Protein AF-0000000083313102 (afdb_homodimer)

Radius of gyration: 33.68 Å; Cα contacts (8 Å, |Δi|>4): 1693; chains: 2; bounding box: 76×106×95 Å

InterPro domains:
  IPR012337 Ribonuclease H-like superfamily [SSF53098] (188-391)
  IPR038721 Transposase IS701-like, DDE domain [PF13546] (17-268)

Nearest PDB structures (foldseek):
  4dm0-assembly1_A-2  TM=5.738E-01  e=2.117E-12  Escherichia coli
  3ecp-assembly1_A-2  TM=6.033E-01  e=4.282E-11  Escherichia coli
  1mus-assembly1_A-2  TM=5.498E-01  e=2.787E-11  Escherichia coli
  5npy-assembly1_A  TM=6.090E-01  e=1.136E+00  Helicobacter pylori G27
  8b0g-assembly1_J  TM=3.964E-01  e=1.265E+00  Homo sapiens

Sequence (940 aa):
MDITRHTTALEQFRCTLYQNFENRADTLMELVDAMCSYPEADAVVAYSLAPVFRRSYSAISKALTEMRMAELALPYLLLPHLPRPRQRPFWLLMVDVTPQPRPYAQVLPDRGMVYAPTVVKGKAPVTIGHQYSSVALGLEPEEGVSASWVLPLLTTRVATDADKEMVGAEQIDALLADPALPFGQELCVAVGDTSYSKPLYLHAHRRHPHLVTIARVRSNRTFYHQDVPQEGEQAGRGHPTWYGDKFSLSDPETWTPPDETQTLWETSRRGKKHRVEVQSWHNLLMRGKNKPQRLPMHLYPFTLVRMVRYDEEGNPLYKRPLWLLVMGDRRDELTLMHIVDAYAERFDLEHFFRFGKQKLLMADFQTPDLEPEENWWQLTHIAYAQLWMARHVAEALPRPWERNLPVMKQRRLSPTLVQRDFGRIIQQLGTPAQPPKPRGISPGRRKGTKLPPRPRQKVVVKSQNAAKAAMDITRHTTALEQFRCTLYQNFENRADTLMELVDAMCSYPEADAVVAYSLAPVFRRSYSAISKALTEMRMAELALPYLLLPHLPRPRQRPFWLLMVDVTPQPRPYAQVLPDRGMVYAPTVVKGKAPVTIGHQYSSVALGLEPEEGVSASWVLPLLTTRVATDADKEMVGAEQIDALLADPALPFGQELCVAVGDTSYSKPLYLHAHRRHPHLVTIARVRSNRTFYHQDVPQEGEQAGRGHPTWYGDKFSLSDPETWTPPDETQTLWETSRRGKKHRVEVQSWHNLLMRGKNKPQRLPMHLYPFTLVRMVRYDEEGNPLYKRPLWLLVMGDRRDELTLMHIVDAYAERFDLEHFFRFGKQKLLMADFQTPDLEPEENWWQLTHIAYAQLWMARHVAEALPRPWERNLPVMKQRRLSPTLVQRDFGRIIQQLGTPAQPPKPRGISPGRRKGTKLPPRPRQKVVVKSQNAAKAA

Secondary structure (DSSP, 8-state):
--GGGG-HHHHHHHHHHHHH--SSHHHHHHHHHHHHH-TT-SSGGGGGGSTT--S-THHHHHHHHH----TTHHHHHHGGG----SSSSSEEEEEEEEEEE-TT-TTSTT-EEEE---SSTT---EEEEEEEEEEEEE----TTB-TT-EEEEEEEE--TTS-HHHHHHHHHHHHHH-TTSGGGTS-EEEEE-GGGGSHHHHHHGGG-TTEEEEEEE-TT-EEEEEP---TT----SS----EEEEEETT-GGGPPPPSEEEEEEEE-TTS-EEEEEEEEEEEEB-PPP-SSS---GGG--EEEEEEEEE-TTS-BSSSS-EEEEEESTTGGGS-HHHHHHHHHGGGHHHHHHHHHHHHS-TT----SSHHHHHHHHHHHHHHHHHHHHTTTT------TTTTTSHHHHTT-B-HHHHHHHHHHHHHHH--SSPPP--------SPTT--PPPPPP---B----------/--GGGG-HHHHHHHHHHHHH--SSHHHHHHHHHHHHH-TT-SSGGGGGGSTT--S-THHHHHHHHH----TTHHHHHHGGG----SSSSSEEEEEEEEEEE-TT-TT-TT-EEEE---SSTT---EEEEEEEEEEEEE----TTB-TT-EEEEEEEE--TTS-HHHHHHHHHHHHHH-TTSGGGTS-EEEEE-GGGGSHHHHHHGGG-TTEEEEEEE-TT-EEEEEP---TT----SS----EEEEEETT-GGGPPPPSEEEEEEEE-TTS-EEEEEEEEEEEEB-PPP-SSS---GGG--EEEEEEEEE-TTS-BSSSS-EEEEEESTTGGGS-HHHHHHHHHGGGHHHHHHHHHHHHS-TT----SSHHHHHHHHHHHHHHHHHHHHTTTT------TTTTTSHHHHTT-B-HHHHHHHHHHHHHHH--SSPPP--------SPTT--PPPPPP---B----------

Organism: NCBI:txid1204385

Foldseek 3Di:
DQLVVQCPLLLLLQVLQLVQWPPPSQQLSLLLLLLLAPLVDPFSLCSCVRPSNQDHSVSLLVCLVPTDGDQQRQVVSCQVPDDDDDPDQAWFKEKDKDWQADQPLQQAAQKAWDAADDPDPPDGRTGIGWMKMWMWTQDDDDALADNLDIATGGMDIAGNPHDNLVVRLVSLCVQLVDPSHCRLVGAYEYEEEQSCPALVNQLSCAVRQRYKYKYWHDQADKWFAADDDPPPPPPDPDDDDGGHQIDGSVDCVSDDAFPDKDWDWDADPVGFIKIKIKTKHWFIFDAHDPPPHHRPRSVWGWMKMWIFIAGPVRHTPDPHIIIMTITHNCSVVADSVNSVVSNVSNCSVVSVVVCLVSRSVLSRHDDSYDSSNSSSNVSSSVSSNSLVSCQVSFFQDDDPVCCPPPVVVSSHDDSVRSSNRSNVVCVSSPHPRDRDDDDDDPPPDDPPDDDPDRDGYDHDYDDPPPDPDD/DQCVVQCPLLLLLQVLQLVQWPPPSQQLSLLLLLLLAPLVDPFSLCS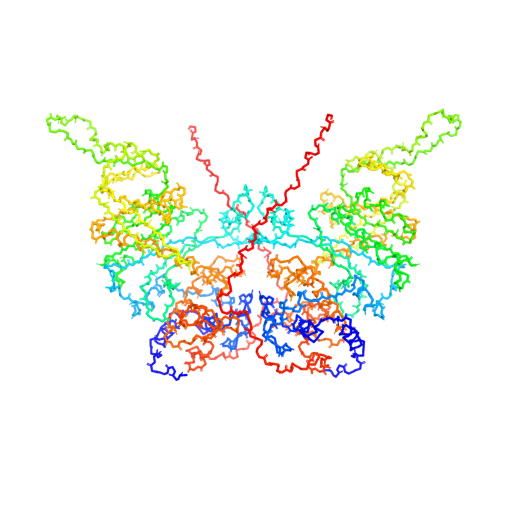CVRPSRQDHSVSLLVCLVPTDGDQQRQVVSCQVPDDDDDPDQAWFKEKDKDWQADQPLQLAAQKAWDAADDPDPPDGRTGIGWMKMWMWTQDDDDALADNLDIATGGMDIAGNPHDNLVVVLVSLCVQLVDPSHCRLVGAYEYEEEQSCPALVNQLSCAVRQRYKYKYWHDQADKWFAADDDPPPPPPDPDDDDGGHFIDGSVDCVSDDAFPDKDWDWDADPVGFIKIKIKTKHWFIFDAHDPPPHHRPRSVWGWMKMWIFIAGPVRHTPDPHIIIMTITHNCSVVDDSVNSVVSNVSNCSVVSVVVCLVSRSVLSRHDDSYDSSNSSSNVSSSVSLNSLVSCQVVFFQDDDPVCCPPPVVVSNHDDSVRSSNRSNVVCVSSPHPRDRDDDDPDPPPDDPPDDDPDRDGYDHDYDDPPPDPDD

Solvent-accessible surface area (backbone atoms only — not comparable to full-atom values): 53030 Å² total; per-residue (Å²): 128,85,50,74,86,73,37,58,66,41,50,51,44,51,51,53,51,44,66,56,37,75,38,53,32,40,58,50,47,25,49,38,50,12,49,38,40,35,66,82,48,84,45,69,64,45,37,37,71,24,88,70,22,83,58,60,56,68,49,56,60,53,31,35,62,56,51,51,70,61,86,61,43,53,45,59,64,41,55,92,68,61,80,73,66,81,90,46,90,41,48,41,38,34,47,52,73,46,62,31,72,41,74,81,47,47,46,26,71,64,24,18,74,27,72,33,90,60,90,46,87,87,48,75,40,51,38,37,11,40,36,35,29,37,35,27,34,62,61,78,86,44,92,56,40,38,75,53,54,61,42,66,43,46,73,44,76,45,53,72,87,50,57,63,53,51,53,44,49,50,54,52,46,56,49,33,68,34,81,89,41,68,52,43,81,33,46,22,36,38,32,33,51,56,79,46,55,39,58,70,48,51,57,66,48,64,81,41,62,39,36,24,40,39,14,28,47,67,60,78,44,65,34,20,34,61,46,72,82,57,90,87,62,71,82,65,96,59,82,77,71,63,67,39,59,57,35,36,64,73,37,74,86,43,54,70,85,61,77,43,78,47,79,46,80,45,68,45,98,86,64,46,55,28,44,31,43,37,35,29,39,72,52,31,29,47,81,46,50,61,76,91,55,69,45,74,31,75,78,54,48,23,34,40,35,40,40,41,47,19,39,84,88,65,44,65,70,53,98,64,67,48,35,35,39,36,34,38,80,54,42,83,78,52,50,74,66,53,52,55,51,55,55,61,53,50,58,26,55,54,47,44,52,49,45,34,46,73,49,50,46,48,61,55,69,86,63,63,49,66,64,36,50,54,43,47,44,51,46,42,42,49,31,51,45,51,45,60,56,40,51,85,68,42,51,75,72,67,50,86,89,40,51,81,36,70,68,50,66,65,48,43,46,38,74,68,34,24,33,70,34,31,46,63,48,43,69,73,70,56,71,92,50,67,79,78,70,91,63,81,81,71,82,62,76,62,87,81,73,74,75,78,78,75,62,77,41,73,74,48,72,91,71,81,78,77,77,79,76,130,127,84,49,73,85,72,35,59,66,40,50,50,45,52,49,52,52,44,67,56,36,76,39,52,30,40,58,48,47,25,48,37,49,12,48,37,41,37,66,81,49,86,45,67,65,46,37,38,72,24,87,70,21,82,58,60,55,69,49,54,61,53,31,34,62,56,50,49,71,62,88,60,42,54,45,58,63,41,55,91,68,60,78,74,64,80,90,48,89,42,49,40,37,34,44,51,72,47,61,32,76,42,74,82,47,48,47,26,71,65,26,18,73,28,71,32,90,59,89,46,86,87,49,74,41,52,39,38,12,41,34,34,30,36,37,25,35,60,63,76,86,45,92,58,39,40,74,54,54,61,43,67,44,47,74,44,73,45,53,71,87,51,57,62,54,52,54,44,50,51,53,52,47,58,47,33,69,34,81,89,40,67,50,43,79,34,46,22,37,38,33,33,52,57,79,46,55,39,59,72,48,53,57,67,48,63,80,40,64,40,36,25,40,39,15,28,47,67,60,78,44,69,36,20,34,62,45,72,82,57,91,85,61,71,81,64,98,60,83,77,73,62,66,38,58,61,34,35,64,73,38,74,86,43,54,71,84,60,76,43,76,47,79,46,79,45,68,46,97,85,65,46,56,29,44,32,42,37,35,28,40,74,52,31,29,47,81,42,51,60,75,92,55,71,44,75,32,76,78,53,48,23,34,39,34,40,39,41,47,19,39,83,87,65,44,66,72,53,97,63,67,48,36,35,40,37,34,37,80,56,42,82,76,53,50,72,65,53,53,53,50,54,54,60,53,52,58,27,56,55,47,44,52,50,44,34,46,73,49,50,46,49,62,54,69,88,63,64,48,67,64,36,50,55,44,48,43,51,46,42,42,50,31,52,45,51,44,60,56,40,50,86,66,43,52,74,72,68,52,87,87,39,51,79,36,68,67,49,66,65,48,42,44,38,74,69,34,25,33,70,33,30,47,62,49,44,68,73,71,55,71,92,51,66,78,78,71,88,63,80,80,71,79,66,73,61,87,82,73,76,75,78,80,74,62,75,41,72,73,48,72,91,71,81,77,77,75,79,78,125

pLDDT: mean 89.22, std 12.55, range [19.31, 98.69]

Structure (mmCIF, N/CA/C/O backbone):
data_AF-0000000083313102-model_v1
#
loop_
_entity.id
_entity.type
_entity.pdbx_description
1 polymer Transposase
#
loop_
_atom_site.group_PDB
_atom_site.id
_atom_site.type_symbol
_atom_site.label_atom_id
_atom_site.label_alt_id
_atom_site.label_comp_id
_atom_site.label_asym_id
_atom_site.label_entity_id
_atom_site.label_seq_id
_atom_site.pdbx_PDB_ins_code
_atom_site.Cartn_x
_atom_site.Cartn_y
_atom_site.Cartn_z
_atom_site.occupancy
_atom_site.B_iso_or_equiv
_atom_site.auth_seq_id
_atom_site.auth_comp_id
_atom_site.auth_asym_id
_atom_site.auth_atom_id
_atom_site.pdbx_PDB_model_num
ATOM 1 N N . MET A 1 1 ? 18.141 6.289 31.219 1 46.88 1 MET A N 1
ATOM 2 C CA . MET A 1 1 ? 17.984 7.523 31.984 1 46.88 1 MET A CA 1
ATOM 3 C C . MET A 1 1 ? 16.656 7.543 32.719 1 46.88 1 MET A C 1
ATOM 5 O O . MET A 1 1 ? 15.633 7.113 32.188 1 46.88 1 MET A O 1
ATOM 9 N N . ASP A 1 2 ? 16.719 7.543 33.969 1 48.16 2 ASP A N 1
ATOM 10 C CA . ASP A 1 2 ? 15.586 7.707 34.875 1 48.16 2 ASP A CA 1
ATOM 11 C C . ASP A 1 2 ? 14.719 8.898 34.5 1 48.16 2 ASP A C 1
ATOM 13 O O . ASP A 1 2 ? 15.203 10.031 34.438 1 48.16 2 ASP A O 1
ATOM 17 N N . ILE A 1 3 ? 13.633 8.703 33.719 1 58.28 3 ILE A N 1
ATOM 18 C CA . ILE A 1 3 ? 12.75 9.719 33.156 1 58.28 3 ILE A CA 1
ATOM 19 C C . ILE A 1 3 ? 12.055 10.477 34.281 1 58.28 3 ILE A C 1
ATOM 21 O O . ILE A 1 3 ? 11.258 11.383 34.031 1 58.28 3 ILE A O 1
ATOM 25 N N . THR A 1 4 ? 12.211 10.133 35.594 1 55.12 4 THR A N 1
ATOM 26 C CA . THR A 1 4 ? 11.414 10.633 36.688 1 55.12 4 THR A CA 1
ATOM 27 C C . THR A 1 4 ? 11.43 12.164 36.75 1 55.12 4 THR A C 1
ATOM 29 O O . THR A 1 4 ? 10.445 12.789 37.125 1 55.12 4 THR A O 1
ATOM 32 N N . ARG A 1 5 ? 12.469 12.852 36.438 1 52.75 5 ARG A N 1
ATOM 33 C CA . ARG A 1 5 ? 12.508 14.297 36.656 1 52.75 5 ARG A CA 1
ATOM 34 C C . ARG A 1 5 ? 11.656 15.039 35.656 1 52.75 5 ARG A C 1
ATOM 36 O O . ARG A 1 5 ? 11.141 16.125 35.938 1 52.75 5 ARG A O 1
ATOM 43 N N . HIS A 1 6 ? 11.461 14.5 34.438 1 59.66 6 HIS A N 1
ATOM 44 C CA . HIS A 1 6 ? 10.883 15.258 33.312 1 59.66 6 HIS A CA 1
ATOM 45 C C . HIS A 1 6 ? 9.531 14.695 32.906 1 59.66 6 HIS A C 1
ATOM 47 O O . HIS A 1 6 ? 9.016 15 31.828 1 59.66 6 HIS A O 1
ATOM 53 N N . THR A 1 7 ? 8.914 13.898 33.938 1 72.06 7 THR A N 1
ATOM 54 C CA . THR A 1 7 ? 7.746 13.148 33.5 1 72.06 7 THR A CA 1
ATOM 55 C C . THR A 1 7 ? 6.461 13.797 34 1 72.06 7 THR A C 1
ATOM 57 O O . THR A 1 7 ? 5.363 13.375 33.625 1 72.06 7 THR A O 1
ATOM 60 N N . THR A 1 8 ? 6.648 14.984 34.594 1 80.62 8 THR A N 1
ATOM 61 C CA . THR A 1 8 ? 5.457 15.539 35.25 1 80.62 8 THR A CA 1
ATOM 62 C C . THR A 1 8 ? 4.445 15.992 34.219 1 80.62 8 THR A C 1
ATOM 64 O O . THR A 1 8 ? 3.26 15.664 34.281 1 80.62 8 THR A O 1
ATOM 67 N N . ALA A 1 9 ? 4.91 16.656 33.188 1 90.5 9 ALA A N 1
ATOM 68 C CA . ALA A 1 9 ? 3.994 17.172 32.156 1 90.5 9 ALA A CA 1
ATOM 69 C C . ALA A 1 9 ? 3.311 16.031 31.406 1 90.5 9 ALA A C 1
ATOM 71 O O . ALA A 1 9 ? 2.105 16.094 31.156 1 90.5 9 ALA A O 1
ATOM 72 N N . LEU A 1 10 ? 4.098 15.047 31.094 1 94.56 10 LEU A N 1
ATOM 73 C CA . LEU A 1 10 ? 3.543 13.898 30.391 1 94.56 10 LEU A CA 1
ATOM 74 C C . LEU A 1 10 ? 2.541 13.156 31.266 1 94.56 10 LEU A C 1
ATOM 76 O O . LEU A 1 10 ? 1.473 12.758 30.781 1 94.56 10 LEU A O 1
ATOM 80 N N . GLU A 1 11 ? 2.857 13.008 32.5 1 93.69 11 GLU A N 1
ATOM 81 C CA . GLU A 1 11 ? 1.968 12.328 33.438 1 93.69 11 GLU A CA 1
ATOM 82 C C . GLU A 1 11 ? 0.657 13.094 33.594 1 93.69 11 GLU A C 1
ATOM 84 O O . GLU A 1 11 ? -0.42 12.492 33.594 1 93.69 11 GLU A O 1
ATOM 89 N N . GLN A 1 12 ? 0.795 14.383 33.75 1 93.5 12 GLN A N 1
ATOM 90 C CA . GLN A 1 12 ? -0.396 15.211 33.906 1 93.5 12 GLN A CA 1
ATOM 91 C C . GLN A 1 12 ? -1.268 15.148 32.656 1 93.5 12 GLN A C 1
ATOM 93 O O . GLN A 1 12 ? -2.492 15.055 32.75 1 93.5 12 GLN A O 1
ATOM 98 N N . PHE A 1 13 ? -0.672 15.258 31.562 1 96.12 13 PHE A N 1
ATOM 99 C CA . PHE A 1 13 ? -1.38 15.148 30.297 1 96.12 13 PHE A CA 1
ATOM 100 C C . PHE A 1 13 ? -2.158 13.844 30.219 1 96.12 13 PHE A C 1
ATOM 102 O O . PHE A 1 13 ? -3.34 13.836 29.859 1 96.12 13 PHE A O 1
ATOM 109 N N . ARG A 1 14 ? -1.495 12.734 30.531 1 96.31 14 ARG A N 1
ATOM 110 C CA . ARG A 1 14 ? -2.084 11.406 30.438 1 96.31 14 ARG A CA 1
ATOM 111 C C . ARG A 1 14 ? -3.213 11.227 31.438 1 96.31 14 ARG A C 1
ATOM 113 O O . ARG A 1 14 ? -4.238 10.625 31.141 1 96.31 14 ARG A O 1
ATOM 120 N N . CYS A 1 15 ? -3.051 11.797 32.625 1 95.19 15 CYS A N 1
ATOM 121 C CA . CYS A 1 15 ? -4.102 11.727 33.625 1 95.19 15 CYS A CA 1
ATOM 122 C C . CYS A 1 15 ? -5.336 12.508 33.156 1 95.19 15 CYS A C 1
ATOM 124 O O . CYS A 1 15 ? -6.461 12.023 33.312 1 95.19 15 CYS A O 1
ATOM 126 N N . THR A 1 16 ? -5.082 13.664 32.625 1 95.56 16 THR A N 1
ATOM 127 C CA . THR A 1 16 ? -6.188 14.484 32.156 1 95.56 16 THR A CA 1
ATOM 128 C C . THR A 1 16 ? -6.883 13.805 30.969 1 95.56 16 THR A C 1
ATOM 130 O O . THR A 1 16 ? -8.109 13.844 30.875 1 95.56 16 THR A O 1
ATOM 133 N N . LEU A 1 17 ? -6.082 13.219 30.094 1 96.69 17 LEU A N 1
ATOM 134 C CA . LEU A 1 17 ? -6.641 12.484 28.969 1 96.69 17 LEU A CA 1
ATOM 135 C C . LEU A 1 17 ? -7.551 11.359 29.438 1 96.69 17 LEU A C 1
ATOM 137 O O . LEU A 1 17 ? -8.68 11.219 28.969 1 96.69 17 LEU A O 1
ATOM 141 N N . TYR A 1 18 ? -7.062 10.602 30.375 1 96.38 18 TYR A N 1
ATOM 142 C CA . TYR A 1 18 ? -7.816 9.477 30.922 1 96.38 18 TYR A CA 1
ATOM 143 C C . TYR A 1 18 ? -9.141 9.945 31.516 1 96.38 18 TYR A C 1
ATOM 145 O O . TYR A 1 18 ? -10.18 9.312 31.297 1 96.38 18 TYR A O 1
ATOM 153 N N . GLN A 1 19 ? -9.102 11.062 32.125 1 93.38 19 GLN A N 1
ATOM 154 C CA . GLN A 1 19 ? -10.289 11.609 32.781 1 93.38 19 GLN A CA 1
ATOM 155 C C . GLN A 1 19 ? -11.281 12.156 31.766 1 93.38 19 GLN A C 1
ATOM 157 O O . GLN A 1 19 ? -12.477 12.258 32.062 1 93.38 19 GLN A O 1
ATOM 162 N N . ASN A 1 20 ? -10.82 12.492 30.625 1 93.38 20 ASN A N 1
ATOM 163 C CA . ASN A 1 20 ? -11.664 13.094 29.594 1 93.38 20 ASN A CA 1
ATOM 164 C C . ASN A 1 20 ? -12.43 12.031 28.797 1 93.38 20 ASN A C 1
ATOM 166 O O . ASN A 1 20 ? -13.359 12.359 28.062 1 93.38 20 ASN A O 1
ATOM 170 N N . PHE A 1 21 ? -11.977 10.781 28.969 1 93.69 21 PHE A N 1
ATOM 171 C CA . PHE A 1 21 ? -12.742 9.711 28.328 1 93.69 21 PHE A CA 1
ATOM 172 C C . PHE A 1 21 ? -14.008 9.414 29.125 1 93.69 21 PHE A C 1
ATOM 174 O O . PHE A 1 21 ? -13.938 9.023 30.297 1 93.69 21 PHE A O 1
ATOM 181 N N . GLU A 1 22 ? -15.141 9.609 28.516 1 89.81 22 GLU A N 1
ATOM 182 C CA . GLU A 1 22 ? -16.406 9.422 29.219 1 89.81 22 GLU A CA 1
ATOM 183 C C . GLU A 1 22 ? -16.781 7.941 29.328 1 89.81 22 GLU A C 1
ATOM 185 O O . GLU A 1 22 ? -17.359 7.508 30.312 1 89.81 22 GLU A O 1
ATOM 190 N N . ASN A 1 23 ? -16.5 7.25 28.266 1 90.69 23 ASN A N 1
ATOM 191 C CA . ASN A 1 23 ? -16.797 5.828 28.219 1 90.69 23 ASN A CA 1
ATOM 192 C C . ASN A 1 23 ? -15.578 5 27.812 1 90.69 23 ASN A C 1
ATOM 194 O O . ASN A 1 23 ? -14.781 5.426 26.984 1 90.69 23 ASN A O 1
ATOM 198 N N . ARG A 1 24 ? -15.484 3.875 28.469 1 94.19 24 ARG A N 1
ATOM 199 C CA . ARG A 1 24 ? -14.438 2.912 28.141 1 94.19 24 ARG A CA 1
ATOM 200 C C . ARG A 1 24 ? -13.055 3.545 28.266 1 94.19 24 ARG A C 1
ATOM 202 O O . ARG A 1 24 ? -12.203 3.354 27.406 1 94.19 24 ARG A O 1
ATOM 209 N N . ALA A 1 25 ? -12.891 4.285 29.312 1 95.25 25 ALA A N 1
ATOM 210 C CA . ALA A 1 25 ? -11.656 5.047 29.516 1 95.25 25 ALA A CA 1
ATOM 211 C C . ALA A 1 25 ? -10.445 4.121 29.578 1 95.25 25 ALA A C 1
ATOM 213 O O . ALA A 1 25 ? -9.406 4.418 29 1 95.25 25 ALA A O 1
ATOM 214 N N . ASP A 1 26 ? -10.586 3.002 30.234 1 95.75 26 ASP A N 1
ATOM 215 C CA . ASP A 1 26 ? -9.469 2.072 30.406 1 95.75 26 ASP A CA 1
ATOM 216 C C . ASP A 1 26 ? -9.023 1.52 29.047 1 95.75 26 ASP A C 1
ATOM 218 O O . ASP A 1 26 ? -7.828 1.529 28.734 1 95.75 26 ASP A O 1
ATOM 222 N N . THR A 1 27 ? -10 1.075 28.266 1 96.31 27 THR A N 1
ATOM 223 C CA . THR A 1 27 ? -9.695 0.516 26.953 1 96.31 27 THR A CA 1
ATOM 224 C C . THR A 1 27 ? -9.078 1.576 26.047 1 96.31 27 THR A C 1
ATOM 226 O O . THR A 1 27 ? -8.102 1.309 25.344 1 96.31 27 THR A O 1
ATOM 229 N N . LEU A 1 28 ? -9.633 2.756 26.078 1 97.75 28 LEU A N 1
ATOM 230 C CA . LEU A 1 28 ? -9.18 3.822 25.188 1 97.75 28 LEU A CA 1
ATOM 231 C C . LEU A 1 28 ? -7.773 4.277 25.562 1 97.75 28 LEU A C 1
ATOM 233 O O . LEU A 1 28 ? -6.945 4.539 24.688 1 97.75 28 LEU A O 1
ATOM 237 N N . MET A 1 29 ? -7.488 4.359 26.828 1 97.5 29 MET A N 1
ATOM 238 C CA . MET A 1 29 ? -6.152 4.746 27.281 1 97.5 29 MET A CA 1
ATOM 239 C C . MET 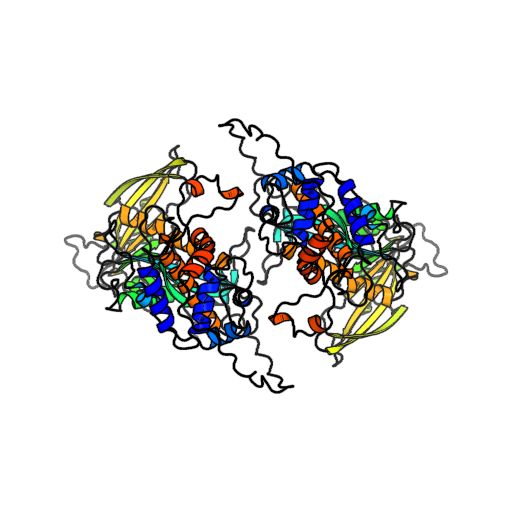A 1 29 ? -5.117 3.707 26.859 1 97.5 29 MET A C 1
ATOM 241 O O . MET A 1 29 ? -4.039 4.055 26.375 1 97.5 29 MET A O 1
ATOM 245 N N . GLU A 1 30 ? -5.488 2.453 27.016 1 97.44 30 GLU A N 1
ATOM 246 C CA . GLU A 1 30 ? -4.582 1.381 26.625 1 97.44 30 GLU A CA 1
ATOM 247 C C . GLU A 1 30 ? -4.395 1.348 25.109 1 97.44 30 GLU A C 1
ATOM 249 O O . GLU A 1 30 ? -3.312 1.019 24.625 1 97.44 30 GLU A O 1
ATOM 254 N N . LEU A 1 31 ? -5.461 1.626 24.406 1 98 31 LEU A N 1
ATOM 255 C CA . LEU A 1 31 ? -5.367 1.671 22.953 1 98 31 LEU A CA 1
ATOM 256 C C . LEU A 1 31 ? -4.426 2.781 22.5 1 98 31 LEU A C 1
ATOM 258 O O . LEU A 1 31 ? -3.605 2.58 21.594 1 98 31 LEU A O 1
ATOM 262 N N . VAL A 1 32 ? -4.473 3.99 23.109 1 98.25 32 VAL A N 1
ATOM 263 C CA . VAL A 1 32 ? -3.564 5.094 22.812 1 98.25 32 VAL A CA 1
ATOM 264 C C . VAL A 1 32 ? -2.127 4.68 23.109 1 98.25 32 VAL A C 1
ATOM 266 O O . VAL A 1 32 ? -1.218 4.949 22.328 1 98.25 32 VAL A O 1
ATOM 269 N N . ASP A 1 33 ? -1.939 4.016 24.234 1 97.75 33 ASP A N 1
ATOM 270 C CA . ASP A 1 33 ? -0.612 3.539 24.609 1 97.75 33 ASP A CA 1
ATOM 271 C C . ASP A 1 33 ? -0.09 2.52 23.594 1 97.75 33 ASP A C 1
ATOM 273 O O . ASP A 1 33 ? 1.096 2.523 23.266 1 97.75 33 ASP A O 1
ATOM 277 N N . ALA A 1 34 ? -0.963 1.646 23.188 1 97.81 34 ALA A N 1
ATOM 278 C CA . ALA A 1 34 ? -0.581 0.636 22.203 1 97.81 34 ALA A CA 1
ATOM 279 C C . ALA A 1 34 ? -0.164 1.283 20.891 1 97.81 34 ALA A C 1
ATOM 281 O O . ALA A 1 34 ? 0.841 0.893 20.297 1 97.81 34 ALA A O 1
ATOM 282 N N . MET A 1 35 ? -0.91 2.275 20.453 1 98.06 35 MET A N 1
ATOM 283 C CA . MET A 1 35 ? -0.601 2.996 19.219 1 98.06 35 MET A CA 1
ATOM 284 C C . MET A 1 35 ? 0.779 3.643 19.297 1 98.06 35 MET A C 1
ATOM 286 O O . MET A 1 35 ? 1.517 3.664 18.312 1 98.06 35 MET A O 1
ATOM 290 N N . CYS A 1 36 ? 1.131 4.133 20.422 1 98.12 36 CYS A N 1
ATOM 291 C CA . CYS A 1 36 ? 2.379 4.867 20.594 1 98.12 36 CYS A CA 1
ATOM 292 C C . CYS A 1 36 ? 3.547 3.908 20.812 1 98.12 36 CYS A C 1
ATOM 294 O O . CYS A 1 36 ? 4.707 4.293 20.641 1 98.12 36 CYS A O 1
ATOM 296 N N . SER A 1 37 ? 3.289 2.609 21.203 1 96.69 37 SER A N 1
ATOM 297 C CA . SER A 1 37 ? 4.391 1.758 21.641 1 96.69 37 SER A CA 1
ATOM 298 C C . SER A 1 37 ? 4.531 0.531 20.75 1 96.69 37 SER A C 1
ATOM 300 O O . SER A 1 37 ? 5.457 -0.264 20.922 1 96.69 37 SER A O 1
ATOM 302 N N . TYR A 1 38 ? 3.625 0.311 19.844 1 94.06 38 TYR A N 1
ATOM 303 C CA . TYR A 1 38 ? 3.615 -0.896 19.016 1 94.06 38 TYR A CA 1
ATOM 304 C C . TYR A 1 38 ? 3.596 -0.547 17.531 1 94.06 38 TYR A C 1
ATOM 306 O O . TYR A 1 38 ? 2.625 -0.842 16.844 1 94.06 38 TYR A O 1
ATOM 314 N N . PRO A 1 39 ? 4.684 -0.031 17.062 1 90.75 39 PRO A N 1
ATOM 315 C CA . PRO A 1 39 ? 4.734 0.434 15.672 1 90.75 39 PRO A CA 1
ATOM 316 C C . PRO A 1 39 ? 4.652 -0.71 14.664 1 90.75 39 PRO A C 1
ATOM 318 O O . PRO A 1 39 ? 4.453 -0.472 13.469 1 90.75 39 PRO A O 1
ATOM 321 N N . GLU A 1 40 ? 4.676 -1.997 15.047 1 88.38 40 GLU A N 1
ATOM 322 C CA . GLU A 1 40 ? 4.676 -3.162 14.164 1 88.38 40 GLU A CA 1
ATOM 323 C C . GLU A 1 40 ? 3.256 -3.529 13.734 1 88.38 40 GLU A C 1
ATOM 325 O O . GLU A 1 40 ? 3.064 -4.371 12.859 1 88.38 40 GLU A O 1
ATOM 330 N N . ALA A 1 41 ? 2.299 -2.852 14.344 1 92.12 41 ALA A N 1
ATOM 331 C CA . ALA A 1 41 ? 0.911 -3.178 14.023 1 92.12 41 ALA A CA 1
ATOM 332 C C . ALA A 1 41 ? 0.62 -2.955 12.539 1 92.12 41 ALA A C 1
ATOM 334 O O . ALA A 1 41 ? 0.974 -1.913 11.984 1 92.12 41 ALA A O 1
ATOM 335 N N . ASP A 1 42 ? -0.026 -3.9 11.922 1 89.88 42 ASP A N 1
ATOM 336 C CA . ASP A 1 42 ? -0.347 -3.793 10.5 1 89.88 42 ASP A CA 1
ATOM 337 C C . ASP A 1 42 ? -1.849 -3.611 10.289 1 89.88 42 ASP A C 1
ATOM 339 O O . ASP A 1 42 ? -2.303 -3.422 9.156 1 89.88 42 ASP A O 1
ATOM 343 N N . ALA A 1 43 ? -2.543 -3.75 11.312 1 93.44 43 ALA A N 1
ATOM 344 C CA . ALA A 1 43 ? -3.979 -3.484 11.367 1 93.44 43 ALA A CA 1
ATOM 345 C C . ALA A 1 43 ? -4.398 -2.984 12.742 1 93.44 43 ALA A C 1
ATOM 347 O O . ALA A 1 43 ? -3.688 -3.197 13.734 1 93.44 43 ALA A O 1
ATOM 348 N N . VAL A 1 44 ? -5.516 -2.348 12.75 1 95.81 44 VAL A N 1
ATOM 349 C CA . VAL A 1 44 ? -5.957 -1.724 13.992 1 95.81 44 VAL A CA 1
ATOM 350 C C . VAL A 1 44 ? -6.145 -2.791 15.062 1 95.81 44 VAL A C 1
ATOM 352 O O . VAL A 1 44 ? -5.766 -2.59 16.219 1 95.81 44 VAL A O 1
ATOM 355 N N . VAL A 1 45 ? -6.648 -3.977 14.734 1 94.75 45 VAL A N 1
ATOM 356 C CA . VAL A 1 45 ? -6.906 -5.039 15.703 1 94.75 45 VAL A CA 1
ATOM 357 C C . VAL A 1 45 ? -5.582 -5.555 16.266 1 94.75 45 VAL A C 1
ATOM 359 O O . VAL A 1 45 ? -5.539 -6.062 17.391 1 94.75 45 VAL A O 1
ATOM 362 N N . ALA A 1 46 ? -4.512 -5.395 15.531 1 94.5 46 ALA A N 1
ATOM 363 C CA . ALA A 1 46 ? -3.201 -5.887 15.945 1 94.5 46 ALA A CA 1
ATOM 364 C C . ALA A 1 46 ? -2.699 -5.137 17.172 1 94.5 46 ALA A C 1
ATOM 366 O O . ALA A 1 46 ? -1.821 -5.625 17.891 1 94.5 46 ALA A O 1
ATOM 367 N N . TYR A 1 47 ? -3.303 -3.936 17.438 1 96.38 47 TYR A N 1
ATOM 368 C CA . TYR A 1 47 ? -2.939 -3.211 18.641 1 96.38 47 TYR A CA 1
ATOM 369 C C . TYR A 1 47 ? -3.312 -4.008 19.891 1 96.38 47 TYR A C 1
ATOM 371 O O . TYR A 1 47 ? -2.766 -3.775 20.969 1 96.38 47 TYR A O 1
ATOM 379 N N . SER A 1 48 ? -4.195 -4.965 19.75 1 95.25 48 SER A N 1
ATOM 380 C CA . SER A 1 48 ? -4.574 -5.816 20.875 1 95.25 48 SER A CA 1
ATOM 381 C C . SER A 1 48 ? -3.441 -6.766 21.25 1 95.25 48 SER A C 1
ATOM 383 O O . SER A 1 48 ? -3.459 -7.359 22.328 1 95.25 48 SER A O 1
ATOM 385 N N . LEU A 1 49 ? -2.463 -6.902 20.391 1 92.94 49 LEU A N 1
ATOM 386 C CA . LEU A 1 49 ? -1.332 -7.785 20.656 1 92.94 49 LEU A CA 1
ATOM 387 C C . LEU A 1 49 ? -0.236 -7.043 21.422 1 92.94 49 LEU A C 1
ATOM 389 O O . LEU A 1 49 ? 0.708 -7.664 21.906 1 92.94 49 LEU A O 1
ATOM 393 N N . ALA A 1 50 ? -0.384 -5.719 21.5 1 94.25 50 ALA A N 1
ATOM 394 C CA . ALA A 1 50 ? 0.609 -4.938 22.219 1 94.25 50 ALA A CA 1
ATOM 395 C C . ALA A 1 50 ? 0.649 -5.336 23.703 1 94.25 50 ALA A C 1
ATOM 397 O O . ALA A 1 50 ? -0.395 -5.555 24.312 1 94.25 50 ALA A O 1
ATOM 398 N N . PRO A 1 51 ? 1.816 -5.41 24.297 1 92.06 51 PRO A N 1
ATOM 399 C CA . PRO A 1 51 ? 1.935 -5.793 25.703 1 92.06 51 PRO A CA 1
ATOM 400 C C . PRO A 1 51 ? 1.165 -4.863 26.641 1 92.06 51 PRO A C 1
ATOM 402 O O . PRO A 1 51 ? 0.69 -5.293 27.688 1 92.06 51 PRO A O 1
ATOM 405 N N . VAL A 1 52 ? 0.991 -3.637 26.25 1 94.12 52 VAL A N 1
ATOM 406 C CA . VAL A 1 52 ? 0.381 -2.639 27.125 1 94.12 52 VAL A CA 1
ATOM 407 C C . VAL A 1 52 ? -1.14 -2.736 27.031 1 94.12 52 VAL A C 1
ATOM 409 O O . VAL A 1 52 ? -1.854 -2.174 27.875 1 94.12 52 VAL A O 1
ATOM 412 N N . PHE A 1 53 ? -1.627 -3.373 26.031 1 95.44 53 PHE A N 1
ATOM 413 C CA . PHE A 1 53 ? -3.066 -3.555 25.891 1 95.44 53 PHE A CA 1
ATOM 414 C C . PHE A 1 53 ? -3.523 -4.836 26.578 1 95.44 53 PHE A C 1
ATOM 416 O O . PHE A 1 53 ? -3.424 -5.922 26 1 95.44 53 PHE A O 1
ATOM 423 N N . ARG A 1 54 ? -4.16 -4.848 27.75 1 93.06 54 ARG A N 1
ATOM 424 C CA . ARG A 1 54 ? -4.41 -5.988 28.625 1 93.06 54 ARG A CA 1
ATOM 425 C C . ARG A 1 54 ? -5.812 -6.547 28.406 1 93.06 54 ARG A C 1
ATOM 427 O O . ARG A 1 54 ? -6.281 -7.387 29.172 1 93.06 54 ARG A O 1
ATOM 434 N N . ARG A 1 55 ? -6.387 -6.152 27.312 1 92.56 55 ARG A N 1
ATOM 435 C CA . ARG A 1 55 ? -7.773 -6.539 27.047 1 92.56 55 ARG A CA 1
ATOM 436 C C . ARG A 1 55 ? -7.891 -7.352 25.766 1 92.56 55 ARG A C 1
ATOM 438 O O . ARG A 1 55 ? -6.883 -7.641 25.125 1 92.56 55 ARG A O 1
ATOM 445 N N . SER A 1 56 ? -9.141 -7.766 25.5 1 89.75 56 SER A N 1
ATOM 446 C CA . SER A 1 56 ? -9.375 -8.57 24.312 1 89.75 56 SER A CA 1
ATOM 447 C C . SER A 1 56 ? -9.508 -7.695 23.062 1 89.75 56 SER A C 1
ATOM 449 O O . SER A 1 56 ? -9.805 -6.5 23.172 1 89.75 56 SER A O 1
ATOM 451 N N . TYR A 1 57 ? -9.32 -8.305 21.953 1 91.44 57 TYR A N 1
ATOM 452 C CA . TYR A 1 57 ? -9.367 -7.578 20.688 1 91.44 57 TYR A CA 1
ATOM 453 C C . TYR A 1 57 ? -10.742 -6.973 20.469 1 91.44 57 TYR A C 1
ATOM 455 O O . TYR A 1 57 ? -10.867 -5.906 19.859 1 91.44 57 TYR A O 1
ATOM 463 N N . SER A 1 58 ? -11.75 -7.602 20.984 1 89.19 58 SER A N 1
ATOM 464 C CA . SER A 1 58 ? -13.109 -7.133 20.766 1 89.19 58 SER A CA 1
ATOM 465 C C . SER A 1 58 ? -13.367 -5.816 21.484 1 89.19 58 SER A C 1
ATOM 467 O O . SER A 1 58 ? -14.297 -5.082 21.141 1 89.19 58 SER A O 1
ATOM 469 N N . ALA A 1 59 ? -12.562 -5.535 22.469 1 93.06 59 ALA A N 1
ATOM 470 C CA . ALA A 1 59 ? -12.711 -4.309 23.25 1 93.06 59 ALA A CA 1
ATOM 471 C C . ALA A 1 59 ? -12.406 -3.08 22.406 1 93.06 59 ALA A C 1
ATOM 473 O O . ALA A 1 59 ? -12.953 -1.999 22.641 1 93.06 59 ALA A O 1
ATOM 474 N N . ILE A 1 60 ? -11.602 -3.217 21.391 1 94.75 60 ILE A N 1
ATOM 475 C CA . ILE A 1 60 ? -11.195 -2.098 20.547 1 94.75 60 ILE A CA 1
ATOM 476 C C . ILE A 1 60 ? -12.414 -1.543 19.797 1 94.75 60 ILE A C 1
ATOM 478 O O . ILE A 1 60 ? -12.703 -0.347 19.875 1 94.75 60 ILE A O 1
ATOM 482 N N . SER A 1 61 ? -13.164 -2.41 19.141 1 92.31 61 SER A N 1
ATOM 483 C CA . SER A 1 61 ? -14.32 -1.971 18.375 1 92.31 61 SER A CA 1
ATOM 484 C C . SER A 1 61 ? -15.398 -1.385 19.281 1 92.31 61 SER A C 1
ATOM 486 O O . SER A 1 61 ? -16.047 -0.39 18.922 1 92.31 61 SER A O 1
ATOM 488 N N . LYS A 1 62 ? -15.609 -2.016 20.422 1 93.25 62 LYS A N 1
ATOM 489 C CA . LYS A 1 62 ? -16.609 -1.527 21.359 1 93.25 62 LYS A CA 1
ATOM 490 C C . LYS A 1 62 ? -16.234 -0.141 21.891 1 93.25 62 LYS A C 1
ATOM 492 O O . LYS A 1 62 ? -17.094 0.736 21.984 1 93.25 62 LYS A O 1
ATOM 497 N N . ALA A 1 63 ? -15.023 0.005 22.234 1 95.81 63 ALA A N 1
ATOM 498 C CA . ALA A 1 63 ? -14.555 1.284 22.766 1 95.81 63 ALA A CA 1
ATOM 499 C C . ALA A 1 63 ? -14.711 2.395 21.734 1 95.81 63 ALA A C 1
ATOM 501 O O . ALA A 1 63 ? -15.125 3.508 22.062 1 95.81 63 ALA A O 1
ATOM 502 N N . LEU A 1 64 ? -14.445 2.131 20.484 1 95.81 64 LEU A N 1
ATOM 503 C CA . LEU A 1 64 ? -14.523 3.137 19.422 1 95.81 64 LEU A CA 1
ATOM 504 C C . LEU A 1 64 ? -15.969 3.484 19.109 1 95.81 64 LEU A C 1
ATOM 506 O O . LEU A 1 64 ? -16.281 4.617 18.734 1 95.81 64 LEU A O 1
ATOM 510 N N . THR A 1 65 ? -16.844 2.533 19.297 1 94.69 65 THR A N 1
ATOM 511 C CA . THR A 1 65 ? -18.266 2.764 19.062 1 94.69 65 THR A CA 1
ATOM 512 C C . THR A 1 65 ? -18.859 3.617 20.172 1 94.69 65 THR A C 1
ATOM 514 O O . THR A 1 65 ? -19.719 4.457 19.922 1 94.69 65 THR A O 1
ATOM 517 N N . GLU A 1 66 ? -18.375 3.463 21.344 1 94.88 66 GLU A N 1
ATOM 518 C CA . GLU A 1 66 ? -18.984 4.102 22.5 1 94.88 66 GLU A CA 1
ATOM 519 C C . GLU A 1 66 ? -18.219 5.359 22.906 1 94.88 66 GLU A C 1
ATOM 521 O O . GLU A 1 66 ? -18.672 6.109 23.781 1 94.88 66 GLU A O 1
ATOM 526 N N . MET A 1 67 ? -17.109 5.57 22.234 1 95.19 67 MET A N 1
ATOM 527 C CA . MET A 1 67 ? -16.281 6.719 22.594 1 95.19 67 MET A CA 1
ATOM 528 C C . MET A 1 67 ? -17.031 8.023 22.359 1 95.19 67 MET A C 1
ATOM 530 O O . MET A 1 67 ? -17.688 8.203 21.328 1 95.19 67 MET A O 1
ATOM 534 N N . ARG A 1 68 ? -17.016 8.867 23.375 1 89.81 68 ARG A N 1
ATOM 535 C CA . ARG A 1 68 ? -17.547 10.219 23.312 1 89.81 68 ARG A CA 1
ATOM 536 C C . ARG A 1 68 ? -16.547 11.234 23.844 1 89.81 68 ARG A C 1
ATOM 538 O O . ARG A 1 68 ? -15.977 11.039 24.922 1 89.81 68 ARG A O 1
ATOM 545 N N . MET A 1 69 ? -16.281 12.188 23.016 1 89.06 69 MET A N 1
ATOM 546 C CA . MET A 1 69 ? -15.391 13.266 23.422 1 89.06 69 MET A CA 1
ATOM 547 C C . MET A 1 69 ? -15.906 14.609 22.938 1 89.06 69 MET A C 1
ATOM 549 O O . MET A 1 69 ? -16.531 14.695 21.875 1 89.06 69 MET A O 1
ATOM 553 N N . ALA A 1 70 ? -15.609 15.609 23.719 1 89.38 70 ALA A N 1
ATOM 554 C CA . ALA A 1 70 ? -16 16.969 23.344 1 89.38 70 ALA A CA 1
ATOM 555 C C . ALA A 1 70 ? -15.258 17.422 22.078 1 89.38 70 ALA A C 1
ATOM 557 O O . ALA A 1 70 ? -14.164 16.938 21.797 1 89.38 70 ALA A O 1
ATOM 558 N N . GLU A 1 71 ? -15.867 18.297 21.344 1 88.12 71 GLU A N 1
ATOM 559 C CA . GLU A 1 71 ? -15.305 18.797 20.094 1 88.12 71 GLU A CA 1
ATOM 560 C C . GLU A 1 71 ? -13.922 19.391 20.312 1 88.12 71 GLU A C 1
ATOM 562 O O . GLU A 1 71 ? -13 19.156 19.516 1 88.12 71 GLU A O 1
ATOM 567 N N . LEU A 1 72 ? -13.758 20.188 21.375 1 96.06 72 LEU A N 1
ATOM 568 C CA . LEU A 1 72 ? -12.484 20.859 21.625 1 96.06 72 LEU A CA 1
ATOM 569 C C . LEU A 1 72 ? -11.703 20.125 22.719 1 96.06 72 LEU A C 1
ATOM 571 O O . LEU A 1 72 ? -10.953 20.766 23.469 1 96.06 72 LEU A O 1
ATOM 575 N N . ALA A 1 73 ? -11.898 18.812 22.828 1 95.19 73 ALA A N 1
ATOM 576 C CA . ALA A 1 73 ? -11.266 18.047 23.891 1 95.19 73 ALA A CA 1
ATOM 577 C C . ALA A 1 73 ? -9.742 18.109 23.781 1 95.19 73 ALA A C 1
ATOM 579 O O . ALA A 1 73 ? -9.047 18.344 24.766 1 95.19 73 ALA A O 1
ATOM 580 N N . LEU A 1 74 ? -9.203 17.938 22.562 1 97 74 LEU A N 1
ATOM 581 C CA . LEU A 1 74 ? -7.758 17.859 22.391 1 97 74 LEU A CA 1
ATOM 582 C C . LEU A 1 74 ? -7.113 19.234 22.609 1 97 74 LEU A C 1
ATOM 584 O O . LEU A 1 74 ? -6.109 19.344 23.312 1 97 74 LEU A O 1
ATOM 588 N N . PRO A 1 75 ? -7.688 20.344 22.062 1 97.88 75 PRO A N 1
ATOM 589 C CA . PRO A 1 75 ? -7.133 21.672 22.359 1 97.88 75 PRO A CA 1
ATOM 590 C C . PRO A 1 75 ? -7.098 21.953 23.859 1 97.88 75 PRO A C 1
ATOM 592 O O . PRO A 1 75 ? -6.105 22.5 24.359 1 97.88 75 PRO A O 1
ATOM 595 N N . TYR A 1 76 ? -8.109 21.562 24.547 1 96.75 76 TYR A N 1
ATOM 596 C CA . TYR A 1 76 ? -8.156 21.797 25.984 1 96.75 76 TYR A CA 1
ATOM 597 C C . TYR A 1 76 ? -7.133 20.938 26.719 1 96.75 76 TYR A C 1
ATOM 599 O O . TYR A 1 76 ? -6.516 21.375 27.688 1 96.75 76 TYR A O 1
ATOM 607 N N . LEU A 1 77 ? -7.016 19.75 26.266 1 96.44 77 LEU A N 1
ATOM 608 C CA . LEU A 1 77 ? -6.031 18.844 26.844 1 96.44 77 LEU A CA 1
ATOM 609 C C . LEU A 1 77 ? -4.621 19.406 26.703 1 96.44 77 LEU A C 1
ATOM 611 O O . LEU A 1 77 ? -3.783 19.234 27.578 1 96.44 77 LEU A O 1
ATOM 615 N N . LEU A 1 78 ? -4.344 20.078 25.625 1 97.12 78 LEU A N 1
ATOM 616 C CA . LEU A 1 78 ? -3.01 20.562 25.297 1 97.12 78 LEU A CA 1
ATOM 617 C C . LEU A 1 78 ? -2.797 21.969 25.844 1 97.12 78 LEU A C 1
ATOM 619 O O . LEU A 1 78 ? -1.665 22.453 25.906 1 97.12 78 LEU A O 1
ATOM 623 N N . LEU A 1 79 ? -3.834 22.672 26.297 1 96.56 79 LEU A N 1
ATOM 624 C CA . LEU A 1 79 ? -3.834 24.078 26.672 1 96.56 79 LEU A CA 1
ATOM 625 C C . LEU A 1 79 ? -2.711 24.375 27.656 1 96.56 79 LEU A C 1
ATOM 627 O O . LEU A 1 79 ? -1.919 25.297 27.438 1 96.56 79 LEU A O 1
ATOM 631 N N . PRO A 1 80 ? -2.529 23.547 28.734 1 94.88 80 PRO A N 1
ATOM 632 C CA . PRO A 1 80 ? -1.471 23.859 29.703 1 94.88 80 PRO A CA 1
ATOM 633 C C . PRO A 1 80 ? -0.071 23.656 29.125 1 94.88 80 PRO A C 1
ATOM 635 O O . PRO A 1 80 ? 0.913 24.125 29.703 1 94.88 80 PRO A O 1
ATOM 638 N N . HIS A 1 81 ? -0.009 23.031 27.969 1 94 81 HIS A N 1
ATOM 639 C CA . HIS A 1 81 ? 1.293 22.609 27.469 1 94 81 HIS A CA 1
ATOM 640 C C . HIS A 1 81 ? 1.621 23.281 26.141 1 94 81 HIS A C 1
ATOM 642 O O . HIS A 1 81 ? 2.646 22.984 25.516 1 94 81 HIS A O 1
ATOM 648 N N . LEU A 1 82 ? 0.78 24.156 25.656 1 95.06 82 LEU A N 1
ATOM 649 C CA . LEU A 1 82 ? 1.01 24.828 24.375 1 95.06 82 LEU A CA 1
ATOM 650 C C . LEU A 1 82 ? 2.275 25.688 24.438 1 95.06 82 LEU A C 1
ATOM 652 O O . LEU A 1 82 ? 2.432 26.516 25.328 1 95.06 82 LEU A O 1
ATOM 656 N N . PRO A 1 83 ? 3.137 25.453 23.484 1 93.88 83 PRO A N 1
ATOM 657 C CA . PRO A 1 83 ? 4.34 26.297 23.469 1 93.88 83 PRO A CA 1
ATOM 658 C C . PRO A 1 83 ? 4.07 27.703 22.922 1 93.88 83 PRO A C 1
ATOM 660 O O . PRO A 1 83 ? 3.857 27.875 21.719 1 93.88 83 PRO A O 1
ATOM 663 N N . ARG A 1 84 ? 4.129 28.656 23.734 1 93.12 84 ARG A N 1
ATOM 664 C CA . ARG A 1 84 ? 3.908 30.031 23.312 1 93.12 84 ARG A CA 1
ATOM 665 C C . ARG A 1 84 ? 4.977 30.484 22.312 1 93.12 84 ARG A C 1
ATOM 667 O O . ARG A 1 84 ? 6.156 30.172 22.484 1 93.12 84 ARG A O 1
ATOM 674 N N . PRO A 1 85 ? 4.531 31.156 21.312 1 94.38 85 PRO A N 1
ATOM 675 C CA . PRO A 1 85 ? 5.508 31.641 20.344 1 94.38 85 PRO A CA 1
ATOM 676 C C . PRO A 1 85 ? 6.504 32.625 20.938 1 94.38 85 PRO A C 1
ATOM 678 O O . PRO A 1 85 ? 6.109 33.562 21.656 1 94.38 85 PRO A O 1
ATOM 681 N N . ARG A 1 86 ? 7.793 32.406 20.609 1 93.06 86 ARG A N 1
ATOM 682 C CA . ARG A 1 86 ? 8.859 33.281 21.109 1 93.06 86 ARG A CA 1
ATOM 683 C C . ARG A 1 86 ? 9.594 33.969 19.953 1 93.06 86 ARG A C 1
ATOM 685 O O . ARG A 1 86 ? 10 35.125 20.062 1 93.06 86 ARG A O 1
ATOM 692 N N . GLN A 1 87 ? 9.703 33.281 18.891 1 92.06 87 GLN A N 1
ATOM 693 C CA . GLN A 1 87 ? 10.453 33.781 17.734 1 92.06 87 GLN A CA 1
ATOM 694 C C . GLN A 1 87 ? 9.547 34.594 16.812 1 92.06 87 GLN A C 1
ATOM 696 O O . GLN A 1 87 ? 10 35.531 16.156 1 92.06 87 GLN A O 1
ATOM 701 N N . ARG A 1 88 ? 8.266 34.281 16.766 1 94.12 88 ARG A N 1
ATOM 702 C CA . ARG A 1 88 ? 7.281 35 15.984 1 94.12 88 ARG A CA 1
ATOM 703 C C . ARG A 1 88 ? 6.172 35.562 16.875 1 94.12 88 ARG A C 1
ATOM 705 O O . ARG A 1 88 ? 5.883 35 17.938 1 94.12 88 ARG A O 1
ATOM 712 N N . PRO A 1 89 ? 5.586 36.594 16.422 1 95.75 89 PRO A N 1
ATOM 713 C CA . PRO A 1 89 ? 4.609 37.25 17.266 1 95.75 89 PRO A CA 1
ATOM 714 C C . PRO A 1 89 ? 3.193 36.719 17.094 1 95.75 89 PRO A C 1
ATOM 716 O O . PRO A 1 89 ? 2.219 37.438 17.344 1 95.75 89 PRO A O 1
ATOM 719 N N . PHE A 1 90 ? 3.096 35.531 16.562 1 98.12 90 PHE A N 1
ATOM 720 C CA . PHE A 1 90 ? 1.753 35.031 16.312 1 98.12 90 PHE A CA 1
ATOM 721 C C . PHE A 1 90 ? 1.706 33.5 16.5 1 98.12 90 PHE A C 1
ATOM 723 O O . PHE A 1 90 ? 2.738 32.844 16.438 1 98.12 90 PHE A O 1
ATOM 730 N N . TRP A 1 91 ? 0.515 32.969 16.812 1 98.19 91 TRP A N 1
ATOM 731 C CA . TRP A 1 91 ? 0.237 31.531 16.719 1 98.19 91 TRP A CA 1
ATOM 732 C C . TRP A 1 91 ? 0.067 31.094 15.273 1 98.19 91 TRP A C 1
ATOM 734 O O . TRP A 1 91 ? -0.559 31.797 14.477 1 98.19 91 TRP A O 1
ATOM 744 N N . LEU A 1 92 ? 0.64 30.031 14.898 1 98.31 92 LEU A N 1
ATOM 745 C CA . LEU A 1 92 ? 0.528 29.547 13.531 1 98.31 92 LEU A CA 1
ATOM 746 C C . LEU A 1 92 ? -0.4 28.328 13.469 1 98.31 92 LEU A C 1
ATOM 748 O O . LEU A 1 92 ? -0.137 27.312 14.094 1 98.31 92 LEU A O 1
ATOM 752 N N . LEU A 1 93 ? -1.496 28.453 12.773 1 98.44 93 LEU A N 1
ATOM 753 C CA . LEU A 1 93 ? -2.436 27.359 12.531 1 98.44 93 LEU A CA 1
ATOM 754 C C . LEU A 1 93 ? -2.35 26.875 11.086 1 98.44 93 LEU A C 1
ATOM 756 O O . LEU A 1 93 ? -2.316 27.688 10.164 1 98.44 93 LEU A O 1
ATOM 760 N N . MET A 1 94 ? -2.221 25.656 10.938 1 98.44 94 MET A N 1
ATOM 761 C CA . MET A 1 94 ? -2.166 25.062 9.602 1 98.44 94 MET A CA 1
ATOM 762 C C . MET A 1 94 ? -3.379 24.188 9.344 1 98.44 94 MET A C 1
ATOM 764 O O . MET A 1 94 ? -3.82 23.453 10.234 1 98.44 94 MET A O 1
ATOM 768 N N . VAL A 1 95 ? -3.928 24.266 8.18 1 98.19 95 VAL A N 1
ATOM 769 C CA . VAL A 1 95 ? -5.125 23.5 7.84 1 98.19 95 VAL A CA 1
ATOM 770 C C . VAL A 1 95 ? -4.906 22.75 6.527 1 98.19 95 VAL A C 1
ATOM 772 O O . VAL A 1 95 ? -4.254 23.25 5.617 1 98.19 95 VAL A O 1
ATOM 775 N N . ASP A 1 96 ? -5.309 21.547 6.438 1 97.25 96 ASP A N 1
ATOM 776 C CA . ASP A 1 96 ? -5.25 20.734 5.219 1 97.25 96 ASP A CA 1
ATOM 777 C C . ASP A 1 96 ? -6.254 19.594 5.27 1 97.25 96 ASP A C 1
ATOM 779 O O . ASP A 1 96 ? -6.789 19.281 6.336 1 97.25 96 ASP A O 1
ATOM 783 N N . VAL A 1 97 ? -6.574 19.109 4.148 1 96.69 97 VAL A N 1
ATOM 784 C CA . VAL A 1 97 ? -7.469 17.969 4.016 1 96.69 97 VAL A CA 1
ATOM 785 C C . VAL A 1 97 ? -6.699 16.766 3.438 1 96.69 97 VAL A C 1
ATOM 787 O O . VAL A 1 97 ? -5.855 16.938 2.555 1 96.69 97 VAL A O 1
ATOM 790 N N . THR A 1 98 ? -6.906 15.617 4.004 1 96.25 98 THR A N 1
ATOM 791 C CA . THR A 1 98 ? -6.262 14.398 3.514 1 96.25 98 THR A CA 1
ATOM 792 C C . THR A 1 98 ? -7.293 13.305 3.27 1 96.25 98 THR A C 1
ATOM 794 O O . THR A 1 98 ? -8.289 13.211 3.986 1 96.25 98 THR A O 1
ATOM 797 N N . PRO A 1 99 ? -7.109 12.5 2.256 1 94.5 99 PRO A N 1
ATOM 798 C CA . PRO A 1 99 ? -8.078 11.453 1.931 1 94.5 99 PRO A CA 1
ATOM 799 C C . PRO A 1 99 ? -7.93 10.219 2.824 1 94.5 99 PRO A C 1
ATOM 801 O O . PRO A 1 99 ? -6.84 9.945 3.326 1 94.5 99 PRO A O 1
ATOM 804 N N . GLN A 1 100 ? -9.008 9.594 3.068 1 95.44 100 GLN A N 1
ATOM 805 C CA . GLN A 1 100 ? -9.133 8.25 3.629 1 95.44 100 GLN A CA 1
ATOM 806 C C . GLN A 1 100 ? -9.797 7.301 2.637 1 95.44 100 GLN A C 1
ATOM 808 O O . GLN A 1 100 ? -11.016 7.156 2.629 1 95.44 100 GLN A O 1
ATOM 813 N N . PRO A 1 101 ? -9 6.57 1.822 1 92.5 101 PRO A N 1
ATOM 814 C CA . PRO A 1 101 ? -9.57 5.695 0.797 1 92.5 101 PRO A CA 1
ATOM 815 C C . PRO A 1 101 ? -10.352 4.523 1.39 1 92.5 101 PRO A C 1
ATOM 817 O O . PRO A 1 101 ? -9.867 3.857 2.311 1 92.5 101 PRO A O 1
ATOM 820 N N . ARG A 1 102 ? -11.57 4.332 0.887 1 93.19 102 ARG A N 1
ATOM 821 C CA . ARG A 1 102 ? -12.453 3.234 1.253 1 93.19 102 ARG A CA 1
ATOM 822 C C . ARG A 1 102 ? -13.164 2.672 0.026 1 93.19 102 ARG A C 1
ATOM 824 O O . ARG A 1 102 ? -14.398 2.586 -0.002 1 93.19 102 ARG A O 1
ATOM 831 N N . PRO A 1 103 ? -12.367 2.217 -0.949 1 87.81 103 PRO A N 1
ATOM 832 C CA . PRO A 1 103 ? -13.023 1.823 -2.201 1 87.81 103 PRO A CA 1
ATOM 833 C C . PRO A 1 103 ? -13.883 0.571 -2.049 1 87.81 103 PRO A C 1
ATOM 835 O O . PRO A 1 103 ? -14.875 0.409 -2.764 1 87.81 103 PRO A O 1
ATOM 838 N N . TYR A 1 104 ? -13.602 -0.298 -1.146 1 86.56 104 TYR A N 1
ATOM 839 C CA . TYR A 1 104 ? -14.266 -1.593 -1.077 1 86.56 104 TYR A CA 1
ATOM 840 C C . TYR A 1 104 ? -15.289 -1.618 0.052 1 86.56 104 TYR A C 1
ATOM 842 O O . TYR A 1 104 ? -15.891 -2.658 0.327 1 86.56 104 TYR A O 1
ATOM 850 N N . ALA A 1 105 ? -15.398 -0.507 0.731 1 90.62 105 ALA A N 1
ATOM 851 C CA . ALA A 1 105 ? -16.375 -0.421 1.817 1 90.62 105 ALA A CA 1
ATOM 852 C C . ALA A 1 105 ? -17.766 -0.105 1.281 1 90.62 105 ALA A C 1
ATOM 854 O O . ALA A 1 105 ? -18.312 0.968 1.547 1 90.62 105 ALA A O 1
ATOM 855 N N . GLN A 1 106 ? -18.359 -1.1 0.788 1 87.94 106 GLN A N 1
ATOM 856 C CA . GLN A 1 106 ? -19.594 -0.903 0.019 1 87.94 106 GLN A CA 1
ATOM 857 C C . GLN A 1 106 ? -20.766 -0.544 0.93 1 87.94 106 GLN A C 1
ATOM 859 O O . GLN A 1 106 ? -21.766 0.019 0.475 1 87.94 106 GLN A O 1
ATOM 864 N N . VAL A 1 107 ? -20.625 -0.821 2.188 1 90.5 107 VAL A N 1
ATOM 865 C CA . VAL A 1 107 ? -21.766 -0.578 3.072 1 90.5 107 VAL A CA 1
ATOM 866 C C . VAL A 1 107 ? -21.516 0.691 3.885 1 90.5 107 VAL A C 1
ATOM 868 O O . VAL A 1 107 ? -22.391 1.118 4.652 1 90.5 107 VAL A O 1
ATOM 871 N N . LEU A 1 108 ? -20.375 1.265 3.791 1 92.31 108 LEU A N 1
ATOM 872 C CA . LEU A 1 108 ? -20.031 2.498 4.488 1 92.31 108 LEU A CA 1
ATOM 873 C C . LEU A 1 108 ? -20.688 3.701 3.824 1 92.31 108 LEU A C 1
ATOM 875 O O . LEU A 1 108 ? -20.547 3.906 2.617 1 92.31 108 LEU A O 1
ATOM 879 N N . PRO A 1 109 ? -21.422 4.516 4.578 1 93.38 109 PRO A N 1
ATOM 880 C CA . PRO A 1 109 ? -22.109 5.656 3.982 1 93.38 109 PRO A CA 1
ATOM 881 C C . PRO A 1 109 ? -21.172 6.805 3.631 1 93.38 109 PRO A C 1
ATOM 883 O O . PRO A 1 109 ? -20.047 6.863 4.145 1 93.38 109 PRO A O 1
ATOM 886 N N . ASP A 1 110 ? -21.609 7.664 2.688 1 94.12 110 ASP A N 1
ATOM 887 C CA . ASP A 1 110 ? -21.078 8.992 2.41 1 94.12 110 ASP A CA 1
ATOM 888 C C . ASP A 1 110 ? -19.703 8.906 1.746 1 94.12 110 ASP A C 1
ATOM 890 O O . ASP A 1 110 ? -18.844 9.766 1.958 1 94.12 110 ASP A O 1
ATOM 894 N N . ARG A 1 111 ? -19.422 7.75 1.132 1 93.25 111 ARG A N 1
ATOM 895 C CA . ARG A 1 111 ? -18.188 7.676 0.36 1 93.25 111 ARG A CA 1
ATOM 896 C C . ARG A 1 111 ? -18.281 8.523 -0.906 1 93.25 111 ARG A C 1
ATOM 898 O O . ARG A 1 111 ? -19.328 8.539 -1.57 1 93.25 111 ARG A O 1
ATOM 905 N N . GLY A 1 112 ? -17.281 9.273 -1.21 1 91.75 112 GLY A N 1
ATOM 906 C CA . GLY A 1 112 ? -17.203 10.078 -2.416 1 91.75 112 GLY A CA 1
ATOM 907 C C . GLY A 1 112 ? -15.883 9.953 -3.145 1 91.75 112 GLY A C 1
ATOM 908 O O . GLY A 1 112 ? -15.039 9.125 -2.773 1 91.75 112 GLY A O 1
ATOM 909 N N . MET A 1 113 ? -15.766 10.656 -4.234 1 87.44 113 MET A N 1
ATOM 910 C CA . MET A 1 113 ? -14.5 10.695 -4.965 1 87.44 113 MET A CA 1
ATOM 911 C C . MET A 1 113 ? -13.484 11.57 -4.238 1 87.44 113 MET A C 1
ATOM 913 O O . MET A 1 113 ? -13.766 12.734 -3.93 1 87.44 113 MET A O 1
ATOM 917 N N . VAL A 1 114 ? -12.43 11.008 -3.908 1 89.25 114 VAL A N 1
ATOM 918 C CA . VAL A 1 114 ? -11.414 11.758 -3.172 1 89.25 114 VAL A CA 1
ATOM 919 C C . VAL A 1 114 ? -10.086 11.688 -3.916 1 89.25 114 VAL A C 1
ATOM 921 O O . VAL A 1 114 ? -9.875 10.805 -4.754 1 89.25 114 VAL A O 1
ATOM 924 N N . TYR A 1 115 ? -9.242 12.594 -3.604 1 84 115 TYR A N 1
ATOM 925 C CA . TYR A 1 115 ? -7.973 12.75 -4.305 1 84 115 TYR A CA 1
ATOM 926 C C . TYR A 1 115 ? -7.047 11.578 -4.023 1 84 115 TYR A C 1
ATOM 928 O O . TYR A 1 115 ? -6.938 11.125 -2.879 1 84 115 TYR A O 1
ATOM 936 N N . ALA A 1 116 ? -6.484 10.977 -5.055 1 82.56 116 ALA A N 1
ATOM 937 C CA . ALA A 1 116 ? -5.441 9.953 -4.988 1 82.56 116 ALA A CA 1
ATOM 938 C C . ALA A 1 116 ? -4.395 10.164 -6.078 1 82.56 116 ALA A C 1
ATOM 940 O O . ALA A 1 116 ? -4.719 10.148 -7.27 1 82.56 116 ALA A O 1
ATOM 941 N N . PRO A 1 117 ? -3.152 10.414 -5.598 1 76.88 117 PRO A N 1
ATOM 942 C CA . PRO A 1 117 ? -2.119 10.695 -6.598 1 76.88 117 PRO A CA 1
ATOM 943 C C . PRO A 1 117 ? -1.882 9.516 -7.543 1 76.88 117 PRO A C 1
ATOM 945 O O . PRO A 1 117 ? -2.004 8.359 -7.137 1 76.88 117 PRO A O 1
ATOM 948 N N . THR A 1 118 ? -1.622 9.82 -8.836 1 75.88 118 THR A N 1
ATOM 949 C CA . THR A 1 118 ? -1.312 8.805 -9.828 1 75.88 118 THR A CA 1
ATOM 950 C C . THR A 1 118 ? 0.097 9 -10.383 1 75.88 118 THR A C 1
ATOM 952 O O . THR A 1 118 ? 0.586 10.125 -10.469 1 75.88 118 THR A O 1
ATOM 955 N N . VAL A 1 119 ? 0.834 7.996 -10.641 1 71.5 119 VAL A N 1
ATOM 956 C CA . VAL A 1 119 ? 2.203 8.039 -11.148 1 71.5 119 VAL A CA 1
ATOM 957 C C . VAL A 1 119 ? 2.189 8.109 -12.672 1 71.5 119 VAL A C 1
ATOM 959 O O . VAL A 1 119 ? 3.119 8.648 -13.281 1 71.5 119 VAL A O 1
ATOM 962 N N . VAL A 1 120 ? 1.154 7.543 -13.281 1 70.62 120 VAL A N 1
ATOM 963 C CA . VAL A 1 120 ? 1.073 7.52 -14.734 1 70.62 120 VAL A CA 1
ATOM 964 C C . VAL A 1 120 ? 0.384 8.789 -15.234 1 70.62 120 VAL A C 1
ATOM 966 O O . VAL A 1 120 ? -0.7 9.141 -14.766 1 70.62 120 VAL A O 1
ATOM 969 N N . LYS A 1 121 ? 1.107 9.461 -16.109 1 69.75 121 LYS A N 1
ATOM 970 C CA . LYS A 1 121 ? 0.587 10.711 -16.672 1 69.75 121 LYS A CA 1
ATOM 971 C C . LYS A 1 121 ? -0.759 10.484 -17.344 1 69.75 121 LYS A C 1
ATOM 973 O O . LYS A 1 121 ? -0.947 9.492 -18.062 1 69.75 121 LYS A O 1
ATOM 978 N N . GLY A 1 122 ? -1.737 11.367 -17.078 1 67.81 122 GLY A N 1
ATOM 979 C CA . GLY A 1 122 ? -3.02 11.328 -17.766 1 67.81 122 GLY A CA 1
ATOM 980 C C . GLY A 1 122 ? -4.113 10.664 -16.953 1 67.81 122 GLY A C 1
ATOM 981 O O . GLY A 1 122 ? -5.301 10.867 -17.203 1 67.81 122 GLY A O 1
ATOM 982 N N . LYS A 1 123 ? -3.746 9.922 -15.992 1 71.06 123 LYS A N 1
ATOM 983 C CA . LYS A 1 123 ? -4.75 9.266 -15.156 1 71.06 123 LYS A CA 1
ATOM 984 C C . LYS A 1 123 ? -5.336 10.234 -14.141 1 71.06 123 LYS A C 1
ATOM 986 O O . LYS A 1 123 ? -4.617 11.07 -13.578 1 71.06 123 LYS A O 1
ATOM 991 N N . ALA A 1 124 ? -6.68 10.195 -14.031 1 74.62 124 ALA A N 1
ATOM 992 C CA . ALA A 1 124 ? -7.32 11.039 -13.031 1 74.62 124 ALA A CA 1
ATOM 993 C C . ALA A 1 124 ? -6.867 10.656 -11.625 1 74.62 124 ALA A C 1
ATOM 995 O O . ALA A 1 124 ? -6.922 9.477 -11.242 1 74.62 124 ALA A O 1
ATOM 996 N N . PRO A 1 125 ? -6.453 11.516 -10.891 1 80.75 125 PRO A N 1
ATOM 997 C CA . PRO A 1 125 ? -5.934 11.25 -9.547 1 80.75 125 PRO A CA 1
ATOM 998 C C . PRO A 1 125 ? -7.039 11.148 -8.492 1 80.75 125 PRO A C 1
ATOM 1000 O O . PRO A 1 125 ? -7.074 11.945 -7.555 1 80.75 125 PRO A O 1
ATOM 1003 N N . VAL A 1 126 ? -7.988 10.141 -8.664 1 83.12 126 VAL A N 1
ATOM 1004 C CA . VAL A 1 126 ? -9.109 10.055 -7.738 1 83.12 126 VAL A CA 1
ATOM 1005 C C . VAL A 1 126 ? -9.328 8.602 -7.312 1 83.12 126 VAL A C 1
ATOM 1007 O O . VAL A 1 126 ? -8.945 7.68 -8.039 1 83.12 126 VAL A O 1
ATOM 1010 N N . THR A 1 127 ? -9.812 8.43 -6.16 1 87.62 127 THR A N 1
ATOM 1011 C CA . THR A 1 127 ? -10.297 7.16 -5.617 1 87.62 127 THR A CA 1
ATOM 1012 C C . THR A 1 127 ? -11.594 7.359 -4.848 1 87.62 127 THR A C 1
ATOM 1014 O O . THR A 1 127 ? -12.242 8.406 -4.969 1 87.62 127 THR A O 1
ATOM 1017 N N . ILE A 1 128 ? -12.078 6.285 -4.234 1 90.5 128 ILE A N 1
ATOM 1018 C CA . ILE A 1 128 ? -13.328 6.336 -3.492 1 90.5 128 ILE A CA 1
ATOM 1019 C C . ILE A 1 128 ? -13.047 6.27 -1.992 1 90.5 128 ILE A C 1
ATOM 1021 O O . ILE A 1 128 ? -12.227 5.469 -1.544 1 90.5 128 ILE A O 1
ATOM 1025 N N . GLY A 1 129 ? -13.656 7.215 -1.261 1 94.75 129 GLY A N 1
ATOM 1026 C CA . GLY A 1 129 ? -13.484 7.148 0.183 1 94.75 129 GLY A CA 1
ATOM 1027 C C . GLY A 1 129 ? -13.938 8.406 0.896 1 94.75 129 GLY A C 1
ATOM 1028 O O . GLY A 1 129 ? -14.891 9.062 0.466 1 94.75 129 GLY A O 1
ATOM 1029 N N . HIS A 1 130 ? -13.43 8.625 2.037 1 96.44 130 HIS A N 1
ATOM 1030 C CA . HIS A 1 130 ? -13.688 9.805 2.859 1 96.44 130 HIS A CA 1
ATOM 1031 C C . HIS A 1 130 ? -12.508 10.766 2.836 1 96.44 130 HIS A C 1
ATOM 1033 O O . HIS A 1 130 ? -11.461 10.461 2.254 1 96.44 130 HIS A O 1
ATOM 1039 N N . GLN A 1 131 ? -12.664 11.945 3.359 1 96.38 131 GLN A N 1
ATOM 1040 C CA . GLN A 1 131 ? -11.586 12.898 3.57 1 96.38 131 GLN A CA 1
ATOM 1041 C C . GLN A 1 131 ? -11.719 13.586 4.922 1 96.38 131 GLN A C 1
ATOM 1043 O O . GLN A 1 131 ? -12.82 13.719 5.453 1 96.38 131 GLN A O 1
ATOM 1048 N N . TYR A 1 132 ? -10.625 13.914 5.477 1 97.94 132 TYR A N 1
ATOM 1049 C CA . TYR A 1 132 ? -10.594 14.531 6.797 1 97.94 132 TYR A CA 1
ATOM 1050 C C . TYR A 1 132 ? -9.828 15.852 6.762 1 97.94 132 TYR A C 1
ATOM 1052 O O . TYR A 1 132 ? -8.742 15.93 6.188 1 97.94 132 TYR A O 1
ATOM 1060 N N . SER A 1 133 ? -10.438 16.891 7.285 1 98.12 133 SER A N 1
ATOM 1061 C CA . SER A 1 133 ? -9.781 18.172 7.508 1 98.12 133 SER A CA 1
ATOM 1062 C C . SER A 1 133 ? -9.117 18.219 8.875 1 98.12 133 SER A C 1
ATOM 1064 O O . SER A 1 133 ? -9.727 17.875 9.883 1 98.12 133 SER A O 1
ATOM 1066 N N . SER A 1 134 ? -7.879 18.562 8.891 1 98.19 134 SER A N 1
ATOM 1067 C CA . SER A 1 134 ? -7.145 18.672 10.148 1 98.19 134 SER A CA 1
ATOM 1068 C C . SER A 1 134 ? -6.516 20.047 10.305 1 98.19 134 SER A C 1
ATOM 1070 O O . SER A 1 134 ? -6.031 20.641 9.336 1 98.19 134 SER A O 1
ATOM 1072 N N . VAL A 1 135 ? -6.633 20.609 11.484 1 98.56 135 VAL A N 1
ATOM 1073 C CA . VAL A 1 135 ? -5.961 21.844 11.875 1 98.56 135 VAL A CA 1
ATOM 1074 C C . VAL A 1 135 ? -4.887 21.531 12.914 1 98.56 135 VAL A C 1
ATOM 1076 O O . VAL A 1 135 ? -5.148 20.828 13.898 1 98.56 135 VAL A O 1
ATOM 1079 N N . ALA A 1 136 ? -3.713 22 12.688 1 98.62 136 ALA A N 1
ATOM 1080 C CA . ALA A 1 136 ? -2.6 21.75 13.602 1 98.62 136 ALA A CA 1
ATOM 1081 C C . ALA A 1 136 ? -1.844 23.047 13.914 1 98.62 136 ALA A C 1
ATOM 1083 O O . ALA A 1 136 ? -1.913 24.016 13.148 1 98.62 136 ALA A O 1
ATOM 1084 N N . LEU A 1 137 ? -1.229 23.062 15.023 1 98.31 137 LEU A N 1
ATOM 1085 C CA . LEU A 1 137 ? -0.377 24.172 15.438 1 98.31 137 LEU A CA 1
ATOM 1086 C C . LEU A 1 137 ? 1.047 24 14.93 1 98.31 137 LEU A C 1
ATOM 1088 O O . LEU A 1 137 ? 1.652 22.938 15.125 1 98.31 137 LEU A O 1
ATOM 1092 N N . GLY A 1 138 ? 1.485 24.984 14.141 1 97.81 138 GLY A N 1
ATOM 1093 C CA . GLY A 1 138 ? 2.895 25 13.789 1 97.81 138 GLY A CA 1
ATOM 1094 C C . GLY A 1 138 ? 3.809 25.281 14.961 1 97.81 138 GLY A C 1
ATOM 1095 O O . GLY A 1 138 ? 3.504 26.141 15.797 1 97.81 138 GLY A O 1
ATOM 1096 N N . LEU A 1 139 ? 4.898 24.531 15.039 1 96.75 139 LEU A N 1
ATOM 1097 C CA . LEU A 1 139 ? 5.793 24.656 16.188 1 96.75 139 LEU A CA 1
ATOM 1098 C C . LEU A 1 139 ? 7.102 25.328 15.789 1 96.75 139 LEU A C 1
ATOM 1100 O O . LEU A 1 139 ? 7.594 25.125 14.672 1 96.75 139 LEU A O 1
ATOM 1104 N N . GLU A 1 140 ? 7.602 26.094 16.688 1 95.44 140 GLU A N 1
ATOM 1105 C CA . GLU A 1 140 ? 8.922 26.688 16.484 1 95.44 140 GLU A CA 1
ATOM 1106 C C . GLU A 1 140 ? 10.023 25.656 16.719 1 95.44 140 GLU A C 1
ATOM 1108 O O . GLU A 1 140 ? 9.836 24.703 17.469 1 95.44 140 GLU A O 1
ATOM 1113 N N . PRO A 1 141 ? 11.125 25.891 16.016 1 90.44 141 PRO A N 1
ATOM 1114 C CA . PRO A 1 141 ? 12.227 24.938 16.172 1 90.44 141 PRO A CA 1
ATOM 1115 C C . PRO A 1 141 ? 12.719 24.844 17.625 1 90.44 141 PRO A C 1
ATOM 1117 O O . PRO A 1 141 ? 12.781 25.859 18.328 1 90.44 141 PRO A O 1
ATOM 1120 N N . GLU A 1 142 ? 12.945 23.672 18.016 1 90.31 142 GLU A N 1
ATOM 1121 C CA . GLU A 1 142 ? 13.484 23.359 19.328 1 90.31 142 GLU A CA 1
ATOM 1122 C C . GLU A 1 142 ? 14.758 22.516 19.219 1 90.31 142 GLU A C 1
ATOM 1124 O O . GLU A 1 142 ? 14.844 21.609 18.391 1 90.31 142 GLU A O 1
ATOM 1129 N N . GLU A 1 143 ? 15.664 22.922 20.047 1 88.06 143 GLU A N 1
ATOM 1130 C CA . GLU A 1 143 ? 16.922 22.172 20.031 1 88.06 143 GLU A CA 1
ATOM 1131 C C . GLU A 1 143 ? 16.688 20.703 20.344 1 88.06 143 GLU A C 1
ATOM 1133 O O . GLU A 1 143 ? 15.969 20.375 21.297 1 88.06 143 GLU A O 1
ATOM 1138 N N . GLY A 1 144 ? 17.266 19.859 19.562 1 88.56 144 GLY A N 1
ATOM 1139 C CA . GLY A 1 144 ? 17.203 18.422 19.797 1 88.56 144 GLY A CA 1
ATOM 1140 C C . GLY A 1 144 ? 15.922 17.797 19.266 1 88.56 144 GLY A C 1
ATOM 1141 O O . GLY A 1 144 ? 15.727 16.594 19.391 1 88.56 144 GLY A O 1
ATOM 1142 N N . VAL A 1 145 ? 15.055 18.578 18.781 1 91.06 145 VAL A N 1
ATOM 1143 C CA . VAL A 1 145 ? 13.773 18.078 18.266 1 91.06 145 VAL A CA 1
ATOM 1144 C C . VAL A 1 145 ? 13.672 18.359 16.766 1 91.06 145 VAL A C 1
ATOM 1146 O O . VAL A 1 145 ? 14.109 19.422 16.297 1 91.06 145 VAL A O 1
ATOM 1149 N N . SER A 1 146 ? 13.195 17.406 16.062 1 89.88 146 SER A N 1
ATOM 1150 C CA . SER A 1 146 ? 13.055 17.531 14.617 1 89.88 146 SER A CA 1
ATOM 1151 C C . SER A 1 146 ? 12.023 18.594 14.25 1 89.88 146 SER A C 1
ATOM 1153 O O . SER A 1 146 ? 11.07 18.828 15 1 89.88 146 SER A O 1
ATOM 1155 N N . ALA A 1 147 ? 12.18 19.203 13.102 1 86.69 147 ALA A N 1
ATOM 1156 C CA . ALA A 1 147 ? 11.258 20.234 12.602 1 86.69 147 ALA A CA 1
ATOM 1157 C C . ALA A 1 147 ? 9.992 19.594 12.031 1 86.69 147 ALA A C 1
ATOM 1159 O O . ALA A 1 147 ? 9.055 20.297 11.656 1 86.69 147 ALA A O 1
ATOM 1160 N N . SER A 1 148 ? 9.898 18.359 12.086 1 89.12 148 SER A N 1
ATOM 1161 C CA . SER A 1 148 ? 8.797 17.641 11.438 1 89.12 148 SER A CA 1
ATOM 1162 C C . SER A 1 148 ? 7.57 17.578 12.336 1 89.12 148 SER A C 1
ATOM 1164 O O . SER A 1 148 ? 6.531 17.062 11.945 1 89.12 148 SER A O 1
ATOM 1166 N N . TRP A 1 149 ? 7.699 18.156 13.492 1 96 149 TRP A N 1
ATOM 1167 C CA . TRP A 1 149 ? 6.609 18.062 14.461 1 96 149 TRP A CA 1
ATOM 1168 C C . TRP A 1 149 ? 5.555 19.125 14.188 1 96 149 TRP A C 1
ATOM 1170 O O . TRP A 1 149 ? 5.879 20.25 13.789 1 96 149 TRP A O 1
ATOM 1180 N N . VAL A 1 150 ? 4.348 18.812 14.352 1 98 150 VAL A N 1
ATOM 1181 C CA . VAL A 1 150 ? 3.209 19.703 14.5 1 98 150 VAL A CA 1
ATOM 1182 C C . VAL A 1 150 ? 2.367 19.281 15.703 1 98 150 VAL A C 1
ATOM 1184 O O . VAL A 1 150 ? 2.604 18.219 16.281 1 98 150 VAL A O 1
ATOM 1187 N N . LEU A 1 151 ? 1.565 20.094 16.156 1 97.94 151 LEU A N 1
ATOM 1188 C CA . LEU A 1 151 ? 0.647 19.719 17.234 1 97.94 151 LEU A CA 1
ATOM 1189 C C . LEU A 1 151 ? -0.794 19.719 16.734 1 97.94 151 LEU A C 1
ATOM 1191 O O . LEU A 1 151 ? -1.409 20.781 16.594 1 97.94 151 LEU A O 1
ATOM 1195 N N . PRO A 1 152 ? -1.319 18.5 16.484 1 98.06 152 PRO A N 1
ATOM 1196 C CA . PRO A 1 152 ? -2.699 18.453 16 1 98.06 152 PRO A CA 1
ATOM 1197 C C . PRO A 1 152 ? -3.701 19 17.016 1 98.06 152 PRO A C 1
ATOM 1199 O O . PRO A 1 152 ? -3.551 18.766 18.219 1 98.06 152 PRO A O 1
ATOM 1202 N N . LEU A 1 153 ? -4.715 19.703 16.531 1 98.38 153 LEU A N 1
ATOM 1203 C CA . LEU A 1 153 ? -5.703 20.312 17.422 1 98.38 153 LEU A CA 1
ATOM 1204 C C . LEU A 1 153 ? -7.098 19.766 17.141 1 98.38 153 LEU A C 1
ATOM 1206 O O . LEU A 1 153 ? -7.828 19.406 18.062 1 98.38 153 LEU A O 1
ATOM 1210 N N . LEU A 1 154 ? -7.43 19.734 15.875 1 98.25 154 LEU A N 1
ATOM 1211 C CA . LEU A 1 154 ? -8.766 19.297 15.492 1 98.25 154 LEU A CA 1
ATOM 1212 C C . LEU A 1 154 ? -8.719 18.438 14.234 1 98.25 154 LEU A C 1
ATOM 1214 O O . LEU A 1 154 ? -7.836 18.609 13.391 1 98.25 154 LEU A O 1
ATOM 1218 N N . THR A 1 155 ? -9.617 17.516 14.148 1 97.81 155 THR A N 1
ATOM 1219 C CA . THR A 1 155 ? -9.859 16.734 12.945 1 97.81 155 THR A CA 1
ATOM 1220 C C . THR A 1 155 ? -11.352 16.5 12.742 1 97.81 155 THR A C 1
ATOM 1222 O O . THR A 1 155 ? -12.086 16.281 13.703 1 97.81 155 THR A O 1
ATOM 1225 N N . THR A 1 156 ? -11.805 16.719 11.508 1 97.88 156 THR A N 1
ATOM 1226 C CA . THR A 1 156 ? -13.219 16.562 11.18 1 97.88 156 THR A CA 1
ATOM 1227 C C . THR A 1 156 ? -13.391 15.922 9.812 1 97.88 156 THR A C 1
ATOM 1229 O O . THR A 1 156 ? -12.711 16.281 8.852 1 97.88 156 THR A O 1
ATOM 1232 N N . ARG A 1 157 ? -14.266 14.93 9.766 1 97.38 157 ARG A N 1
ATOM 1233 C CA . ARG A 1 157 ? -14.594 14.344 8.477 1 97.38 157 ARG A CA 1
ATOM 1234 C C . ARG A 1 157 ? -15.312 15.352 7.586 1 97.38 157 ARG A C 1
ATOM 1236 O O . ARG A 1 157 ? -16.172 16.094 8.055 1 97.38 157 ARG A O 1
ATOM 1243 N N . VAL A 1 158 ? -14.945 15.414 6.371 1 97.38 158 VAL A N 1
ATOM 1244 C CA . VAL A 1 158 ? -15.617 16.266 5.387 1 97.38 158 VAL A CA 1
ATOM 1245 C C . VAL A 1 158 ? -16.734 15.469 4.707 1 97.38 158 VAL A C 1
ATOM 1247 O O . VAL A 1 158 ? -16.469 14.609 3.861 1 97.38 158 VAL A O 1
ATOM 1250 N N . ALA A 1 159 ? -17.922 15.773 5.062 1 95.69 159 ALA A N 1
ATOM 1251 C CA . ALA A 1 159 ? -19.062 15.102 4.434 1 95.69 159 ALA A CA 1
ATOM 1252 C C . ALA A 1 159 ? -19.078 15.352 2.926 1 95.69 159 ALA A C 1
ATOM 1254 O O . ALA A 1 159 ? -18.531 16.344 2.447 1 95.69 159 ALA A O 1
ATOM 1255 N N . THR A 1 160 ? -19.719 14.461 2.148 1 92.5 160 THR A N 1
ATOM 1256 C CA . THR A 1 160 ? -19.75 14.555 0.694 1 92.5 160 THR A CA 1
ATOM 1257 C C . THR A 1 160 ? -20.5 15.812 0.25 1 92.5 160 THR A C 1
ATOM 1259 O O . THR A 1 160 ? -20.25 16.344 -0.831 1 92.5 160 THR A O 1
ATOM 1262 N N . ASP A 1 161 ? -21.359 16.312 1.07 1 91.88 161 ASP A N 1
ATOM 1263 C CA . ASP A 1 161 ? -22.141 17.484 0.709 1 91.88 161 ASP A CA 1
ATOM 1264 C C . ASP A 1 161 ? -21.531 18.75 1.284 1 91.88 161 ASP A C 1
ATOM 1266 O O . ASP A 1 161 ? -22.047 19.844 1.075 1 91.88 161 ASP A O 1
ATOM 1270 N N . ALA A 1 162 ? -20.469 18.641 1.977 1 93.19 162 ALA A N 1
ATOM 1271 C CA . ALA A 1 162 ? -19.828 19.797 2.594 1 93.19 162 ALA A CA 1
ATOM 1272 C C . ALA A 1 162 ? -18.672 20.312 1.731 1 93.19 162 ALA A C 1
ATOM 1274 O O . ALA A 1 162 ? -18.125 19.562 0.921 1 93.19 162 ALA A O 1
ATOM 1275 N N . ASP A 1 163 ? -18.438 21.594 1.857 1 93.12 163 ASP A N 1
ATOM 1276 C CA . ASP A 1 163 ? -17.25 22.203 1.271 1 93.12 163 ASP A CA 1
ATOM 1277 C C . ASP A 1 163 ? -16.031 22.016 2.166 1 93.12 163 ASP A C 1
ATOM 1279 O O . ASP A 1 163 ? -16.047 22.391 3.336 1 93.12 163 ASP A O 1
ATOM 1283 N N . LYS A 1 164 ? -14.992 21.375 1.646 1 93.62 164 LYS A N 1
ATOM 1284 C CA . LYS A 1 164 ? -13.844 20.984 2.455 1 93.62 164 LYS A CA 1
ATOM 1285 C C . LYS A 1 164 ? -13.172 22.203 3.082 1 93.62 164 LYS A C 1
ATOM 1287 O O . LYS A 1 164 ? -12.719 22.156 4.227 1 93.62 164 LYS A O 1
ATOM 1292 N N . GLU A 1 165 ? -13.086 23.344 2.354 1 95.38 165 GLU A N 1
ATOM 1293 C CA . GLU A 1 165 ? -12.461 24.547 2.896 1 95.38 165 GLU A CA 1
ATOM 1294 C C . GLU A 1 165 ? -13.297 25.141 4.023 1 95.38 165 GLU A C 1
ATOM 1296 O O . GLU A 1 165 ? -12.758 25.656 5.004 1 95.38 165 GLU A O 1
ATOM 1301 N N . MET A 1 166 ? -14.602 25.016 3.867 1 96.19 166 MET A N 1
ATOM 1302 C CA . MET A 1 166 ? -15.469 25.594 4.895 1 96.19 166 MET A CA 1
ATOM 1303 C C . MET A 1 166 ? -15.406 24.766 6.176 1 96.19 166 MET A C 1
ATOM 1305 O O . MET A 1 166 ? -15.523 25.312 7.273 1 96.19 166 MET A O 1
ATOM 1309 N N . VAL A 1 167 ? -15.219 23.469 6.016 1 97.69 167 VAL A N 1
ATOM 1310 C CA . VAL A 1 167 ? -15.008 22.641 7.203 1 97.69 167 VAL A CA 1
ATOM 1311 C C . VAL A 1 167 ? -13.758 23.125 7.949 1 97.69 167 VAL A C 1
ATOM 1313 O O . VAL A 1 167 ? -13.766 23.234 9.18 1 97.69 167 VAL A O 1
ATOM 1316 N N . GLY A 1 168 ? -12.719 23.406 7.227 1 97.88 168 GLY A N 1
ATOM 1317 C CA . GLY A 1 168 ? -11.516 23.969 7.828 1 97.88 168 GLY A CA 1
ATOM 1318 C C . GLY A 1 168 ? -11.758 25.297 8.5 1 97.88 168 GLY A C 1
ATOM 1319 O O . GLY A 1 168 ? -11.234 25.547 9.594 1 97.88 168 GLY A O 1
ATOM 1320 N N . ALA A 1 169 ? -12.578 26.141 7.852 1 98 169 ALA A N 1
ATOM 1321 C CA . ALA A 1 169 ? -12.906 27.438 8.414 1 98 169 ALA A CA 1
ATOM 1322 C C . ALA A 1 169 ? -13.672 27.297 9.727 1 98 169 ALA A C 1
ATOM 1324 O O . ALA A 1 169 ? -13.445 28.047 10.672 1 98 169 ALA A O 1
ATOM 1325 N N . GLU A 1 170 ? -14.531 26.344 9.727 1 97.88 170 GLU A N 1
ATOM 1326 C CA . GLU A 1 170 ? -15.305 26.109 10.938 1 97.88 170 GLU A CA 1
ATOM 1327 C C . GLU A 1 170 ? -14.414 25.625 12.086 1 97.88 170 GLU A C 1
ATOM 1329 O O . GLU A 1 170 ? -14.641 25.984 13.242 1 97.88 170 GLU A O 1
ATOM 1334 N N . GLN A 1 171 ? -13.461 24.812 11.75 1 98.19 171 GLN A N 1
ATOM 1335 C CA . GLN A 1 171 ? -12.516 24.344 12.758 1 98.19 171 GLN A CA 1
ATOM 1336 C C . GLN A 1 171 ? -11.727 25.516 13.359 1 98.19 171 GLN A C 1
ATOM 1338 O O . GLN A 1 171 ? -11.594 25.625 14.578 1 98.19 171 GLN A O 1
ATOM 1343 N N . ILE A 1 172 ? -11.25 26.359 12.516 1 98.38 172 ILE A N 1
ATOM 1344 C CA . ILE A 1 172 ? -10.469 27.5 12.969 1 98.38 172 ILE A CA 1
ATOM 1345 C C . ILE A 1 172 ? -11.359 28.453 13.766 1 98.38 172 ILE A C 1
ATOM 1347 O O . ILE A 1 172 ? -10.938 28.984 14.797 1 98.38 172 ILE A O 1
ATOM 1351 N N . ASP A 1 173 ? -12.57 28.609 13.305 1 98.25 173 ASP A N 1
ATOM 1352 C CA . ASP A 1 173 ? -13.539 29.438 14.016 1 98.25 173 ASP A CA 1
ATOM 1353 C C . ASP A 1 173 ? -13.75 28.922 15.438 1 98.25 173 ASP A C 1
ATOM 1355 O O . ASP A 1 173 ? -13.805 29.703 16.391 1 98.25 173 ASP A O 1
ATOM 1359 N N . ALA A 1 174 ? -13.891 27.641 15.562 1 97.94 174 ALA A N 1
ATOM 1360 C CA . ALA A 1 174 ? -14.117 27.031 16.875 1 97.94 174 ALA A CA 1
ATOM 1361 C C . ALA A 1 174 ? -12.945 27.312 17.812 1 97.94 174 ALA A C 1
ATOM 1363 O O . ALA A 1 174 ? -13.141 27.562 19 1 97.94 174 ALA A O 1
ATOM 1364 N N . LEU A 1 175 ? -11.734 27.281 17.312 1 98.06 175 LEU A N 1
ATOM 1365 C CA . LEU A 1 175 ? -10.539 27.531 18.109 1 98.06 175 LEU A CA 1
ATOM 1366 C C . LEU A 1 175 ? -10.453 28.984 18.531 1 98.06 175 LEU A C 1
ATOM 1368 O O . LEU A 1 175 ? -10.086 29.297 19.672 1 98.06 175 LEU A O 1
ATOM 1372 N N . LEU A 1 176 ? -10.82 29.891 17.641 1 98.12 176 LEU A N 1
ATOM 1373 C CA . LEU A 1 176 ? -10.656 31.328 17.891 1 98.12 176 LEU A CA 1
ATOM 1374 C C . LEU A 1 176 ? -11.805 31.875 18.734 1 98.12 176 LEU A C 1
ATOM 1376 O O . LEU A 1 176 ? -11.625 32.812 19.5 1 98.12 176 LEU A O 1
ATOM 1380 N N . ALA A 1 177 ? -12.953 31.281 18.625 1 97.12 177 ALA A N 1
ATOM 1381 C CA . ALA A 1 177 ? -14.141 31.766 19.312 1 97.12 177 ALA A CA 1
ATOM 1382 C C . ALA A 1 177 ? -14.117 31.375 20.797 1 97.12 177 ALA A C 1
ATOM 1384 O O . ALA A 1 177 ? -14.812 31.969 21.609 1 97.12 177 ALA A O 1
ATOM 1385 N N . ASP A 1 178 ? -13.398 30.375 21.094 1 96.75 178 ASP A N 1
ATOM 1386 C CA . ASP A 1 178 ? -13.344 29.922 22.484 1 96.75 178 ASP A CA 1
ATOM 1387 C C . ASP A 1 178 ? -12.438 30.828 23.328 1 96.75 178 ASP A C 1
ATOM 1389 O O . ASP A 1 178 ? -11.234 30.906 23.078 1 96.75 178 ASP A O 1
ATOM 1393 N N . PRO A 1 179 ? -12.969 31.391 24.297 1 95.12 179 PRO A N 1
ATOM 1394 C CA . PRO A 1 179 ? -12.203 32.375 25.062 1 95.12 179 PRO A CA 1
ATOM 1395 C C . PRO A 1 179 ? -11.133 31.75 25.953 1 95.12 179 PRO A C 1
ATOM 1397 O O . PRO A 1 179 ? -10.203 32.438 26.391 1 95.12 179 PRO A O 1
ATOM 1400 N N . ALA A 1 180 ? -11.328 30.5 26.188 1 95.06 180 ALA A N 1
ATOM 1401 C CA . ALA A 1 180 ? -10.352 29.812 27.047 1 95.06 180 ALA A CA 1
ATOM 1402 C C . ALA A 1 180 ? -9.062 29.547 26.281 1 95.06 180 ALA A C 1
ATOM 1404 O O . ALA A 1 180 ? -7.996 29.391 26.891 1 95.06 180 ALA A O 1
ATOM 1405 N N . LEU A 1 181 ? -9.117 29.484 25 1 96.5 181 LEU A N 1
ATOM 1406 C CA . LEU A 1 181 ? -7.945 29.25 24.156 1 96.5 181 LEU A CA 1
ATOM 1407 C C . LEU A 1 181 ? -7.277 30.562 23.766 1 96.5 181 LEU A C 1
ATOM 1409 O O . LEU A 1 181 ? -7.957 31.578 23.625 1 96.5 181 LEU A O 1
ATOM 1413 N N . PRO A 1 182 ? -5.996 30.578 23.594 1 96.19 182 PRO A N 1
ATOM 1414 C CA . PRO A 1 182 ? -5.281 31.828 23.328 1 96.19 182 PRO A CA 1
ATOM 1415 C C . PRO A 1 182 ? -5.449 32.312 21.906 1 96.19 182 PRO A C 1
ATOM 1417 O O . PRO A 1 182 ? -5.152 33.469 21.609 1 96.19 182 PRO A O 1
ATOM 1420 N N . PHE A 1 183 ? -5.984 31.641 21.047 1 96 183 PHE A N 1
ATOM 1421 C CA . PHE A 1 183 ? -5.945 31.875 19.609 1 96 183 PHE A CA 1
ATOM 1422 C C . PHE A 1 183 ? -6.832 33.062 19.219 1 96 183 PHE A C 1
ATOM 1424 O O . PHE A 1 183 ? -6.562 33.75 18.25 1 96 183 PHE A O 1
ATOM 1431 N N . GLY A 1 184 ? -7.906 33.219 19.953 1 92.81 184 GLY A N 1
ATOM 1432 C CA . GLY A 1 184 ? -8.836 34.281 19.625 1 92.81 184 GLY A CA 1
ATOM 1433 C C . GLY A 1 184 ? -8.406 35.656 20.156 1 92.81 184 GLY A C 1
ATOM 1434 O O . GLY A 1 184 ? -8.898 36.688 19.719 1 92.81 184 GLY A O 1
ATOM 1435 N N . GLN A 1 185 ? -7.516 35.656 21.047 1 93.19 185 GLN A N 1
ATOM 1436 C CA . GLN A 1 185 ? -7.133 36.906 21.719 1 93.19 185 GLN A CA 1
ATOM 1437 C C . GLN A 1 185 ? -5.793 37.406 21.203 1 93.19 185 GLN A C 1
ATOM 1439 O O . GLN A 1 185 ? -5.504 38.625 21.312 1 93.19 185 GLN A O 1
ATOM 1444 N N . GLU A 1 186 ? -5.098 36.562 20.703 1 96.38 186 GLU A N 1
ATOM 1445 C CA . GLU A 1 186 ? -3.771 36.906 20.203 1 96.38 186 GLU A CA 1
ATOM 1446 C C . GLU A 1 186 ? -3.701 36.781 18.688 1 96.38 186 GLU A C 1
ATOM 1448 O O . GLU A 1 186 ? -4.605 36.25 18.062 1 96.38 186 GLU A O 1
ATOM 1453 N N . LEU A 1 187 ? -2.643 37.406 18.125 1 97.88 187 LEU A N 1
ATOM 1454 C CA . LEU A 1 187 ? -2.457 37.312 16.672 1 97.88 187 LEU A CA 1
ATOM 1455 C C . LEU A 1 187 ? -2.275 35.875 16.219 1 97.88 187 LEU A C 1
ATOM 1457 O O . LEU A 1 187 ? -1.442 35.156 16.766 1 97.88 187 LEU A O 1
ATOM 1461 N N . CYS A 1 188 ? -3.096 35.5 15.312 1 98.12 188 CYS A N 1
ATOM 1462 C CA . CYS A 1 188 ? -3.064 34.156 14.75 1 98.12 188 CYS A CA 1
ATOM 1463 C C . CYS A 1 188 ? -2.924 34.188 13.234 1 98.12 188 CYS A C 1
ATOM 1465 O O . CYS A 1 188 ? -3.52 35.062 12.578 1 98.12 188 CYS A O 1
ATOM 1467 N N . VAL A 1 189 ? -2.072 33.375 12.734 1 98.69 189 VAL A N 1
ATOM 1468 C CA . VAL A 1 189 ? -1.895 33.219 11.289 1 98.69 189 VAL A CA 1
ATOM 1469 C C . VAL A 1 189 ? -2.332 31.844 10.844 1 98.69 189 VAL A C 1
ATOM 1471 O O . VAL A 1 189 ? -1.882 30.828 11.398 1 98.69 189 VAL A O 1
ATOM 1474 N N . ALA A 1 190 ? -3.258 31.734 9.938 1 98.62 190 ALA A N 1
ATOM 1475 C CA . ALA A 1 190 ? -3.707 30.484 9.359 1 98.62 190 ALA A CA 1
ATOM 1476 C C . ALA A 1 190 ? -3.146 30.297 7.949 1 98.62 190 ALA A C 1
ATOM 1478 O O . ALA A 1 190 ? -3.25 31.188 7.109 1 98.62 190 ALA A O 1
ATOM 1479 N N . VAL A 1 191 ? -2.545 29.172 7.699 1 98.56 191 VAL A N 1
ATOM 1480 C CA . VAL A 1 191 ? -1.951 28.922 6.391 1 98.56 191 VAL A CA 1
ATOM 1481 C C . VAL A 1 191 ? -2.676 27.766 5.703 1 98.56 191 VAL A C 1
ATOM 1483 O O . VAL A 1 191 ? -3.041 26.781 6.352 1 98.56 191 VAL A O 1
ATOM 1486 N N . GLY A 1 192 ? -2.957 27.906 4.418 1 97.12 192 GLY A N 1
ATOM 1487 C CA . GLY A 1 192 ? -3.592 26.891 3.598 1 97.12 192 GLY A CA 1
ATOM 1488 C C . GLY A 1 192 ? -3.057 26.844 2.18 1 97.12 192 GLY A C 1
ATOM 1489 O O . GLY A 1 192 ? -2.346 27.75 1.75 1 97.12 192 GLY A O 1
ATOM 1490 N N . ASP A 1 193 ? -3.334 25.812 1.484 1 95.69 193 ASP A N 1
ATOM 1491 C CA . ASP A 1 193 ? -2.863 25.672 0.11 1 95.69 193 ASP A CA 1
ATOM 1492 C C . ASP A 1 193 ? -3.742 26.453 -0.856 1 95.69 193 ASP A C 1
ATOM 1494 O O . ASP A 1 193 ? -4.473 27.359 -0.442 1 95.69 193 ASP A O 1
ATOM 1498 N N . THR A 1 194 ? -3.658 26.141 -2.125 1 94.5 194 THR A N 1
ATOM 1499 C CA . THR A 1 194 ? -4.324 26.906 -3.176 1 94.5 194 THR A CA 1
ATOM 1500 C C . THR A 1 194 ? -5.84 26.828 -3.018 1 94.5 194 THR A C 1
ATOM 1502 O O . THR A 1 194 ? -6.547 27.797 -3.334 1 94.5 194 THR A O 1
ATOM 1505 N N . SER A 1 195 ? -6.312 25.75 -2.438 1 93.44 195 SER A N 1
ATOM 1506 C CA . SER A 1 195 ? -7.75 25.562 -2.289 1 93.44 195 SER A CA 1
ATOM 1507 C C . SER A 1 195 ? -8.328 26.531 -1.263 1 93.44 195 SER A C 1
ATOM 1509 O O . SER A 1 195 ? -9.523 26.828 -1.281 1 93.44 195 SER A O 1
ATOM 1511 N N . TYR A 1 196 ? -7.488 27.125 -0.44 1 95.88 196 TYR A N 1
ATOM 1512 C CA . TYR A 1 196 ? -7.949 27.969 0.657 1 95.88 196 TYR A CA 1
ATOM 1513 C C . TYR A 1 196 ? -7.816 29.438 0.302 1 95.88 196 TYR A C 1
ATOM 1515 O O . TYR A 1 196 ? -7.816 30.297 1.186 1 95.88 196 TYR A O 1
ATOM 1523 N N . SER A 1 197 ? -7.691 29.75 -0.978 1 95.06 197 SER A N 1
ATOM 1524 C CA . SER A 1 197 ? -7.633 31.141 -1.418 1 95.06 197 SER A CA 1
ATOM 1525 C C . SER A 1 197 ? -8.953 31.578 -2.045 1 95.06 197 SER A C 1
ATOM 1527 O O . SER A 1 197 ? -9.039 32.656 -2.646 1 95.06 197 SER A O 1
ATOM 1529 N N . LYS A 1 198 ? -9.945 30.766 -1.87 1 92.62 198 LYS A N 1
ATOM 1530 C CA . LYS A 1 198 ? -11.281 31.094 -2.373 1 92.62 198 LYS A CA 1
ATOM 1531 C C . LYS A 1 198 ? -11.922 32.219 -1.548 1 92.62 198 LYS A C 1
ATOM 1533 O O . LYS A 1 198 ? -11.758 32.25 -0.327 1 92.62 198 LYS A O 1
ATOM 1538 N N . PRO A 1 199 ? -12.68 33.062 -2.254 1 93.5 199 PRO A N 1
ATOM 1539 C CA . PRO A 1 199 ? -13.305 34.188 -1.556 1 93.5 199 PRO A CA 1
ATOM 1540 C C . PRO A 1 199 ? -14.195 33.75 -0.394 1 93.5 199 PRO A C 1
ATOM 1542 O O . PRO A 1 199 ? -14.195 34.375 0.665 1 93.5 199 PRO A O 1
ATOM 1545 N N . LEU A 1 200 ? -14.891 32.656 -0.6 1 92.94 200 LEU A N 1
ATOM 1546 C CA . LEU A 1 200 ? -15.797 32.188 0.44 1 92.94 200 LEU A CA 1
ATOM 1547 C C . LEU A 1 200 ? -15.039 31.844 1.714 1 92.94 200 LEU A C 1
ATOM 1549 O O . LEU A 1 200 ? -15.469 32.188 2.816 1 92.94 200 LEU A O 1
ATOM 1553 N N . TYR A 1 201 ? -13.945 31.156 1.595 1 95.69 201 TYR A N 1
ATOM 1554 C CA . TYR A 1 201 ? -13.102 30.781 2.727 1 95.69 201 TYR A CA 1
ATOM 1555 C C . TYR A 1 201 ? -12.492 32.031 3.387 1 95.69 201 TYR A C 1
ATOM 1557 O O . TYR A 1 201 ? -12.5 32.125 4.613 1 95.69 201 TYR A O 1
ATOM 1565 N N . LEU A 1 202 ? -12.016 32.906 2.602 1 96.19 202 LEU A N 1
ATOM 1566 C CA . LEU A 1 202 ? -11.352 34.125 3.107 1 96.19 202 LEU A CA 1
ATOM 1567 C C . LEU A 1 202 ? -12.344 35 3.842 1 96.19 202 LEU A C 1
ATOM 1569 O O . LEU A 1 202 ? -12.016 35.594 4.883 1 96.19 202 LEU A O 1
ATOM 1573 N N . HIS A 1 203 ? -13.508 35.125 3.271 1 95.31 203 HIS A N 1
ATOM 1574 C CA . HIS A 1 203 ? -14.539 35.938 3.883 1 95.31 203 HIS A CA 1
ATOM 1575 C C . HIS A 1 203 ? -14.969 35.375 5.234 1 95.31 203 HIS A C 1
ATOM 1577 O O . HIS A 1 203 ? -15.234 36.156 6.168 1 95.31 203 HIS A O 1
ATOM 1583 N N . ALA A 1 204 ? -15.023 34.062 5.363 1 94.81 204 ALA A N 1
ATOM 1584 C CA . ALA A 1 204 ? -15.445 33.406 6.602 1 94.81 204 ALA A CA 1
ATOM 1585 C C . ALA A 1 204 ? -14.523 33.781 7.762 1 94.81 204 ALA A C 1
ATOM 1587 O O . ALA A 1 204 ? -14.961 33.844 8.914 1 94.81 204 ALA A O 1
ATOM 1588 N N . HIS A 1 205 ? -13.281 34.094 7.492 1 96.12 205 HIS A N 1
ATOM 1589 C CA . HIS A 1 205 ? -12.281 34.375 8.523 1 96.12 205 HIS A CA 1
ATOM 1590 C C . HIS A 1 205 ? -12.32 35.844 8.953 1 96.12 205 HIS A C 1
ATOM 1592 O O . HIS A 1 205 ? -11.719 36.188 9.969 1 96.12 205 HIS A O 1
ATOM 1598 N N . ARG A 1 206 ? -13.094 36.656 8.242 1 94.69 206 ARG A N 1
ATOM 1599 C CA . ARG A 1 206 ? -13.055 38.094 8.477 1 94.69 206 ARG A CA 1
ATOM 1600 C C . ARG A 1 206 ? -13.812 38.469 9.75 1 94.69 206 ARG A C 1
ATOM 1602 O O . ARG A 1 206 ? -13.656 39.594 10.266 1 94.69 206 ARG A O 1
ATOM 1609 N N . ARG A 1 207 ? -14.469 37.594 10.328 1 93.69 207 ARG A N 1
ATOM 1610 C CA . ARG A 1 207 ? -15.156 37.844 11.594 1 93.69 207 ARG A CA 1
ATOM 1611 C C . ARG A 1 207 ? -14.164 37.875 12.758 1 93.69 207 ARG A C 1
ATOM 1613 O O . ARG A 1 207 ? -14.492 38.375 13.836 1 93.69 207 ARG A O 1
ATOM 1620 N N . HIS A 1 208 ? -12.992 37.406 12.578 1 97.12 208 HIS A N 1
ATOM 1621 C CA . HIS A 1 208 ? -11.969 37.375 13.617 1 97.12 208 HIS A CA 1
ATOM 1622 C C . HIS A 1 208 ? -10.891 38.406 13.367 1 97.12 208 HIS A C 1
ATOM 1624 O O . HIS A 1 208 ? -10.008 38.219 12.531 1 97.12 208 HIS A O 1
ATOM 1630 N N . PRO A 1 209 ? -10.859 39.438 14.086 1 95.69 209 PRO A N 1
ATOM 1631 C CA . PRO A 1 209 ? -9.938 40.531 13.82 1 95.69 209 PRO A CA 1
ATOM 1632 C C . PRO A 1 209 ? -8.477 40.156 14.023 1 95.69 209 PRO A C 1
ATOM 1634 O O . PRO A 1 209 ? -7.586 40.75 13.422 1 95.69 209 PRO A O 1
ATOM 1637 N N . HIS A 1 210 ? -8.219 39.125 14.797 1 97 210 HIS A N 1
ATOM 1638 C CA . HIS A 1 210 ? -6.84 38.781 15.125 1 97 210 HIS A CA 1
ATOM 1639 C C . HIS A 1 210 ? -6.324 37.688 14.211 1 97 210 HIS A C 1
ATOM 1641 O O . HIS A 1 210 ? -5.215 37.188 14.398 1 97 210 HIS A O 1
ATOM 1647 N N . LEU A 1 211 ? -7.105 37.312 13.242 1 98.38 211 LEU A N 1
ATOM 1648 C CA . LEU A 1 211 ? -6.711 36.219 12.344 1 98.38 211 LEU A CA 1
ATOM 1649 C C . LEU A 1 211 ? -6.211 36.781 11.016 1 98.38 211 LEU A C 1
ATOM 1651 O O . LEU A 1 211 ? -6.875 37.594 10.398 1 98.38 211 LEU A O 1
ATOM 1655 N N . VAL A 1 212 ? -5.047 36.438 10.641 1 98.62 212 VAL A N 1
ATOM 1656 C CA . VAL A 1 212 ? -4.5 36.688 9.312 1 98.62 212 VAL A CA 1
ATOM 1657 C C . VAL A 1 212 ? -4.391 35.375 8.531 1 98.62 212 VAL A C 1
ATOM 1659 O O . VAL A 1 212 ? -3.879 34.375 9.047 1 98.62 212 VAL A O 1
ATOM 1662 N N . THR A 1 213 ? -4.887 35.312 7.34 1 98.56 213 THR A N 1
ATOM 1663 C CA . THR A 1 213 ? -4.875 34.125 6.508 1 98.56 213 THR A CA 1
ATOM 1664 C C . THR A 1 213 ? -3.828 34.25 5.402 1 98.56 213 THR A C 1
ATOM 1666 O O . THR A 1 213 ? -3.777 35.25 4.695 1 98.56 213 THR A O 1
ATOM 1669 N N . ILE A 1 214 ? -2.953 33.312 5.316 1 98.69 214 ILE A N 1
ATOM 1670 C CA . ILE A 1 214 ? -1.997 33.188 4.223 1 98.69 214 ILE A CA 1
ATOM 1671 C C . ILE A 1 214 ? -2.352 31.969 3.361 1 98.69 214 ILE A C 1
ATOM 1673 O O . ILE A 1 214 ? -2.43 30.844 3.859 1 98.69 214 ILE A O 1
ATOM 1677 N N . ALA A 1 215 ? -2.619 32.125 2.098 1 98.06 215 ALA A N 1
ATOM 1678 C CA . ALA A 1 215 ? -2.977 31.047 1.195 1 98.06 215 ALA A CA 1
ATOM 1679 C C . ALA A 1 215 ? -2.25 31.172 -0.141 1 98.06 215 ALA A C 1
ATOM 1681 O O . ALA A 1 215 ? -1.952 32.281 -0.585 1 98.06 215 ALA A O 1
ATOM 1682 N N . ARG A 1 216 ? -1.914 30.109 -0.687 1 97.31 216 ARG A N 1
ATOM 1683 C CA . ARG A 1 216 ? -1.334 30.109 -2.025 1 97.31 216 ARG A CA 1
ATOM 1684 C C . ARG A 1 216 ? -2.379 30.469 -3.076 1 97.31 216 ARG A C 1
ATOM 1686 O O . ARG A 1 216 ? -3.555 30.125 -2.934 1 97.31 216 ARG A O 1
ATOM 1693 N N . VAL A 1 217 ? -1.933 31.188 -4.094 1 96.12 217 VAL A N 1
ATOM 1694 C CA . VAL A 1 217 ? -2.844 31.578 -5.164 1 96.12 217 VAL A CA 1
ATOM 1695 C C . VAL A 1 217 ? -2.348 31.031 -6.496 1 96.12 217 VAL A C 1
ATOM 1697 O O . VAL A 1 217 ? -1.141 30.938 -6.727 1 96.12 217 VAL A O 1
ATOM 1700 N N . ARG A 1 218 ? -3.273 30.672 -7.32 1 94.38 218 ARG A N 1
ATOM 1701 C CA . ARG A 1 218 ? -2.926 30.188 -8.656 1 94.38 218 ARG A CA 1
ATOM 1702 C C . ARG A 1 218 ? -2.328 31.312 -9.5 1 94.38 218 ARG A C 1
ATOM 1704 O O . ARG A 1 218 ? -2.73 32.469 -9.375 1 94.38 218 ARG A O 1
ATOM 1711 N N . SER A 1 219 ? -1.552 30.969 -10.414 1 93.56 219 SER A N 1
ATOM 1712 C CA . SER A 1 219 ? -0.772 31.938 -11.18 1 93.56 219 SER A CA 1
ATOM 1713 C C . SER A 1 219 ? -1.614 32.594 -12.273 1 93.56 219 SER A C 1
ATOM 1715 O O . SER A 1 219 ? -1.157 33.5 -12.953 1 93.56 219 SER A O 1
ATOM 1717 N N . ASN A 1 220 ? -2.811 32.188 -12.43 1 92.19 220 ASN A N 1
ATOM 1718 C CA . ASN A 1 220 ? -3.646 32.719 -13.5 1 92.19 220 ASN A CA 1
ATOM 1719 C C . ASN A 1 220 ? -4.719 33.656 -12.945 1 92.19 220 ASN A C 1
ATOM 1721 O O . ASN A 1 220 ? -5.66 34 -13.664 1 92.19 220 ASN A O 1
ATOM 1725 N N . ARG A 1 221 ? -4.594 33.969 -11.727 1 94.56 221 ARG A N 1
ATOM 1726 C CA . ARG A 1 221 ? -5.594 34.844 -11.109 1 94.56 221 ARG A CA 1
ATOM 1727 C C . ARG A 1 221 ? -5.348 36.281 -11.469 1 94.56 221 ARG A C 1
ATOM 1729 O O . ARG A 1 221 ? -4.234 36.656 -11.836 1 94.56 221 ARG A O 1
ATOM 1736 N N . THR A 1 222 ? -6.418 37.031 -11.477 1 96 222 THR A N 1
ATOM 1737 C CA . THR A 1 222 ? -6.352 38.5 -11.688 1 96 222 THR A CA 1
ATOM 1738 C C . THR A 1 222 ? -6.914 39.25 -10.484 1 96 222 THR A C 1
ATOM 1740 O O . THR A 1 222 ? -8.016 38.938 -10.023 1 96 222 THR A O 1
ATOM 1743 N N . PHE A 1 223 ? -6.152 40.188 -10.008 1 96.94 223 PHE A N 1
ATOM 1744 C CA . PHE A 1 223 ? -6.555 41.031 -8.898 1 96.94 223 PHE A CA 1
ATOM 1745 C C . PHE A 1 223 ? -6.648 42.5 -9.344 1 96.94 223 PHE A C 1
ATOM 1747 O O . PHE A 1 223 ? -6.496 42.812 -10.531 1 96.94 223 PHE A O 1
ATOM 1754 N N . TYR A 1 224 ? -7.039 43.375 -8.375 1 96 224 TYR A N 1
ATOM 1755 C CA . TYR A 1 224 ? -7.277 44.75 -8.758 1 96 224 TYR A CA 1
ATOM 1756 C C . TYR A 1 224 ? -6.711 45.719 -7.711 1 96 224 TYR A C 1
ATOM 1758 O O . TYR A 1 224 ? -6.695 45.406 -6.516 1 96 224 TYR A O 1
ATOM 1766 N N . HIS A 1 225 ? -6.227 46.844 -8.188 1 94.81 225 HIS A N 1
ATOM 1767 C CA . HIS A 1 225 ? -5.902 47.938 -7.277 1 94.81 225 HIS A CA 1
ATOM 1768 C C . HIS A 1 225 ? -7.164 48.625 -6.793 1 94.81 225 HIS A C 1
ATOM 1770 O O . HIS A 1 225 ? -8.234 48.469 -7.379 1 94.81 225 HIS A O 1
ATOM 1776 N N . GLN A 1 226 ? -7.004 49.312 -5.676 1 89.44 226 GLN A N 1
ATOM 1777 C CA . GLN A 1 226 ? -8.125 50.125 -5.207 1 89.44 226 GLN A CA 1
ATOM 1778 C C . GLN A 1 226 ? -8.375 51.312 -6.145 1 89.44 226 GLN A C 1
ATOM 1780 O O . GLN A 1 226 ? -7.43 51.938 -6.637 1 89.44 226 GLN A O 1
ATOM 1785 N N . ASP A 1 227 ? -9.617 51.531 -6.332 1 85.75 227 ASP A N 1
ATOM 1786 C CA . ASP A 1 227 ? -9.961 52.656 -7.184 1 85.75 227 ASP A CA 1
ATOM 1787 C C . ASP A 1 227 ? -9.734 53.969 -6.457 1 85.75 227 ASP A C 1
ATOM 1789 O O . ASP A 1 227 ? -10.227 54.156 -5.34 1 85.75 227 ASP A O 1
ATOM 1793 N N . VAL A 1 228 ? -8.812 54.875 -6.969 1 76.38 228 VAL A N 1
ATOM 1794 C CA . VAL A 1 228 ? -8.594 56.188 -6.398 1 76.38 228 VAL A CA 1
ATOM 1795 C C . VAL A 1 228 ? -9.328 57.25 -7.23 1 76.38 228 VAL A C 1
ATOM 1797 O O . VAL A 1 228 ? -9.023 57.438 -8.414 1 76.38 228 VAL A O 1
ATOM 1800 N N . PRO A 1 229 ? -10.375 57.75 -6.578 1 70.31 229 PRO A N 1
ATOM 1801 C CA . PRO A 1 229 ? -11.062 58.812 -7.34 1 70.31 229 PRO A CA 1
ATOM 1802 C C . PRO A 1 229 ? -10.133 59.969 -7.73 1 70.31 229 PRO A C 1
ATOM 1804 O O . PRO A 1 229 ? -9.25 60.344 -6.953 1 70.31 229 PRO A O 1
ATOM 1807 N N . GLN A 1 230 ? -9.828 60.219 -8.938 1 61.81 230 GLN A N 1
ATOM 1808 C CA . GLN A 1 230 ? -9.031 61.375 -9.367 1 61.81 230 GLN A CA 1
ATOM 1809 C C . GLN A 1 230 ? -9.602 62.656 -8.828 1 61.81 230 GLN A C 1
ATOM 1811 O O . GLN A 1 230 ? -10.82 62.812 -8.703 1 61.81 230 GLN A O 1
ATOM 1816 N N . GLU A 1 231 ? -8.703 63.5 -8.172 1 58.72 231 GLU A N 1
ATOM 1817 C CA . GLU A 1 231 ? -9.086 64.812 -7.75 1 58.72 231 GLU A CA 1
ATOM 1818 C C . GLU A 1 231 ? -9.852 65.562 -8.852 1 58.72 231 GLU A C 1
ATOM 1820 O O . GLU A 1 231 ? -9.383 65.625 -9.992 1 58.72 231 GLU A O 1
ATOM 1825 N N . GLY A 1 232 ? -11.109 66 -8.609 1 60.41 232 GLY A N 1
ATOM 1826 C CA . GLY A 1 232 ? -11.953 66.812 -9.484 1 60.41 232 GLY A CA 1
ATOM 1827 C C . GLY A 1 232 ? -13.055 66 -10.148 1 60.41 232 GLY A C 1
ATOM 1828 O O . GLY A 1 232 ? -13.852 66.562 -10.914 1 60.41 232 GLY A O 1
ATOM 1829 N N . GLU A 1 233 ? -12.812 64.688 -10.109 1 58.72 233 GLU A N 1
ATOM 1830 C CA . GLU A 1 233 ? -13.836 63.906 -10.805 1 58.72 233 GLU A CA 1
ATOM 1831 C C . GLU A 1 233 ? -15.125 63.812 -9.984 1 58.72 233 GLU A C 1
ATOM 1833 O O . GLU A 1 233 ? -15.086 63.594 -8.781 1 58.72 233 GLU A O 1
ATOM 1838 N N . GLN A 1 234 ? -16.094 64.562 -10.312 1 56.03 234 GLN A N 1
ATOM 1839 C CA . GLN A 1 234 ? -17.422 64.562 -9.727 1 56.03 234 GLN A CA 1
ATOM 1840 C C . GLN A 1 234 ? -17.953 63.156 -9.508 1 56.03 234 GLN A C 1
ATOM 1842 O O . GLN A 1 234 ? -17.812 62.312 -10.375 1 56.03 234 GLN A O 1
ATOM 1847 N N . ALA A 1 235 ? -18.094 62.781 -8.203 1 59.03 235 ALA A N 1
ATOM 1848 C CA . ALA A 1 235 ? -18.719 61.5 -7.836 1 59.03 235 ALA A CA 1
ATOM 1849 C C . ALA A 1 235 ? -19.938 61.219 -8.719 1 59.03 235 ALA A C 1
ATOM 1851 O O . ALA A 1 235 ? -20.859 62.031 -8.789 1 59.03 235 ALA A O 1
ATOM 1852 N N . GLY A 1 236 ? -19.844 60.562 -9.781 1 53.91 236 GLY A N 1
ATOM 1853 C CA . GLY A 1 236 ? -21.031 60.281 -10.578 1 53.91 236 GLY A CA 1
ATOM 1854 C C . GLY A 1 236 ? -22.125 59.562 -9.805 1 53.91 236 GLY A C 1
ATOM 1855 O O . GLY A 1 236 ? -21.906 59.156 -8.656 1 53.91 236 GLY A O 1
ATOM 1856 N N . ARG A 1 237 ? -23.438 59.719 -10.148 1 62.84 237 ARG A N 1
ATOM 1857 C CA . ARG A 1 237 ? -24.656 59.156 -9.594 1 62.84 237 ARG A CA 1
ATOM 1858 C C . ARG A 1 237 ? -24.578 57.625 -9.531 1 62.84 237 ARG A C 1
ATOM 1860 O O . ARG A 1 237 ? -25.453 57 -8.938 1 62.84 237 ARG A O 1
ATOM 1867 N N . GLY A 1 238 ? -23.531 56.938 -10.047 1 59.28 238 GLY A N 1
ATOM 1868 C CA . GLY A 1 238 ? -23.547 55.469 -10.148 1 59.28 238 GLY A CA 1
ATOM 1869 C C . GLY A 1 238 ? -22.797 54.781 -9.016 1 59.28 238 GLY A C 1
ATOM 1870 O O . GLY A 1 238 ? -22.359 55.438 -8.07 1 59.28 238 GLY A O 1
ATOM 1871 N N . HIS A 1 239 ? -23.016 53.469 -8.93 1 69.56 239 HIS A N 1
ATOM 1872 C CA . HIS A 1 239 ? -22.312 52.625 -7.961 1 69.56 239 HIS A CA 1
ATOM 1873 C C . HIS A 1 239 ? -20.812 52.906 -7.957 1 69.56 239 HIS A C 1
ATOM 1875 O O . HIS A 1 239 ? -20.203 53.031 -9.016 1 69.56 239 HIS A O 1
ATOM 1881 N N . PRO A 1 240 ? -20.375 53.406 -6.809 1 69.12 240 PRO A N 1
ATOM 1882 C CA . PRO A 1 240 ? -18.938 53.688 -6.746 1 69.12 240 PRO A CA 1
ATOM 1883 C C . PRO A 1 240 ? -18.094 52.562 -7.34 1 69.12 240 PRO A C 1
ATOM 1885 O O . PRO A 1 240 ? -18.453 51.375 -7.227 1 69.12 240 PRO A O 1
ATOM 1888 N N . THR A 1 241 ? -17.172 52.938 -8.062 1 79.88 241 THR A N 1
ATOM 1889 C CA . THR A 1 241 ? -16.219 52 -8.625 1 79.88 241 THR A CA 1
ATOM 1890 C C . THR A 1 241 ? -15.266 51.469 -7.543 1 79.88 241 THR A C 1
ATOM 1892 O O . THR A 1 241 ? -14.586 52.281 -6.891 1 79.88 241 THR A O 1
ATOM 1895 N N . TRP A 1 242 ? -15.305 50.25 -7.297 1 82.31 242 TRP A N 1
ATOM 1896 C CA . TRP A 1 242 ? -14.508 49.656 -6.227 1 82.31 242 TRP A CA 1
ATOM 1897 C C . TRP A 1 242 ? -13.156 49.188 -6.754 1 82.31 242 TRP A C 1
ATOM 1899 O O . TRP A 1 242 ? -12.133 49.344 -6.082 1 82.31 242 TRP A O 1
ATOM 1909 N N . TYR A 1 243 ? -13.109 48.719 -7.949 1 89.19 243 TYR A N 1
ATOM 1910 C CA . TYR A 1 243 ? -11.93 48.062 -8.492 1 89.19 243 TYR A CA 1
ATOM 1911 C C . TYR A 1 243 ? -11.227 48.938 -9.516 1 89.19 243 TYR A C 1
ATOM 1913 O O . TYR A 1 243 ? -11.836 49.406 -10.477 1 89.19 243 TYR A O 1
ATOM 1921 N N . GLY A 1 244 ? -9.961 49.156 -9.273 1 90.69 244 GLY A N 1
ATOM 1922 C CA . GLY A 1 244 ? -9.133 49.969 -10.164 1 90.69 244 GLY A CA 1
ATOM 1923 C C . GLY A 1 244 ? -8.445 49.125 -11.234 1 90.69 244 GLY A C 1
ATOM 1924 O O . GLY A 1 244 ? -9.055 48.25 -11.828 1 90.69 244 GLY A O 1
ATOM 1925 N N . ASP A 1 245 ? -7.102 49.469 -11.43 1 91.94 245 ASP A N 1
ATOM 1926 C CA . ASP A 1 245 ? -6.336 48.812 -12.484 1 91.94 245 ASP A CA 1
ATOM 1927 C C . ASP A 1 245 ? -6.156 47.344 -12.188 1 91.94 245 ASP A C 1
ATOM 1929 O O . ASP A 1 245 ? -6.016 46.938 -11.031 1 91.94 245 ASP A O 1
ATOM 1933 N N . LYS A 1 246 ? -6.086 46.656 -13.273 1 94.69 246 LYS A N 1
ATOM 1934 C CA . LYS A 1 246 ? -5.938 45.188 -13.188 1 94.69 246 LYS A CA 1
ATOM 1935 C C . LYS A 1 246 ? -4.508 44.812 -12.82 1 94.69 246 LYS A C 1
ATOM 1937 O O . LYS A 1 246 ? -3.553 45.469 -13.25 1 94.69 246 LYS A O 1
ATOM 1942 N N . PHE A 1 247 ? -4.398 43.844 -12.023 1 96.88 247 PHE A N 1
ATOM 1943 C CA . PHE A 1 247 ? -3.156 43.156 -11.68 1 96.88 247 PHE A CA 1
ATOM 1944 C C . PHE A 1 247 ? -3.252 41.688 -11.977 1 96.88 247 PHE A C 1
ATOM 1946 O O . PHE A 1 247 ? -3.664 40.906 -11.125 1 96.88 247 PHE A O 1
ATOM 1953 N N . SER A 1 248 ? -2.844 41.281 -13.211 1 96.56 248 SER A N 1
ATOM 1954 C CA . SER A 1 248 ? -2.93 39.906 -13.656 1 96.56 248 SER A CA 1
ATOM 1955 C C . SER A 1 248 ? -1.631 39.156 -13.383 1 96.56 248 SER A C 1
ATOM 1957 O O . SER A 1 248 ? -0.568 39.531 -13.875 1 96.56 248 SER A O 1
ATOM 1959 N N . LEU A 1 249 ? -1.714 38.062 -12.664 1 95.81 249 LEU A N 1
ATOM 1960 C CA . LEU A 1 249 ? -0.522 37.312 -12.273 1 95.81 249 LEU A CA 1
ATOM 1961 C C . LEU A 1 249 ? 0.163 36.719 -13.492 1 95.81 249 LEU A C 1
ATOM 1963 O O . LEU A 1 249 ? 1.371 36.469 -13.477 1 95.81 249 LEU A O 1
ATOM 1967 N N . SER A 1 250 ? -0.59 36.469 -14.539 1 93.25 250 SER A N 1
ATOM 1968 C CA . SER A 1 250 ? -0.047 35.844 -15.75 1 93.25 250 SER A CA 1
ATOM 1969 C C . SER A 1 250 ? 0.527 36.906 -16.688 1 93.25 250 SER A C 1
ATOM 1971 O O . SER A 1 250 ? 1.199 36.562 -17.672 1 93.25 250 SER A O 1
ATOM 1973 N N . ASP A 1 251 ? 0.28 38.219 -16.422 1 94.81 251 ASP A N 1
ATOM 1974 C CA . ASP A 1 251 ? 0.715 39.312 -17.297 1 94.81 251 ASP A CA 1
ATOM 1975 C C . ASP A 1 251 ? 1.543 40.344 -16.531 1 94.81 251 ASP A C 1
ATOM 1977 O O . ASP A 1 251 ? 1.004 41.312 -16.031 1 94.81 251 ASP A O 1
ATOM 1981 N N . PRO A 1 252 ? 2.822 40.25 -16.641 1 93.25 252 PRO A N 1
ATOM 1982 C CA . PRO A 1 252 ? 3.711 41.125 -15.875 1 93.25 252 PRO A CA 1
ATOM 1983 C C . PRO A 1 252 ? 3.574 42.594 -16.266 1 93.25 252 PRO A C 1
ATOM 1985 O O . PRO A 1 252 ? 3.961 43.469 -15.492 1 93.25 252 PRO A O 1
ATOM 1988 N N . GLU A 1 253 ? 3.043 42.938 -17.375 1 94.19 253 GLU A N 1
ATOM 1989 C CA . GLU A 1 253 ? 2.883 44.312 -17.812 1 94.19 253 GLU A CA 1
ATOM 1990 C C . GLU A 1 253 ? 1.853 45.062 -16.969 1 94.19 253 GLU A C 1
ATOM 1992 O O . GLU A 1 253 ? 1.862 46.281 -16.891 1 94.19 253 GLU A O 1
ATOM 1997 N N . THR A 1 254 ? 1.028 44.25 -16.344 1 96.06 254 THR A N 1
ATOM 1998 C CA . THR A 1 254 ? -0.023 44.875 -15.531 1 96.06 254 THR A CA 1
ATOM 1999 C C . THR A 1 254 ? 0.474 45.125 -14.117 1 96.06 254 THR A C 1
ATOM 2001 O O . THR A 1 254 ? -0.219 45.781 -13.32 1 96.06 254 THR A O 1
ATOM 2004 N N . TRP A 1 255 ? 1.642 44.75 -13.805 1 95.81 255 TRP A N 1
ATOM 2005 C CA . TRP A 1 255 ? 2.145 44.844 -12.438 1 95.81 255 TRP A CA 1
ATOM 2006 C C . TRP A 1 255 ? 2.662 46.25 -12.148 1 95.81 255 TRP A C 1
ATOM 2008 O O . TRP A 1 255 ? 3.232 46.906 -13.023 1 95.81 255 TRP A O 1
ATOM 2018 N N . THR A 1 256 ? 2.455 46.75 -11.016 1 95.12 256 THR A N 1
ATOM 2019 C CA . THR A 1 256 ? 3.133 47.938 -10.516 1 95.12 256 THR A CA 1
ATOM 2020 C C . THR A 1 256 ? 4.402 47.562 -9.766 1 95.12 256 THR A C 1
ATOM 2022 O O . THR A 1 256 ? 4.598 46.406 -9.406 1 95.12 256 THR A O 1
ATOM 2025 N N . PRO A 1 257 ? 5.352 48.531 -9.625 1 95.94 257 PRO A N 1
ATOM 2026 C CA . PRO A 1 257 ? 6.516 48.219 -8.797 1 95.94 257 PRO A CA 1
ATOM 2027 C C . PRO A 1 257 ? 6.133 47.688 -7.41 1 95.94 257 PRO A C 1
ATOM 2029 O O . PRO A 1 257 ? 5.18 48.188 -6.809 1 95.94 257 PRO A O 1
ATOM 2032 N N . PRO A 1 258 ? 6.809 46.719 -6.957 1 97.31 258 PRO A N 1
ATOM 2033 C CA . PRO A 1 258 ? 6.48 46.156 -5.637 1 97.31 258 PRO A CA 1
ATOM 2034 C C . PRO A 1 258 ? 6.688 47.188 -4.516 1 97.31 258 PRO A C 1
ATOM 2036 O O . PRO A 1 258 ? 7.578 48.031 -4.602 1 97.31 258 PRO A O 1
ATOM 2039 N N . ASP A 1 259 ? 5.852 47.062 -3.518 1 96.44 259 ASP A N 1
ATOM 2040 C CA . ASP A 1 259 ? 5.973 47.938 -2.354 1 96.44 259 ASP A CA 1
ATOM 2041 C C . ASP A 1 259 ? 7.195 47.594 -1.518 1 96.44 259 ASP A C 1
ATOM 2043 O O . ASP A 1 259 ? 7.805 48.469 -0.89 1 96.44 259 ASP A O 1
ATOM 2047 N N . GLU A 1 260 ? 7.465 46.344 -1.433 1 96.38 260 GLU A N 1
ATOM 2048 C CA . GLU A 1 260 ? 8.617 45.812 -0.697 1 96.38 260 GLU A CA 1
ATOM 2049 C C . GLU A 1 260 ? 9.305 44.688 -1.47 1 96.38 260 GLU A C 1
ATOM 2051 O O . GLU A 1 260 ? 8.641 43.906 -2.139 1 96.38 260 GLU A O 1
ATOM 2056 N N . THR A 1 261 ? 10.641 44.656 -1.428 1 96.31 261 THR A N 1
ATOM 2057 C CA . THR A 1 261 ? 11.445 43.594 -2.02 1 96.31 261 THR A CA 1
ATOM 2058 C C . THR A 1 261 ? 12.531 43.125 -1.053 1 96.31 261 THR A C 1
ATOM 2060 O O . THR A 1 261 ? 13.211 43.938 -0.44 1 96.31 261 THR A O 1
ATOM 2063 N N . GLN A 1 262 ? 12.562 41.875 -0.896 1 96 262 GLN A N 1
ATOM 2064 C CA . GLN A 1 262 ? 13.594 41.281 -0.044 1 96 262 GLN A CA 1
ATOM 2065 C C . GLN A 1 262 ? 14.234 40.094 -0.713 1 96 262 GLN A C 1
ATOM 2067 O O . GLN A 1 262 ? 13.57 39.344 -1.422 1 96 262 GLN A O 1
ATOM 2072 N N . THR A 1 263 ? 15.57 39.969 -0.491 1 93.75 263 THR A N 1
ATOM 2073 C CA . THR A 1 263 ? 16.312 38.812 -1.007 1 93.75 263 THR A CA 1
ATOM 2074 C C . THR A 1 263 ? 16.797 37.938 0.136 1 93.75 263 THR A C 1
ATOM 2076 O O . THR A 1 263 ? 17.344 38.438 1.123 1 93.75 263 THR A O 1
ATOM 2079 N N . LEU A 1 264 ? 16.438 36.688 -0.009 1 91.94 264 LEU A N 1
ATOM 2080 C CA . LEU A 1 264 ? 16.859 35.688 0.979 1 91.94 264 LEU A CA 1
ATOM 2081 C C . LEU A 1 264 ? 17.719 34.594 0.33 1 91.94 264 LEU A C 1
ATOM 2083 O O . LEU A 1 264 ? 17.641 34.406 -0.884 1 91.94 264 LEU A O 1
ATOM 2087 N N . TRP A 1 265 ? 18.594 34 1.18 1 89 265 TRP A N 1
ATOM 2088 C CA . TRP A 1 265 ? 19.422 32.875 0.71 1 89 265 TRP A CA 1
ATOM 2089 C C . TRP A 1 265 ? 19.078 31.594 1.458 1 89 265 TRP A C 1
ATOM 2091 O O . TRP A 1 265 ? 18.922 31.594 2.682 1 89 265 TRP A O 1
ATOM 2101 N N . GLU A 1 266 ? 18.734 30.594 0.667 1 85.94 266 GLU A N 1
ATOM 2102 C CA . GLU A 1 266 ? 18.406 29.297 1.231 1 85.94 266 GLU A CA 1
ATOM 2103 C C . GLU A 1 266 ? 19.391 28.219 0.735 1 85.94 266 GLU A C 1
ATOM 2105 O O . GLU A 1 266 ? 19.922 28.328 -0.37 1 85.94 266 GLU A O 1
ATOM 2110 N N . THR A 1 267 ? 19.75 27.25 1.646 1 83.38 267 THR A N 1
ATOM 2111 C CA . THR A 1 267 ? 20.578 26.109 1.262 1 83.38 267 THR A CA 1
ATOM 2112 C C . THR A 1 267 ? 19.734 24.859 1.118 1 83.38 267 THR A C 1
ATOM 2114 O O . THR A 1 267 ? 18.969 24.5 2.023 1 83.38 267 THR A O 1
ATOM 2117 N N . SER A 1 268 ? 19.812 24.297 -0.014 1 74.81 268 SER A N 1
ATOM 2118 C CA . SER A 1 268 ? 19.062 23.062 -0.241 1 74.81 268 SER A CA 1
ATOM 2119 C C . SER A 1 268 ? 19.625 21.922 0.599 1 74.81 268 SER A C 1
ATOM 2121 O O . SER A 1 268 ? 20.688 22.047 1.192 1 74.81 268 SER A O 1
ATOM 2123 N N . ARG A 1 269 ? 18.859 20.828 0.671 1 67.75 269 ARG A N 1
ATOM 2124 C CA . ARG A 1 269 ? 19.281 19.641 1.384 1 67.75 269 ARG A CA 1
ATOM 2125 C C . ARG A 1 269 ? 20.609 19.109 0.833 1 67.75 269 ARG A C 1
ATOM 2127 O O . ARG A 1 269 ? 21.391 18.516 1.564 1 67.75 269 ARG A O 1
ATOM 2134 N N . ARG A 1 270 ? 20.844 19.375 -0.435 1 66.81 270 ARG A N 1
ATOM 2135 C CA . ARG A 1 270 ? 22.062 18.891 -1.097 1 66.81 270 ARG A CA 1
ATOM 2136 C C . ARG A 1 270 ? 23.188 19.922 -0.97 1 66.81 270 ARG A C 1
ATOM 2138 O O . ARG A 1 270 ? 24.234 19.766 -1.593 1 66.81 270 ARG A O 1
ATOM 2145 N N . GLY A 1 271 ? 22.938 21.016 -0.33 1 73.75 271 GLY A N 1
ATOM 2146 C CA . GLY A 1 271 ? 23.984 21.984 -0.057 1 73.75 271 GLY A CA 1
ATOM 2147 C C . GLY A 1 271 ? 24.047 23.094 -1.086 1 73.75 271 GLY A C 1
ATOM 2148 O O . GLY A 1 271 ? 24.938 23.938 -1.036 1 73.75 271 GLY A O 1
ATOM 2149 N N . LYS A 1 272 ? 23.156 23.078 -1.986 1 81 272 LYS A N 1
ATOM 2150 C CA . LYS A 1 272 ? 23.156 24.141 -2.996 1 81 272 LYS A CA 1
ATOM 2151 C C . LYS A 1 272 ? 22.5 25.406 -2.467 1 81 272 LYS A C 1
ATOM 2153 O O . LYS A 1 272 ? 21.5 25.328 -1.735 1 81 272 LYS A O 1
ATOM 2158 N N . LYS A 1 273 ? 23.125 26.438 -2.84 1 86.25 273 LYS A N 1
ATOM 2159 C CA . LYS A 1 273 ? 22.594 27.719 -2.4 1 86.25 273 LYS A CA 1
ATOM 2160 C C . LYS A 1 273 ? 21.594 28.281 -3.412 1 86.25 273 LYS A C 1
ATOM 2162 O O . LYS A 1 273 ? 21.844 28.25 -4.621 1 86.25 273 LYS A O 1
ATOM 2167 N N . HIS A 1 274 ? 20.5 28.672 -2.914 1 89.81 274 HIS A N 1
ATOM 2168 C CA . HIS A 1 274 ? 19.453 29.25 -3.742 1 89.81 274 HIS A CA 1
ATOM 2169 C C . HIS A 1 274 ? 19.141 30.688 -3.301 1 89.81 274 HIS A C 1
ATOM 2171 O O . HIS A 1 274 ? 19.094 30.969 -2.104 1 89.81 274 HIS A O 1
ATOM 2177 N N . ARG A 1 275 ? 19.109 31.516 -4.324 1 92.31 275 ARG A N 1
ATOM 2178 C CA . ARG A 1 275 ? 18.656 32.875 -4.066 1 92.31 275 ARG A CA 1
ATOM 2179 C C . ARG A 1 275 ? 17.141 33 -4.191 1 92.31 275 ARG A C 1
ATOM 2181 O O . ARG A 1 275 ? 16.562 32.562 -5.188 1 92.31 275 ARG A O 1
ATOM 2188 N N . VAL A 1 276 ? 16.5 33.5 -3.127 1 94.12 276 VAL A N 1
ATOM 2189 C CA . VAL A 1 276 ? 15.047 33.656 -3.145 1 94.12 276 VAL A CA 1
ATOM 2190 C C . VAL A 1 276 ? 14.688 35.156 -3.143 1 94.12 276 VAL A C 1
ATOM 2192 O O . VAL A 1 276 ? 15.078 35.875 -2.236 1 94.12 276 VAL A O 1
ATOM 2195 N N . GLU A 1 277 ? 14.008 35.562 -4.18 1 95.62 277 GLU A N 1
ATOM 2196 C CA . GLU A 1 277 ? 13.492 36.938 -4.258 1 95.62 277 GLU A CA 1
ATOM 2197 C C . GLU A 1 277 ? 12.031 37 -3.828 1 95.62 277 GLU A C 1
ATOM 2199 O O . GLU A 1 277 ? 11.188 36.281 -4.375 1 95.62 277 GLU A O 1
ATOM 2204 N N . VAL A 1 278 ? 11.773 37.844 -2.783 1 97.31 278 VAL A N 1
ATOM 2205 C CA . VAL A 1 278 ? 10.422 38 -2.256 1 97.31 278 VAL A CA 1
ATOM 2206 C C . VAL A 1 278 ? 9.945 39.438 -2.498 1 97.31 278 VAL A C 1
ATOM 2208 O O . VAL A 1 278 ? 10.617 40.375 -2.109 1 97.31 278 VAL A O 1
ATOM 2211 N N . GLN A 1 279 ? 8.805 39.562 -3.189 1 97.62 279 GLN A N 1
ATOM 2212 C CA . GLN A 1 279 ? 8.195 40.844 -3.465 1 97.62 279 GLN A CA 1
ATOM 2213 C C . GLN A 1 279 ? 6.766 40.906 -2.928 1 97.62 279 GLN A C 1
ATOM 2215 O O . GLN A 1 279 ? 6.098 39.875 -2.818 1 97.62 279 GLN A O 1
ATOM 2220 N N . SER A 1 280 ? 6.352 42.125 -2.527 1 97.88 280 SER A N 1
ATOM 2221 C CA . SER A 1 280 ? 4.988 42.219 -2.027 1 97.88 280 SER A CA 1
ATOM 2222 C C . SER A 1 280 ? 4.289 43.438 -2.605 1 97.88 280 SER A C 1
ATOM 2224 O O . SER A 1 280 ? 4.941 44.438 -2.939 1 97.88 280 SER A O 1
ATOM 2226 N N . TRP A 1 281 ? 3.018 43.406 -2.9 1 97.62 281 TRP A N 1
ATOM 2227 C CA . TRP A 1 281 ? 2.092 44.469 -3.277 1 97.62 281 TRP A CA 1
ATOM 2228 C C . TRP A 1 281 ? 0.972 44.594 -2.252 1 97.62 281 TRP A C 1
ATOM 2230 O O . TRP A 1 281 ? 0.222 43.656 -2.01 1 97.62 281 TRP A O 1
ATOM 2240 N N . HIS A 1 282 ? 0.818 45.719 -1.657 1 96.75 282 HIS A N 1
ATOM 2241 C CA . HIS A 1 282 ? -0.142 45.938 -0.579 1 96.75 282 HIS A CA 1
ATOM 2242 C C . HIS A 1 282 ? -1.487 46.406 -1.121 1 96.75 282 HIS A C 1
ATOM 2244 O O . HIS A 1 282 ? -1.55 47.031 -2.189 1 96.75 282 HIS A O 1
ATOM 2250 N N . ASN A 1 283 ? -2.535 46 -0.447 1 95.88 283 ASN A N 1
ATOM 2251 C CA . ASN A 1 283 ? -3.891 46.531 -0.562 1 95.88 283 ASN A CA 1
ATOM 2252 C C . ASN A 1 283 ? -4.488 46.219 -1.936 1 95.88 283 ASN A C 1
ATOM 2254 O O . ASN A 1 283 ? -5.09 47.125 -2.553 1 95.88 283 ASN A O 1
ATOM 2258 N N . LEU A 1 284 ? -4.219 45.094 -2.41 1 96.81 284 LEU A N 1
ATOM 2259 C CA . LEU A 1 284 ? -4.922 44.625 -3.602 1 96.81 284 LEU A CA 1
ATOM 2260 C C . LEU A 1 284 ? -6.309 44.094 -3.248 1 96.81 284 LEU A C 1
ATOM 2262 O O . LEU A 1 284 ? -6.594 43.812 -2.08 1 96.81 284 LEU A O 1
ATOM 2266 N N . LEU A 1 285 ? -7.195 44.062 -4.234 1 95.56 285 LEU A N 1
ATOM 2267 C CA . LEU A 1 285 ? -8.57 43.625 -4.043 1 95.56 285 LEU A CA 1
ATOM 2268 C C . LEU A 1 285 ? -8.891 42.438 -4.953 1 95.56 285 LEU A C 1
ATOM 2270 O O . LEU A 1 285 ? -8.227 42.25 -5.973 1 95.56 285 LEU A O 1
ATOM 2274 N N . MET A 1 286 ? -9.805 41.625 -4.496 1 94.56 286 MET A N 1
ATOM 2275 C CA . MET A 1 286 ? -10.32 40.531 -5.332 1 94.56 286 MET A CA 1
ATOM 2276 C C . MET A 1 286 ? -11.844 40.625 -5.43 1 94.56 286 MET A C 1
ATOM 2278 O O . MET A 1 286 ? -12.508 41.125 -4.523 1 94.56 286 MET A O 1
ATOM 2282 N N . ARG A 1 287 ? -12.328 40.094 -6.523 1 88.88 287 ARG A N 1
ATOM 2283 C CA . ARG A 1 287 ? -13.773 40.094 -6.715 1 88.88 287 ARG A CA 1
ATOM 2284 C C . ARG A 1 287 ? -14.43 38.938 -5.977 1 88.88 287 ARG A C 1
ATOM 2286 O O . ARG A 1 287 ? -13.852 37.844 -5.902 1 88.88 287 ARG A O 1
ATOM 2293 N N . GLY A 1 288 ? -15.484 39.344 -5.418 1 82.69 288 GLY A N 1
ATOM 2294 C CA . GLY A 1 288 ? -16.25 38.281 -4.758 1 82.69 288 GLY A CA 1
ATOM 2295 C C . GLY A 1 288 ? -17.203 37.562 -5.688 1 82.69 288 GLY A C 1
ATOM 2296 O O . GLY A 1 288 ? -17.328 37.906 -6.863 1 82.69 288 GLY A O 1
ATOM 2297 N N . LYS A 1 289 ? -17.656 36.344 -5.32 1 74.5 289 LYS A N 1
ATOM 2298 C CA . LYS A 1 289 ? -18.703 35.688 -6.066 1 74.5 289 LYS A CA 1
ATOM 2299 C C . LYS A 1 289 ? -20.094 36.156 -5.633 1 74.5 289 LYS A C 1
ATOM 2301 O O . LYS A 1 289 ? -20.266 36.594 -4.484 1 74.5 289 LYS A O 1
ATOM 2306 N N . ASN A 1 290 ? -20.922 36.406 -6.598 1 65.56 290 ASN A N 1
ATOM 2307 C CA . ASN A 1 290 ? -22.266 36.875 -6.309 1 65.56 290 ASN A CA 1
ATOM 2308 C C . ASN A 1 290 ? -23.172 35.719 -5.875 1 65.56 290 ASN A C 1
ATOM 2310 O O . ASN A 1 290 ? -24.047 35.906 -5.031 1 65.56 290 ASN A O 1
ATOM 2314 N N . LYS A 1 291 ? -23.031 34.531 -6.391 1 67.81 291 LYS A N 1
ATOM 2315 C CA . LYS A 1 291 ? -23.844 33.375 -6.066 1 67.81 291 LYS A CA 1
ATOM 2316 C C . LYS A 1 291 ? -23.016 32.281 -5.363 1 67.81 291 LYS A C 1
ATOM 2318 O O . LYS A 1 291 ? -21.844 32.094 -5.68 1 67.81 291 LYS A O 1
ATOM 2323 N N . PRO A 1 292 ? -23.625 31.844 -4.398 1 67.56 292 PRO A N 1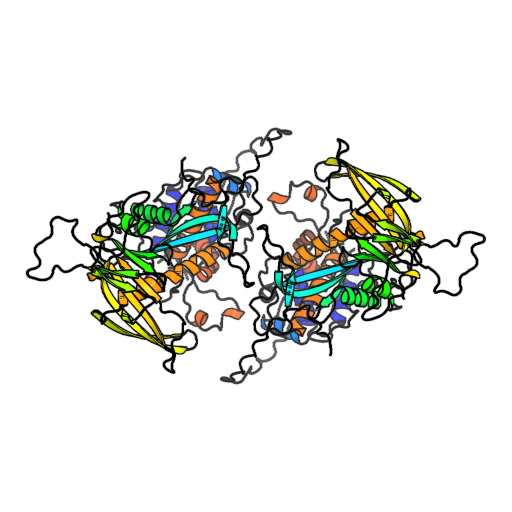
ATOM 2324 C CA . PRO A 1 292 ? -24.969 31.953 -3.844 1 67.56 292 PRO A CA 1
ATOM 2325 C C . PRO A 1 292 ? -25.141 33.156 -2.936 1 67.56 292 PRO A C 1
ATOM 2327 O O . PRO A 1 292 ? -26.266 33.562 -2.648 1 67.56 292 PRO A O 1
ATOM 2330 N N . GLN A 1 293 ? -24.094 33.656 -2.369 1 74.69 293 GLN A N 1
ATOM 2331 C CA . GLN A 1 293 ? -24.172 34.875 -1.547 1 74.69 293 GLN A CA 1
ATOM 2332 C C . GLN A 1 293 ? -23.141 35.906 -1.989 1 74.69 293 GLN A C 1
ATOM 2334 O O . GLN A 1 293 ? -22.031 35.562 -2.393 1 74.69 293 GLN A O 1
ATOM 2339 N N . ARG A 1 294 ? -23.625 37 -2.146 1 81.5 294 ARG A N 1
ATOM 2340 C CA . ARG A 1 294 ? -22.734 38.094 -2.504 1 81.5 294 ARG A CA 1
ATOM 2341 C C . ARG A 1 294 ? -21.688 38.344 -1.407 1 81.5 294 ARG A C 1
ATOM 2343 O O . ARG A 1 294 ? -22.047 38.531 -0.245 1 81.5 294 ARG A O 1
ATOM 2350 N N . LEU A 1 295 ? -20.453 38.219 -1.706 1 88.88 295 LEU A N 1
ATOM 2351 C CA . LEU A 1 295 ? -19.359 38.406 -0.771 1 88.88 295 LEU A CA 1
ATOM 2352 C C . LEU A 1 295 ? -18.688 39.75 -1.007 1 88.88 295 LEU A C 1
ATOM 2354 O O . LEU A 1 295 ? -18.172 40.031 -2.094 1 88.88 295 LEU A O 1
ATOM 2358 N N . PRO A 1 296 ? -18.766 40.688 -0.098 1 89.25 296 PRO A N 1
ATOM 2359 C CA . PRO A 1 296 ? -18.172 42 -0.277 1 89.25 296 PRO A CA 1
ATOM 2360 C C . PRO A 1 296 ? -16.656 42 -0.128 1 89.25 296 PRO A C 1
ATOM 2362 O O . PRO A 1 296 ? -16.109 42.688 0.75 1 89.25 296 PRO A O 1
ATOM 2365 N N . MET A 1 297 ? -16.016 41.438 -1.047 1 92.69 297 MET A N 1
ATOM 2366 C CA . MET A 1 297 ? -14.578 41.25 -0.945 1 92.69 297 MET A CA 1
ATOM 2367 C C . MET A 1 297 ? -13.852 42.594 -1.154 1 92.69 297 MET A C 1
ATOM 2369 O O . MET A 1 297 ? -12.68 42.719 -0.793 1 92.69 297 MET A O 1
ATOM 2373 N N . HIS A 1 298 ? -14.555 43.594 -1.722 1 89.88 298 HIS A N 1
ATOM 2374 C CA . HIS A 1 298 ? -13.953 44.906 -1.933 1 89.88 298 HIS A CA 1
ATOM 2375 C C . HIS A 1 298 ? -13.625 45.594 -0.605 1 89.88 298 HIS A C 1
ATOM 2377 O O . HIS A 1 298 ? -12.82 46.531 -0.561 1 89.88 298 HIS A O 1
ATOM 2383 N N . LEU A 1 299 ? -14.188 45.094 0.439 1 91.62 299 LEU A N 1
ATOM 2384 C CA . LEU A 1 299 ? -13.977 45.688 1.762 1 91.62 299 LEU A CA 1
ATOM 2385 C C . LEU A 1 299 ? -12.742 45.094 2.428 1 91.62 299 LEU A C 1
ATOM 2387 O O . LEU A 1 299 ? -12.297 45.594 3.465 1 91.62 299 LEU A O 1
ATOM 2391 N N . TYR A 1 300 ? -12.188 44.125 1.819 1 94.69 300 TYR A N 1
ATOM 2392 C CA . TYR A 1 300 ? -11.109 43.406 2.49 1 94.69 300 TYR A CA 1
ATOM 2393 C C . TYR A 1 300 ? -9.867 43.344 1.618 1 94.69 300 TYR A C 1
ATOM 2395 O O . TYR A 1 300 ? -9.57 42.312 0.995 1 94.69 300 TYR A O 1
ATOM 2403 N N . PRO A 1 301 ? -9.078 44.469 1.633 1 95.81 301 PRO A N 1
ATOM 2404 C CA . PRO A 1 301 ? -7.816 44.438 0.886 1 95.81 301 PRO A CA 1
ATOM 2405 C C . PRO A 1 301 ? -6.809 43.438 1.442 1 95.81 301 PRO A C 1
ATOM 2407 O O . PRO A 1 301 ? -6.887 43.062 2.615 1 95.81 301 PRO A O 1
ATOM 2410 N N . PHE A 1 302 ? -5.949 42.969 0.638 1 97.75 302 PHE A N 1
ATOM 2411 C CA . PHE A 1 302 ? -4.965 41.969 1.065 1 97.75 302 PHE A CA 1
ATOM 2412 C C . PHE A 1 302 ? -3.59 42.312 0.492 1 97.75 302 PHE A C 1
ATOM 2414 O O . PHE A 1 302 ? -3.457 43.188 -0.343 1 97.75 302 PHE A O 1
ATOM 2421 N N . THR A 1 303 ? -2.551 41.719 1.03 1 98.19 303 THR A N 1
ATOM 2422 C CA . THR A 1 303 ? -1.18 41.812 0.541 1 98.19 303 THR A CA 1
ATOM 2423 C C . THR A 1 303 ? -0.836 40.625 -0.328 1 98.19 303 THR A C 1
ATOM 2425 O O . THR A 1 303 ? -1.096 39.469 0.056 1 98.19 303 THR A O 1
ATOM 2428 N N . LEU A 1 304 ? -0.381 40.875 -1.493 1 98.19 304 LEU A N 1
ATOM 2429 C CA . LEU A 1 304 ? 0.096 39.844 -2.4 1 98.19 304 LEU A CA 1
ATOM 2430 C C . LEU A 1 304 ? 1.611 39.688 -2.307 1 98.19 304 LEU A C 1
ATOM 2432 O O . LEU A 1 304 ? 2.338 40.688 -2.305 1 98.19 304 LEU A O 1
ATOM 2436 N N . VAL A 1 305 ? 2.053 38.469 -2.17 1 98.12 305 VAL A N 1
ATOM 2437 C CA . VAL A 1 305 ? 3.482 38.188 -2.055 1 98.12 305 VAL A CA 1
ATOM 2438 C C . VAL A 1 305 ? 3.916 37.25 -3.166 1 98.12 305 VAL A C 1
ATOM 2440 O O . VAL A 1 305 ? 3.227 36.25 -3.457 1 98.12 305 VAL A O 1
ATOM 2443 N N . ARG A 1 306 ? 4.973 37.5 -3.832 1 97.31 306 ARG A N 1
ATOM 2444 C CA . ARG A 1 306 ? 5.559 36.688 -4.879 1 97.31 306 ARG A CA 1
ATOM 2445 C C . ARG A 1 306 ? 6.934 36.156 -4.465 1 97.31 306 ARG A C 1
ATOM 2447 O O . ARG A 1 306 ? 7.773 36.938 -3.998 1 97.31 306 ARG A O 1
ATOM 2454 N N . MET A 1 307 ? 7.125 34.906 -4.586 1 95.94 307 MET A N 1
ATOM 2455 C CA . MET A 1 307 ? 8.414 34.312 -4.266 1 95.94 307 MET A CA 1
ATOM 2456 C C . MET A 1 307 ? 9 33.594 -5.484 1 95.94 307 MET A C 1
ATOM 2458 O O . MET A 1 307 ? 8.344 32.75 -6.082 1 95.94 307 MET A O 1
ATOM 2462 N N . VAL A 1 308 ? 10.242 33.906 -5.871 1 94.88 308 VAL A N 1
ATOM 2463 C CA . VAL A 1 308 ? 10.945 33.25 -6.973 1 94.88 308 VAL A CA 1
ATOM 2464 C C . VAL A 1 308 ? 12.305 32.75 -6.488 1 94.88 308 VAL A C 1
ATOM 2466 O O . VAL A 1 308 ? 13.062 33.5 -5.855 1 94.88 308 VAL A O 1
ATOM 2469 N N . ARG A 1 309 ? 12.531 31.531 -6.762 1 92.19 309 ARG A N 1
ATOM 2470 C CA . ARG A 1 309 ? 13.805 30.922 -6.398 1 92.19 309 ARG A CA 1
ATOM 2471 C C . ARG A 1 309 ? 14.719 30.797 -7.609 1 92.19 309 ARG A C 1
ATOM 2473 O O . ARG A 1 309 ? 14.273 30.422 -8.695 1 92.19 309 ARG A O 1
ATOM 2480 N N . TYR A 1 310 ? 15.93 31.141 -7.383 1 92.31 310 TYR A N 1
ATOM 2481 C CA . TYR A 1 310 ? 16.922 31.078 -8.445 1 92.31 310 TYR A CA 1
ATOM 2482 C C . TYR A 1 310 ? 18.062 30.125 -8.062 1 92.31 310 TYR A C 1
ATOM 2484 O O . TYR A 1 310 ? 18.438 30.031 -6.898 1 92.31 310 TYR A O 1
ATOM 2492 N N . ASP A 1 311 ? 18.5 29.391 -9.055 1 88.44 311 ASP A N 1
ATOM 2493 C CA . ASP A 1 311 ? 19.656 28.547 -8.82 1 88.44 311 ASP A CA 1
ATOM 2494 C C . ASP A 1 311 ? 20.953 29.359 -8.789 1 88.44 311 ASP A C 1
ATOM 2496 O O . ASP A 1 311 ? 20.906 30.594 -8.789 1 88.44 311 ASP A O 1
ATOM 2500 N N . GLU A 1 312 ? 22.062 28.688 -8.633 1 85.62 312 GLU A N 1
ATOM 2501 C CA . GLU A 1 312 ? 23.359 29.344 -8.508 1 85.62 312 GLU A CA 1
ATOM 2502 C C . GLU A 1 312 ? 23.703 30.109 -9.773 1 85.62 312 GLU A C 1
ATOM 2504 O O . GLU A 1 312 ? 24.406 31.125 -9.719 1 85.62 312 GLU A O 1
ATOM 2509 N N . GLU A 1 313 ? 23.109 29.641 -10.922 1 87.62 313 GLU A N 1
ATOM 2510 C CA . GLU A 1 313 ? 23.406 30.281 -12.203 1 87.62 313 GLU A CA 1
ATOM 2511 C C . GLU A 1 313 ? 22.469 31.453 -12.453 1 87.62 313 GLU A C 1
ATOM 2513 O O . GLU A 1 313 ? 22.641 32.219 -13.414 1 87.62 313 GLU A O 1
ATOM 2518 N N . GLY A 1 314 ? 21.531 31.672 -11.609 1 86.75 314 GLY A N 1
ATOM 2519 C CA . GLY A 1 314 ? 20.609 32.781 -11.75 1 86.75 314 GLY A CA 1
ATOM 2520 C C . GLY A 1 314 ? 19.328 32.438 -12.492 1 86.75 314 GLY A C 1
ATOM 2521 O O . GLY A 1 314 ? 18.531 33.312 -12.805 1 86.75 314 GLY A O 1
ATOM 2522 N N . ASN A 1 315 ? 19.219 31.172 -12.758 1 89.56 315 ASN A N 1
ATOM 2523 C CA . ASN A 1 315 ? 18.016 30.734 -13.43 1 89.56 315 ASN A CA 1
ATOM 2524 C C . ASN A 1 315 ? 16.938 30.328 -12.422 1 89.56 315 ASN A C 1
ATOM 2526 O O . ASN A 1 315 ? 17.234 29.797 -11.359 1 89.56 315 ASN A O 1
ATOM 2530 N N . PRO A 1 316 ? 15.703 30.672 -12.875 1 88.25 316 PRO A N 1
ATOM 2531 C CA . PRO A 1 316 ? 14.609 30.266 -11.984 1 88.25 316 PRO A CA 1
ATOM 2532 C C . PRO A 1 316 ? 14.531 28.75 -11.82 1 88.25 316 PRO A C 1
ATOM 2534 O O . PRO A 1 316 ? 14.617 28.016 -12.805 1 88.25 316 PRO A O 1
ATOM 2537 N N . LEU A 1 317 ? 14.469 28.328 -10.609 1 85.62 317 LEU A N 1
ATOM 2538 C CA . LEU A 1 317 ? 14.414 26.906 -10.281 1 85.62 317 LEU A CA 1
ATOM 2539 C C . LEU A 1 317 ? 13.086 26.297 -10.719 1 85.62 317 LEU A C 1
ATOM 2541 O O . LEU A 1 317 ? 13.023 25.125 -11.094 1 85.62 317 LEU A O 1
ATOM 2545 N N . TYR A 1 318 ? 12.008 27.125 -10.648 1 86.38 318 TYR A N 1
ATOM 2546 C CA . TYR A 1 318 ? 10.672 26.656 -10.984 1 86.38 318 TYR A CA 1
ATOM 2547 C C . TYR A 1 318 ? 10.078 27.469 -12.133 1 86.38 318 TYR A C 1
ATOM 2549 O O . TYR A 1 318 ? 10.406 28.641 -12.312 1 86.38 318 TYR A O 1
ATOM 2557 N N . LYS A 1 319 ? 9.203 26.781 -12.852 1 84.25 319 LYS A N 1
ATOM 2558 C CA . LYS A 1 319 ? 8.586 27.422 -14 1 84.25 319 LYS A CA 1
ATOM 2559 C C . LYS A 1 319 ? 7.684 28.578 -13.57 1 84.25 319 LYS A C 1
ATOM 2561 O O . LYS A 1 319 ? 7.652 29.625 -14.219 1 84.25 319 LYS A O 1
ATOM 2566 N N . ARG A 1 320 ? 7.039 28.391 -12.453 1 88.94 320 ARG A N 1
ATOM 2567 C CA . ARG A 1 320 ? 6.109 29.406 -11.977 1 88.94 320 ARG A CA 1
ATOM 2568 C C . ARG A 1 320 ? 6.488 29.891 -10.578 1 88.94 320 ARG A C 1
ATOM 2570 O O . ARG A 1 320 ? 6.93 29.094 -9.742 1 88.94 320 ARG A O 1
ATOM 2577 N N . PRO A 1 321 ? 6.344 31.109 -10.422 1 93.12 321 PRO A N 1
ATOM 2578 C CA . PRO A 1 321 ? 6.605 31.625 -9.078 1 93.12 321 PRO A CA 1
ATOM 2579 C C . PRO A 1 321 ? 5.535 31.219 -8.07 1 93.12 321 PRO A C 1
ATOM 2581 O O . PRO A 1 321 ? 4.445 30.797 -8.461 1 93.12 321 PRO A O 1
ATOM 2584 N N . LEU A 1 322 ? 5.914 31.297 -6.844 1 95.31 322 LEU A N 1
ATOM 2585 C CA . LEU A 1 322 ? 4.957 31.078 -5.766 1 95.31 322 LEU A CA 1
ATOM 2586 C C . LEU A 1 322 ? 4.254 32.375 -5.379 1 95.31 322 LEU A C 1
ATOM 2588 O O . LEU A 1 322 ? 4.906 33.344 -5.051 1 95.31 322 LEU A O 1
ATOM 2592 N N . TRP A 1 323 ? 2.912 32.438 -5.508 1 97.56 323 TRP A N 1
ATOM 2593 C CA . TRP A 1 323 ? 2.107 33.594 -5.121 1 97.56 323 TRP A CA 1
ATOM 2594 C C . TRP A 1 323 ? 1.349 33.312 -3.826 1 97.56 323 TRP A C 1
ATOM 2596 O O . TRP A 1 323 ? 0.689 32.281 -3.691 1 97.56 323 TRP A O 1
ATOM 2606 N N . LEU A 1 324 ? 1.449 34.188 -2.893 1 98.25 324 LEU A N 1
ATOM 2607 C CA . LEU A 1 324 ? 0.742 34.094 -1.621 1 98.25 324 LEU A CA 1
ATOM 2608 C C . LEU A 1 324 ? -0.187 35.281 -1.41 1 98.25 324 LEU A C 1
ATOM 2610 O O . LEU A 1 324 ? 0.156 36.406 -1.764 1 98.25 324 LEU A O 1
ATOM 2614 N N . LEU A 1 325 ? -1.33 35 -0.937 1 98.12 325 LEU A N 1
ATOM 2615 C CA . LEU A 1 325 ? -2.291 36.031 -0.521 1 98.12 325 LEU A CA 1
ATOM 2616 C C . LEU A 1 325 ? -2.34 36.125 1 1 98.12 325 LEU A C 1
ATOM 2618 O O . LEU A 1 325 ? -2.461 35.125 1.696 1 98.12 325 LEU A O 1
ATOM 2622 N N . VAL A 1 326 ? -2.156 37.312 1.528 1 98.62 326 VAL A N 1
ATOM 2623 C CA . VAL A 1 326 ? -2.182 37.594 2.963 1 98.62 326 VAL A CA 1
ATOM 2624 C C . VAL A 1 326 ? -3.35 38.5 3.299 1 98.62 326 VAL A C 1
ATOM 2626 O O . VAL A 1 326 ? -3.346 39.688 2.926 1 98.62 326 VAL A O 1
ATOM 2629 N N . MET A 1 327 ? -4.309 38 4.059 1 98.25 327 MET A N 1
ATOM 2630 C CA . MET A 1 327 ? -5.512 38.781 4.34 1 98.25 327 MET A CA 1
ATOM 2631 C C . MET A 1 327 ? -5.809 38.781 5.836 1 98.25 327 MET A C 1
ATOM 2633 O O . MET A 1 327 ? -5.66 37.781 6.516 1 98.25 327 MET A O 1
ATOM 2637 N N . GLY A 1 328 ? -6.203 39.875 6.363 1 97.75 328 GLY A N 1
ATOM 2638 C CA . GLY A 1 328 ? -6.555 40.094 7.758 1 97.75 328 GLY A CA 1
ATOM 2639 C C . GLY A 1 328 ? -6.309 41.531 8.219 1 97.75 328 GLY A C 1
ATOM 2640 O O . GLY A 1 328 ? -5.484 42.25 7.637 1 97.75 328 GLY A O 1
ATOM 2641 N N . ASP A 1 329 ? -6.934 41.906 9.195 1 96.31 329 ASP A N 1
ATOM 2642 C CA . ASP A 1 329 ? -6.836 43.281 9.688 1 96.31 329 ASP A CA 1
ATOM 2643 C C . ASP A 1 329 ? -5.43 43.594 10.203 1 96.31 329 ASP A C 1
ATOM 2645 O O . ASP A 1 329 ? -4.949 44.719 10.086 1 96.31 329 ASP A O 1
ATOM 2649 N N . ARG A 1 330 ? -4.793 42.562 10.703 1 97.38 330 ARG A N 1
ATOM 2650 C CA . ARG A 1 330 ? -3.484 42.781 11.32 1 97.38 330 ARG A CA 1
ATOM 2651 C C . ARG A 1 330 ? -2.367 42.281 10.414 1 97.38 330 ARG A C 1
ATOM 2653 O O . ARG A 1 330 ? -1.281 41.938 10.891 1 97.38 330 ARG A O 1
ATOM 2660 N N . ARG A 1 331 ? -2.631 42.219 9.109 1 97.56 331 ARG A N 1
ATOM 2661 C CA . ARG A 1 331 ? -1.664 41.688 8.156 1 97.56 331 ARG A CA 1
ATOM 2662 C C . ARG A 1 331 ? -0.4 42.531 8.117 1 97.56 331 ARG A C 1
ATOM 2664 O O . ARG A 1 331 ? 0.688 42.031 7.844 1 97.56 331 ARG A O 1
ATOM 2671 N N . ASP A 1 332 ? -0.515 43.812 8.469 1 96.31 332 ASP A N 1
ATOM 2672 C CA . ASP A 1 332 ? 0.611 44.75 8.391 1 96.31 332 ASP A CA 1
ATOM 2673 C C . ASP A 1 332 ? 1.616 44.5 9.508 1 96.31 332 ASP A C 1
ATOM 2675 O O . ASP A 1 332 ? 2.744 45 9.461 1 96.31 332 ASP A O 1
ATOM 2679 N N . GLU A 1 333 ? 1.211 43.75 10.461 1 96.94 333 GLU A N 1
ATOM 2680 C CA . GLU A 1 333 ? 2.111 43.406 11.555 1 96.94 333 GLU A CA 1
ATOM 2681 C C . GLU A 1 333 ? 3.064 42.281 11.156 1 96.94 333 GLU A C 1
ATOM 2683 O O . GLU A 1 333 ? 4.051 42.031 11.844 1 96.94 333 GLU A O 1
ATOM 2688 N N . LEU A 1 334 ? 2.84 41.656 10.039 1 97.44 334 LEU A N 1
ATOM 2689 C CA . LEU A 1 334 ? 3.689 40.562 9.555 1 97.44 334 LEU A CA 1
ATOM 2690 C C . LEU A 1 334 ? 4.773 41.094 8.625 1 97.44 334 LEU A C 1
ATOM 2692 O O . LEU A 1 334 ? 4.484 41.875 7.715 1 97.44 334 LEU A O 1
ATOM 2696 N N . THR A 1 335 ? 6.023 40.719 8.898 1 96.25 335 THR A N 1
ATOM 2697 C CA . THR A 1 335 ? 7.102 41 7.961 1 96.25 335 THR A CA 1
ATOM 2698 C C . THR A 1 335 ? 7.078 40.031 6.801 1 96.25 335 THR A C 1
ATOM 2700 O O . THR A 1 335 ? 6.402 39 6.867 1 96.25 335 THR A O 1
ATOM 2703 N N . LEU A 1 336 ? 7.797 40.375 5.77 1 96.38 336 LEU A N 1
ATOM 2704 C CA . LEU A 1 336 ? 7.902 39.469 4.633 1 96.38 336 LEU A CA 1
ATOM 2705 C C . LEU A 1 336 ? 8.5 38.125 5.059 1 96.38 336 LEU A C 1
ATOM 2707 O O . LEU A 1 336 ? 8.086 37.062 4.562 1 96.38 336 LEU A O 1
ATOM 2711 N N . MET A 1 337 ? 9.391 38.156 5.957 1 94.31 337 MET A N 1
ATOM 2712 C CA . MET A 1 337 ? 10.023 36.938 6.441 1 94.31 337 MET A CA 1
ATOM 2713 C C . MET A 1 337 ? 9.031 36.094 7.23 1 94.31 337 MET A C 1
ATOM 2715 O O . MET A 1 337 ? 9.039 34.875 7.133 1 94.31 337 MET A O 1
ATOM 2719 N N . HIS A 1 338 ? 8.156 36.75 7.988 1 96.56 338 HIS A N 1
ATOM 2720 C CA . HIS A 1 338 ? 7.105 36.031 8.703 1 96.56 338 HIS A CA 1
ATOM 2721 C C . HIS A 1 338 ? 6.211 35.25 7.742 1 96.56 338 HIS A C 1
ATOM 2723 O O . HIS A 1 338 ? 5.871 34.094 8 1 96.56 338 HIS A O 1
ATOM 2729 N N . ILE A 1 339 ? 5.898 35.906 6.668 1 97.62 339 ILE A N 1
ATOM 2730 C CA . ILE A 1 339 ? 4.969 35.344 5.691 1 97.62 339 ILE A CA 1
ATOM 2731 C C . ILE A 1 339 ? 5.609 34.156 5 1 97.62 339 ILE A C 1
ATOM 2733 O O . ILE A 1 339 ? 4.996 33.094 4.91 1 97.62 339 ILE A O 1
ATOM 2737 N N . VAL A 1 340 ? 6.836 34.312 4.605 1 95.19 340 VAL A N 1
ATOM 2738 C CA . VAL A 1 340 ? 7.555 33.25 3.895 1 95.19 340 VAL A CA 1
ATOM 2739 C C . VAL A 1 340 ? 7.758 32.062 4.809 1 95.19 340 VAL A C 1
ATOM 2741 O O . VAL A 1 340 ? 7.492 30.922 4.418 1 95.19 340 VAL A O 1
ATOM 2744 N N . ASP A 1 341 ? 8.133 32.25 6.016 1 94.88 341 ASP A N 1
ATOM 2745 C CA . ASP A 1 341 ? 8.406 31.188 6.969 1 94.88 341 ASP A CA 1
ATOM 2746 C C . ASP A 1 341 ? 7.125 30.453 7.352 1 94.88 341 ASP A C 1
ATOM 2748 O O . ASP A 1 341 ? 7.113 29.234 7.469 1 94.88 341 ASP A O 1
ATOM 2752 N N . ALA A 1 342 ? 6.082 31.219 7.562 1 97 342 ALA A N 1
ATOM 2753 C CA . ALA A 1 342 ? 4.805 30.625 7.938 1 97 342 ALA A CA 1
ATOM 2754 C C . ALA A 1 342 ? 4.309 29.672 6.855 1 97 342 ALA A C 1
ATOM 2756 O O . ALA A 1 342 ? 3.875 28.547 7.156 1 97 342 ALA A O 1
ATOM 2757 N N . TYR A 1 343 ? 4.418 30.109 5.648 1 97 343 TYR A N 1
ATOM 2758 C CA . TYR A 1 343 ? 3.922 29.266 4.57 1 97 343 TYR A CA 1
ATOM 2759 C C . TYR A 1 343 ? 4.824 28.047 4.375 1 97 343 TYR A C 1
ATOM 2761 O O . TYR A 1 343 ? 4.348 26.953 4.059 1 97 343 TYR A O 1
ATOM 2769 N N . ALA A 1 344 ? 6.129 28.219 4.504 1 93.31 344 ALA A N 1
ATOM 2770 C CA . ALA A 1 344 ? 7.074 27.109 4.371 1 93.31 344 ALA A CA 1
ATOM 2771 C C . ALA A 1 344 ? 6.789 26.031 5.398 1 93.31 344 ALA A C 1
ATOM 2773 O O . ALA A 1 344 ? 6.949 24.828 5.113 1 93.31 344 ALA A O 1
ATOM 2774 N N . GLU A 1 345 ? 6.324 26.359 6.543 1 95.38 345 GLU A N 1
ATOM 2775 C CA . GLU A 1 345 ? 6.066 25.422 7.633 1 95.38 345 GLU A CA 1
ATOM 2776 C C . GLU A 1 345 ? 4.844 24.562 7.34 1 95.38 345 GLU A C 1
ATOM 2778 O O . GLU A 1 345 ? 4.629 23.531 7.988 1 95.38 345 GLU A O 1
ATOM 2783 N N . ARG A 1 346 ? 4.086 24.984 6.375 1 94.44 346 ARG A N 1
ATOM 2784 C CA . ARG A 1 346 ? 2.91 24.203 6.004 1 94.44 346 ARG A CA 1
ATOM 2785 C C . ARG A 1 346 ? 3.295 22.781 5.613 1 94.44 346 ARG A C 1
ATOM 2787 O O . ARG A 1 346 ? 2.51 21.844 5.797 1 94.44 346 ARG A O 1
ATOM 2794 N N . PHE A 1 347 ? 4.484 22.594 5.117 1 92.5 347 PHE A N 1
ATOM 2795 C CA . PHE A 1 347 ? 4.961 21.297 4.652 1 92.5 347 PHE A CA 1
ATOM 2796 C C . PHE A 1 347 ? 5.027 20.312 5.801 1 92.5 347 PHE A C 1
ATOM 2798 O O . PHE A 1 347 ? 4.973 19.094 5.582 1 92.5 347 PHE A O 1
ATOM 2805 N N . ASP A 1 348 ? 5.102 20.75 7.004 1 95.12 348 ASP A N 1
ATOM 2806 C CA . ASP A 1 348 ? 5.168 19.875 8.172 1 95.12 348 ASP A CA 1
ATOM 2807 C C . ASP A 1 348 ? 3.871 19.094 8.344 1 95.12 348 ASP A C 1
ATOM 2809 O O . ASP A 1 348 ? 3.865 18.016 8.938 1 95.12 348 ASP A O 1
ATOM 2813 N N . LEU A 1 349 ? 2.766 19.609 7.816 1 96.5 349 LEU A N 1
ATOM 2814 C CA . LEU A 1 349 ? 1.51 18.875 7.859 1 96.5 349 LEU A CA 1
ATOM 2815 C C . LEU A 1 349 ? 1.606 17.594 7.031 1 96.5 349 LEU A C 1
ATOM 2817 O O . LEU A 1 349 ? 0.975 16.594 7.363 1 96.5 349 LEU A O 1
ATOM 2821 N N . GLU A 1 350 ? 2.389 17.672 5.98 1 94.75 350 GLU A N 1
ATOM 2822 C CA . GLU A 1 350 ? 2.6 16.484 5.164 1 94.75 350 GLU A CA 1
ATOM 2823 C C . GLU A 1 350 ? 3.334 15.406 5.953 1 94.75 350 GLU A C 1
ATOM 2825 O O . GLU A 1 350 ? 3.016 14.219 5.832 1 94.75 350 GLU A O 1
ATOM 2830 N N . HIS A 1 351 ? 4.293 15.805 6.715 1 95.94 351 HIS A N 1
ATOM 2831 C CA . HIS A 1 351 ? 5.004 14.867 7.57 1 95.94 351 HIS A CA 1
ATOM 2832 C C . HIS A 1 351 ? 4.07 14.258 8.617 1 95.94 351 HIS A C 1
ATOM 2834 O O . HIS A 1 351 ? 4.152 13.062 8.906 1 95.94 351 HIS A O 1
ATOM 2840 N N . PHE A 1 352 ? 3.225 15.117 9.102 1 97.88 352 PHE A N 1
ATOM 2841 C CA . PHE A 1 352 ? 2.256 14.656 10.086 1 97.88 352 PHE A CA 1
ATOM 2842 C C . PHE A 1 352 ? 1.346 13.586 9.492 1 97.88 352 PHE A C 1
ATOM 2844 O O . PHE A 1 352 ? 1.177 12.516 10.078 1 97.88 352 PHE A O 1
ATOM 2851 N N . PHE A 1 353 ? 0.771 13.836 8.336 1 97.69 353 PHE A N 1
ATOM 2852 C CA . PHE A 1 353 ? -0.132 12.883 7.699 1 97.69 353 PHE A CA 1
ATOM 2853 C C . PHE A 1 353 ? 0.609 11.609 7.312 1 97.69 353 PHE A C 1
ATOM 2855 O O . PHE A 1 353 ? 0.07 10.508 7.441 1 97.69 353 PHE A O 1
ATOM 2862 N N . ARG A 1 354 ? 1.809 11.781 6.812 1 96.44 354 ARG A N 1
ATOM 2863 C CA . ARG A 1 354 ? 2.607 10.617 6.461 1 96.44 354 ARG A CA 1
ATOM 2864 C C . ARG A 1 354 ? 2.846 9.727 7.676 1 96.44 354 ARG A C 1
ATOM 2866 O O . ARG A 1 354 ? 2.658 8.508 7.605 1 96.44 354 ARG A O 1
ATOM 2873 N N . PHE A 1 355 ? 3.273 10.305 8.766 1 97.44 355 PHE A N 1
ATOM 2874 C CA . PHE A 1 355 ? 3.488 9.562 10 1 97.44 355 PHE A CA 1
ATOM 2875 C C . PHE A 1 355 ? 2.189 8.914 10.477 1 97.44 355 PHE A C 1
ATOM 2877 O O . PHE A 1 355 ? 2.174 7.738 10.844 1 97.44 355 PHE A O 1
ATOM 2884 N N . GLY A 1 356 ? 1.112 9.688 10.531 1 97.94 356 GLY A N 1
ATOM 2885 C CA . GLY A 1 356 ? -0.178 9.18 10.977 1 97.94 356 GLY A CA 1
ATOM 2886 C C . GLY A 1 356 ? -0.647 7.973 10.188 1 97.94 356 GLY A C 1
ATOM 2887 O O . GLY A 1 356 ? -1.124 6.996 10.766 1 97.94 356 GLY A O 1
ATOM 2888 N N . LYS A 1 357 ? -0.479 8.078 8.914 1 96.31 357 LYS A N 1
ATOM 2889 C CA . LYS A 1 357 ? -0.959 7.004 8.055 1 96.31 357 LYS A CA 1
ATOM 2890 C C . LYS A 1 357 ? -0.036 5.789 8.117 1 96.31 357 LYS A C 1
ATOM 2892 O O . LYS A 1 357 ? -0.502 4.648 8.141 1 96.31 357 LYS A O 1
ATOM 2897 N N . GLN A 1 358 ? 1.238 5.957 8.273 1 94.69 358 GLN A N 1
ATOM 2898 C CA . GLN A 1 358 ? 2.197 4.863 8.18 1 94.69 358 GLN A CA 1
ATOM 2899 C C . GLN A 1 358 ? 2.447 4.234 9.547 1 94.69 358 GLN A C 1
ATOM 2901 O O . GLN A 1 358 ? 2.715 3.033 9.641 1 94.69 358 GLN A O 1
ATOM 2906 N N . LYS A 1 359 ? 2.34 5.086 10.602 1 96.81 359 LYS A N 1
ATOM 2907 C CA . LYS A 1 359 ? 2.84 4.602 11.883 1 96.81 359 LYS A CA 1
ATOM 2908 C C . LYS A 1 359 ? 1.728 4.555 12.93 1 96.81 359 LYS A C 1
ATOM 2910 O O . LYS A 1 359 ? 1.863 3.895 13.961 1 96.81 359 LYS A O 1
ATOM 2915 N N . LEU A 1 360 ? 0.636 5.211 12.641 1 98 360 LEU A N 1
ATOM 2916 C CA . LEU A 1 360 ? -0.462 5.199 13.602 1 98 360 LEU A CA 1
ATOM 2917 C C . LEU A 1 360 ? -1.718 4.594 12.984 1 98 360 LEU A C 1
ATOM 2919 O O . LEU A 1 360 ? -2.781 4.586 13.609 1 98 360 LEU A O 1
ATOM 2923 N N . LEU A 1 361 ? -1.631 4.145 11.727 1 97.5 361 LEU A N 1
ATOM 2924 C CA . LEU A 1 361 ? -2.729 3.49 11.023 1 97.5 361 LEU A CA 1
ATOM 2925 C C . LEU A 1 361 ? -3.947 4.402 10.953 1 97.5 361 LEU A C 1
ATOM 2927 O O . LEU A 1 361 ? -5.082 3.943 11.117 1 97.5 361 LEU A O 1
ATOM 2931 N N . MET A 1 362 ? -3.693 5.699 10.727 1 97.69 362 MET A N 1
ATOM 2932 C CA . MET A 1 362 ? -4.715 6.742 10.727 1 97.69 362 MET A CA 1
ATOM 2933 C C . MET A 1 362 ? -5.809 6.43 9.711 1 97.69 362 MET A C 1
ATOM 2935 O O . MET A 1 362 ? -6.996 6.617 9.992 1 97.69 362 MET A O 1
ATOM 2939 N N . ALA A 1 363 ? -5.473 5.859 8.586 1 95.62 363 ALA A N 1
ATOM 2940 C CA . ALA A 1 363 ? -6.43 5.629 7.508 1 95.62 363 ALA A CA 1
ATOM 2941 C C . ALA A 1 363 ? -6.699 4.137 7.328 1 95.62 363 ALA A C 1
ATOM 2943 O O . ALA A 1 363 ? -7.105 3.699 6.246 1 95.62 363 ALA A O 1
ATOM 2944 N N . ASP A 1 364 ? -6.488 3.311 8.352 1 95 364 ASP A N 1
ATOM 2945 C CA . ASP A 1 364 ? -6.527 1.868 8.133 1 95 364 ASP A CA 1
ATOM 2946 C C . ASP A 1 364 ? -7.648 1.222 8.938 1 95 364 ASP A C 1
ATOM 2948 O O . ASP A 1 364 ? -7.828 0.003 8.898 1 95 364 ASP A O 1
ATOM 2952 N N . PHE A 1 365 ? -8.414 2.002 9.703 1 93.94 365 PHE A N 1
ATOM 2953 C CA . PHE A 1 365 ? -9.508 1.424 10.477 1 93.94 365 PHE A CA 1
ATOM 2954 C C . PHE A 1 365 ? -10.68 1.069 9.57 1 93.94 365 PHE A C 1
ATOM 2956 O O . PHE A 1 365 ? -11.258 1.943 8.914 1 93.94 365 PHE A O 1
ATOM 2963 N N . GLN A 1 366 ? -11 -0.227 9.508 1 90.31 366 GLN A N 1
ATOM 2964 C CA . GLN A 1 366 ? -12.078 -0.71 8.641 1 90.31 366 GLN A CA 1
ATOM 2965 C C . GLN A 1 366 ? -13.367 -0.921 9.43 1 90.31 366 GLN A C 1
ATOM 2967 O O . GLN A 1 366 ? -13.477 -1.878 10.203 1 90.31 366 GLN A O 1
ATOM 2972 N N . THR A 1 367 ? -14.273 -0.045 9.305 1 92.12 367 THR A N 1
ATOM 2973 C CA . THR A 1 367 ? -15.57 -0.076 9.977 1 92.12 367 THR A CA 1
ATOM 2974 C C . THR A 1 367 ? -16.688 0.314 9.008 1 92.12 367 THR A C 1
ATOM 2976 O O . THR A 1 367 ? -16.453 1.07 8.062 1 92.12 367 THR A O 1
ATOM 2979 N N . PRO A 1 368 ? -17.844 -0.291 9.148 1 92.12 368 PRO A N 1
ATOM 2980 C CA . PRO A 1 368 ? -18.969 0.058 8.281 1 92.12 368 PRO A CA 1
ATOM 2981 C C . PRO A 1 368 ? -19.734 1.283 8.773 1 92.12 368 PRO A C 1
ATOM 2983 O O . PRO A 1 368 ? -20.688 1.718 8.125 1 92.12 368 PRO A O 1
ATOM 2986 N N . ASP A 1 369 ? -19.297 1.874 9.914 1 93.81 369 ASP A N 1
ATOM 2987 C CA . ASP A 1 369 ? -20.031 2.996 10.508 1 93.81 369 ASP A CA 1
ATOM 2988 C C . ASP A 1 369 ? -19.172 4.262 10.516 1 93.81 369 ASP A C 1
ATOM 2990 O O . ASP A 1 369 ? -17.953 4.188 10.672 1 93.81 369 ASP A O 1
ATOM 2994 N N . LEU A 1 370 ? -19.828 5.383 10.414 1 94.94 370 LEU A N 1
ATOM 2995 C CA . LEU A 1 370 ? -19.141 6.668 10.32 1 94.94 370 LEU A CA 1
ATOM 2996 C C . LEU A 1 370 ? -18.547 7.062 11.664 1 94.94 370 LEU A C 1
ATOM 2998 O O . LEU A 1 370 ? -17.359 7.418 11.742 1 94.94 370 LEU A O 1
ATOM 3002 N N . GLU A 1 371 ? -19.281 6.953 12.727 1 95.56 371 GLU A N 1
ATOM 3003 C CA . GLU A 1 371 ? -18.891 7.484 14.031 1 95.56 371 GLU A CA 1
ATOM 3004 C C . GLU A 1 371 ? -17.625 6.805 14.539 1 95.56 371 GLU A C 1
ATOM 3006 O O . GLU A 1 371 ? -16.688 7.473 14.984 1 95.56 371 GLU A O 1
ATOM 3011 N N . PRO A 1 372 ? -17.578 5.461 14.461 1 96.19 372 PRO A N 1
ATOM 3012 C CA . PRO A 1 372 ? -16.344 4.816 14.906 1 96.19 372 PRO A CA 1
ATOM 3013 C C . PRO A 1 372 ? -15.125 5.246 14.086 1 96.19 372 PRO A C 1
ATOM 3015 O O . PRO A 1 372 ? -14.023 5.355 14.625 1 96.19 372 PRO A O 1
ATOM 3018 N N . GLU A 1 373 ? -15.305 5.449 12.789 1 96.62 373 GLU A N 1
ATOM 3019 C CA . GLU A 1 373 ? -14.203 5.914 11.961 1 96.62 373 GLU A CA 1
ATOM 3020 C C . GLU A 1 373 ? -13.719 7.297 12.391 1 96.62 373 GLU A C 1
ATOM 3022 O O . GLU A 1 373 ? -12.516 7.543 12.484 1 96.62 373 GLU A O 1
ATOM 3027 N N . GLU A 1 374 ? -14.656 8.211 12.648 1 96.94 374 GLU A N 1
ATOM 3028 C CA . GLU A 1 374 ? -14.328 9.562 13.117 1 96.94 374 GLU A CA 1
ATOM 3029 C C . GLU A 1 374 ? -13.609 9.516 14.461 1 96.94 374 GLU A C 1
ATOM 3031 O O . GLU A 1 374 ? -12.656 10.258 14.688 1 96.94 374 GLU A O 1
ATOM 3036 N N . ASN A 1 375 ? -14.07 8.656 15.32 1 97.31 375 ASN A N 1
ATOM 3037 C CA . ASN A 1 375 ? -13.445 8.492 16.625 1 97.31 375 ASN A CA 1
ATOM 3038 C C . ASN A 1 375 ? -12.008 7.992 16.5 1 97.31 375 ASN A C 1
ATOM 3040 O O . ASN A 1 375 ? -11.133 8.406 17.266 1 97.31 375 ASN A O 1
ATOM 3044 N N . TRP A 1 376 ? -11.82 7.066 15.578 1 97.94 376 TRP A N 1
ATOM 3045 C CA . TRP A 1 376 ? -10.469 6.559 15.359 1 97.94 376 TRP A CA 1
ATOM 3046 C C . TRP A 1 376 ? -9.531 7.684 14.945 1 97.94 376 TRP A C 1
ATOM 3048 O O . TRP A 1 376 ? -8.406 7.77 15.445 1 97.94 376 TRP A O 1
ATOM 3058 N N . TRP A 1 377 ? -9.961 8.57 14.062 1 97.94 377 TRP A N 1
ATOM 3059 C CA . TRP A 1 377 ? -9.156 9.703 13.633 1 97.94 377 TRP A CA 1
ATOM 3060 C C . TRP A 1 377 ? -8.82 10.617 14.812 1 97.94 377 TRP A C 1
ATOM 3062 O O . TRP A 1 377 ? -7.688 11.086 14.938 1 97.94 377 TRP A O 1
ATOM 3072 N N . GLN A 1 378 ? -9.734 10.836 15.648 1 97.38 378 GLN A N 1
ATOM 3073 C CA . GLN A 1 378 ? -9.492 11.625 16.859 1 97.38 378 GLN A CA 1
ATOM 3074 C C . GLN A 1 378 ? -8.43 10.977 17.734 1 97.38 378 GLN A C 1
ATOM 3076 O O . GLN A 1 378 ? -7.535 11.648 18.25 1 97.38 378 GLN A O 1
ATOM 3081 N N . LEU A 1 379 ? -8.531 9.672 17.875 1 97.88 379 LEU A N 1
ATOM 3082 C CA . LEU A 1 379 ? -7.594 8.938 18.719 1 97.88 379 LEU A CA 1
ATOM 3083 C C . LEU A 1 379 ? -6.18 9.008 18.156 1 97.88 379 LEU A C 1
ATOM 3085 O O . LEU A 1 379 ? -5.207 9.062 18.922 1 97.88 379 LEU A O 1
ATOM 3089 N N . THR A 1 380 ? -6.066 8.922 16.812 1 98.31 380 THR A N 1
ATOM 3090 C CA . THR A 1 380 ? -4.742 9.008 16.219 1 98.31 380 THR A CA 1
ATOM 3091 C C . THR A 1 380 ? -4.113 10.375 16.484 1 98.31 380 THR A C 1
ATOM 3093 O O . THR A 1 380 ? -2.9 10.469 16.688 1 98.31 380 THR A O 1
ATOM 3096 N N . HIS A 1 381 ? -4.941 11.469 16.484 1 98.5 381 HIS A N 1
ATOM 3097 C CA . HIS A 1 381 ? -4.449 12.805 16.812 1 98.5 381 HIS A CA 1
ATOM 3098 C C . HIS A 1 381 ? -4 12.875 18.266 1 98.5 381 HIS A C 1
ATOM 3100 O O . HIS A 1 381 ? -2.971 13.484 18.562 1 98.5 381 HIS A O 1
ATOM 3106 N N . ILE A 1 382 ? -4.734 12.219 19.094 1 98.31 382 ILE A N 1
ATOM 3107 C CA . ILE A 1 382 ? -4.406 12.188 20.516 1 98.31 382 ILE A CA 1
ATOM 3108 C C . ILE A 1 382 ? -3.105 11.414 20.719 1 98.31 382 ILE A C 1
ATOM 3110 O O . ILE A 1 382 ? -2.242 11.828 21.5 1 98.31 382 ILE A O 1
ATOM 3114 N N . ALA A 1 383 ? -2.994 10.289 20.047 1 98.56 383 ALA A N 1
ATOM 3115 C CA . ALA A 1 383 ? -1.771 9.5 20.141 1 98.56 383 ALA A CA 1
ATOM 3116 C C . ALA A 1 383 ? -0.557 10.312 19.703 1 98.56 383 ALA A C 1
ATOM 3118 O O . ALA A 1 383 ? 0.494 10.266 20.359 1 98.56 383 ALA A O 1
ATOM 3119 N N . TYR A 1 384 ? -0.708 11.055 18.641 1 98.69 384 TYR A N 1
ATOM 3120 C CA . TYR A 1 384 ? 0.372 11.914 18.156 1 98.69 384 TYR A CA 1
ATOM 3121 C C . TYR A 1 384 ? 0.736 12.961 19.203 1 98.69 384 TYR A C 1
ATOM 3123 O O . TYR A 1 384 ? 1.918 13.219 19.453 1 98.69 384 TYR A O 1
ATOM 3131 N N . ALA A 1 385 ? -0.275 13.555 19.781 1 98.31 385 ALA A N 1
ATOM 3132 C CA . ALA A 1 385 ? -0.042 14.539 20.844 1 98.31 385 ALA A CA 1
ATOM 3133 C C . ALA A 1 385 ? 0.705 13.922 22.016 1 98.31 385 ALA A C 1
ATOM 3135 O O . ALA A 1 385 ? 1.586 14.555 22.609 1 98.31 385 ALA A O 1
ATOM 3136 N N . GLN A 1 386 ? 0.313 12.719 22.375 1 97.88 386 GLN A N 1
ATOM 3137 C CA . GLN A 1 386 ? 1.011 12.023 23.453 1 97.88 386 GLN A CA 1
ATOM 3138 C C . GLN A 1 386 ? 2.482 11.812 23.109 1 97.88 386 GLN A C 1
ATOM 3140 O O . GLN A 1 386 ? 3.354 11.969 23.969 1 97.88 386 GLN A O 1
ATOM 3145 N N . LEU A 1 387 ? 2.742 11.414 21.906 1 97.88 387 LEU A N 1
ATOM 3146 C CA . LEU A 1 387 ? 4.129 11.258 21.469 1 97.88 387 LEU A CA 1
ATOM 3147 C C . LEU A 1 387 ? 4.883 12.578 21.578 1 97.88 387 LEU A C 1
ATOM 3149 O O . LEU A 1 387 ? 6.039 12.602 22.016 1 97.88 387 LEU A O 1
ATOM 3153 N N . TRP A 1 388 ? 4.219 13.664 21.156 1 97.25 388 TRP A N 1
ATOM 3154 C CA . TRP A 1 388 ? 4.832 14.984 21.281 1 97.25 388 TRP A CA 1
ATOM 3155 C C . TRP A 1 388 ? 5.145 15.305 22.734 1 97.25 388 TRP A C 1
ATOM 3157 O O . TRP A 1 388 ? 6.207 15.852 23.047 1 97.25 388 TRP A O 1
ATOM 3167 N N . MET A 1 389 ? 4.27 14.984 23.625 1 96.31 389 MET A N 1
ATOM 3168 C CA . MET A 1 389 ? 4.465 15.234 25.047 1 96.31 389 MET A CA 1
ATOM 3169 C C . MET A 1 389 ? 5.629 14.414 25.594 1 96.31 389 MET A C 1
ATOM 3171 O O . MET A 1 389 ? 6.281 14.82 26.562 1 96.31 389 MET A O 1
ATOM 3175 N N . ALA A 1 390 ? 5.91 13.305 24.953 1 96.12 390 ALA A N 1
ATOM 3176 C CA . ALA A 1 390 ? 6.934 12.391 25.438 1 96.12 390 ALA A CA 1
ATOM 3177 C C . ALA A 1 390 ? 8.297 12.727 24.844 1 96.12 390 ALA A C 1
ATOM 3179 O O . ALA A 1 390 ? 9.305 12.102 25.188 1 96.12 390 ALA A O 1
ATOM 3180 N N . ARG A 1 391 ? 8.422 13.719 23.984 1 93.69 391 ARG A N 1
ATOM 3181 C CA . ARG A 1 391 ? 9.617 13.977 23.188 1 93.69 391 ARG A CA 1
ATOM 3182 C C . ARG A 1 391 ? 10.812 14.312 24.062 1 93.69 391 ARG A C 1
ATOM 3184 O O . ARG A 1 391 ? 11.953 14.031 23.703 1 93.69 391 ARG A O 1
ATOM 3191 N N . HIS A 1 392 ? 10.562 14.836 25.281 1 91.25 392 HIS A N 1
ATOM 3192 C CA . HIS A 1 392 ? 11.664 15.273 26.141 1 91.25 392 HIS A CA 1
ATOM 3193 C C . HIS A 1 392 ? 12.234 14.117 26.953 1 91.25 392 HIS A C 1
ATOM 3195 O O . HIS A 1 392 ? 13.328 14.219 27.5 1 91.25 392 HIS A O 1
ATOM 3201 N N . VAL A 1 393 ? 11.539 13.055 27.016 1 92.44 393 VAL A N 1
ATOM 3202 C CA . VAL A 1 393 ? 12 11.922 27.812 1 92.44 393 VAL A CA 1
ATOM 3203 C C . VAL A 1 393 ? 12.383 10.766 26.891 1 92.44 393 VAL A C 1
ATOM 3205 O O . VAL A 1 393 ? 12.797 9.703 27.359 1 92.44 393 VAL A O 1
ATOM 3208 N N . ALA A 1 394 ? 12.289 11 25.609 1 92.75 394 ALA A N 1
ATOM 3209 C CA . ALA A 1 394 ? 12.602 9.953 24.641 1 92.75 394 ALA A CA 1
ATOM 3210 C C . ALA A 1 394 ? 14.078 9.984 24.266 1 92.75 394 ALA A C 1
ATOM 3212 O O . ALA A 1 394 ? 14.727 11.031 24.344 1 92.75 394 ALA A O 1
ATOM 3213 N N . GLU A 1 395 ? 14.594 8.82 23.891 1 89.69 395 GLU A N 1
ATOM 3214 C CA . GLU A 1 395 ? 15.953 8.672 23.359 1 89.69 395 GLU A CA 1
ATOM 3215 C C . GLU A 1 395 ? 15.93 8.289 21.891 1 89.69 395 GLU A C 1
ATOM 3217 O O . GLU A 1 395 ? 15.016 7.602 21.438 1 89.69 395 GLU A O 1
ATOM 3222 N N . ALA A 1 396 ? 16.938 8.797 21.219 1 85.62 396 ALA A N 1
ATOM 3223 C CA . ALA A 1 396 ? 17.062 8.438 19.812 1 85.62 396 ALA A CA 1
ATOM 3224 C C . ALA A 1 396 ? 17.609 7.023 19.656 1 85.62 396 ALA A C 1
ATOM 3226 O O . ALA A 1 396 ? 18.75 6.75 20.047 1 85.62 396 ALA A O 1
ATOM 3227 N N . LEU A 1 397 ? 16.828 6.105 19.203 1 84.62 397 LEU A N 1
ATOM 3228 C CA . LEU A 1 397 ? 17.219 4.719 18.984 1 84.62 397 LEU A CA 1
ATOM 3229 C C . LEU A 1 397 ? 17.25 4.391 17.484 1 84.62 397 LEU A C 1
ATOM 3231 O O . LEU A 1 397 ? 16.328 3.77 16.969 1 84.62 397 LEU A O 1
ATOM 3235 N N . PRO A 1 398 ? 18.297 4.801 16.828 1 84 398 PRO A N 1
ATOM 3236 C CA . PRO A 1 398 ? 18.375 4.535 15.383 1 84 398 PRO A CA 1
ATOM 3237 C C . PRO A 1 398 ? 18.531 3.051 15.062 1 84 398 PRO A C 1
ATOM 3239 O O . PRO A 1 398 ? 19.141 2.311 15.844 1 84 398 PRO A O 1
ATOM 3242 N N . ARG A 1 399 ? 18.031 2.615 13.961 1 85.5 399 ARG A N 1
ATOM 3243 C CA . ARG A 1 399 ? 18.312 1.281 13.438 1 85.5 399 ARG A CA 1
ATOM 3244 C C . ARG A 1 399 ? 19.766 1.16 12.992 1 85.5 399 ARG A C 1
ATOM 3246 O O . ARG A 1 399 ? 20.453 2.17 12.789 1 85.5 399 ARG A O 1
ATOM 3253 N N . PRO A 1 400 ? 20.234 -0.071 12.898 1 84 400 PRO A N 1
ATOM 3254 C CA . PRO A 1 400 ? 21.641 -0.262 12.57 1 84 400 PRO A CA 1
ATOM 3255 C C . PRO A 1 400 ? 22.047 0.442 11.281 1 84 400 PRO A C 1
ATOM 3257 O O . PRO A 1 400 ? 23.141 1.007 11.195 1 84 400 PRO A O 1
ATOM 3260 N N . TRP A 1 401 ? 21.172 0.515 10.312 1 84.25 401 TRP A N 1
ATOM 3261 C CA . TRP A 1 401 ? 21.547 1.103 9.023 1 84.25 401 TRP A CA 1
ATOM 3262 C C . TRP A 1 401 ? 21.281 2.605 9.023 1 84.25 401 TRP A C 1
ATOM 3264 O O . TRP A 1 401 ? 21.609 3.295 8.055 1 84.25 401 TRP A O 1
ATOM 3274 N N . GLU A 1 402 ? 20.672 3.082 10.117 1 83.56 402 GLU A N 1
ATOM 3275 C CA . GLU A 1 402 ? 20.391 4.512 10.227 1 83.56 402 GLU A CA 1
ATOM 3276 C C . GLU A 1 402 ? 21.438 5.219 11.07 1 83.56 402 GLU A C 1
ATOM 3278 O O . GLU A 1 402 ? 21.547 6.449 11.039 1 83.56 402 GLU A O 1
ATOM 3283 N N . ARG A 1 403 ? 22.188 4.508 11.773 1 78.94 403 ARG A N 1
ATOM 3284 C CA . ARG A 1 403 ? 23.078 5.012 12.828 1 78.94 403 ARG A CA 1
ATOM 3285 C C . ARG A 1 403 ? 24.062 6.027 12.266 1 78.94 403 ARG A C 1
ATOM 3287 O O . ARG A 1 403 ? 24.375 7.023 12.922 1 78.94 403 ARG A O 1
ATOM 3294 N N . ASN A 1 404 ? 24.438 5.734 11.031 1 74.88 404 ASN A N 1
ATOM 3295 C CA . ASN A 1 404 ? 25.516 6.562 10.508 1 74.88 404 ASN A CA 1
ATOM 3296 C C . ASN A 1 404 ? 24.984 7.672 9.602 1 74.88 404 ASN A C 1
ATOM 3298 O O . ASN A 1 404 ? 25.766 8.438 9.031 1 74.88 404 ASN A O 1
ATOM 3302 N N . LEU A 1 405 ? 23.719 7.793 9.586 1 76.62 405 LEU A N 1
ATOM 3303 C CA . LEU A 1 405 ? 23.125 8.883 8.812 1 76.62 405 LEU A CA 1
ATOM 3304 C C . LEU A 1 405 ? 23.312 10.219 9.539 1 76.62 405 LEU A C 1
ATOM 3306 O O . LEU A 1 405 ? 23.188 10.281 10.766 1 76.62 405 LEU A O 1
ATOM 3310 N N . PRO A 1 406 ? 23.625 11.203 8.789 1 74.25 406 PRO A N 1
ATOM 3311 C CA . PRO A 1 406 ? 23.859 12.516 9.398 1 74.25 406 PRO A CA 1
ATOM 3312 C C . PRO A 1 406 ? 22.688 12.984 10.258 1 74.25 406 PRO A C 1
ATOM 3314 O O . PRO A 1 406 ? 22.891 13.531 11.344 1 74.25 406 PRO A O 1
ATOM 3317 N N . VAL A 1 407 ? 21.609 12.734 9.797 1 70.62 407 VAL A N 1
ATOM 3318 C CA . VAL A 1 407 ? 20.422 13.188 10.523 1 70.62 407 VAL A CA 1
ATOM 3319 C C . VAL A 1 407 ? 20.344 12.5 11.883 1 70.62 407 VAL A C 1
ATOM 3321 O O . VAL A 1 407 ? 19.969 13.117 12.875 1 70.62 407 VAL A O 1
ATOM 3324 N N . MET A 1 408 ? 20.781 11.281 11.875 1 75.75 408 MET A N 1
ATOM 3325 C CA . MET A 1 408 ? 20.703 10.516 13.117 1 75.75 408 MET A CA 1
ATOM 3326 C C . MET A 1 408 ? 21.828 10.906 14.07 1 75.75 408 MET A C 1
ATOM 3328 O O . MET A 1 408 ? 21.656 10.859 15.289 1 75.75 408 MET A O 1
ATOM 3332 N N . LYS A 1 409 ? 22.859 11.32 13.492 1 75.62 409 LYS A N 1
ATOM 3333 C CA . LYS A 1 409 ? 23.984 11.742 14.32 1 75.62 409 LYS A CA 1
ATOM 3334 C C . LYS A 1 409 ? 23.656 13.008 15.102 1 75.62 409 LYS A C 1
ATOM 3336 O O . LYS A 1 409 ? 24.188 13.234 16.188 1 75.62 409 LYS A O 1
ATOM 3341 N N . GLN A 1 410 ? 22.734 13.781 14.531 1 77.5 410 GLN A N 1
ATOM 3342 C CA . GLN A 1 410 ? 22.312 15 15.211 1 77.5 410 GLN A CA 1
ATOM 3343 C C . GLN A 1 410 ? 21.344 14.688 16.344 1 77.5 410 GLN A C 1
ATOM 3345 O O . GLN A 1 410 ? 21.078 15.547 17.188 1 77.5 410 GLN A O 1
ATOM 3350 N N . ARG A 1 411 ? 20.828 13.492 16.391 1 76.56 411 ARG A N 1
ATOM 3351 C CA . ARG A 1 411 ? 19.984 12.977 17.469 1 76.56 411 ARG A CA 1
ATOM 3352 C C . ARG A 1 411 ? 18.719 13.812 17.609 1 76.56 411 ARG A C 1
ATOM 3354 O O . ARG A 1 411 ? 18.297 14.117 18.734 1 76.56 411 ARG A O 1
ATOM 3361 N N . ARG A 1 412 ? 18.25 14.391 16.5 1 86.88 412 ARG A N 1
ATOM 3362 C CA . ARG A 1 412 ? 17 15.133 16.531 1 86.88 412 ARG A CA 1
ATOM 3363 C C . ARG A 1 412 ? 15.805 14.188 16.625 1 86.88 412 ARG A C 1
ATOM 3365 O O . ARG A 1 412 ? 15.633 13.328 15.758 1 86.88 412 ARG A O 1
ATOM 3372 N N . LEU A 1 413 ? 15.016 14.375 17.656 1 92.19 413 LEU A N 1
ATOM 3373 C CA . LEU A 1 413 ? 13.922 13.453 17.922 1 92.19 413 LEU A CA 1
ATOM 3374 C C . LEU A 1 413 ? 12.727 13.75 17.031 1 92.19 413 LEU A C 1
ATOM 3376 O O . LEU A 1 413 ? 12.094 14.805 17.156 1 92.19 413 LEU A O 1
ATOM 3380 N N . SER A 1 414 ? 12.469 12.852 16.094 1 93.94 414 SER A N 1
ATOM 3381 C CA . SER A 1 414 ? 11.281 12.891 15.25 1 93.94 414 SER A CA 1
ATOM 3382 C C . SER A 1 414 ? 10.148 12.062 15.859 1 93.94 414 SER A C 1
ATOM 3384 O O . SER A 1 414 ? 10.359 11.32 16.812 1 93.94 414 SER A O 1
ATOM 3386 N N . PRO A 1 415 ? 8.906 12.195 15.391 1 96.31 415 PRO A N 1
ATOM 3387 C CA . PRO A 1 415 ? 7.812 11.367 15.898 1 96.31 415 PRO A CA 1
ATOM 3388 C C . PRO A 1 415 ? 8.125 9.875 15.836 1 96.31 415 PRO A C 1
ATOM 3390 O O . PRO A 1 415 ? 7.816 9.133 16.766 1 96.31 415 PRO A O 1
ATOM 3393 N N . THR A 1 416 ? 8.797 9.461 14.805 1 94.56 416 THR A N 1
ATOM 3394 C CA . THR A 1 416 ? 9.141 8.055 14.625 1 94.56 416 THR A CA 1
ATOM 3395 C C . THR A 1 416 ? 10.102 7.586 15.711 1 94.56 416 THR A C 1
ATOM 3397 O O . THR A 1 416 ? 9.945 6.492 16.25 1 94.56 416 THR A O 1
ATOM 3400 N N . LEU A 1 417 ? 11.102 8.398 16.016 1 93.81 417 LEU A N 1
ATOM 3401 C CA . LEU A 1 417 ? 12.094 8.031 17.016 1 93.81 417 LEU A CA 1
ATOM 3402 C C . LEU A 1 417 ? 11.477 7.996 18.422 1 93.81 417 LEU A C 1
ATOM 3404 O O . LEU A 1 417 ? 11.82 7.133 19.234 1 93.81 417 LEU A O 1
ATOM 3408 N N . VAL A 1 418 ? 10.578 8.945 18.656 1 95.88 418 VAL A N 1
ATOM 3409 C CA . VAL A 1 418 ? 9.906 8.945 19.953 1 95.88 418 VAL A CA 1
ATOM 3410 C C . VAL A 1 418 ? 9.031 7.703 20.078 1 95.88 418 VAL A C 1
ATOM 3412 O O . VAL A 1 418 ? 9.008 7.062 21.141 1 95.88 418 VAL A O 1
ATOM 3415 N N . GLN A 1 419 ? 8.305 7.375 19.047 1 97 419 GLN A N 1
ATOM 3416 C CA . GLN A 1 419 ? 7.453 6.188 19.078 1 97 419 GLN A CA 1
ATOM 3417 C C . GLN A 1 419 ? 8.273 4.93 19.328 1 97 419 GLN A C 1
ATOM 3419 O O . GLN A 1 419 ? 7.84 4.027 20.047 1 97 419 GLN A O 1
ATOM 3424 N N . ARG A 1 420 ? 9.43 4.887 18.781 1 93.5 420 ARG A N 1
ATOM 3425 C CA . ARG A 1 420 ? 10.305 3.725 18.922 1 93.5 420 ARG A CA 1
ATOM 3426 C C . ARG A 1 420 ? 10.719 3.514 20.359 1 93.5 420 ARG A C 1
ATOM 3428 O O . ARG A 1 420 ? 10.93 2.379 20.797 1 93.5 420 ARG A O 1
ATOM 3435 N N . ASP A 1 421 ? 10.852 4.574 21.109 1 94.62 421 ASP A N 1
ATOM 3436 C CA . ASP A 1 421 ? 11.312 4.496 22.5 1 94.62 421 ASP A CA 1
ATOM 3437 C C . ASP A 1 421 ? 10.133 4.523 23.469 1 94.62 421 ASP A C 1
ATOM 3439 O O . ASP A 1 421 ? 10.32 4.469 24.688 1 94.62 421 ASP A O 1
ATOM 3443 N N . PHE A 1 422 ? 8.961 4.695 22.984 1 96.25 422 PHE A N 1
ATOM 3444 C CA . PHE A 1 422 ? 7.82 4.926 23.859 1 96.25 422 PHE A CA 1
ATOM 3445 C C . PHE A 1 422 ? 7.535 3.693 24.703 1 96.25 422 PHE A C 1
ATOM 3447 O O . PHE A 1 422 ? 7.027 3.811 25.828 1 96.25 422 PHE A O 1
ATOM 3454 N N . GLY A 1 423 ? 7.824 2.479 24.172 1 93.12 423 GLY A N 1
ATOM 3455 C CA . GLY A 1 423 ? 7.672 1.275 24.984 1 93.12 423 GLY A CA 1
ATOM 3456 C C . GLY A 1 423 ? 8.438 1.33 26.281 1 93.12 423 GLY A C 1
ATOM 3457 O O . GLY A 1 423 ? 7.902 0.97 27.344 1 93.12 423 GLY A O 1
ATOM 3458 N N . ARG A 1 424 ? 9.625 1.779 26.219 1 91.81 424 ARG A N 1
ATOM 3459 C CA . ARG A 1 424 ? 10.438 1.946 27.422 1 91.81 424 ARG A CA 1
ATOM 3460 C C . ARG A 1 424 ? 9.852 3.01 28.328 1 91.81 424 ARG A C 1
ATOM 3462 O O . ARG A 1 424 ? 9.812 2.834 29.547 1 91.81 424 ARG A O 1
ATOM 3469 N N . ILE A 1 425 ? 9.359 4.074 27.766 1 93.19 425 ILE A N 1
ATOM 3470 C CA . ILE A 1 425 ? 8.828 5.203 28.516 1 93.19 425 ILE A CA 1
ATOM 3471 C C . ILE A 1 425 ? 7.602 4.758 29.312 1 93.19 425 ILE A C 1
ATOM 3473 O O . ILE A 1 425 ? 7.496 5.023 30.5 1 93.19 425 ILE A O 1
ATOM 3477 N N . ILE A 1 426 ? 6.766 4.051 28.641 1 92.69 426 ILE A N 1
ATOM 3478 C CA . ILE A 1 426 ? 5.5 3.686 29.266 1 92.69 426 ILE A CA 1
ATOM 3479 C C . ILE A 1 426 ? 5.742 2.611 30.328 1 92.69 426 ILE A C 1
ATOM 3481 O O . ILE A 1 426 ? 5.004 2.521 31.312 1 92.69 426 ILE A O 1
ATOM 3485 N N . GLN A 1 427 ? 6.75 1.802 30.156 1 90.06 427 GLN A N 1
ATOM 3486 C CA . GLN A 1 427 ? 7.109 0.811 31.156 1 90.06 427 GLN A CA 1
ATOM 3487 C C . GLN A 1 427 ? 7.539 1.482 32.469 1 90.06 427 GLN A C 1
ATOM 3489 O O . GLN A 1 427 ? 7.277 0.967 33.562 1 90.06 427 GLN A O 1
ATOM 3494 N N . GLN A 1 428 ? 8.117 2.59 32.375 1 88.56 428 GLN A N 1
ATOM 3495 C CA . GLN A 1 428 ? 8.602 3.322 33.531 1 88.56 428 GLN A CA 1
ATOM 3496 C C . GLN A 1 428 ? 7.504 4.203 34.125 1 88.56 428 GLN A C 1
ATOM 3498 O O . GLN A 1 428 ? 7.375 4.312 35.344 1 88.56 428 GLN A O 1
ATOM 3503 N N . LEU A 1 429 ? 6.723 4.762 33.281 1 89.5 429 LEU A N 1
ATOM 3504 C CA . LEU A 1 429 ? 5.711 5.723 33.688 1 89.5 429 LEU A CA 1
ATOM 3505 C C . LEU A 1 429 ? 4.473 5.008 34.219 1 89.5 429 LEU A C 1
ATOM 3507 O O . LEU A 1 429 ? 3.793 5.516 35.125 1 89.5 429 LEU A O 1
ATOM 3511 N N . GLY A 1 430 ? 4.172 3.848 33.656 1 89 430 GLY A N 1
ATOM 3512 C CA . GLY A 1 430 ? 2.928 3.168 33.969 1 89 430 GLY A CA 1
ATOM 3513 C C . GLY A 1 430 ? 1.729 3.744 33.25 1 89 430 GLY A C 1
ATOM 3514 O O . GLY A 1 430 ? 1.883 4.496 32.281 1 89 430 GLY A O 1
ATOM 3515 N N . THR A 1 431 ? 0.562 3.281 33.625 1 91.62 431 THR A N 1
ATOM 3516 C CA . THR A 1 431 ? -0.672 3.717 32.969 1 91.62 431 THR A CA 1
ATOM 3517 C C . THR A 1 431 ? -1.733 4.062 34 1 91.62 431 THR A C 1
ATOM 3519 O O . THR A 1 431 ? -1.779 3.457 35.094 1 91.62 431 THR A O 1
ATOM 3522 N N . PRO A 1 432 ? -2.479 5.113 33.719 1 92.69 432 PRO A N 1
ATOM 3523 C CA . PRO A 1 432 ? -3.596 5.418 34.594 1 92.69 432 PRO A CA 1
ATOM 3524 C C . PRO A 1 432 ? -4.766 4.449 34.438 1 92.69 432 PRO A C 1
ATOM 3526 O O . PRO A 1 432 ? -5.691 4.449 35.25 1 92.69 432 PRO A O 1
ATOM 3529 N N . ALA A 1 433 ? -4.758 3.668 33.406 1 94.38 433 ALA A N 1
ATOM 3530 C CA . ALA A 1 433 ? -5.844 2.73 33.125 1 94.38 433 ALA A CA 1
ATOM 3531 C C . ALA A 1 433 ? -5.867 1.605 34.156 1 94.38 433 ALA A C 1
ATOM 3533 O O . ALA A 1 433 ? -4.816 1.116 34.594 1 94.38 433 ALA A O 1
ATOM 3534 N N . GLN A 1 434 ? -7.004 1.15 34.5 1 92.31 434 GLN A N 1
ATOM 3535 C CA . GLN A 1 434 ? -7.172 0.059 35.469 1 92.31 434 GLN A CA 1
ATOM 3536 C C . GLN A 1 434 ? -7.121 -1.296 34.781 1 92.31 434 GLN A C 1
ATOM 3538 O O . GLN A 1 434 ? -7.527 -1.418 33.625 1 92.31 434 GLN A O 1
ATOM 3543 N N . PRO A 1 435 ? -6.605 -2.301 35.5 1 89.44 435 PRO A N 1
ATOM 3544 C CA . PRO A 1 435 ? -6.586 -3.643 34.906 1 89.44 435 PRO A CA 1
ATOM 3545 C C . PRO A 1 435 ? -7.984 -4.215 34.688 1 89.44 435 PRO A C 1
ATOM 3547 O O . PRO A 1 435 ? -8.914 -3.865 35.438 1 89.44 435 PRO A O 1
ATOM 3550 N N . PRO A 1 436 ? -8.094 -4.996 33.625 1 86.75 436 PRO A N 1
ATOM 3551 C CA . PRO A 1 436 ? -9.414 -5.559 33.344 1 86.75 436 PRO A CA 1
ATOM 3552 C C . PRO A 1 436 ? -9.914 -6.465 34.469 1 86.75 436 PRO A C 1
ATOM 3554 O O . PRO A 1 436 ? -9.117 -7.156 35.125 1 86.75 436 PRO A O 1
ATOM 3557 N N . LYS A 1 437 ? -11.133 -6.297 34.844 1 76.06 437 LYS A N 1
ATOM 3558 C CA . LYS A 1 437 ? -11.781 -7.211 35.781 1 76.06 437 LYS A CA 1
ATOM 3559 C C . LYS A 1 437 ? -12.555 -8.297 35.031 1 76.06 437 LYS A C 1
ATOM 3561 O O . LYS A 1 437 ? -13.438 -8 34.25 1 76.06 437 LYS A O 1
ATOM 3566 N N . PRO A 1 438 ? -12.016 -9.508 35.062 1 66.5 438 PRO A N 1
ATOM 3567 C CA . PRO A 1 438 ? -12.695 -10.562 34.281 1 66.5 438 PRO A CA 1
ATOM 3568 C C . PRO A 1 438 ? -14.195 -10.633 34.594 1 66.5 438 PRO A C 1
ATOM 3570 O O . PRO A 1 438 ? -14.602 -10.578 35.75 1 66.5 438 PRO A O 1
ATOM 3573 N N . ARG A 1 439 ? -14.969 -9.984 33.844 1 62.72 439 ARG A N 1
ATOM 3574 C CA . ARG A 1 439 ? -16.391 -10.234 34 1 62.72 439 ARG A CA 1
ATOM 3575 C C . ARG A 1 439 ? -16.828 -11.5 33.25 1 62.72 439 ARG A C 1
ATOM 3577 O O . ARG A 1 439 ? -16.094 -11.992 32.406 1 62.72 439 ARG A O 1
ATOM 3584 N N . GLY A 1 440 ? -17.844 -12.148 33.688 1 57.5 440 GLY A N 1
ATOM 3585 C CA . GLY A 1 440 ? -18.406 -13.328 33.062 1 57.5 440 GLY A CA 1
ATOM 3586 C C . GLY A 1 440 ? -18.656 -13.141 31.562 1 57.5 440 GLY A C 1
ATOM 3587 O O . GLY A 1 440 ? -18.578 -12.016 31.047 1 57.5 440 GLY A O 1
ATOM 3588 N N . ILE A 1 441 ? -18.484 -14.078 30.734 1 56.44 441 ILE A N 1
ATOM 3589 C CA . ILE A 1 441 ? -18.688 -14.133 29.297 1 56.44 441 ILE A CA 1
ATOM 3590 C C . ILE A 1 441 ? -20.109 -13.719 28.953 1 56.44 441 ILE A C 1
ATOM 3592 O O . ILE A 1 441 ? -21.078 -14.273 29.5 1 56.44 441 ILE A O 1
ATOM 3596 N N . SER A 1 442 ? -20.344 -12.398 28.516 1 58.41 442 SER A N 1
ATOM 3597 C CA . SER A 1 442 ? -21.672 -12.047 28.047 1 58.41 442 SER A CA 1
ATOM 3598 C C . SER A 1 442 ? -22.234 -13.102 27.109 1 58.41 442 SER A C 1
ATOM 3600 O O . SER A 1 442 ? -21.484 -13.742 26.359 1 58.41 442 SER A O 1
ATOM 3602 N N . PRO A 1 443 ? -23.484 -13.414 27.344 1 62.94 443 PRO A N 1
ATOM 3603 C CA . PRO A 1 443 ? -24.094 -14.438 26.484 1 62.94 443 PRO A CA 1
ATOM 3604 C C . PRO A 1 443 ? -24.141 -14.016 25.016 1 62.94 443 PRO A C 1
ATOM 3606 O O . PRO A 1 443 ? -24.516 -12.883 24.719 1 62.94 443 PRO A O 1
ATOM 3609 N N . GLY A 1 444 ? -23.016 -13.492 24.438 1 60.81 444 GLY A N 1
ATOM 3610 C CA . GLY A 1 444 ? -23.031 -13.094 23.047 1 60.81 444 GLY A CA 1
ATOM 3611 C C . GLY A 1 444 ? -24.406 -13.234 22.406 1 60.81 444 GLY A C 1
ATOM 3612 O O . GLY A 1 444 ? -25.422 -13.312 23.094 1 60.81 444 GLY A O 1
ATOM 3613 N N . ARG A 1 445 ? -24.562 -12.969 21.203 1 64.12 445 ARG A N 1
ATOM 3614 C CA . ARG A 1 445 ? -25.797 -13.156 20.453 1 64.12 445 ARG A CA 1
ATOM 3615 C C . ARG A 1 445 ? -26.266 -14.609 20.531 1 64.12 445 ARG A C 1
ATOM 3617 O O . ARG A 1 445 ? -25.438 -15.523 20.609 1 64.12 445 ARG A O 1
ATOM 3624 N N . ARG A 1 446 ? -27.5 -14.625 20.672 1 63.25 446 ARG A N 1
ATOM 3625 C CA . ARG A 1 446 ? -28.062 -15.977 20.672 1 63.25 446 ARG A CA 1
ATOM 3626 C C . ARG A 1 446 ? -27.625 -16.75 19.438 1 63.25 446 ARG A C 1
ATOM 3628 O O . ARG A 1 446 ? -27.547 -16.188 18.344 1 63.25 446 ARG A O 1
ATOM 3635 N N . LYS A 1 447 ? -27.281 -17.891 19.609 1 70.56 447 LYS A N 1
ATOM 3636 C CA . LYS A 1 447 ? -26.875 -18.766 18.516 1 70.56 447 LYS A CA 1
ATOM 3637 C C . LYS A 1 447 ? -27.906 -18.781 17.391 1 70.56 447 LYS A C 1
ATOM 3639 O O . LYS A 1 447 ? -29.109 -18.875 17.672 1 70.56 447 LYS A O 1
ATOM 3644 N N . GLY A 1 448 ? -27.516 -18.422 16.25 1 68 448 GLY A N 1
ATOM 3645 C CA . GLY A 1 448 ? -28.422 -18.469 15.109 1 68 448 GLY A CA 1
ATOM 3646 C C . GLY A 1 448 ? -28.922 -17.094 14.688 1 68 448 GLY A C 1
ATOM 3647 O O . GLY A 1 448 ? -29.656 -16.969 13.703 1 68 448 GLY A O 1
ATOM 3648 N N . THR A 1 449 ? -28.719 -16.109 15.547 1 68 449 THR A N 1
ATOM 3649 C CA . THR A 1 449 ? -29.219 -14.789 15.188 1 68 449 THR A CA 1
ATOM 3650 C C . THR A 1 449 ? -28.547 -14.305 13.898 1 68 449 THR A C 1
ATOM 3652 O O . THR A 1 449 ? -27.312 -14.297 13.797 1 68 449 THR A O 1
ATOM 3655 N N . LYS A 1 450 ? -29.344 -14.234 12.805 1 72.25 450 LYS A N 1
ATOM 3656 C CA . LYS A 1 450 ? -28.844 -13.695 11.539 1 72.25 450 LYS A CA 1
ATOM 3657 C C . LYS A 1 450 ? -29.219 -12.227 11.391 1 72.25 450 LYS A C 1
ATOM 3659 O O . LYS A 1 450 ? -30.391 -11.859 11.492 1 72.25 450 LYS A O 1
ATOM 3664 N N . LEU A 1 451 ? -28.219 -11.336 11.523 1 70.69 451 LEU A N 1
ATOM 3665 C CA . LEU A 1 451 ? -28.469 -9.914 11.273 1 70.69 451 LEU A CA 1
ATOM 3666 C C . LEU A 1 451 ? -28.625 -9.641 9.789 1 70.69 451 LEU A C 1
ATOM 3668 O O . LEU A 1 451 ? -28.016 -10.305 8.953 1 70.69 451 LEU A O 1
ATOM 3672 N N . PRO A 1 452 ? -29.672 -8.867 9.484 1 73.62 452 PRO A N 1
ATOM 3673 C CA . PRO A 1 452 ? -29.797 -8.508 8.07 1 73.62 452 PRO A CA 1
ATOM 3674 C C . PRO A 1 452 ? -28.531 -7.867 7.512 1 73.62 452 PRO A C 1
ATOM 3676 O O . PRO A 1 452 ? -27.797 -7.191 8.242 1 73.62 452 PRO A O 1
ATOM 3679 N N . PRO A 1 453 ? -28.266 -8.375 6.281 1 76.12 453 PRO A N 1
ATOM 3680 C CA . PRO A 1 453 ? -27.078 -7.773 5.66 1 76.12 453 PRO A CA 1
ATOM 3681 C C . PRO A 1 453 ? -27.156 -6.25 5.586 1 76.12 453 PRO A C 1
ATOM 3683 O O . PRO A 1 453 ? -28.25 -5.695 5.387 1 76.12 453 PRO A O 1
ATOM 3686 N N . ARG A 1 454 ? -26.234 -5.602 5.934 1 82.06 454 ARG A N 1
ATOM 3687 C CA . ARG A 1 454 ? -26.156 -4.148 5.828 1 82.06 454 ARG A CA 1
ATOM 3688 C C . ARG A 1 454 ? -26.391 -3.688 4.395 1 82.06 454 ARG A C 1
ATOM 3690 O O . ARG A 1 454 ? -25.906 -4.32 3.449 1 82.06 454 ARG A O 1
ATOM 3697 N N . PRO A 1 455 ? -27.141 -2.623 4.254 1 80.69 455 PRO A N 1
ATOM 3698 C CA . PRO A 1 455 ? -27.422 -2.15 2.898 1 80.69 455 PRO A CA 1
ATOM 3699 C C . PRO A 1 455 ? -26.219 -1.515 2.225 1 80.69 455 PRO A C 1
ATOM 3701 O O . PRO A 1 455 ? -25.422 -0.833 2.883 1 80.69 455 PRO A O 1
ATOM 3704 N N . ARG A 1 456 ? -26.062 -1.839 0.953 1 81.81 456 ARG A N 1
ATOM 3705 C CA . ARG A 1 456 ? -25.016 -1.221 0.156 1 81.81 456 ARG A CA 1
ATOM 3706 C C . ARG A 1 456 ? -25.281 0.266 -0.054 1 81.81 456 ARG A C 1
ATOM 3708 O O . ARG A 1 456 ? -26.438 0.679 -0.178 1 81.81 456 ARG A O 1
ATOM 3715 N N . GLN A 1 457 ? -24.266 1.095 0.053 1 82.06 457 GLN A N 1
ATOM 3716 C CA . GLN A 1 457 ? -24.344 2.541 -0.121 1 82.06 457 GLN A CA 1
ATOM 3717 C C . GLN A 1 457 ? -23.734 2.973 -1.451 1 82.06 457 GLN A C 1
ATOM 3719 O O . GLN A 1 457 ? -22.719 2.422 -1.882 1 82.06 457 GLN A O 1
ATOM 3724 N N . LYS A 1 458 ? -24.359 3.893 -2.127 1 81.06 458 LYS A N 1
ATOM 3725 C CA . LYS A 1 458 ? -23.859 4.41 -3.398 1 81.06 458 LYS A CA 1
ATOM 3726 C C . LYS A 1 458 ? -22.688 5.371 -3.186 1 81.06 458 LYS A C 1
ATOM 3728 O O . LYS A 1 458 ? -22.625 6.055 -2.162 1 81.06 458 LYS A O 1
ATOM 3733 N N . VAL A 1 459 ? -21.859 5.348 -4.125 1 80.25 459 VAL A N 1
ATOM 3734 C CA . VAL A 1 459 ? -20.766 6.316 -4.133 1 80.25 459 VAL A CA 1
ATOM 3735 C C . VAL A 1 459 ? -21.281 7.68 -4.586 1 80.25 459 VAL A C 1
ATOM 3737 O O . VAL A 1 459 ? -21.953 7.785 -5.617 1 80.25 459 VAL A O 1
ATOM 3740 N N . VAL A 1 460 ? -21.062 8.75 -3.859 1 80.5 460 VAL A N 1
ATOM 3741 C CA . VAL A 1 460 ? -21.562 10.086 -4.172 1 80.5 460 VAL A CA 1
ATOM 3742 C C . VAL A 1 460 ? -20.609 10.781 -5.137 1 80.5 460 VAL A C 1
ATOM 3744 O O . VAL A 1 460 ? -19.406 10.914 -4.852 1 80.5 460 VAL A O 1
ATOM 3747 N N . VAL A 1 461 ? -21.078 11.047 -6.352 1 74.81 461 VAL A N 1
ATOM 3748 C CA . VAL A 1 461 ? -20.297 11.797 -7.336 1 74.81 461 VAL A CA 1
ATOM 3749 C C . VAL A 1 461 ? -20.844 13.219 -7.457 1 74.81 461 VAL A C 1
ATOM 3751 O O . VAL A 1 461 ? -22.031 13.406 -7.742 1 74.81 461 VAL A O 1
ATOM 3754 N N . LYS A 1 462 ? -20.094 14.234 -7.133 1 66.88 462 LYS A N 1
ATOM 3755 C CA . LYS A 1 462 ? -20.531 15.625 -7.203 1 66.88 462 LYS A CA 1
ATOM 3756 C C . LYS A 1 462 ? -20.625 16.094 -8.648 1 66.88 462 LYS A C 1
ATOM 3758 O O . LYS A 1 462 ? -19.688 15.906 -9.43 1 66.88 462 LYS A O 1
ATOM 3763 N N . SER A 1 463 ? -21.812 15.922 -9.391 1 58.19 463 SER A N 1
ATOM 3764 C CA . SER A 1 463 ? -22.016 16.469 -10.727 1 58.19 463 SER A CA 1
ATOM 3765 C C . SER A 1 463 ? -22.297 17.969 -10.68 1 58.19 463 SER A C 1
ATOM 3767 O O . SER A 1 463 ? -22.859 18.469 -9.703 1 58.19 463 SER A O 1
ATOM 3769 N N . GLN A 1 464 ? -21.547 18.828 -11.359 1 47.38 464 GLN A N 1
ATOM 3770 C CA . GLN A 1 464 ? -21.766 20.25 -11.555 1 47.38 464 GLN A CA 1
ATOM 3771 C C . GLN A 1 464 ? -23.172 20.531 -12.094 1 47.38 464 GLN A C 1
ATOM 3773 O O . GLN A 1 464 ? -23.516 21.672 -12.422 1 47.38 464 GLN A O 1
ATOM 3778 N N . ASN A 1 465 ? -24.141 19.812 -12.391 1 41.12 465 ASN A N 1
ATOM 3779 C CA . ASN A 1 465 ? -25.25 20.391 -13.156 1 41.12 465 ASN A CA 1
ATOM 3780 C C . ASN A 1 465 ? -26.141 21.266 -12.281 1 41.12 465 ASN A C 1
ATOM 3782 O O . ASN A 1 465 ? -26.828 20.766 -11.398 1 41.12 465 ASN A O 1
ATOM 3786 N N . ALA A 1 466 ? -25.766 22.609 -11.875 1 39.19 466 ALA A N 1
ATOM 3787 C CA . ALA A 1 466 ? -26.844 23.547 -11.578 1 39.19 466 ALA A CA 1
ATOM 3788 C C . ALA A 1 466 ? -27.875 23.562 -12.695 1 39.19 466 ALA A C 1
ATOM 3790 O O . ALA A 1 466 ? -27.547 23.875 -13.844 1 39.19 466 ALA A O 1
ATOM 3791 N N . ALA A 1 467 ? -28.938 22.922 -12.625 1 31.97 467 ALA A N 1
ATOM 3792 C CA . ALA A 1 467 ? -30.109 23.016 -13.516 1 31.97 467 ALA A CA 1
ATOM 3793 C C . ALA A 1 467 ? -30.484 24.469 -13.781 1 31.97 467 ALA A C 1
ATOM 3795 O O . ALA A 1 467 ? -30.484 25.297 -12.867 1 31.97 467 ALA A O 1
ATOM 3796 N N . LYS A 1 468 ? -30.531 25.109 -15.07 1 31.64 468 LYS A N 1
ATOM 3797 C CA . LYS A 1 468 ? -31.391 26.156 -15.602 1 31.64 468 LYS A CA 1
ATOM 3798 C C . LYS A 1 468 ? -32.844 25.922 -15.219 1 31.64 468 LYS A C 1
ATOM 3800 O O . LYS A 1 468 ? -33.406 24.844 -15.484 1 31.64 468 LYS A O 1
ATOM 3805 N N . ALA A 1 469 ? -33.344 26.406 -14.242 1 27.8 469 ALA A N 1
ATOM 3806 C CA . ALA A 1 469 ? -34.812 26.422 -14.227 1 27.8 469 ALA A CA 1
ATOM 3807 C C . ALA A 1 469 ? -35.375 26.75 -15.609 1 27.8 469 ALA A C 1
ATOM 3809 O O . ALA A 1 469 ? -34.969 27.734 -16.234 1 27.8 469 ALA A O 1
ATOM 3810 N N . ALA A 1 470 ? -36.375 26.109 -16.047 1 19.31 470 ALA A N 1
ATOM 3811 C CA . ALA A 1 470 ? -37.406 26.625 -16.938 1 19.31 470 ALA A CA 1
ATOM 3812 C C . ALA A 1 470 ? -37.969 27.938 -16.391 1 19.31 470 ALA A C 1
ATOM 3814 O O . ALA A 1 470 ? -38.312 28.031 -15.211 1 19.31 470 ALA A O 1
ATOM 3815 N N . MET B 1 1 ? 5.363 -30.5 19.891 1 46.19 1 MET B N 1
ATOM 3816 C CA . MET B 1 1 ? 5.582 -31.781 19.234 1 46.19 1 MET B CA 1
ATOM 3817 C C . MET B 1 1 ? 7.016 -31.906 18.734 1 46.19 1 MET B C 1
ATOM 3819 O O . MET B 1 1 ? 7.582 -30.938 18.219 1 46.19 1 MET B O 1
ATOM 3823 N N . ASP B 1 2 ? 7.723 -32.781 19.266 1 46.88 2 ASP B N 1
ATOM 3824 C CA . ASP B 1 2 ? 9.062 -33.188 18.844 1 46.88 2 ASP B CA 1
ATOM 3825 C C . ASP B 1 2 ? 9.125 -33.406 17.328 1 46.88 2 ASP B C 1
ATOM 3827 O O . ASP B 1 2 ? 8.43 -34.281 16.797 1 46.88 2 ASP B O 1
ATOM 3831 N N . ILE B 1 3 ? 9.5 -32.406 16.531 1 57.75 3 ILE B N 1
ATOM 3832 C CA . ILE B 1 3 ? 9.555 -32.375 15.078 1 57.75 3 ILE B CA 1
ATOM 3833 C C . ILE B 1 3 ? 10.539 -33.438 14.586 1 57.75 3 ILE B C 1
ATOM 3835 O O . ILE B 1 3 ? 10.727 -33.594 13.375 1 57.75 3 ILE B O 1
ATOM 3839 N N . THR B 1 4 ? 11.281 -34.156 15.422 1 54.53 4 THR B N 1
ATOM 3840 C CA . THR B 1 4 ? 12.398 -35 15.039 1 54.53 4 THR B CA 1
ATOM 3841 C C . THR B 1 4 ? 11.961 -36.062 14.008 1 54.53 4 THR B C 1
ATOM 3843 O O . THR B 1 4 ? 12.742 -36.406 13.125 1 54.53 4 THR B O 1
ATOM 3846 N N . ARG B 1 5 ? 10.812 -36.625 14.078 1 52.94 5 ARG B N 1
ATOM 3847 C CA . ARG B 1 5 ? 10.508 -37.75 13.195 1 52.94 5 ARG B CA 1
ATOM 3848 C C . ARG B 1 5 ? 10.281 -37.281 11.766 1 52.94 5 ARG B C 1
ATOM 3850 O O . ARG B 1 5 ? 10.531 -38 10.812 1 52.94 5 ARG B O 1
ATOM 3857 N N . HIS B 1 6 ? 9.789 -36.031 11.578 1 60.84 6 HIS B N 1
ATOM 3858 C CA . HIS B 1 6 ? 9.312 -35.562 10.273 1 60.84 6 HIS B CA 1
ATOM 3859 C C . HIS B 1 6 ? 10.234 -34.5 9.68 1 60.84 6 HIS B C 1
ATOM 3861 O O . HIS B 1 6 ? 9.875 -33.844 8.711 1 60.84 6 HIS B O 1
ATOM 3867 N N . THR B 1 7 ? 11.523 -34.5 10.281 1 74.19 7 THR B N 1
ATOM 3868 C CA . THR B 1 7 ? 12.359 -33.375 9.914 1 74.19 7 THR B CA 1
ATOM 3869 C C . THR B 1 7 ? 13.406 -33.781 8.883 1 74.19 7 THR B C 1
ATOM 3871 O O . THR B 1 7 ? 14.07 -32.906 8.297 1 74.19 7 THR B O 1
ATOM 3874 N N . THR B 1 8 ? 13.328 -35.062 8.477 1 82.12 8 THR B N 1
ATOM 3875 C CA . THR B 1 8 ? 14.422 -35.5 7.629 1 82.12 8 THR B CA 1
ATOM 3876 C C . THR B 1 8 ? 14.344 -34.844 6.254 1 82.12 8 THR B C 1
ATOM 3878 O O . THR B 1 8 ? 15.352 -34.344 5.746 1 82.12 8 THR B O 1
ATOM 3881 N N . ALA B 1 9 ? 13.164 -34.781 5.695 1 90.62 9 ALA B N 1
ATOM 3882 C CA . ALA B 1 9 ? 13.008 -34.219 4.359 1 90.62 9 ALA B CA 1
ATOM 3883 C C . ALA B 1 9 ? 13.344 -32.719 4.352 1 90.62 9 ALA B C 1
ATOM 3885 O O . ALA B 1 9 ? 14.016 -32.25 3.439 1 90.62 9 ALA B O 1
ATOM 3886 N N . LEU B 1 10 ? 12.875 -32.062 5.375 1 94.69 10 LEU B N 1
ATOM 3887 C CA . LEU B 1 10 ? 13.148 -30.641 5.48 1 94.69 10 LEU B CA 1
ATOM 3888 C C . LEU B 1 10 ? 14.641 -30.391 5.684 1 94.69 10 LEU B C 1
ATOM 3890 O O . LEU B 1 10 ? 15.211 -29.484 5.059 1 94.69 10 LEU B O 1
ATOM 3894 N N . GLU B 1 11 ? 15.25 -31.172 6.477 1 93.75 11 GLU B N 1
ATOM 3895 C CA . GLU B 1 11 ? 16.688 -31.031 6.734 1 93.75 11 GLU B CA 1
ATOM 3896 C C . GLU B 1 11 ? 17.5 -31.297 5.469 1 93.75 11 GLU B C 1
ATOM 3898 O O . GLU B 1 11 ? 18.438 -30.562 5.172 1 93.75 11 GLU B O 1
ATOM 3903 N N . GLN B 1 12 ? 17.109 -32.344 4.777 1 93.56 12 GLN B N 1
ATOM 3904 C CA . GLN B 1 12 ? 17.812 -32.656 3.535 1 93.56 12 GLN B CA 1
ATOM 3905 C C . GLN B 1 12 ? 17.641 -31.547 2.51 1 93.56 12 GLN B C 1
ATOM 3907 O O . GLN B 1 12 ? 18.609 -31.188 1.823 1 93.56 12 GLN B O 1
ATOM 3912 N N . PHE B 1 13 ? 16.484 -31.094 2.377 1 96.06 13 PHE B N 1
ATOM 3913 C CA . PHE B 1 13 ? 16.219 -29.984 1.476 1 96.06 13 PHE B CA 1
ATOM 3914 C C . PHE B 1 13 ? 17.094 -28.797 1.801 1 96.06 13 PHE B C 1
ATOM 3916 O O . PHE B 1 13 ? 17.719 -28.203 0.906 1 96.06 13 PHE B O 1
ATOM 3923 N N . ARG B 1 14 ? 17.156 -28.422 3.072 1 96.31 14 ARG B N 1
ATOM 3924 C CA . ARG B 1 14 ? 17.906 -27.25 3.521 1 96.31 14 ARG B CA 1
ATOM 3925 C C . ARG B 1 14 ? 19.406 -27.453 3.33 1 96.31 14 ARG B C 1
ATOM 3927 O O . ARG B 1 14 ? 20.109 -26.516 2.938 1 96.31 14 ARG B O 1
ATOM 3934 N N . CYS B 1 15 ? 19.875 -28.641 3.535 1 95.25 15 CYS B N 1
ATOM 3935 C CA . CYS B 1 15 ? 21.281 -28.938 3.316 1 95.25 15 CYS B CA 1
ATOM 3936 C C . CYS B 1 15 ? 21.641 -28.828 1.84 1 95.25 15 CYS B C 1
ATOM 3938 O O . CYS B 1 15 ? 22.672 -28.25 1.489 1 95.25 15 CYS B O 1
ATOM 3940 N N . THR B 1 16 ? 20.781 -29.391 1.025 1 95.62 16 THR B N 1
ATOM 3941 C CA . THR B 1 16 ? 21.016 -29.312 -0.413 1 95.62 16 THR B CA 1
ATOM 3942 C C . THR B 1 16 ? 20.953 -27.875 -0.898 1 95.62 16 THR B C 1
ATOM 3944 O O . THR B 1 16 ? 21.734 -27.469 -1.754 1 95.62 16 THR B O 1
ATOM 3947 N N . LEU B 1 17 ? 20 -27.125 -0.349 1 96.69 17 LEU B N 1
ATOM 3948 C CA . LEU B 1 17 ? 19.891 -25.703 -0.692 1 96.69 17 LEU B CA 1
ATOM 3949 C C . LEU B 1 17 ? 21.172 -24.953 -0.343 1 96.69 17 LEU B C 1
ATOM 3951 O O . LEU B 1 17 ? 21.703 -24.219 -1.169 1 96.69 17 LEU B O 1
ATOM 3955 N N . TYR B 1 18 ? 21.641 -25.172 0.834 1 96.44 18 TYR B N 1
ATOM 3956 C CA . TYR B 1 18 ? 22.859 -24.531 1.309 1 96.44 18 TYR B CA 1
ATOM 3957 C C . TYR B 1 18 ? 24.031 -24.844 0.396 1 96.44 18 TYR B C 1
ATOM 3959 O O . TYR B 1 18 ? 24.828 -23.969 0.054 1 96.44 18 TYR B O 1
ATOM 3967 N N . GLN B 1 19 ? 24.078 -26.047 -0.06 1 93.5 19 GLN B N 1
ATOM 3968 C CA . GLN B 1 19 ? 25.172 -26.5 -0.902 1 93.5 19 GLN B CA 1
ATOM 3969 C C . GLN B 1 19 ? 25.062 -25.938 -2.311 1 93.5 19 GLN B C 1
ATOM 3971 O O . GLN B 1 19 ? 26.062 -25.844 -3.029 1 93.5 19 GLN B O 1
ATOM 3976 N N . ASN B 1 20 ? 23.906 -25.547 -2.697 1 93.44 20 ASN B N 1
ATOM 3977 C CA . ASN B 1 20 ? 23.672 -25.047 -4.051 1 93.44 20 ASN B CA 1
ATOM 3978 C C . ASN B 1 20 ? 24.016 -23.562 -4.168 1 93.44 20 ASN B C 1
ATOM 3980 O O . ASN B 1 20 ? 24.109 -23.031 -5.277 1 93.44 20 ASN B O 1
ATOM 3984 N N . PHE B 1 21 ? 24.172 -22.922 -2.998 1 93.75 21 PHE B N 1
ATOM 3985 C CA . PHE B 1 21 ? 24.625 -21.547 -3.049 1 93.75 21 PHE B CA 1
ATOM 3986 C C . PHE B 1 21 ? 26.125 -21.469 -3.34 1 93.75 21 PHE B C 1
ATOM 3988 O O . PHE B 1 21 ? 26.938 -21.969 -2.559 1 93.75 21 PHE B O 1
ATOM 3995 N N . GLU B 1 22 ? 26.484 -20.891 -4.438 1 89.81 22 GLU B N 1
ATOM 3996 C CA . GLU B 1 22 ? 27.891 -20.844 -4.848 1 89.81 22 GLU B CA 1
ATOM 3997 C C . GLU B 1 22 ? 28.641 -19.766 -4.086 1 89.81 22 GLU B C 1
ATOM 3999 O O . GLU B 1 22 ? 29.828 -19.922 -3.789 1 89.81 22 GLU B O 1
ATOM 4004 N N . ASN B 1 23 ? 27.969 -18.672 -3.885 1 90.69 23 ASN B N 1
ATOM 4005 C CA . ASN B 1 23 ? 28.578 -17.547 -3.178 1 90.69 23 ASN B CA 1
ATOM 4006 C C . ASN B 1 23 ? 27.703 -17.078 -2.018 1 90.69 23 ASN B C 1
ATOM 4008 O O . ASN B 1 23 ? 26.484 -17.062 -2.125 1 90.69 23 ASN B O 1
ATOM 4012 N N . ARG B 1 24 ? 28.391 -16.734 -0.957 1 94.19 24 ARG B N 1
ATOM 4013 C CA . ARG B 1 24 ? 27.719 -16.172 0.208 1 94.19 24 ARG B CA 1
ATOM 4014 C C . ARG B 1 24 ? 26.625 -17.094 0.73 1 94.19 24 ARG B C 1
ATOM 4016 O O . ARG B 1 24 ? 25.531 -16.656 1.042 1 94.19 24 ARG B O 1
ATOM 4023 N N . ALA B 1 25 ? 26.969 -18.344 0.79 1 95.31 25 ALA B N 1
ATOM 4024 C CA . ALA B 1 25 ? 26 -19.375 1.164 1 95.31 25 ALA B CA 1
ATOM 4025 C C . ALA B 1 25 ? 25.453 -19.125 2.566 1 95.31 25 ALA B C 1
ATOM 4027 O O . ALA B 1 25 ? 24.25 -19.266 2.803 1 95.31 25 ALA B O 1
ATOM 4028 N N . ASP B 1 26 ? 26.312 -18.734 3.473 1 95.81 26 ASP B N 1
ATOM 4029 C CA . ASP B 1 26 ? 25.891 -18.516 4.855 1 95.81 26 ASP B CA 1
ATOM 4030 C C . ASP B 1 26 ? 24.875 -17.375 4.949 1 95.81 26 ASP B C 1
ATOM 4032 O O . ASP B 1 26 ? 23.828 -17.531 5.574 1 95.81 26 ASP B O 1
ATOM 4036 N N . THR B 1 27 ? 25.203 -16.266 4.293 1 96.31 27 THR B N 1
ATOM 4037 C CA . THR B 1 27 ? 24.312 -15.109 4.316 1 96.31 27 THR B CA 1
ATOM 4038 C C . THR B 1 27 ? 22.969 -15.445 3.646 1 96.31 27 THR B C 1
ATOM 4040 O O . THR B 1 27 ? 21.906 -15.094 4.16 1 96.31 27 THR B O 1
ATOM 4043 N N . LEU B 1 28 ? 23.031 -16.109 2.543 1 97.81 28 LEU B N 1
ATOM 4044 C CA . LEU B 1 28 ? 21.828 -16.422 1.777 1 97.81 28 LEU B CA 1
ATOM 4045 C C . LEU B 1 28 ? 20.938 -17.406 2.535 1 97.81 28 LEU B C 1
ATOM 4047 O O . LEU B 1 28 ? 19.719 -17.25 2.539 1 97.81 28 LEU B O 1
ATOM 4051 N N . MET B 1 29 ? 21.531 -18.375 3.174 1 97.5 29 MET B N 1
ATOM 4052 C CA . MET B 1 29 ? 20.75 -19.328 3.957 1 97.5 29 MET B CA 1
ATOM 4053 C C . MET B 1 29 ? 20.047 -18.641 5.125 1 97.5 29 MET B C 1
ATOM 4055 O O . MET B 1 29 ? 18.875 -18.891 5.387 1 97.5 29 MET B O 1
ATOM 4059 N N . GLU B 1 30 ? 20.797 -17.766 5.777 1 97.5 30 GLU B N 1
ATOM 4060 C CA . GLU B 1 30 ? 20.203 -17.016 6.895 1 97.5 30 GLU B CA 1
ATOM 4061 C C . GLU B 1 30 ? 19.109 -16.062 6.414 1 97.5 30 GLU B C 1
ATOM 4063 O O . GLU B 1 30 ? 18.125 -15.836 7.121 1 97.5 30 GLU B O 1
ATOM 4068 N N . LEU B 1 31 ? 19.344 -15.484 5.262 1 98 31 LEU B N 1
ATOM 4069 C CA . LEU B 1 31 ? 18.328 -14.602 4.699 1 98 31 LEU B CA 1
ATOM 4070 C C . LEU B 1 31 ? 17.047 -15.367 4.395 1 98 31 LEU B C 1
ATOM 4072 O O . LEU B 1 31 ? 15.953 -14.883 4.684 1 98 31 LEU B O 1
ATOM 4076 N N . VAL B 1 32 ? 17.109 -16.594 3.83 1 98.25 32 VAL B N 1
ATOM 4077 C CA . VAL B 1 32 ? 15.953 -17.438 3.57 1 98.25 32 VAL B CA 1
ATOM 4078 C C . VAL B 1 32 ? 15.25 -17.766 4.883 1 98.25 32 VAL B C 1
ATOM 4080 O O . VAL B 1 32 ? 14.016 -17.703 4.969 1 98.25 32 VAL B O 1
ATOM 4083 N N . ASP B 1 33 ? 16.031 -18.094 5.895 1 97.75 33 ASP B N 1
ATOM 4084 C CA . ASP B 1 33 ? 15.469 -18.391 7.207 1 97.75 33 ASP B CA 1
ATOM 4085 C C . ASP B 1 33 ? 14.75 -17.172 7.789 1 97.75 33 ASP B C 1
ATOM 4087 O O . ASP B 1 33 ? 13.695 -17.312 8.406 1 97.75 33 ASP B O 1
ATOM 4091 N N . ALA B 1 34 ? 15.367 -16.047 7.633 1 97.88 34 ALA B N 1
ATOM 4092 C CA . ALA B 1 34 ? 14.766 -14.812 8.133 1 97.88 34 ALA B CA 1
ATOM 4093 C C . ALA B 1 34 ? 13.438 -14.531 7.441 1 97.88 34 ALA B C 1
ATOM 4095 O O . ALA B 1 34 ? 12.453 -14.164 8.094 1 97.88 34 ALA B O 1
ATOM 4096 N N . MET B 1 35 ? 13.383 -14.711 6.137 1 98.06 35 MET B N 1
ATOM 4097 C CA . MET B 1 35 ? 12.164 -14.5 5.367 1 98.06 35 MET B CA 1
ATOM 4098 C C . MET B 1 35 ? 11.047 -15.414 5.863 1 98.06 35 MET B C 1
ATOM 4100 O O . MET B 1 35 ? 9.883 -15.008 5.922 1 98.06 35 MET B O 1
ATOM 4104 N N . CYS B 1 36 ? 11.367 -16.594 6.223 1 98.12 36 CYS B N 1
ATOM 4105 C CA . CYS B 1 36 ? 10.383 -17.594 6.621 1 98.12 36 CYS B CA 1
ATOM 4106 C C . CYS B 1 36 ? 9.977 -17.406 8.078 1 98.12 36 CYS B C 1
ATOM 4108 O O . CYS B 1 36 ? 8.93 -17.891 8.5 1 98.12 36 CYS B O 1
ATOM 4110 N N . SER B 1 37 ? 10.805 -16.688 8.914 1 96.75 37 SER B N 1
ATOM 4111 C CA . SER B 1 37 ? 10.562 -16.703 10.352 1 96.75 37 SER B CA 1
ATOM 4112 C C . SER B 1 37 ? 10.25 -15.297 10.875 1 96.75 37 SER B C 1
ATOM 4114 O O . SER B 1 37 ? 9.93 -15.133 12.055 1 96.75 37 SER B O 1
ATOM 4116 N N . TYR B 1 38 ? 10.383 -14.289 10.078 1 94.12 38 TYR B N 1
ATOM 4117 C CA . TYR B 1 38 ? 10.219 -12.914 10.523 1 94.12 38 TYR B CA 1
ATOM 4118 C C . TYR B 1 38 ? 9.18 -12.18 9.672 1 94.12 38 TYR B C 1
ATOM 4120 O O . TYR B 1 38 ? 9.508 -11.227 8.969 1 94.12 38 TYR B O 1
ATOM 4128 N N . PRO B 1 39 ? 7.949 -12.562 9.836 1 90.81 39 PRO B N 1
ATOM 4129 C CA . PRO B 1 39 ? 6.887 -11.992 9 1 90.81 39 PRO B CA 1
ATOM 4130 C C . PRO B 1 39 ? 6.641 -10.516 9.281 1 90.81 39 PRO B C 1
ATOM 4132 O O . PRO B 1 39 ? 5.945 -9.844 8.508 1 90.81 39 PRO B O 1
ATOM 4135 N N . GLU B 1 40 ? 7.246 -9.867 10.297 1 88.44 40 GLU B N 1
ATOM 4136 C CA . GLU B 1 40 ? 7.031 -8.484 10.695 1 88.44 40 GLU B CA 1
ATOM 4137 C C . GLU B 1 40 ? 7.871 -7.527 9.852 1 88.44 40 GLU B C 1
ATOM 4139 O O . GLU B 1 40 ? 7.695 -6.309 9.922 1 88.44 40 GLU B O 1
ATOM 4144 N N . ALA B 1 41 ? 8.734 -8.109 9.031 1 92.19 41 ALA B N 1
ATOM 4145 C CA . ALA B 1 41 ? 9.609 -7.262 8.227 1 92.19 41 ALA B CA 1
ATOM 4146 C C . ALA B 1 41 ? 8.797 -6.363 7.293 1 92.19 41 ALA B C 1
ATOM 4148 O O . ALA B 1 41 ? 7.883 -6.832 6.617 1 92.19 41 ALA B O 1
ATOM 4149 N N . ASP B 1 42 ? 9.148 -5.113 7.246 1 89.94 42 ASP B N 1
ATOM 4150 C CA . ASP B 1 42 ? 8.43 -4.168 6.395 1 89.94 42 ASP B CA 1
ATOM 4151 C C . ASP B 1 42 ? 9.305 -3.715 5.227 1 89.94 42 ASP B C 1
ATOM 4153 O O . ASP B 1 42 ? 8.844 -2.979 4.352 1 89.94 42 ASP B O 1
ATOM 4157 N N . ALA B 1 43 ? 10.492 -4.074 5.289 1 93.5 43 ALA B N 1
ATOM 4158 C CA . ALA B 1 43 ? 11.461 -3.869 4.211 1 93.5 43 ALA B CA 1
ATOM 4159 C C . ALA B 1 43 ? 12.492 -4.992 4.18 1 93.5 43 ALA B C 1
ATOM 4161 O O . ALA B 1 43 ? 12.68 -5.695 5.176 1 93.5 43 ALA B O 1
ATOM 4162 N N . VAL B 1 44 ? 13.094 -5.109 3.045 1 95.81 44 VAL B N 1
ATOM 4163 C CA . VAL B 1 44 ? 14.023 -6.223 2.863 1 95.81 44 VAL B CA 1
ATOM 4164 C C . VAL B 1 44 ? 15.156 -6.121 3.877 1 95.81 44 VAL B C 1
ATOM 4166 O O . VAL B 1 44 ? 15.57 -7.125 4.457 1 95.81 44 VAL B O 1
ATOM 4169 N N . VAL B 1 45 ? 15.656 -4.922 4.191 1 94.88 45 VAL B N 1
ATOM 4170 C CA . VAL B 1 45 ? 16.781 -4.734 5.113 1 94.88 45 VAL B CA 1
ATOM 4171 C C . VAL B 1 45 ? 16.359 -5.133 6.523 1 94.88 45 VAL B C 1
ATOM 4173 O O . VAL B 1 45 ? 17.188 -5.52 7.344 1 94.88 45 VAL B O 1
ATOM 4176 N N . ALA B 1 46 ? 15.07 -5.078 6.809 1 94.56 46 ALA B N 1
ATOM 4177 C CA . ALA B 1 46 ? 14.555 -5.395 8.141 1 94.56 46 ALA B CA 1
ATOM 4178 C C . ALA B 1 46 ? 14.766 -6.867 8.477 1 94.56 46 ALA B C 1
ATOM 4180 O O . ALA B 1 46 ? 14.75 -7.25 9.648 1 94.56 46 ALA B O 1
ATOM 4181 N N . TYR B 1 47 ? 15 -7.695 7.414 1 96.44 47 TYR B N 1
ATOM 4182 C CA . TYR B 1 47 ? 15.305 -9.094 7.668 1 96.44 47 TYR B CA 1
ATOM 4183 C C . TYR B 1 47 ? 16.594 -9.242 8.461 1 96.44 47 TYR B C 1
ATOM 4185 O O . TYR B 1 47 ? 16.828 -10.273 9.094 1 96.44 47 TYR B O 1
ATOM 4193 N N . SER B 1 48 ? 17.422 -8.219 8.461 1 95.31 48 SER B N 1
ATOM 4194 C CA . SER B 1 48 ? 18.656 -8.25 9.234 1 95.31 48 SER B CA 1
ATOM 4195 C C . SER B 1 48 ? 18.375 -8.164 10.727 1 95.31 48 SER B C 1
ATOM 4197 O O . SER B 1 48 ? 19.266 -8.438 11.547 1 95.31 48 SER B O 1
ATOM 4199 N N . LEU B 1 49 ? 17.172 -7.789 11.086 1 93 49 LEU B N 1
ATOM 4200 C CA . LEU B 1 49 ? 16.797 -7.68 12.492 1 93 49 LEU B CA 1
ATOM 4201 C C . LEU B 1 49 ? 16.281 -9.016 13.023 1 93 49 LEU B C 1
ATOM 4203 O O . LEU B 1 49 ? 16.109 -9.18 14.234 1 93 49 LEU B O 1
ATOM 4207 N N . ALA B 1 50 ? 16.047 -9.953 12.102 1 94.31 50 ALA B N 1
ATOM 4208 C CA . ALA B 1 50 ? 15.586 -11.266 12.531 1 94.31 50 ALA B CA 1
ATOM 4209 C C . ALA B 1 50 ? 16.609 -11.961 13.422 1 94.31 50 ALA B C 1
ATOM 4211 O O . ALA B 1 50 ? 17.812 -11.898 13.141 1 94.31 50 ALA B O 1
ATOM 4212 N N . PRO B 1 51 ? 16.188 -12.641 14.453 1 92 51 PRO B N 1
ATOM 4213 C CA . PRO B 1 51 ? 17.109 -13.32 15.359 1 92 51 PRO B CA 1
ATOM 4214 C C . PRO B 1 51 ? 17.984 -14.352 14.641 1 92 51 PRO B C 1
ATOM 4216 O O . PRO B 1 51 ? 19.125 -14.602 15.047 1 92 51 PRO B O 1
ATOM 4219 N N . VAL B 1 52 ? 17.5 -14.906 13.57 1 94.19 52 VAL B N 1
ATOM 4220 C CA . VAL B 1 52 ? 18.203 -15.992 12.883 1 94.19 52 VAL B CA 1
ATOM 4221 C C . VAL B 1 52 ? 19.25 -15.422 11.938 1 94.19 52 VAL B C 1
ATOM 4223 O O . VAL B 1 52 ? 20.125 -16.156 11.453 1 94.19 52 VAL B O 1
ATOM 4226 N N . PHE B 1 53 ? 19.141 -14.18 11.641 1 95.5 53 PHE B N 1
ATOM 4227 C CA . PHE B 1 53 ? 20.109 -13.531 10.773 1 95.5 53 PHE B CA 1
ATOM 4228 C C . PHE B 1 53 ? 21.266 -12.945 11.594 1 95.5 53 PHE B C 1
ATOM 4230 O O . PHE B 1 53 ? 21.141 -11.836 12.125 1 95.5 53 PHE B O 1
ATOM 4237 N N . ARG B 1 54 ? 22.453 -13.516 11.68 1 93.12 54 ARG B N 1
ATOM 4238 C CA . ARG B 1 54 ? 23.531 -13.211 12.625 1 93.12 54 ARG B CA 1
ATOM 4239 C C . ARG B 1 54 ? 24.547 -12.266 12.008 1 93.12 54 ARG B C 1
ATOM 4241 O O . ARG B 1 54 ? 25.625 -12.039 12.578 1 93.12 54 ARG B O 1
ATOM 4248 N N . ARG B 1 55 ? 24.156 -11.656 10.922 1 92.56 55 ARG B N 1
ATOM 4249 C CA . ARG B 1 55 ? 25.094 -10.812 10.188 1 92.56 55 ARG B CA 1
ATOM 4250 C C . ARG B 1 55 ? 24.594 -9.375 10.109 1 92.56 55 ARG B C 1
ATOM 4252 O O . ARG B 1 55 ? 23.547 -9.047 10.664 1 92.56 55 ARG B O 1
ATOM 4259 N N . SER B 1 56 ? 25.438 -8.539 9.484 1 89.75 56 SER B N 1
ATOM 4260 C CA . SER B 1 56 ? 25.078 -7.125 9.367 1 89.75 56 SER B CA 1
ATOM 4261 C C . SER B 1 56 ? 24.125 -6.895 8.203 1 89.75 56 SER B C 1
ATOM 4263 O O . SER B 1 56 ? 24.047 -7.715 7.285 1 89.75 56 SER B O 1
ATOM 4265 N N . TYR B 1 57 ? 23.453 -5.801 8.266 1 91.44 57 TYR B N 1
ATOM 4266 C CA . TYR B 1 57 ? 22.469 -5.477 7.246 1 91.44 57 TYR B CA 1
ATOM 4267 C C . TYR B 1 57 ? 23.109 -5.348 5.875 1 91.44 57 TYR B C 1
ATOM 4269 O O . TYR B 1 57 ? 22.5 -5.66 4.855 1 91.44 57 TYR B O 1
ATOM 4277 N N . SER B 1 58 ? 24.344 -4.945 5.848 1 89.31 58 SER B N 1
ATOM 4278 C CA . SER B 1 58 ? 25.031 -4.73 4.574 1 89.31 58 SER B CA 1
ATOM 4279 C C . SER B 1 58 ? 25.281 -6.047 3.854 1 89.31 58 SER B C 1
ATOM 4281 O O . SER B 1 58 ? 25.5 -6.066 2.641 1 89.31 58 SER B O 1
ATOM 4283 N N . ALA B 1 59 ? 25.25 -7.129 4.594 1 93.06 59 ALA B N 1
ATOM 4284 C CA . ALA B 1 59 ? 25.5 -8.445 4.02 1 93.06 59 ALA B CA 1
ATOM 4285 C C . ALA B 1 59 ? 24.375 -8.844 3.066 1 93.06 59 ALA B C 1
ATOM 4287 O O . ALA B 1 59 ? 24.594 -9.609 2.119 1 93.06 59 ALA B O 1
ATOM 4288 N N . ILE B 1 60 ? 23.203 -8.32 3.25 1 94.75 60 ILE B N 1
ATOM 4289 C CA . ILE B 1 60 ? 22.047 -8.672 2.438 1 94.75 60 ILE B CA 1
ATOM 4290 C C . ILE B 1 60 ? 22.266 -8.219 0.996 1 94.75 60 ILE B C 1
ATOM 4292 O O . ILE B 1 60 ? 22.172 -9.023 0.066 1 94.75 60 ILE B O 1
ATOM 4296 N N . SER B 1 61 ? 22.625 -6.969 0.812 1 92.44 61 SER B N 1
ATOM 4297 C CA . SER B 1 61 ? 22.828 -6.434 -0.531 1 92.44 61 SER B CA 1
ATOM 4298 C C . SER B 1 61 ? 24 -7.109 -1.228 1 92.44 61 SER B C 1
ATOM 4300 O O . SER B 1 61 ? 23.938 -7.391 -2.428 1 92.44 61 SER B O 1
ATOM 4302 N N . LYS B 1 62 ? 25.062 -7.352 -0.478 1 93.38 62 LYS B N 1
ATOM 4303 C CA . LYS B 1 62 ? 26.234 -8.016 -1.043 1 93.38 62 LYS B CA 1
ATOM 4304 C C . LYS B 1 62 ? 25.906 -9.43 -1.502 1 93.38 62 LYS B C 1
ATOM 4306 O O . LYS B 1 62 ? 26.312 -9.852 -2.582 1 93.38 62 LYS B O 1
ATOM 4311 N N . ALA B 1 63 ? 25.203 -10.117 -0.674 1 95.88 63 ALA B N 1
ATOM 4312 C CA . ALA B 1 63 ? 24.844 -11.5 -0.994 1 95.88 63 ALA B CA 1
ATOM 4313 C C . ALA B 1 63 ? 23.969 -11.555 -2.24 1 95.88 63 ALA B C 1
ATOM 4315 O O . ALA B 1 63 ? 24.141 -12.422 -3.096 1 95.88 63 ALA B O 1
ATOM 4316 N N . LEU B 1 64 ? 23.047 -10.641 -2.412 1 95.88 64 LEU B N 1
ATOM 4317 C CA . LEU B 1 64 ? 22.125 -10.633 -3.547 1 95.88 64 LEU B CA 1
ATOM 4318 C C . LEU B 1 64 ? 22.859 -10.242 -4.828 1 95.88 64 LEU B C 1
ATOM 4320 O O . LEU B 1 64 ? 22.5 -10.695 -5.914 1 95.88 64 LEU B O 1
ATOM 4324 N N . THR B 1 65 ? 23.875 -9.438 -4.688 1 94.81 65 THR B N 1
ATOM 4325 C CA . THR B 1 65 ? 24.656 -9.023 -5.844 1 94.81 65 THR B CA 1
ATOM 4326 C C . THR B 1 65 ? 25.547 -10.172 -6.328 1 94.81 65 THR B C 1
ATOM 4328 O O . THR B 1 65 ? 25.75 -10.344 -7.531 1 94.81 65 THR B O 1
ATOM 4331 N N . GLU B 1 66 ? 26 -10.969 -5.434 1 95 66 GLU B N 1
ATOM 4332 C CA . GLU B 1 66 ? 26.984 -11.984 -5.766 1 95 66 GLU B CA 1
ATOM 4333 C C . GLU B 1 66 ? 26.328 -13.359 -5.938 1 95 66 GLU B C 1
ATOM 4335 O O . GLU B 1 66 ? 26.984 -14.312 -6.355 1 95 66 GLU B O 1
ATOM 4340 N N . MET B 1 67 ? 25.047 -13.398 -5.648 1 95.25 67 MET B N 1
ATOM 4341 C CA . MET B 1 67 ? 24.344 -14.672 -5.719 1 95.25 67 MET B CA 1
ATOM 4342 C C . MET B 1 67 ? 24.359 -15.227 -7.141 1 95.25 67 MET B C 1
ATOM 4344 O O . MET B 1 67 ? 24.109 -14.492 -8.094 1 95.25 67 MET B O 1
ATOM 4348 N N . ARG B 1 68 ? 24.75 -16.469 -7.246 1 89.69 68 ARG B N 1
ATOM 4349 C CA . ARG B 1 68 ? 24.688 -17.219 -8.5 1 89.69 68 ARG B CA 1
ATOM 4350 C C . ARG B 1 68 ? 24.031 -18.578 -8.297 1 89.69 68 ARG B C 1
ATOM 4352 O O . ARG B 1 68 ? 24.359 -19.312 -7.371 1 89.69 68 ARG B O 1
ATOM 4359 N N . MET B 1 69 ? 23.031 -18.781 -9.086 1 89.25 69 MET B N 1
ATOM 4360 C CA . MET B 1 69 ? 22.328 -20.062 -9.047 1 89.25 69 MET B CA 1
ATOM 4361 C C . MET B 1 69 ? 22 -20.531 -10.461 1 89.25 69 MET B C 1
ATOM 4363 O O . MET B 1 69 ? 21.75 -19.719 -11.352 1 89.25 69 MET B O 1
ATOM 4367 N N . ALA B 1 70 ? 21.984 -21.844 -10.602 1 89.25 70 ALA B N 1
ATOM 4368 C CA . ALA B 1 70 ? 21.625 -22.422 -11.883 1 89.25 70 ALA B CA 1
ATOM 4369 C C . ALA B 1 70 ? 20.172 -22.141 -12.227 1 89.25 70 ALA B C 1
ATOM 4371 O O . ALA B 1 70 ? 19.344 -21.938 -11.336 1 89.25 70 ALA B O 1
ATOM 4372 N N . GLU B 1 71 ? 19.875 -22.094 -13.492 1 88.12 71 GLU B N 1
ATOM 4373 C CA . GLU B 1 71 ? 18.531 -21.797 -13.977 1 88.12 71 GLU B CA 1
ATOM 4374 C C . GLU B 1 71 ? 17.5 -22.766 -13.391 1 88.12 71 GLU B C 1
ATOM 4376 O O . GLU B 1 71 ? 16.422 -22.344 -12.977 1 88.12 71 GLU B O 1
ATOM 4381 N N . LEU B 1 72 ? 17.828 -24.047 -13.367 1 96.06 72 LEU B N 1
ATOM 4382 C CA . LEU B 1 72 ? 16.891 -25.062 -12.883 1 96.06 72 LEU B CA 1
ATOM 4383 C C . LEU B 1 72 ? 17.234 -25.5 -11.461 1 96.06 72 LEU B C 1
ATOM 4385 O O . LEU B 1 72 ? 17 -26.641 -11.086 1 96.06 72 LEU B O 1
ATOM 4389 N N . ALA B 1 73 ? 17.828 -24.578 -10.695 1 95.25 73 ALA B N 1
ATOM 4390 C CA . ALA B 1 73 ? 18.281 -24.922 -9.352 1 95.25 73 ALA B CA 1
ATOM 4391 C C . ALA B 1 73 ? 17.109 -25.328 -8.461 1 95.25 73 ALA B C 1
ATOM 4393 O O . ALA B 1 73 ? 17.172 -26.359 -7.777 1 95.25 73 ALA B O 1
ATOM 4394 N N . LEU B 1 74 ? 16 -24.594 -8.5 1 97 74 LEU B N 1
ATOM 4395 C CA . LEU B 1 74 ? 14.891 -24.844 -7.602 1 97 74 LEU B CA 1
ATOM 4396 C C . LEU B 1 74 ? 14.164 -26.141 -7.988 1 97 74 LEU B C 1
ATOM 4398 O O . LEU B 1 74 ? 13.883 -26.969 -7.133 1 97 74 LEU B O 1
ATOM 4402 N N . PRO B 1 75 ? 13.906 -26.391 -9.305 1 97.88 75 PRO B N 1
ATOM 4403 C CA . PRO B 1 75 ? 13.32 -27.672 -9.688 1 97.88 75 PRO B CA 1
ATOM 4404 C C . PRO B 1 75 ? 14.164 -28.859 -9.234 1 97.88 75 PRO B C 1
ATOM 4406 O O . PRO B 1 75 ? 13.625 -29.859 -8.742 1 97.88 75 PRO B O 1
ATOM 4409 N N . TYR B 1 76 ? 15.43 -28.734 -9.344 1 96.75 76 TYR B N 1
ATOM 4410 C CA . TYR B 1 76 ? 16.312 -29.828 -8.945 1 96.75 76 TYR B CA 1
ATOM 4411 C C . TYR B 1 76 ? 16.312 -30 -7.43 1 96.75 76 TYR B C 1
ATOM 4413 O O . TYR B 1 76 ? 16.359 -31.125 -6.93 1 96.75 76 TYR B O 1
ATOM 4421 N N . LEU B 1 77 ? 16.281 -28.906 -6.762 1 96.38 77 LEU B N 1
ATOM 4422 C CA . LEU B 1 77 ? 16.219 -28.938 -5.305 1 96.38 77 LEU B CA 1
ATOM 4423 C C . LEU B 1 77 ? 14.961 -29.656 -4.836 1 96.38 77 LEU B C 1
ATOM 4425 O O . LEU B 1 77 ? 14.984 -30.359 -3.824 1 96.38 77 LEU B O 1
ATOM 4429 N N . LEU B 1 78 ? 13.883 -29.516 -5.543 1 97.12 78 LEU B N 1
ATOM 4430 C CA . LEU B 1 78 ? 12.578 -30.031 -5.141 1 97.12 78 LEU B CA 1
ATOM 4431 C C . LEU B 1 78 ? 12.367 -31.438 -5.699 1 97.12 78 LEU B C 1
ATOM 4433 O O . LEU B 1 78 ? 11.453 -32.156 -5.266 1 97.12 78 LEU B O 1
ATOM 4437 N N . LEU B 1 79 ? 13.188 -31.906 -6.625 1 96.69 79 LEU B N 1
ATOM 4438 C CA . LEU B 1 79 ? 13.008 -33.125 -7.391 1 96.69 79 LEU B CA 1
ATOM 4439 C C . LEU B 1 79 ? 12.75 -34.312 -6.469 1 96.69 79 LEU B C 1
ATOM 4441 O O . LEU B 1 79 ? 11.773 -35.062 -6.652 1 96.69 79 LEU B O 1
ATOM 4445 N N . PRO B 1 80 ? 13.562 -34.5 -5.367 1 94.88 80 PRO B N 1
ATOM 4446 C CA . PRO B 1 80 ? 13.336 -35.656 -4.5 1 94.88 80 PRO B CA 1
ATOM 4447 C C . PRO B 1 80 ? 12.031 -35.562 -3.711 1 94.88 80 PRO B C 1
ATOM 4449 O O . PRO B 1 80 ? 11.562 -36.562 -3.15 1 94.88 80 PRO B O 1
ATOM 4452 N N . HIS B 1 81 ? 11.43 -34.375 -3.732 1 94.06 81 HIS B N 1
ATOM 4453 C CA . HIS B 1 81 ? 10.312 -34.156 -2.832 1 94.06 81 HIS B CA 1
ATOM 4454 C C . HIS B 1 81 ? 9.031 -33.844 -3.607 1 94.06 81 HIS B C 1
ATOM 4456 O O . HIS B 1 81 ? 7.996 -33.531 -3.014 1 94.06 81 HIS B O 1
ATOM 4462 N N . LEU B 1 82 ? 9.062 -33.906 -4.918 1 95.12 82 LEU B N 1
ATOM 4463 C CA . LEU B 1 82 ? 7.891 -33.594 -5.73 1 95.12 82 LEU B CA 1
ATOM 4464 C C . LEU B 1 82 ? 6.777 -34.625 -5.453 1 95.12 82 LEU B C 1
ATOM 4466 O O . LEU B 1 82 ? 7 -35.812 -5.531 1 95.12 82 LEU B O 1
ATOM 4470 N N . PRO B 1 83 ? 5.621 -34.094 -5.141 1 94 83 PRO B N 1
ATOM 4471 C CA . PRO B 1 83 ? 4.512 -35.031 -4.922 1 94 83 PRO B CA 1
ATOM 4472 C C . PRO B 1 83 ? 3.945 -35.594 -6.227 1 94 83 PRO B C 1
ATOM 4474 O O . PRO B 1 83 ? 3.271 -34.875 -6.969 1 94 83 PRO B O 1
ATOM 4477 N N . ARG B 1 84 ? 4.148 -36.781 -6.488 1 93.31 84 ARG B N 1
ATOM 4478 C CA . ARG B 1 84 ? 3.627 -37.438 -7.695 1 93.31 84 ARG B CA 1
ATOM 4479 C C . ARG B 1 84 ? 2.102 -37.406 -7.707 1 93.31 84 ARG B C 1
ATOM 4481 O O . ARG B 1 84 ? 1.466 -37.656 -6.68 1 93.31 84 ARG B O 1
ATOM 4488 N N . PRO B 1 85 ? 1.573 -37.094 -8.836 1 94.56 85 PRO B N 1
ATOM 4489 C CA . PRO B 1 85 ? 0.111 -37.094 -8.914 1 94.56 85 PRO B CA 1
ATOM 4490 C C . PRO B 1 85 ? -0.506 -38.469 -8.68 1 94.56 85 PRO B C 1
ATOM 4492 O O . PRO B 1 85 ? -0.035 -39.469 -9.242 1 94.56 85 PRO B O 1
ATOM 4495 N N . ARG B 1 86 ? -1.561 -38.5 -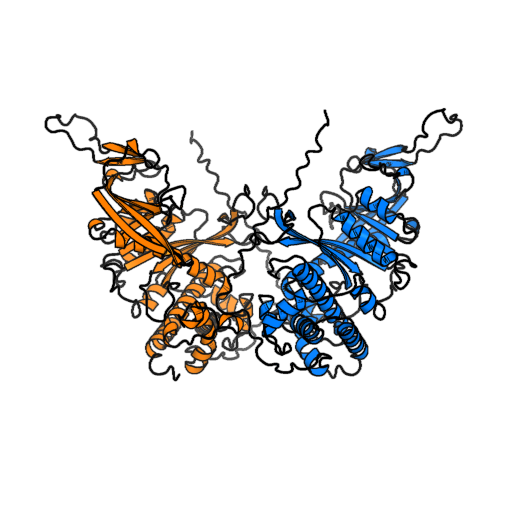7.844 1 93.25 86 ARG B N 1
ATOM 4496 C CA . ARG B 1 86 ? -2.256 -39.719 -7.523 1 93.25 86 ARG B CA 1
ATOM 4497 C C . ARG B 1 86 ? -3.717 -39.656 -7.957 1 93.25 86 ARG B C 1
ATOM 4499 O O . ARG B 1 86 ? -4.285 -40.656 -8.383 1 93.25 86 ARG B O 1
ATOM 4506 N N . GLN B 1 87 ? -4.281 -38.531 -7.891 1 92.31 87 GLN B N 1
ATOM 4507 C CA . GLN B 1 87 ? -5.695 -38.344 -8.211 1 92.31 87 GLN B CA 1
ATOM 4508 C C . GLN B 1 87 ? -5.895 -38.031 -9.688 1 92.31 87 GLN B C 1
ATOM 4510 O O . GLN B 1 87 ? -6.926 -38.406 -10.266 1 92.31 87 GLN B O 1
ATOM 4515 N N . ARG B 1 88 ? -4.914 -37.438 -10.328 1 94.31 88 ARG B N 1
ATOM 4516 C CA . ARG B 1 88 ? -4.934 -37.156 -11.758 1 94.31 88 ARG B CA 1
ATOM 4517 C C . ARG B 1 88 ? -3.738 -37.781 -12.461 1 94.31 88 ARG B C 1
ATOM 4519 O O . ARG B 1 88 ? -2.689 -38 -11.844 1 94.31 88 ARG B O 1
ATOM 4526 N N . PRO B 1 89 ? -3.932 -38 -13.688 1 95.88 89 PRO B N 1
ATOM 4527 C CA . PRO B 1 89 ? -2.891 -38.75 -14.406 1 95.88 89 PRO B CA 1
ATOM 4528 C C . PRO B 1 89 ? -1.842 -37.844 -15.031 1 95.88 89 PRO B C 1
ATOM 4530 O O . PRO B 1 89 ? -1.195 -38.219 -16.016 1 95.88 89 PRO B O 1
ATOM 4533 N N . PHE B 1 90 ? -1.767 -36.625 -14.547 1 98.12 90 PHE B N 1
ATOM 4534 C CA . PHE B 1 90 ? -0.825 -35.719 -15.18 1 98.12 90 PHE B CA 1
ATOM 4535 C C . PHE B 1 90 ? -0.217 -34.781 -14.148 1 98.12 90 PHE B C 1
ATOM 4537 O O . PHE B 1 90 ? -0.785 -34.562 -13.07 1 98.12 90 PHE B O 1
ATOM 4544 N N . TRP B 1 91 ? 0.991 -34.219 -14.422 1 98.25 91 TRP B N 1
ATOM 4545 C CA . TRP B 1 91 ? 1.558 -33.094 -13.703 1 98.25 91 TRP B CA 1
ATOM 4546 C C . TRP B 1 91 ? 0.876 -31.781 -14.117 1 98.25 91 TRP B C 1
ATOM 4548 O O . TRP B 1 91 ? 0.601 -31.578 -15.297 1 98.25 91 TRP B O 1
ATOM 4558 N N . LEU B 1 92 ? 0.552 -30.984 -13.219 1 98.38 92 LEU B N 1
ATOM 4559 C CA . LEU B 1 92 ? -0.099 -29.719 -13.531 1 98.38 92 LEU B CA 1
ATOM 4560 C C . LEU B 1 92 ? 0.873 -28.547 -13.367 1 98.38 92 LEU B C 1
ATOM 4562 O O . LEU B 1 92 ? 1.392 -28.328 -12.273 1 98.38 92 LEU B O 1
ATOM 4566 N N . LEU B 1 93 ? 1.17 -27.859 -14.422 1 98.5 93 LEU B N 1
ATOM 4567 C CA . LEU B 1 93 ? 2.002 -26.656 -14.414 1 98.5 93 LEU B CA 1
ATOM 4568 C C . LEU B 1 93 ? 1.156 -25.406 -14.641 1 98.5 93 LEU B C 1
ATOM 4570 O O . LEU B 1 93 ? 0.297 -25.391 -15.523 1 98.5 93 LEU B O 1
ATOM 4574 N N . MET B 1 94 ? 1.338 -24.5 -13.82 1 98.44 94 MET B N 1
ATOM 4575 C CA . MET B 1 94 ? 0.614 -23.234 -13.945 1 98.44 94 MET B CA 1
ATOM 4576 C C . MET B 1 94 ? 1.57 -22.078 -14.25 1 98.44 94 MET B C 1
ATOM 4578 O O . MET B 1 94 ? 2.668 -22.016 -13.695 1 98.44 94 MET B O 1
ATOM 4582 N N . VAL B 1 95 ? 1.188 -21.203 -15.133 1 98.19 95 VAL B N 1
ATOM 4583 C CA . VAL B 1 95 ? 2.047 -20.094 -15.539 1 98.19 95 VAL B CA 1
ATOM 4584 C C . VAL B 1 95 ? 1.274 -18.781 -15.445 1 98.19 95 VAL B C 1
ATOM 4586 O O . VAL B 1 95 ? 0.073 -18.75 -15.719 1 98.19 95 VAL B O 1
ATOM 4589 N N . ASP B 1 96 ? 1.857 -17.766 -14.961 1 97.31 96 ASP B N 1
ATOM 4590 C CA . ASP B 1 96 ? 1.271 -16.438 -14.891 1 97.31 96 ASP B CA 1
ATOM 4591 C C . ASP B 1 96 ? 2.355 -15.367 -14.766 1 97.31 96 ASP B C 1
ATOM 4593 O O . ASP B 1 96 ? 3.51 -15.672 -14.469 1 97.31 96 ASP B O 1
ATOM 4597 N N . VAL B 1 97 ? 2.006 -14.203 -15.109 1 96.75 97 VAL B N 1
ATOM 4598 C CA . VAL B 1 97 ? 2.889 -13.047 -14.992 1 96.75 97 VAL B CA 1
ATOM 4599 C C . VAL B 1 97 ? 2.328 -12.07 -13.961 1 96.75 97 VAL B C 1
ATOM 4601 O O . VAL B 1 97 ? 1.114 -11.859 -13.891 1 96.75 97 VAL B O 1
ATOM 4604 N N . THR B 1 98 ? 3.178 -11.562 -13.109 1 96.25 98 THR B N 1
ATOM 4605 C CA . THR B 1 98 ? 2.768 -10.586 -12.109 1 96.25 98 THR B CA 1
ATOM 4606 C C . THR B 1 98 ? 3.662 -9.352 -12.156 1 96.25 98 THR B C 1
ATOM 4608 O O . THR B 1 98 ? 4.855 -9.453 -12.445 1 96.25 98 THR B O 1
ATOM 4611 N N . PRO B 1 99 ? 3.123 -8.188 -11.93 1 94.44 99 PRO B N 1
ATOM 4612 C CA . PRO B 1 99 ? 3.908 -6.953 -12 1 94.44 99 PRO B CA 1
ATOM 4613 C C . PRO B 1 99 ? 4.742 -6.715 -10.742 1 94.44 99 PRO B C 1
ATOM 4615 O O . PRO B 1 99 ? 4.379 -7.18 -9.656 1 94.44 99 PRO B O 1
ATOM 4618 N N . GLN B 1 100 ? 5.844 -6.113 -10.914 1 95.44 100 GLN B N 1
ATOM 4619 C CA . GLN B 1 100 ? 6.695 -5.508 -9.891 1 95.44 100 GLN B CA 1
ATOM 4620 C C . GLN B 1 100 ? 6.809 -4 -10.094 1 95.44 100 GLN B C 1
ATOM 4622 O O . GLN B 1 100 ? 7.707 -3.529 -10.797 1 95.44 100 GLN B O 1
ATOM 4627 N N . PRO B 1 101 ? 5.93 -3.197 -9.438 1 92.5 101 PRO B N 1
ATOM 4628 C CA . PRO B 1 101 ? 5.938 -1.747 -9.648 1 92.5 101 PRO B CA 1
ATOM 4629 C C . PRO B 1 101 ? 7.219 -1.086 -9.141 1 92.5 101 PRO B C 1
ATOM 4631 O O . PRO B 1 101 ? 7.664 -1.365 -8.023 1 92.5 101 PRO B O 1
ATOM 4634 N N . ARG B 1 102 ? 7.828 -0.261 -10 1 93.19 102 ARG B N 1
ATOM 4635 C CA . ARG B 1 102 ? 9.016 0.529 -9.703 1 93.19 102 ARG B CA 1
ATOM 4636 C C . ARG B 1 102 ? 8.906 1.931 -10.289 1 93.19 102 ARG B C 1
ATOM 4638 O O . ARG B 1 102 ? 9.789 2.371 -11.031 1 93.19 102 ARG B O 1
ATOM 4645 N N . PRO B 1 103 ? 7.84 2.652 -9.883 1 87.88 103 PRO B N 1
ATOM 4646 C CA . PRO B 1 103 ? 7.621 3.936 -10.555 1 87.88 103 PRO B CA 1
ATOM 4647 C C . PRO B 1 103 ? 8.703 4.965 -10.219 1 87.88 103 PRO B C 1
ATOM 4649 O O . PRO B 1 103 ? 9 5.836 -11.039 1 87.88 103 PRO B O 1
ATOM 4652 N N . TYR B 1 104 ? 9.328 4.898 -9.102 1 86.69 104 TYR B N 1
ATOM 4653 C CA . TYR B 1 104 ? 10.227 5.957 -8.656 1 86.69 104 TYR B CA 1
ATOM 4654 C C . TYR B 1 104 ? 11.688 5.543 -8.828 1 86.69 104 TYR B C 1
ATOM 4656 O O . TYR B 1 104 ? 12.594 6.262 -8.414 1 86.69 104 TYR B O 1
ATOM 4664 N N . ALA B 1 105 ? 11.875 4.355 -9.352 1 90.62 105 ALA B N 1
ATOM 4665 C CA . ALA B 1 105 ? 13.234 3.875 -9.586 1 90.62 105 ALA B CA 1
ATOM 4666 C C . ALA B 1 105 ? 13.789 4.414 -10.898 1 90.62 105 ALA B C 1
ATOM 4668 O O . ALA B 1 105 ? 14.023 3.654 -11.844 1 90.62 105 ALA B O 1
ATOM 4669 N N . GLN B 1 106 ? 14.188 5.617 -10.844 1 87.94 106 GLN B N 1
ATOM 4670 C CA . GLN B 1 106 ? 14.5 6.34 -12.07 1 87.94 106 GLN B CA 1
ATOM 4671 C C . GLN B 1 106 ? 15.812 5.844 -12.68 1 87.94 106 GLN B C 1
ATOM 4673 O O . GLN B 1 106 ? 16.062 6.043 -13.875 1 87.94 106 GLN B O 1
ATOM 4678 N N . VAL B 1 107 ? 16.594 5.176 -11.906 1 90.56 107 VAL B N 1
ATOM 4679 C CA . VAL B 1 107 ? 17.906 4.766 -12.43 1 90.56 107 VAL B CA 1
ATOM 4680 C C . VAL B 1 107 ? 17.875 3.279 -12.773 1 90.56 107 VAL B C 1
ATOM 4682 O O . VAL B 1 107 ? 18.859 2.738 -13.289 1 90.56 107 VAL B O 1
ATOM 4685 N N . LEU B 1 108 ? 16.828 2.596 -12.445 1 92.38 108 LEU B N 1
ATOM 4686 C CA . LEU B 1 108 ? 16.672 1.179 -12.75 1 92.38 108 LEU B CA 1
ATOM 4687 C C . LEU B 1 108 ? 16.359 0.969 -14.227 1 92.38 108 LEU B C 1
ATOM 4689 O O . LEU B 1 108 ? 15.422 1.567 -14.758 1 92.38 108 LEU B O 1
ATOM 4693 N N . PRO B 1 109 ? 17.125 0.13 -14.914 1 93.38 109 PRO B N 1
ATOM 4694 C CA . PRO B 1 109 ? 16.891 -0.074 -16.344 1 93.38 109 PRO B CA 1
ATOM 4695 C C . PRO B 1 109 ? 15.664 -0.93 -16.625 1 93.38 109 PRO B C 1
ATOM 4697 O O . PRO B 1 109 ? 15.18 -1.635 -15.742 1 93.38 109 PRO B O 1
ATOM 4700 N N . ASP B 1 110 ? 15.125 -0.785 -17.875 1 94.12 110 ASP B N 1
ATOM 4701 C CA . ASP B 1 110 ? 14.172 -1.694 -18.5 1 94.12 110 ASP B CA 1
ATOM 4702 C C . ASP B 1 110 ? 12.805 -1.609 -17.844 1 94.12 110 ASP B C 1
ATOM 4704 O O . ASP B 1 110 ? 12.086 -2.605 -17.75 1 94.12 110 ASP B O 1
ATOM 4708 N N . ARG B 1 111 ? 12.547 -0.481 -17.156 1 93.31 111 ARG B N 1
ATOM 4709 C CA . ARG B 1 111 ? 11.203 -0.293 -16.641 1 93.31 111 ARG B CA 1
ATOM 4710 C C . ARG B 1 111 ? 10.203 -0.031 -17.766 1 93.31 111 ARG B C 1
ATOM 4712 O O . ARG B 1 111 ? 10.508 0.704 -18.703 1 93.31 111 ARG B O 1
ATOM 4719 N N . GLY B 1 112 ? 9.078 -0.66 -17.734 1 91.81 112 GLY B N 1
ATOM 4720 C CA . GLY B 1 112 ? 8.016 -0.461 -18.703 1 91.81 112 GLY B CA 1
ATOM 4721 C C . GLY B 1 112 ? 6.648 -0.292 -18.078 1 91.81 112 GLY B C 1
ATOM 4722 O O . GLY B 1 112 ? 6.531 -0.21 -16.844 1 91.81 112 GLY B O 1
ATOM 4723 N N . MET B 1 113 ? 5.66 -0.11 -18.906 1 87.5 113 MET B N 1
ATOM 4724 C CA . MET B 1 113 ? 4.285 -0.04 -18.422 1 87.5 113 MET B CA 1
ATOM 4725 C C . MET B 1 113 ? 3.766 -1.425 -18.047 1 87.5 113 MET B C 1
ATOM 4727 O O . MET B 1 113 ? 3.818 -2.35 -18.859 1 87.5 113 MET B O 1
ATOM 4731 N N . VAL B 1 114 ? 3.398 -1.564 -16.875 1 89.06 114 VAL B N 1
ATOM 4732 C CA . VAL B 1 114 ? 2.928 -2.867 -16.422 1 89.06 114 VAL B CA 1
ATOM 4733 C C . VAL B 1 114 ? 1.526 -2.729 -15.82 1 89.06 114 VAL B C 1
ATOM 4735 O O . VAL B 1 114 ? 1.106 -1.63 -15.453 1 89.06 114 VAL B O 1
ATOM 4738 N N . TYR B 1 115 ? 0.861 -3.818 -15.75 1 83.94 115 TYR B N 1
ATOM 4739 C CA . TYR B 1 115 ? -0.535 -3.846 -15.328 1 83.94 115 TYR B CA 1
ATOM 4740 C C . TYR B 1 115 ? -0.665 -3.486 -13.852 1 83.94 115 TYR B C 1
ATOM 4742 O O . TYR B 1 115 ? 0.109 -3.965 -13.016 1 83.94 115 TYR B O 1
ATOM 4750 N N . ALA B 1 116 ? -1.539 -2.562 -13.531 1 82.56 116 ALA B N 1
ATOM 4751 C CA . ALA B 1 116 ? -1.934 -2.199 -12.18 1 82.56 116 ALA B CA 1
ATOM 4752 C C . ALA B 1 116 ? -3.432 -1.921 -12.094 1 82.56 116 ALA B C 1
ATOM 4754 O O . ALA B 1 116 ? -3.934 -1.002 -12.75 1 82.56 116 ALA B O 1
ATOM 4755 N N . PRO B 1 117 ? -4.102 -2.785 -11.297 1 76.88 117 PRO B N 1
ATOM 4756 C CA . PRO B 1 117 ? -5.555 -2.619 -11.234 1 76.88 117 PRO B CA 1
ATOM 4757 C C . PRO B 1 117 ? -5.973 -1.259 -10.68 1 76.88 117 PRO B C 1
ATOM 4759 O O . PRO B 1 117 ? -5.285 -0.7 -9.828 1 76.88 117 PRO B O 1
ATOM 4762 N N . THR B 1 118 ? -7.07 -0.691 -11.242 1 75.69 118 THR B N 1
ATOM 4763 C CA . THR B 1 118 ? -7.621 0.574 -10.766 1 75.69 118 THR B CA 1
ATOM 4764 C C . THR B 1 118 ? -9.031 0.375 -10.211 1 75.69 118 THR B C 1
ATOM 4766 O O . THR B 1 118 ? -9.758 -0.512 -10.656 1 75.69 118 THR B O 1
ATOM 4769 N N . VAL B 1 119 ? -9.43 1.024 -9.203 1 71.31 119 VAL B N 1
ATOM 4770 C CA . VAL B 1 119 ? -10.734 0.916 -8.555 1 71.31 119 VAL B CA 1
ATOM 4771 C C . VAL B 1 119 ? -11.727 1.863 -9.227 1 71.31 119 VAL B C 1
ATOM 4773 O O . VAL B 1 119 ? -12.93 1.604 -9.242 1 71.31 119 VAL B O 1
ATOM 4776 N N . VAL B 1 120 ? -11.211 2.969 -9.773 1 70.5 120 VAL B N 1
ATOM 4777 C CA . VAL B 1 120 ? -12.078 3.957 -10.398 1 70.5 120 VAL B CA 1
ATOM 4778 C C . VAL B 1 120 ? -12.289 3.6 -11.867 1 70.5 120 VAL B C 1
ATOM 4780 O O . VAL B 1 120 ? -11.32 3.363 -12.602 1 70.5 120 VAL B O 1
ATOM 4783 N N . LYS B 1 121 ? -13.555 3.471 -12.203 1 69.81 121 LYS B N 1
ATOM 4784 C CA . LYS B 1 121 ? -13.914 3.113 -13.578 1 69.81 121 LYS B CA 1
ATOM 4785 C C . LYS B 1 121 ? -13.336 4.109 -14.57 1 69.81 121 LYS B C 1
ATOM 4787 O O . LYS B 1 121 ? -13.359 5.32 -14.336 1 69.81 121 LYS B O 1
ATOM 4792 N N . GLY B 1 122 ? -12.727 3.611 -15.664 1 68.12 122 GLY B N 1
ATOM 4793 C CA . GLY B 1 122 ? -12.242 4.465 -16.75 1 68.12 122 GLY B CA 1
ATOM 4794 C C . GLY B 1 122 ? -10.75 4.723 -16.688 1 68.12 122 GLY B C 1
ATOM 4795 O O . GLY B 1 122 ? -10.141 5.098 -17.688 1 68.12 122 GLY B O 1
ATOM 4796 N N . LYS B 1 123 ? -10.18 4.5 -15.57 1 71.38 123 LYS B N 1
ATOM 4797 C CA . LYS B 1 123 ? -8.742 4.715 -15.445 1 71.38 123 LYS B CA 1
ATOM 4798 C C . LYS B 1 123 ? -7.953 3.545 -16.031 1 71.38 123 LYS B C 1
ATOM 4800 O O . LYS B 1 123 ? -8.344 2.387 -15.875 1 71.38 123 LYS B O 1
ATOM 4805 N N . ALA B 1 124 ? -6.922 3.914 -16.828 1 74.94 124 ALA B N 1
ATOM 4806 C CA . ALA B 1 124 ? -6.07 2.857 -17.359 1 74.94 124 ALA B CA 1
ATOM 4807 C C . ALA B 1 124 ? -5.379 2.08 -16.25 1 74.94 124 ALA B C 1
ATOM 4809 O O . ALA B 1 124 ? -4.754 2.674 -15.367 1 74.94 124 ALA B O 1
ATOM 4810 N N . PRO B 1 125 ? -5.457 0.878 -16.234 1 80.75 125 PRO B N 1
ATOM 4811 C CA . PRO B 1 125 ? -4.891 0.041 -15.18 1 80.75 125 PRO B CA 1
ATOM 4812 C C . PRO B 1 125 ? -3.406 -0.248 -15.383 1 80.75 125 PRO B C 1
ATOM 4814 O O . PRO B 1 125 ? -3.014 -1.408 -15.531 1 80.75 125 PRO B O 1
ATOM 4817 N N . VAL B 1 126 ? -2.537 0.845 -15.406 1 83.19 126 VAL B N 1
ATOM 4818 C CA . VAL B 1 126 ? -1.122 0.632 -15.688 1 83.19 126 VAL B CA 1
ATOM 4819 C C . VAL B 1 126 ? -0.273 1.43 -14.703 1 83.19 126 VAL B C 1
ATOM 4821 O O . VAL B 1 126 ? -0.733 2.43 -14.148 1 83.19 126 VAL B O 1
ATOM 4824 N N . THR B 1 127 ? 0.856 0.946 -14.422 1 87.62 127 THR B N 1
ATOM 4825 C CA . THR B 1 127 ? 1.919 1.616 -13.68 1 87.62 127 THR B CA 1
ATOM 4826 C C . THR B 1 127 ? 3.275 1.359 -14.328 1 87.62 127 THR B C 1
ATOM 4828 O O . THR B 1 127 ? 3.348 0.886 -15.469 1 87.62 127 THR B O 1
ATOM 4831 N N . ILE B 1 128 ? 4.332 1.867 -13.695 1 90.5 128 ILE B N 1
ATOM 4832 C CA . ILE B 1 128 ? 5.68 1.72 -14.227 1 90.5 128 ILE B CA 1
ATOM 4833 C C . ILE B 1 128 ? 6.457 0.702 -13.398 1 90.5 128 ILE B C 1
ATOM 4835 O O . ILE B 1 128 ? 6.402 0.727 -12.164 1 90.5 128 ILE B O 1
ATOM 4839 N N . GLY B 1 129 ? 7.078 -0.252 -14.094 1 94.69 129 GLY B N 1
ATOM 4840 C CA . GLY B 1 129 ? 7.906 -1.195 -13.359 1 94.69 129 GLY B CA 1
ATOM 4841 C C . GLY B 1 129 ? 8.312 -2.402 -14.188 1 94.69 129 GLY B C 1
ATOM 4842 O O . GLY B 1 129 ? 8.5 -2.295 -15.398 1 94.69 129 GLY B O 1
ATOM 4843 N N . HIS B 1 130 ? 8.625 -3.455 -13.531 1 96.44 130 HIS B N 1
ATOM 4844 C CA . HIS B 1 130 ? 8.984 -4.734 -14.133 1 96.44 130 HIS B CA 1
ATOM 4845 C C . HIS B 1 130 ? 7.844 -5.738 -14.008 1 96.44 130 HIS B C 1
ATOM 4847 O O . HIS B 1 130 ? 6.82 -5.453 -13.383 1 96.44 130 HIS B O 1
ATOM 4853 N N . GLN B 1 131 ? 7.945 -6.863 -14.68 1 96.44 131 GLN B N 1
ATOM 4854 C CA . GLN B 1 131 ? 7.031 -7.988 -14.516 1 96.44 131 GLN B CA 1
ATOM 4855 C C . GLN B 1 131 ? 7.785 -9.312 -14.5 1 96.44 131 GLN B C 1
ATOM 4857 O O . GLN B 1 131 ? 8.867 -9.422 -15.078 1 96.44 131 GLN B O 1
ATOM 4862 N N . TYR B 1 132 ? 7.262 -10.227 -13.781 1 97.94 132 TYR B N 1
ATOM 4863 C CA . TYR B 1 132 ? 7.902 -11.523 -13.625 1 97.94 132 TYR B CA 1
ATOM 4864 C C . TYR B 1 132 ? 6.949 -12.648 -14.016 1 97.94 132 TYR B C 1
ATOM 4866 O O . TYR B 1 132 ? 5.785 -12.656 -13.602 1 97.94 132 TYR B O 1
ATOM 4874 N N . SER B 1 133 ? 7.418 -13.539 -14.859 1 98.19 133 SER B N 1
ATOM 4875 C CA . SER B 1 133 ? 6.715 -14.781 -15.195 1 98.19 133 SER B CA 1
ATOM 4876 C C . SER B 1 133 ? 7.105 -15.906 -14.242 1 98.19 133 SER B C 1
ATOM 4878 O O . SER B 1 133 ? 8.289 -16.125 -13.992 1 98.19 133 SER B O 1
ATOM 4880 N N . SER B 1 134 ? 6.129 -16.516 -13.672 1 98.25 134 SER B N 1
ATOM 4881 C CA . SER B 1 134 ? 6.383 -17.625 -12.766 1 98.25 134 SER B CA 1
ATOM 4882 C C . SER B 1 134 ? 5.633 -18.891 -13.195 1 98.25 134 SER B C 1
ATOM 4884 O O . SER B 1 134 ? 4.492 -18.797 -13.656 1 98.25 134 SER B O 1
ATOM 4886 N N . VAL B 1 135 ? 6.305 -20 -13.133 1 98.56 135 VAL B N 1
ATOM 4887 C CA . VAL B 1 135 ? 5.711 -21.312 -13.344 1 98.56 135 VAL B CA 1
ATOM 4888 C C . VAL B 1 135 ? 5.715 -22.094 -12.031 1 98.56 135 VAL B C 1
ATOM 4890 O O . VAL B 1 135 ? 6.734 -22.156 -11.344 1 98.56 135 VAL B O 1
ATOM 4893 N N . ALA B 1 136 ? 4.594 -22.625 -11.688 1 98.62 136 ALA B N 1
ATOM 4894 C CA . ALA B 1 136 ? 4.461 -23.375 -10.438 1 98.62 136 ALA B CA 1
ATOM 4895 C C . ALA B 1 136 ? 3.742 -24.703 -10.672 1 98.62 136 ALA B C 1
ATOM 4897 O O . ALA B 1 136 ? 3.012 -24.859 -11.648 1 98.62 136 ALA B O 1
ATOM 4898 N N . LEU B 1 137 ? 4.012 -25.625 -9.828 1 98.38 137 LEU B N 1
ATOM 4899 C CA . LEU B 1 137 ? 3.35 -26.922 -9.836 1 98.38 137 LEU B CA 1
ATOM 4900 C C . LEU B 1 137 ? 2.064 -26.875 -9.016 1 98.38 137 LEU B C 1
ATOM 4902 O O . LEU B 1 137 ? 2.076 -26.453 -7.855 1 98.38 137 LEU B O 1
ATOM 4906 N N . GLY B 1 138 ? 0.951 -27.203 -9.703 1 97.81 138 GLY B N 1
ATOM 4907 C CA . GLY B 1 138 ? -0.28 -27.391 -8.953 1 97.81 138 GLY B CA 1
ATOM 4908 C C . GLY B 1 138 ? -0.262 -28.625 -8.078 1 97.81 138 GLY B C 1
ATOM 4909 O O . GLY B 1 138 ? 0.231 -29.672 -8.492 1 97.81 138 GLY B O 1
ATOM 4910 N N . LEU B 1 139 ? -0.767 -28.469 -6.863 1 96.81 139 LEU B N 1
ATOM 4911 C CA . LEU B 1 139 ? -0.7 -29.562 -5.902 1 96.81 139 LEU B CA 1
ATOM 4912 C C . LEU B 1 139 ? -2.082 -30.172 -5.664 1 96.81 139 LEU B C 1
ATOM 4914 O O . LEU B 1 139 ? -3.084 -29.453 -5.664 1 96.81 139 LEU B O 1
ATOM 4918 N N . GLU B 1 140 ? -2.08 -31.453 -5.484 1 95.62 140 GLU B N 1
ATOM 4919 C CA . GLU B 1 140 ? -3.32 -32.125 -5.105 1 95.62 140 GLU B CA 1
ATOM 4920 C C . GLU B 1 140 ? -3.65 -31.875 -3.635 1 95.62 140 GLU B C 1
ATOM 4922 O O . GLU B 1 140 ? -2.754 -31.625 -2.824 1 95.62 140 GLU B O 1
ATOM 4927 N N . PRO B 1 141 ? -4.957 -31.891 -3.369 1 90.75 141 PRO B N 1
ATOM 4928 C CA . PRO B 1 141 ? -5.359 -31.656 -1.98 1 90.75 141 PRO B CA 1
ATOM 4929 C C . PRO B 1 141 ? -4.754 -32.656 -1.012 1 90.75 141 PRO B C 1
ATOM 4931 O O . PRO B 1 141 ? -4.648 -33.844 -1.337 1 90.75 141 PRO B O 1
ATOM 4934 N N . GLU B 1 142 ? -4.316 -32.188 0.078 1 90.56 142 GLU B N 1
ATOM 4935 C CA . GLU B 1 142 ? -3.764 -32.969 1.169 1 90.56 142 GLU B CA 1
ATOM 4936 C C . GLU B 1 142 ? -4.492 -32.688 2.48 1 90.56 142 GLU B C 1
ATOM 4938 O O . GLU B 1 142 ? -4.824 -31.531 2.779 1 90.56 142 GLU B O 1
ATOM 4943 N N . GLU B 1 143 ? -4.727 -33.781 3.133 1 88.06 143 GLU B N 1
ATOM 4944 C CA . GLU B 1 143 ? -5.41 -33.625 4.41 1 88.06 143 GLU B CA 1
ATOM 4945 C C . GLU B 1 143 ? -4.613 -32.719 5.355 1 88.06 143 GLU B C 1
ATOM 4947 O O . GLU B 1 143 ? -3.4 -32.875 5.5 1 88.06 143 GLU B O 1
ATOM 4952 N N . GLY B 1 144 ? -5.277 -31.797 5.953 1 88.62 144 GLY B N 1
ATOM 4953 C CA . GLY B 1 144 ? -4.656 -30.922 6.934 1 88.62 144 GLY B CA 1
ATOM 4954 C C . GLY B 1 144 ? -3.912 -29.766 6.309 1 88.62 144 GLY B C 1
ATOM 4955 O O . GLY B 1 144 ? -3.35 -28.922 7.016 1 88.62 144 GLY B O 1
ATOM 4956 N N . VAL B 1 145 ? -3.834 -29.734 5.055 1 91 145 VAL B N 1
ATOM 4957 C CA . VAL B 1 145 ? -3.104 -28.688 4.348 1 91 145 VAL B CA 1
ATOM 4958 C C . VAL B 1 145 ? -4.07 -27.875 3.484 1 91 145 VAL B C 1
ATOM 4960 O O . VAL B 1 145 ? -4.996 -28.422 2.891 1 91 145 VAL B O 1
ATOM 4963 N N . SER B 1 146 ? -3.908 -26.594 3.512 1 90.06 146 SER B N 1
ATOM 4964 C CA . SER B 1 146 ? -4.77 -25.703 2.748 1 90.06 146 SER B CA 1
ATOM 4965 C C . SER B 1 146 ? -4.586 -25.906 1.247 1 90.06 146 SER B C 1
ATOM 4967 O O . SER B 1 146 ? -3.498 -26.281 0.795 1 90.06 146 SER B O 1
ATOM 4969 N N . ALA B 1 147 ? -5.602 -25.641 0.474 1 86.69 147 ALA B N 1
ATOM 4970 C CA . ALA B 1 147 ? -5.566 -25.75 -0.981 1 86.69 147 ALA B CA 1
ATOM 4971 C C . ALA B 1 147 ? -4.848 -24.562 -1.608 1 86.69 147 ALA B C 1
ATOM 4973 O O . ALA B 1 147 ? -4.633 -24.531 -2.822 1 86.69 147 ALA B O 1
ATOM 4974 N N . SER B 1 148 ? -4.375 -23.703 -0.843 1 89.31 148 SER B N 1
ATOM 4975 C CA . SER B 1 148 ? -3.797 -22.453 -1.343 1 89.31 148 SER B CA 1
ATOM 4976 C C . SER B 1 148 ? -2.33 -22.641 -1.719 1 89.31 148 SER B C 1
ATOM 4978 O O . SER B 1 148 ? -1.681 -21.703 -2.184 1 89.31 148 SER B O 1
ATOM 4980 N N . TRP B 1 149 ? -1.852 -23.828 -1.548 1 96.06 149 TRP B N 1
ATOM 4981 C CA . TRP B 1 149 ? -0.435 -24.078 -1.795 1 96.06 149 TRP B CA 1
ATOM 4982 C C . TRP B 1 149 ? -0.177 -24.344 -3.277 1 96.06 149 TRP B C 1
ATOM 4984 O O . TRP B 1 149 ? -0.994 -24.969 -3.957 1 96.06 149 TRP B O 1
ATOM 4994 N N . VAL B 1 150 ? 0.876 -23.859 -3.773 1 98.06 150 VAL B N 1
ATOM 4995 C CA . VAL B 1 150 ? 1.515 -24.25 -5.023 1 98.06 150 VAL B CA 1
ATOM 4996 C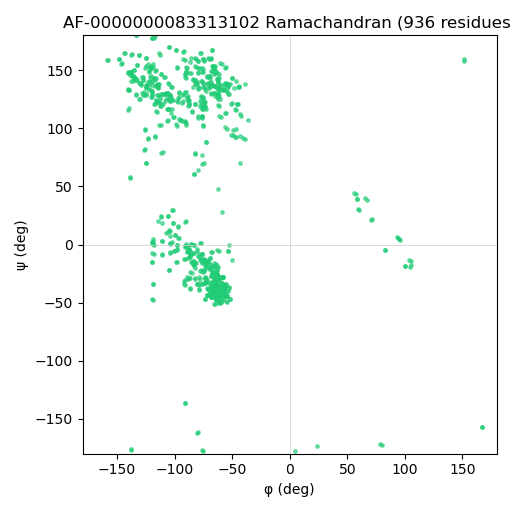 C . VAL B 1 150 ? 3.006 -24.484 -4.793 1 98.06 150 VAL B C 1
ATOM 4998 O O . VAL B 1 150 ? 3.525 -24.188 -3.713 1 98.06 150 VAL B O 1
ATOM 5001 N N . LEU B 1 151 ? 3.633 -25.125 -5.645 1 98 151 LEU B N 1
ATOM 5002 C CA . LEU B 1 151 ? 5.078 -25.281 -5.551 1 98 151 LEU B CA 1
ATOM 5003 C C . LEU B 1 151 ? 5.785 -24.531 -6.672 1 98 151 LEU B C 1
ATOM 5005 O O . LEU B 1 151 ? 5.816 -25 -7.816 1 98 151 LEU B O 1
ATOM 5009 N N . PRO B 1 152 ? 6.352 -23.359 -6.316 1 98.06 152 PRO B N 1
ATOM 5010 C CA . PRO B 1 152 ? 7.035 -22.609 -7.371 1 98.06 152 PRO B CA 1
ATOM 5011 C C . PRO B 1 152 ? 8.234 -23.344 -7.945 1 98.06 152 PRO B C 1
ATOM 5013 O O . PRO B 1 152 ? 8.961 -24.016 -7.207 1 98.06 152 PRO B O 1
ATOM 5016 N N . LEU B 1 153 ? 8.438 -23.234 -9.25 1 98.38 153 LEU B N 1
ATOM 5017 C CA . LEU B 1 153 ? 9.531 -23.938 -9.914 1 98.38 153 LEU B CA 1
ATOM 5018 C C . LEU B 1 153 ? 10.492 -22.953 -10.562 1 98.38 153 LEU B C 1
ATOM 5020 O O . LEU B 1 153 ? 11.711 -23.062 -10.406 1 98.38 153 LEU B O 1
ATOM 5024 N N . LEU B 1 154 ? 9.93 -22.016 -11.281 1 98.25 154 LEU B N 1
ATOM 5025 C CA . LEU B 1 154 ? 10.766 -21.062 -12.008 1 98.25 154 LEU B CA 1
ATOM 5026 C C . LEU B 1 154 ? 10.18 -19.656 -11.938 1 98.25 154 LEU B C 1
ATOM 5028 O O . LEU B 1 154 ? 8.961 -19.484 -11.828 1 98.25 154 LEU B O 1
ATOM 5032 N N . THR B 1 155 ? 11.031 -18.688 -11.93 1 97.81 155 THR B N 1
ATOM 5033 C CA . THR B 1 155 ? 10.664 -17.281 -12.07 1 97.81 155 THR B CA 1
ATOM 5034 C C . THR B 1 155 ? 11.664 -16.547 -12.953 1 97.81 155 THR B C 1
ATOM 5036 O O . THR B 1 155 ? 12.867 -16.797 -12.883 1 97.81 155 THR B O 1
ATOM 5039 N N . THR B 1 156 ? 11.133 -15.766 -13.906 1 97.88 156 THR B N 1
ATOM 5040 C CA . THR B 1 156 ? 11.977 -15.031 -14.844 1 97.88 156 THR B CA 1
ATOM 5041 C C . THR B 1 156 ? 11.414 -13.633 -15.094 1 97.88 156 THR B C 1
ATOM 5043 O O . THR B 1 156 ? 10.203 -13.469 -15.289 1 97.88 156 THR B O 1
ATOM 5046 N N . ARG B 1 157 ? 12.289 -12.656 -15.023 1 97.38 157 ARG B N 1
ATOM 5047 C CA . ARG B 1 157 ? 11.875 -11.305 -15.375 1 97.38 157 ARG B CA 1
ATOM 5048 C C . ARG B 1 157 ? 11.516 -11.219 -16.859 1 97.38 157 ARG B C 1
ATOM 5050 O O . ARG B 1 157 ? 12.211 -11.781 -17.703 1 97.38 157 ARG B O 1
ATOM 5057 N N . VAL B 1 158 ? 10.469 -10.57 -17.156 1 97.38 158 VAL B N 1
ATOM 5058 C CA . VAL B 1 158 ? 10.062 -10.32 -18.531 1 97.38 158 VAL B CA 1
ATOM 5059 C C . VAL B 1 158 ? 10.656 -9 -19.016 1 97.38 158 VAL B C 1
ATOM 5061 O O . VAL B 1 158 ? 10.188 -7.922 -18.641 1 97.38 158 VAL B O 1
ATOM 5064 N N . ALA B 1 159 ? 11.641 -9.094 -19.828 1 95.75 159 ALA B N 1
ATOM 5065 C CA . ALA B 1 159 ? 12.242 -7.883 -20.391 1 95.75 159 ALA B CA 1
ATOM 5066 C C . ALA B 1 159 ? 11.219 -7.066 -21.172 1 95.75 159 ALA B C 1
ATOM 5068 O O . ALA B 1 159 ? 10.227 -7.613 -21.656 1 95.75 159 ALA B O 1
ATOM 5069 N N . THR B 1 160 ? 11.445 -5.75 -21.312 1 92.44 160 THR B N 1
ATOM 5070 C CA . THR B 1 160 ? 10.5 -4.863 -21.984 1 92.44 160 THR B CA 1
ATOM 5071 C C . THR B 1 160 ? 10.375 -5.227 -23.469 1 92.44 160 THR B C 1
ATOM 5073 O O . THR B 1 160 ? 9.344 -4.973 -24.094 1 92.44 160 THR B O 1
ATOM 5076 N N . ASP B 1 161 ? 11.359 -5.848 -24 1 91.88 161 ASP B N 1
ATOM 5077 C CA . ASP B 1 161 ? 11.336 -6.195 -25.422 1 91.88 161 ASP B CA 1
ATOM 5078 C C . ASP B 1 161 ? 10.883 -7.641 -25.609 1 91.88 161 ASP B C 1
ATOM 5080 O O . ASP B 1 161 ? 10.781 -8.109 -26.75 1 91.88 161 ASP B O 1
ATOM 5084 N N . ALA B 1 162 ? 10.609 -8.328 -24.578 1 93.19 162 ALA B N 1
ATOM 5085 C CA . ALA B 1 162 ? 10.211 -9.734 -24.688 1 93.19 162 ALA B CA 1
ATOM 5086 C C . ALA B 1 162 ? 8.688 -9.867 -24.625 1 93.19 162 ALA B C 1
ATOM 5088 O O . ALA B 1 162 ? 7.996 -8.984 -24.125 1 93.19 162 ALA 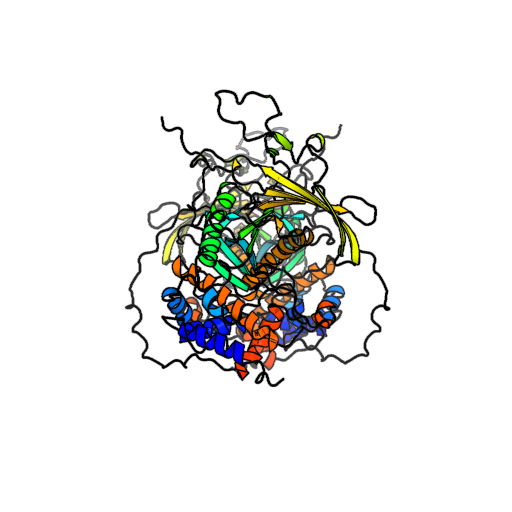B O 1
ATOM 5089 N N . ASP B 1 163 ? 8.227 -10.914 -25.25 1 93.19 163 ASP B N 1
ATOM 5090 C CA . ASP B 1 163 ? 6.824 -11.32 -25.141 1 93.19 163 ASP B CA 1
ATOM 5091 C C . ASP B 1 163 ? 6.59 -12.125 -23.859 1 93.19 163 ASP B C 1
ATOM 5093 O O . ASP B 1 163 ? 7.234 -13.156 -23.656 1 93.19 163 ASP B O 1
ATOM 5097 N N . LYS B 1 164 ? 5.715 -11.656 -23 1 93.75 164 LYS B N 1
ATOM 5098 C CA . LYS B 1 164 ? 5.539 -12.25 -21.672 1 93.75 164 LYS B CA 1
ATOM 5099 C C . LYS B 1 164 ? 5.102 -13.703 -21.781 1 93.75 164 LYS B C 1
ATOM 5101 O O . LYS B 1 164 ? 5.539 -14.547 -21 1 93.75 164 LYS B O 1
ATOM 5106 N N . GLU B 1 165 ? 4.238 -14.055 -22.766 1 95.56 165 GLU B N 1
ATOM 5107 C CA . GLU B 1 165 ? 3.785 -15.438 -22.922 1 95.56 165 GLU B CA 1
ATOM 5108 C C . GLU B 1 165 ? 4.922 -16.344 -23.391 1 95.56 165 GLU B C 1
ATOM 5110 O O . GLU B 1 165 ? 5.012 -17.5 -22.984 1 95.56 165 GLU B O 1
ATOM 5115 N N . MET B 1 166 ? 5.773 -15.758 -24.203 1 96.31 166 MET B N 1
ATOM 5116 C CA . MET B 1 166 ? 6.875 -16.562 -24.719 1 96.31 166 MET B CA 1
ATOM 5117 C C . MET B 1 166 ? 7.902 -16.844 -23.625 1 96.31 166 MET B C 1
ATOM 5119 O O . MET B 1 166 ? 8.531 -17.906 -23.609 1 96.31 166 MET B O 1
ATOM 5123 N N . VAL B 1 167 ? 8.047 -15.891 -22.719 1 97.75 167 VAL B N 1
ATOM 5124 C CA . VAL B 1 167 ? 8.906 -16.156 -21.562 1 97.75 167 VAL B CA 1
ATOM 5125 C C . VAL B 1 167 ? 8.359 -17.344 -20.781 1 97.75 167 VAL B C 1
ATOM 5127 O O . VAL B 1 167 ? 9.125 -18.219 -20.359 1 97.75 167 VAL B O 1
ATOM 5130 N N . GLY B 1 168 ? 7.078 -17.375 -20.578 1 97.88 168 GLY B N 1
ATOM 5131 C CA . GLY B 1 168 ? 6.445 -18.516 -19.938 1 97.88 168 GLY B CA 1
ATOM 5132 C C . GLY B 1 168 ? 6.652 -19.828 -20.672 1 97.88 168 GLY B C 1
ATOM 5133 O O . GLY B 1 168 ? 6.906 -20.859 -20.062 1 97.88 168 GLY B O 1
ATOM 5134 N N . ALA B 1 169 ? 6.57 -19.734 -22.016 1 98 169 ALA B N 1
ATOM 5135 C CA . ALA B 1 169 ? 6.777 -20.922 -22.844 1 98 169 ALA B CA 1
ATOM 5136 C C . ALA B 1 169 ? 8.203 -21.438 -22.703 1 98 169 ALA B C 1
ATOM 5138 O O . ALA B 1 169 ? 8.422 -22.656 -22.672 1 98 169 ALA B O 1
ATOM 5139 N N . GLU B 1 170 ? 9.094 -20.531 -22.641 1 97.88 170 GLU B N 1
ATOM 5140 C CA . GLU B 1 170 ? 10.492 -20.922 -22.484 1 97.88 170 GLU B CA 1
ATOM 5141 C C . GLU B 1 170 ? 10.727 -21.594 -21.125 1 97.88 170 GLU B C 1
ATOM 5143 O O . GLU B 1 170 ? 11.523 -22.531 -21.031 1 97.88 170 GLU B O 1
ATOM 5148 N N . GLN B 1 171 ? 10.078 -21.094 -20.125 1 98.19 171 GLN B N 1
ATOM 5149 C CA . GLN B 1 171 ? 10.195 -21.703 -18.812 1 98.19 171 GLN B CA 1
ATOM 5150 C C . GLN B 1 171 ? 9.664 -23.141 -18.812 1 98.19 171 GLN B C 1
ATOM 5152 O O . GLN B 1 171 ? 10.32 -24.047 -18.312 1 98.19 171 GLN B O 1
ATOM 5157 N N . ILE B 1 172 ? 8.539 -23.312 -19.406 1 98.38 172 ILE B N 1
ATOM 5158 C CA . ILE B 1 172 ? 7.934 -24.641 -19.469 1 98.38 172 ILE B CA 1
ATOM 5159 C C . ILE B 1 172 ? 8.797 -25.562 -20.328 1 98.38 172 ILE B C 1
ATOM 5161 O O . ILE B 1 172 ? 9 -26.734 -19.984 1 98.38 172 ILE B O 1
ATOM 5165 N N . ASP B 1 173 ? 9.312 -25.031 -21.391 1 98.25 173 ASP B N 1
ATOM 5166 C CA . ASP B 1 173 ? 10.219 -25.781 -22.266 1 98.25 173 ASP B CA 1
ATOM 5167 C C . ASP B 1 173 ? 11.43 -26.281 -21.484 1 98.25 173 ASP B C 1
ATOM 5169 O O . ASP B 1 173 ? 11.844 -27.438 -21.641 1 98.25 173 ASP B O 1
ATOM 5173 N N . ALA B 1 174 ? 11.984 -25.422 -20.688 1 97.94 174 ALA B N 1
ATOM 5174 C CA . ALA B 1 174 ? 13.156 -25.781 -19.891 1 97.94 174 ALA B CA 1
ATOM 5175 C C . ALA B 1 174 ? 12.844 -26.938 -18.938 1 97.94 174 ALA B C 1
ATOM 5177 O O . ALA B 1 174 ? 13.672 -27.828 -18.734 1 97.94 174 ALA B O 1
ATOM 5178 N N . LEU B 1 175 ? 11.68 -26.953 -18.359 1 98.06 175 LEU B N 1
ATOM 5179 C CA . LEU B 1 175 ? 11.266 -28 -17.422 1 98.06 175 LEU B CA 1
ATOM 5180 C C . LEU B 1 175 ? 11.039 -29.328 -18.141 1 98.06 175 LEU B C 1
ATOM 5182 O O . LEU B 1 175 ? 11.422 -30.375 -17.641 1 98.06 175 LEU B O 1
ATOM 5186 N N . LEU B 1 176 ? 10.469 -29.266 -19.344 1 98.12 176 LEU B N 1
ATOM 5187 C CA . LEU B 1 176 ? 10.086 -30.469 -20.062 1 98.12 176 LEU B CA 1
ATOM 5188 C C . LEU B 1 176 ? 11.281 -31.062 -20.797 1 98.12 176 LEU B C 1
ATOM 5190 O O . LEU B 1 176 ? 11.359 -32.281 -21 1 98.12 176 LEU B O 1
ATOM 5194 N N . ALA B 1 177 ? 12.195 -30.25 -21.203 1 97.12 177 ALA B N 1
ATOM 5195 C CA . ALA B 1 177 ? 13.336 -30.688 -21.984 1 97.12 177 ALA B CA 1
ATOM 5196 C C . ALA B 1 177 ? 14.383 -31.375 -21.109 1 97.12 177 ALA B C 1
ATOM 5198 O O . ALA B 1 177 ? 15.227 -32.125 -21.609 1 97.12 177 ALA B O 1
ATOM 5199 N N . ASP B 1 178 ? 14.367 -31.109 -19.875 1 96.75 178 ASP B N 1
ATOM 5200 C CA . ASP B 1 178 ? 15.344 -31.703 -18.969 1 96.75 178 ASP B CA 1
ATOM 5201 C C . ASP B 1 178 ? 14.977 -33.156 -18.641 1 96.75 178 ASP B C 1
ATOM 5203 O O . ASP B 1 178 ? 13.945 -33.406 -18.016 1 96.75 178 ASP B O 1
ATOM 5207 N N . PRO B 1 179 ? 15.812 -34.031 -18.969 1 95.12 179 PRO B N 1
ATOM 5208 C CA . PRO B 1 179 ? 15.469 -35.438 -18.797 1 95.12 179 PRO B CA 1
ATOM 5209 C C . PRO B 1 179 ? 15.453 -35.875 -17.344 1 95.12 179 PRO B C 1
ATOM 5211 O O . PRO B 1 179 ? 14.883 -36.938 -17.016 1 95.12 179 PRO B O 1
ATOM 5214 N N . ALA B 1 180 ? 16.125 -35.094 -16.547 1 95.06 180 ALA B N 1
ATOM 5215 C CA . ALA B 1 180 ? 16.188 -35.469 -15.141 1 95.06 180 ALA B CA 1
ATOM 5216 C C . ALA B 1 180 ? 14.852 -35.156 -14.445 1 95.06 180 ALA B C 1
ATOM 5218 O O . ALA B 1 180 ? 14.531 -35.781 -13.422 1 95.06 180 ALA B O 1
ATOM 5219 N N . LEU B 1 181 ? 14.094 -34.281 -14.961 1 96.5 181 LEU B N 1
ATOM 5220 C CA . LEU B 1 181 ? 12.789 -33.906 -14.406 1 96.5 181 LEU B CA 1
ATOM 5221 C C . LEU B 1 181 ? 11.688 -34.781 -14.992 1 96.5 181 LEU B C 1
ATOM 5223 O O . LEU B 1 181 ? 11.766 -35.188 -16.156 1 96.5 181 LEU B O 1
ATOM 5227 N N . PRO B 1 182 ? 10.656 -35.031 -14.25 1 96.25 182 PRO B N 1
ATOM 5228 C CA . PRO B 1 182 ? 9.617 -35.969 -14.711 1 96.25 182 PRO B CA 1
ATOM 5229 C C . PRO B 1 182 ? 8.672 -35.312 -15.727 1 96.25 182 PRO B C 1
ATOM 5231 O O . PRO B 1 182 ? 7.926 -36.031 -16.406 1 96.25 182 PRO B O 1
ATOM 5234 N N . PHE B 1 183 ? 8.695 -34.125 -15.984 1 96 183 PHE B N 1
ATOM 5235 C CA . PHE B 1 183 ? 7.68 -33.375 -16.703 1 96 183 PHE B CA 1
ATOM 5236 C C . PHE B 1 183 ? 7.723 -33.688 -18.188 1 96 183 PHE B C 1
ATOM 5238 O O . PHE B 1 183 ? 6.695 -33.625 -18.875 1 96 183 PHE B O 1
ATOM 5245 N N . GLY B 1 184 ? 8.906 -33.969 -18.688 1 92.75 184 GLY B N 1
ATOM 5246 C CA . GLY B 1 184 ? 9.039 -34.219 -20.109 1 92.75 184 GLY B CA 1
ATOM 5247 C C . GLY B 1 184 ? 8.68 -35.656 -20.5 1 92.75 184 GLY B C 1
ATOM 5248 O O . GLY B 1 184 ? 8.43 -35.938 -21.672 1 92.75 184 GLY B O 1
ATOM 5249 N N . GLN B 1 185 ? 8.617 -36.5 -19.578 1 93 185 GLN B N 1
ATOM 5250 C CA . GLN B 1 185 ? 8.414 -37.906 -19.859 1 93 185 GLN B CA 1
ATOM 5251 C C . GLN B 1 185 ? 6.98 -38.344 -19.547 1 93 185 GLN B C 1
ATOM 5253 O O . GLN B 1 185 ? 6.488 -39.344 -20.094 1 93 185 GLN B O 1
ATOM 5258 N N . GLU B 1 186 ? 6.414 -37.625 -18.766 1 96.31 186 GLU B N 1
ATOM 5259 C CA . GLU B 1 186 ? 5.051 -37.938 -18.344 1 96.31 186 GLU B CA 1
ATOM 5260 C C . GLU B 1 186 ? 4.066 -36.875 -18.844 1 96.31 186 GLU B C 1
ATOM 5262 O O . GLU B 1 186 ? 4.469 -35.812 -19.312 1 96.31 186 GLU B O 1
ATOM 5267 N N . LEU B 1 187 ? 2.77 -37.25 -18.781 1 97.88 187 LEU B N 1
ATOM 5268 C CA . LEU B 1 187 ? 1.733 -36.312 -19.203 1 97.88 187 LEU B CA 1
ATOM 5269 C C . LEU B 1 187 ? 1.741 -35.062 -18.328 1 97.88 187 LEU B C 1
ATOM 5271 O O . LEU B 1 187 ? 1.717 -35.156 -17.109 1 97.88 187 LEU B O 1
ATOM 5275 N N . CYS B 1 188 ? 1.855 -33.969 -18.984 1 98.12 188 CYS B N 1
ATOM 5276 C CA . CYS B 1 188 ? 1.867 -32.656 -18.328 1 98.12 188 CYS B CA 1
ATOM 5277 C C . CYS B 1 188 ? 0.779 -31.75 -18.891 1 98.12 188 CYS B C 1
ATOM 5279 O O . CYS B 1 188 ? 0.527 -31.75 -20.094 1 98.12 188 CYS B O 1
ATOM 5281 N N . VAL B 1 189 ? 0.102 -31.094 -18 1 98.69 189 VAL B N 1
ATOM 5282 C CA . VAL B 1 189 ? -0.911 -30.125 -18.391 1 98.69 189 VAL B CA 1
ATOM 5283 C C . VAL B 1 189 ? -0.479 -28.719 -17.953 1 98.69 189 VAL B C 1
ATOM 5285 O O . VAL B 1 189 ? -0.146 -28.516 -16.781 1 98.69 189 VAL B O 1
ATOM 5288 N N . ALA B 1 190 ? -0.367 -27.797 -18.844 1 98.62 190 ALA B N 1
ATOM 5289 C CA . ALA B 1 190 ? -0.047 -26.406 -18.547 1 98.62 190 ALA B CA 1
ATOM 5290 C C . ALA B 1 190 ? -1.29 -25.516 -18.641 1 98.62 190 ALA B C 1
ATOM 5292 O O . ALA B 1 190 ? -2.025 -25.578 -19.641 1 98.62 190 ALA B O 1
ATOM 5293 N N . VAL B 1 191 ? -1.554 -24.75 -17.641 1 98.56 191 VAL B N 1
ATOM 5294 C CA . VAL B 1 191 ? -2.74 -23.906 -17.625 1 98.56 191 VAL B CA 1
ATOM 5295 C C . VAL B 1 191 ? -2.324 -22.438 -17.625 1 98.56 191 VAL B C 1
ATOM 5297 O O . VAL B 1 191 ? -1.36 -22.062 -16.953 1 98.56 191 VAL B O 1
ATOM 5300 N N . GLY B 1 192 ? -2.98 -21.594 -18.406 1 97.25 192 GLY B N 1
ATOM 5301 C CA . GLY B 1 192 ? -2.754 -20.156 -18.484 1 97.25 192 GLY B CA 1
ATOM 5302 C C . GLY B 1 192 ? -4.027 -19.375 -18.703 1 97.25 192 GLY B C 1
ATOM 5303 O O . GLY B 1 192 ? -5.078 -19.938 -19.016 1 97.25 192 GLY B O 1
ATOM 5304 N N . ASP B 1 193 ? -3.98 -18.109 -18.484 1 95.81 193 ASP B N 1
ATOM 5305 C CA . ASP B 1 193 ? -5.152 -17.266 -18.656 1 95.81 193 ASP B CA 1
ATOM 5306 C 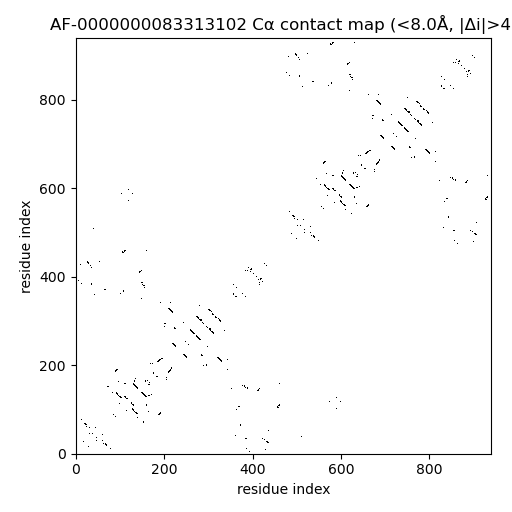C . ASP B 1 193 ? -5.379 -16.922 -20.125 1 95.81 193 ASP B C 1
ATOM 5308 O O . ASP B 1 193 ? -4.863 -17.609 -21.016 1 95.81 193 ASP B O 1
ATOM 5312 N N . THR B 1 194 ? -6.148 -15.883 -20.375 1 94.69 194 THR B N 1
ATOM 5313 C CA . THR B 1 194 ? -6.574 -15.539 -21.734 1 94.69 194 THR B CA 1
ATOM 5314 C C . THR B 1 194 ? -5.379 -15.148 -22.594 1 94.69 194 THR B C 1
ATOM 5316 O O . THR B 1 194 ? -5.363 -15.398 -23.797 1 94.69 194 THR B O 1
ATOM 5319 N N . SER B 1 195 ? -4.352 -14.617 -21.953 1 93.56 195 SER B N 1
ATOM 5320 C CA . SER B 1 195 ? -3.18 -14.164 -22.688 1 93.56 195 SER B CA 1
ATOM 5321 C C . SER B 1 195 ? -2.4 -15.336 -23.266 1 93.56 195 SER B C 1
ATOM 5323 O O . SER B 1 195 ? -1.65 -15.18 -24.234 1 93.56 195 SER B O 1
ATOM 5325 N N . TYR B 1 196 ? -2.641 -16.531 -22.781 1 96 196 TYR B N 1
ATOM 5326 C CA . TYR B 1 196 ? -1.862 -17.703 -23.172 1 96 196 TYR B CA 1
ATOM 5327 C C . TYR B 1 196 ? -2.619 -18.547 -24.203 1 96 196 TYR B C 1
ATOM 5329 O O . TYR B 1 196 ? -2.314 -19.719 -24.391 1 96 196 TYR B O 1
ATOM 5337 N N . SER B 1 197 ? -3.611 -17.953 -24.844 1 95.12 197 SER B N 1
ATOM 5338 C CA . SER B 1 197 ? -4.344 -18.672 -25.906 1 95.12 197 SER B CA 1
ATOM 5339 C C . SER B 1 197 ? -3.938 -18.172 -27.281 1 95.12 197 SER B C 1
ATOM 5341 O O . SER B 1 197 ? -4.586 -18.5 -28.281 1 95.12 197 SER B O 1
ATOM 5343 N N . LYS B 1 198 ? -2.887 -17.422 -27.312 1 92.69 198 LYS B N 1
ATOM 5344 C CA . LYS B 1 198 ? -2.357 -16.938 -28.594 1 92.69 198 LYS B CA 1
ATOM 5345 C C . LYS B 1 198 ? -1.706 -18.062 -29.391 1 92.69 198 LYS B C 1
ATOM 5347 O O . LYS B 1 198 ? -1.05 -18.938 -28.812 1 92.69 198 LYS B O 1
ATOM 5352 N N . PRO B 1 199 ? -1.866 -17.969 -30.734 1 93.75 199 PRO B N 1
ATOM 5353 C CA . PRO B 1 199 ? -1.31 -19.031 -31.578 1 93.75 199 PRO B CA 1
ATOM 5354 C C . PRO B 1 199 ? 0.194 -19.219 -31.375 1 93.75 199 PRO B C 1
ATOM 5356 O O . PRO B 1 199 ? 0.684 -20.344 -31.359 1 93.75 199 PRO B O 1
ATOM 5359 N N . LEU B 1 200 ? 0.88 -18.109 -31.188 1 93.06 200 LEU B N 1
ATOM 5360 C CA . LEU B 1 200 ? 2.33 -18.172 -31.031 1 93.06 200 LEU B CA 1
ATOM 5361 C C . LEU B 1 200 ? 2.707 -18.984 -29.797 1 93.06 200 LEU B C 1
ATOM 5363 O O . LEU B 1 200 ? 3.623 -19.812 -29.859 1 93.06 200 LEU B O 1
ATOM 5367 N N . TYR B 1 201 ? 2.045 -18.781 -28.734 1 95.75 201 TYR B N 1
ATOM 5368 C CA . TYR B 1 201 ? 2.289 -19.5 -27.484 1 95.75 201 TYR B CA 1
ATOM 5369 C C . TYR B 1 201 ? 1.914 -20.969 -27.625 1 95.75 201 TYR B C 1
ATOM 5371 O O . TYR B 1 201 ? 2.67 -21.859 -27.219 1 95.75 201 TYR B O 1
ATOM 5379 N N . LEU B 1 202 ? 0.799 -21.234 -28.203 1 96.19 202 LEU B N 1
ATOM 5380 C CA . LEU B 1 202 ? 0.299 -22.594 -28.359 1 96.19 202 LEU B CA 1
ATOM 5381 C C . LEU B 1 202 ? 1.207 -23.406 -29.266 1 96.19 202 LEU B C 1
ATOM 5383 O O . LEU B 1 202 ? 1.476 -24.578 -29 1 96.19 202 LEU B O 1
ATOM 5387 N N . HIS B 1 203 ? 1.644 -22.766 -30.312 1 95.31 203 HIS B N 1
ATOM 5388 C CA . HIS B 1 203 ? 2.523 -23.438 -31.266 1 95.31 203 HIS B CA 1
ATOM 5389 C C . HIS B 1 203 ? 3.855 -23.797 -30.625 1 95.31 203 HIS B C 1
ATOM 5391 O O . HIS B 1 203 ? 4.426 -24.859 -30.906 1 95.31 203 HIS B O 1
ATOM 5397 N N . ALA B 1 204 ? 4.363 -22.953 -29.734 1 94.88 204 ALA B N 1
ATOM 5398 C CA . ALA B 1 204 ? 5.648 -23.172 -29.078 1 94.88 204 ALA B CA 1
ATOM 5399 C C . ALA B 1 204 ? 5.633 -24.453 -28.266 1 94.88 204 ALA B C 1
ATOM 5401 O O . ALA B 1 204 ? 6.664 -25.109 -28.109 1 94.88 204 ALA B O 1
ATOM 5402 N N . HIS B 1 205 ? 4.492 -24.875 -27.781 1 96.06 205 HIS B N 1
ATOM 5403 C CA . HIS B 1 205 ? 4.363 -26.016 -26.906 1 96.06 205 HIS B CA 1
ATOM 5404 C C . HIS B 1 205 ? 4.234 -27.312 -27.703 1 96.06 205 HIS B C 1
ATOM 5406 O O . HIS B 1 205 ? 4.344 -28.406 -27.141 1 96.06 205 HIS B O 1
ATOM 5412 N N . ARG B 1 206 ? 4.082 -27.203 -29.031 1 94.62 206 ARG B N 1
ATOM 5413 C CA . ARG B 1 206 ? 3.77 -28.375 -29.844 1 94.62 206 ARG B CA 1
ATOM 5414 C C . ARG B 1 206 ? 5.008 -29.25 -30.047 1 94.62 206 ARG B C 1
ATOM 5416 O O . ARG B 1 206 ? 4.898 -30.406 -30.469 1 94.62 206 ARG B O 1
ATOM 5423 N N . ARG B 1 207 ? 6.113 -28.812 -29.656 1 93.5 207 ARG B N 1
ATOM 5424 C CA . ARG B 1 207 ? 7.324 -29.625 -29.75 1 93.5 207 ARG B CA 1
ATOM 5425 C C . ARG B 1 207 ? 7.359 -30.688 -28.672 1 93.5 207 ARG B C 1
ATOM 5427 O O . ARG B 1 207 ? 8.125 -31.656 -28.766 1 93.5 207 ARG B O 1
ATOM 5434 N N . HIS B 1 208 ? 6.562 -30.578 -27.672 1 97.12 208 HIS B N 1
ATOM 5435 C CA . HIS B 1 208 ? 6.508 -31.531 -26.578 1 97.12 208 HIS B CA 1
ATOM 5436 C C . HIS B 1 208 ? 5.273 -32.406 -26.672 1 97.12 208 HIS B C 1
ATOM 5438 O O . HIS B 1 208 ? 4.168 -32 -26.328 1 97.12 208 HIS B O 1
ATOM 5444 N N . PRO B 1 209 ? 5.41 -33.625 -27.016 1 95.69 209 PRO B N 1
ATOM 5445 C CA . PRO B 1 209 ? 4.262 -34.5 -27.266 1 95.69 209 PRO B CA 1
ATOM 5446 C C . PRO B 1 209 ? 3.465 -34.781 -25.984 1 95.69 209 PRO B C 1
ATOM 5448 O O . PRO B 1 209 ? 2.27 -35.094 -26.062 1 95.69 209 PRO B O 1
ATOM 5451 N N . HIS B 1 210 ? 4.082 -34.656 -24.844 1 97 210 HIS B N 1
ATOM 5452 C CA . HIS B 1 210 ? 3.416 -35.031 -23.609 1 97 210 HIS B CA 1
ATOM 5453 C C . HIS B 1 210 ? 2.789 -33.812 -22.938 1 97 210 HIS B C 1
ATOM 5455 O O . HIS B 1 210 ? 2.268 -33.906 -21.828 1 97 210 HIS B O 1
ATOM 5461 N N . LEU B 1 211 ? 2.836 -32.688 -23.578 1 98.38 211 LEU B N 1
ATOM 5462 C CA . LEU B 1 211 ? 2.299 -31.469 -22.984 1 98.38 211 LEU B CA 1
ATOM 5463 C C . LEU B 1 211 ? 0.93 -31.141 -23.562 1 98.38 211 LEU B C 1
ATOM 5465 O O . LEU B 1 211 ? 0.762 -31.125 -24.797 1 98.38 211 LEU B O 1
ATOM 5469 N N . VAL B 1 212 ? -0.042 -31 -22.75 1 98.62 212 VAL B N 1
ATOM 5470 C CA . VAL B 1 212 ? -1.356 -30.484 -23.109 1 98.62 212 VAL B CA 1
ATOM 5471 C C . VAL B 1 212 ? -1.549 -29.094 -22.516 1 98.62 212 VAL B C 1
ATOM 5473 O O . VAL B 1 212 ? -1.287 -28.875 -21.328 1 98.62 212 VAL B O 1
ATOM 5476 N N . THR B 1 213 ? -1.942 -28.125 -23.281 1 98.56 213 THR B N 1
ATOM 5477 C CA . THR B 1 213 ? -2.123 -26.75 -22.828 1 98.56 213 THR B CA 1
ATOM 5478 C C . THR B 1 213 ? -3.607 -26.422 -22.688 1 98.56 213 THR B C 1
ATOM 5480 O O . THR B 1 213 ? -4.395 -26.672 -23.609 1 98.56 213 THR B O 1
ATOM 5483 N N . ILE B 1 214 ? -3.998 -25.953 -21.547 1 98.69 214 ILE B N 1
ATOM 5484 C CA . ILE B 1 214 ? -5.34 -25.438 -21.312 1 98.69 214 ILE B CA 1
ATOM 5485 C C . ILE B 1 214 ? -5.285 -23.938 -21.094 1 98.69 214 ILE B C 1
ATOM 5487 O O . ILE B 1 214 ? -4.574 -23.453 -20.219 1 98.69 214 ILE B O 1
ATOM 5491 N N . ALA B 1 215 ? -5.953 -23.141 -21.891 1 98.12 215 ALA B N 1
ATOM 5492 C CA . ALA B 1 215 ? -5.953 -21.688 -21.781 1 98.12 215 ALA B CA 1
ATOM 5493 C C . ALA B 1 215 ? -7.359 -21.125 -21.938 1 98.12 215 ALA B C 1
ATOM 5495 O O . ALA B 1 215 ? -8.188 -21.703 -22.656 1 98.12 215 ALA B O 1
ATOM 5496 N N . ARG B 1 216 ? -7.645 -20.125 -21.25 1 97.38 216 ARG B N 1
ATOM 5497 C CA . ARG B 1 216 ? -8.914 -19.422 -21.438 1 97.38 216 ARG B CA 1
ATOM 5498 C C . ARG B 1 216 ? -8.945 -18.688 -22.766 1 97.38 216 ARG B C 1
ATOM 5500 O O . ARG B 1 216 ? -7.918 -18.203 -23.234 1 97.38 216 ARG B O 1
ATOM 5507 N N . VAL B 1 217 ? -10.133 -18.656 -23.359 1 96.25 217 VAL B N 1
ATOM 5508 C CA . VAL B 1 217 ? -10.289 -17.969 -24.641 1 96.25 217 VAL B CA 1
ATOM 5509 C C . VAL B 1 217 ? -11.336 -16.859 -24.516 1 96.25 217 VAL B C 1
ATOM 5511 O O . VAL B 1 217 ? -12.32 -17 -23.781 1 96.25 217 VAL B O 1
ATOM 5514 N N . ARG B 1 218 ? -11.094 -15.789 -25.203 1 94.56 218 ARG B N 1
ATOM 5515 C CA . ARG B 1 218 ? -12.055 -14.695 -25.219 1 94.56 218 ARG B CA 1
ATOM 5516 C C . ARG B 1 218 ? -13.344 -15.109 -25.922 1 94.56 218 ARG B C 1
ATOM 5518 O O . ARG B 1 218 ? -13.312 -15.883 -26.875 1 94.56 218 ARG B O 1
ATOM 5525 N N . SER B 1 219 ? -14.375 -14.508 -25.578 1 93.75 219 SER B N 1
ATOM 5526 C CA . SER B 1 219 ? -15.703 -14.914 -26.016 1 93.75 219 SER B CA 1
ATOM 5527 C C . SER B 1 219 ? -15.992 -14.406 -27.438 1 93.75 219 SER B C 1
ATOM 5529 O O . SER B 1 219 ? -17.016 -14.758 -28.031 1 93.75 219 SER B O 1
ATOM 5531 N N . ASN B 1 220 ? -15.133 -13.648 -27.984 1 92.31 220 ASN B N 1
ATOM 5532 C CA . ASN B 1 220 ? -15.383 -13.086 -29.312 1 92.31 220 ASN B CA 1
ATOM 5533 C C . ASN B 1 220 ? -14.539 -13.781 -30.375 1 92.31 220 ASN B C 1
ATOM 5535 O O . ASN B 1 220 ? -14.43 -13.289 -31.5 1 92.31 220 ASN B O 1
ATOM 5539 N N . ARG B 1 221 ? -13.945 -14.836 -30 1 94.62 221 ARG B N 1
ATOM 5540 C CA . ARG B 1 221 ? -13.094 -15.555 -30.938 1 94.62 221 ARG B CA 1
ATOM 5541 C C . ARG B 1 221 ? -13.93 -16.406 -31.891 1 94.62 221 ARG B C 1
ATOM 5543 O O . ARG B 1 221 ? -15.062 -16.766 -31.578 1 94.62 221 ARG B O 1
ATOM 5550 N N . THR B 1 222 ? -13.391 -16.609 -33.062 1 96.12 222 THR B N 1
ATOM 5551 C CA . THR B 1 222 ? -13.992 -17.5 -34.062 1 96.12 222 THR B CA 1
ATOM 5552 C C . THR B 1 222 ? -13.047 -18.641 -34.406 1 96.12 222 THR B C 1
ATOM 5554 O O . THR B 1 222 ? -11.875 -18.406 -34.719 1 96.12 222 THR B O 1
ATOM 5557 N N . PHE B 1 223 ? -13.57 -19.844 -34.344 1 97 223 PHE B N 1
ATOM 5558 C CA . PHE B 1 223 ? -12.828 -21.047 -34.688 1 97 223 PHE B CA 1
ATOM 5559 C C . PHE B 1 223 ? -13.477 -21.75 -35.875 1 97 223 PHE B C 1
ATOM 5561 O O . PHE B 1 223 ? -14.43 -21.234 -36.469 1 97 223 PHE B O 1
ATOM 5568 N N . TYR B 1 224 ? -12.812 -22.875 -36.312 1 96 224 TYR B N 1
ATOM 5569 C CA . TYR B 1 224 ? -13.305 -23.531 -37.531 1 96 224 TYR B CA 1
ATOM 5570 C C . TYR B 1 224 ? -13.32 -25.047 -37.344 1 96 224 TYR B C 1
ATOM 5572 O O . TYR B 1 224 ? -12.469 -25.609 -36.656 1 96 224 TYR B O 1
ATOM 5580 N N . HIS B 1 225 ? -14.305 -25.672 -37.969 1 94.88 225 HIS B N 1
ATOM 5581 C CA . HIS B 1 225 ? -14.273 -27.125 -38.094 1 94.88 225 HIS B CA 1
ATOM 5582 C C . HIS B 1 225 ? -13.273 -27.547 -39.156 1 94.88 225 HIS B C 1
ATOM 5584 O O . HIS B 1 225 ? -12.836 -26.734 -39.969 1 94.88 225 HIS B O 1
ATOM 5590 N N . GLN B 1 226 ? -12.883 -28.812 -39.031 1 89.56 226 GLN B N 1
ATOM 5591 C CA . GLN B 1 226 ? -12.023 -29.344 -40.094 1 89.56 226 GLN B CA 1
ATOM 5592 C C . GLN B 1 226 ? -12.789 -29.5 -41.406 1 89.56 226 GLN B C 1
ATOM 5594 O O . GLN B 1 226 ? -13.953 -29.906 -41.406 1 89.56 226 GLN B O 1
ATOM 5599 N N . ASP B 1 227 ? -12.094 -29.156 -42.406 1 85.94 227 ASP B N 1
ATOM 5600 C CA . ASP B 1 227 ? -12.727 -29.297 -43.719 1 85.94 227 ASP B CA 1
ATOM 5601 C C . ASP B 1 227 ? -12.797 -30.766 -44.125 1 85.94 227 ASP B C 1
ATOM 5603 O O . ASP B 1 227 ? -11.789 -31.469 -44.094 1 85.94 227 ASP B O 1
ATOM 5607 N N . VAL B 1 228 ? -14.031 -31.344 -44.344 1 76.5 228 VAL B N 1
ATOM 5608 C CA . VAL B 1 228 ? -14.203 -32.719 -44.812 1 76.5 228 VAL B CA 1
ATOM 5609 C C . VAL B 1 228 ? -14.523 -32.688 -46.312 1 76.5 228 VAL B C 1
ATOM 5611 O O . VAL B 1 228 ? -15.555 -32.156 -46.719 1 76.5 228 VAL B O 1
ATOM 5614 N N . PRO B 1 229 ? -13.5 -33.156 -47.062 1 69.94 229 PRO B N 1
ATOM 5615 C CA . PRO B 1 229 ? -13.812 -33.219 -48.5 1 69.94 229 PRO B CA 1
ATOM 5616 C C . PRO B 1 229 ? -15.055 -34.031 -48.812 1 69.94 229 PRO B C 1
ATOM 5618 O O . PRO B 1 229 ? -15.289 -35.062 -48.156 1 69.94 229 PRO B O 1
ATOM 5621 N N . GLN B 1 230 ? -16.125 -33.531 -49.281 1 61.62 230 GLN B N 1
ATOM 5622 C CA . GLN B 1 230 ? -17.312 -34.312 -49.688 1 61.62 230 GLN B CA 1
ATOM 5623 C C . GLN B 1 230 ? -16.938 -35.406 -50.688 1 61.62 230 GLN B C 1
ATOM 5625 O O . GLN B 1 230 ? -16.047 -35.219 -51.5 1 61.62 230 GLN B O 1
ATOM 5630 N N . GLU B 1 231 ? -17.391 -36.656 -50.375 1 58.38 231 GLU B N 1
ATOM 5631 C CA . GLU B 1 231 ? -17.25 -37.781 -51.312 1 58.38 231 GLU B CA 1
ATOM 5632 C C . GLU B 1 231 ? -17.656 -37.344 -52.719 1 58.38 231 GLU B C 1
ATOM 5634 O O . GLU B 1 231 ? -18.734 -36.781 -52.938 1 58.38 231 GLU B O 1
ATOM 5639 N N . GLY B 1 232 ? -16.734 -37.438 -53.719 1 60.31 232 GLY B N 1
ATOM 5640 C CA . GLY B 1 232 ? -16.953 -37.156 -55.156 1 60.31 232 GLY B CA 1
ATOM 5641 C C . GLY B 1 232 ? -16.359 -35.844 -55.594 1 60.31 232 GLY B C 1
ATOM 5642 O O . GLY B 1 232 ? -16.438 -35.469 -56.781 1 60.31 232 GLY B O 1
ATOM 5643 N N . GLU B 1 233 ? -16.109 -35 -54.562 1 58.91 233 GLU B N 1
ATOM 5644 C CA . GLU B 1 233 ? -15.586 -33.719 -55.031 1 58.91 233 GLU B CA 1
ATOM 5645 C C . GLU B 1 233 ? -14.133 -33.812 -55.469 1 58.91 233 GLU B C 1
ATOM 5647 O O . GLU B 1 233 ? -13.32 -34.469 -54.781 1 58.91 233 GLU B O 1
ATOM 5652 N N . GLN B 1 234 ? -13.875 -33.844 -56.688 1 55.88 234 GLN B N 1
ATOM 5653 C CA . GLN B 1 234 ? -12.562 -33.844 -57.312 1 55.88 234 GLN B CA 1
ATOM 5654 C C . GLN B 1 234 ? -11.625 -32.844 -56.625 1 55.88 234 GLN B C 1
ATOM 5656 O O . GLN B 1 234 ? -12.031 -31.703 -56.344 1 55.88 234 GLN B O 1
ATOM 5661 N N . ALA B 1 235 ? -10.594 -33.344 -55.906 1 58.72 235 ALA B N 1
ATOM 5662 C CA . ALA B 1 235 ? -9.547 -32.5 -55.344 1 58.72 235 ALA B CA 1
ATOM 5663 C C . ALA B 1 235 ? -9.156 -31.391 -56.281 1 58.72 235 ALA B C 1
ATOM 5665 O O . ALA B 1 235 ? -8.773 -31.641 -57.438 1 58.72 235 ALA B O 1
ATOM 5666 N N . GLY B 1 236 ? -9.703 -30.25 -56.281 1 53.69 236 GLY B N 1
ATOM 5667 C CA . GLY B 1 236 ? -9.281 -29.203 -57.188 1 53.69 236 GLY B CA 1
ATOM 5668 C C . GLY B 1 236 ? -7.797 -28.891 -57.094 1 53.69 236 GLY B C 1
ATOM 5669 O O . GLY B 1 236 ? -7.102 -29.406 -56.219 1 53.69 236 GLY B O 1
ATOM 5670 N N . ARG B 1 237 ? -7.125 -28.391 -58.188 1 62.69 237 ARG B N 1
ATOM 5671 C CA . ARG B 1 237 ? -5.73 -28 -58.375 1 62.69 237 ARG B CA 1
ATOM 5672 C C . ARG B 1 237 ? -5.289 -27 -57.312 1 62.69 237 ARG B C 1
ATOM 5674 O O . ARG B 1 237 ? -4.102 -26.688 -57.188 1 62.69 237 ARG B O 1
ATOM 5681 N N . GLY B 1 238 ? -6.168 -26.453 -56.375 1 59.38 238 GLY B N 1
ATOM 5682 C CA . GLY B 1 238 ? -5.785 -25.375 -55.469 1 59.38 238 GLY B CA 1
ATOM 5683 C C . GLY B 1 238 ? -5.402 -25.844 -54.094 1 59.38 238 GLY B C 1
ATOM 5684 O O . GLY B 1 238 ? -5.305 -27.047 -53.844 1 59.38 238 GLY B O 1
ATOM 5685 N N . HIS B 1 239 ? -4.801 -24.891 -53.344 1 69.75 239 HIS B N 1
ATOM 5686 C CA . HIS B 1 239 ? -4.426 -25.141 -51.938 1 69.75 239 HIS B CA 1
ATOM 5687 C C . HIS B 1 239 ? -5.57 -25.781 -51.188 1 69.75 239 HIS B C 1
ATOM 5689 O O . HIS B 1 239 ? -6.723 -25.359 -51.312 1 69.75 239 HIS B O 1
ATOM 5695 N N . PRO B 1 240 ? -5.293 -27 -50.75 1 69.56 240 PRO B N 1
ATOM 5696 C CA . PRO B 1 240 ? -6.352 -27.656 -49.969 1 69.56 240 PRO B CA 1
ATOM 5697 C C . PRO B 1 240 ? -6.996 -26.719 -48.938 1 69.56 240 PRO B C 1
ATOM 5699 O O . PRO B 1 240 ? -6.316 -25.875 -48.375 1 69.56 240 PRO B O 1
ATOM 5702 N N . THR B 1 241 ? -8.242 -26.797 -48.906 1 80.19 241 THR B N 1
ATOM 5703 C CA . THR B 1 241 ? -8.984 -26.047 -47.906 1 80.19 241 THR B CA 1
ATOM 5704 C C . THR B 1 241 ? -8.828 -26.672 -46.531 1 80.19 241 THR B C 1
ATOM 5706 O O . THR B 1 241 ? -9.125 -27.859 -46.344 1 80.19 241 THR B O 1
ATOM 5709 N N . TRP B 1 242 ? -8.289 -25.969 -45.625 1 82.62 242 TRP B N 1
ATOM 5710 C CA . TRP B 1 242 ? -8 -26.484 -44.281 1 82.62 242 TRP B CA 1
ATOM 5711 C C . TRP B 1 242 ? -9.156 -26.219 -43.344 1 82.62 242 TRP B C 1
ATOM 5713 O O . TRP B 1 242 ? -9.516 -27.062 -42.531 1 82.62 242 TRP B O 1
ATOM 5723 N N . TYR B 1 243 ? -9.836 -25.141 -43.5 1 89.38 243 TYR B N 1
ATOM 5724 C CA . TYR B 1 243 ? -10.82 -24.656 -42.562 1 89.38 243 TYR B CA 1
ATOM 5725 C C . TYR B 1 243 ? -12.234 -24.812 -43.094 1 89.38 243 TYR B C 1
ATOM 5727 O O . TYR B 1 243 ? -12.547 -24.328 -44.188 1 89.38 243 TYR B O 1
ATOM 5735 N N . GLY B 1 244 ? -13.031 -25.516 -42.312 1 90.88 244 GLY B N 1
ATOM 5736 C CA . GLY B 1 244 ? -14.422 -25.734 -42.688 1 90.88 244 GLY B CA 1
ATOM 5737 C C . GLY B 1 244 ? -15.352 -24.656 -42.125 1 90.88 244 GLY B C 1
ATOM 5738 O O . GLY B 1 244 ? -15.031 -23.469 -42.188 1 90.88 244 GLY B O 1
ATOM 5739 N N . ASP B 1 245 ? -16.531 -25.156 -41.594 1 92.12 245 ASP B N 1
ATOM 5740 C CA . ASP B 1 245 ? -17.562 -24.234 -41.094 1 92.12 245 ASP B CA 1
ATOM 5741 C C . ASP B 1 245 ? -17.062 -23.438 -39.906 1 92.12 245 ASP B C 1
ATOM 5743 O O . ASP B 1 245 ? -16.312 -23.953 -39.062 1 92.12 245 ASP B O 1
ATOM 5747 N N . LYS B 1 246 ? -17.609 -22.281 -39.844 1 94.81 246 LYS B N 1
ATOM 5748 C CA . LYS B 1 246 ? -17.234 -21.359 -38.781 1 94.81 246 LYS B CA 1
ATOM 5749 C C . LYS B 1 246 ? -17.891 -21.75 -37.469 1 94.81 246 LYS B C 1
ATOM 5751 O O . LYS B 1 246 ? -19.031 -22.219 -37.469 1 94.81 246 LYS B O 1
ATOM 5756 N N . PHE B 1 247 ? -17.188 -21.625 -36.438 1 96.94 247 PHE B N 1
ATOM 5757 C CA . PHE B 1 247 ? -17.641 -21.75 -35.062 1 96.94 247 PHE B CA 1
ATOM 5758 C C . PHE B 1 247 ? -17.328 -20.484 -34.281 1 96.94 247 PHE B C 1
ATOM 5760 O O . PHE B 1 247 ? -16.25 -20.359 -33.688 1 96.94 247 PHE B O 1
ATOM 5767 N N . SER B 1 248 ? -18.281 -19.516 -34.25 1 96.62 248 SER B N 1
ATOM 5768 C CA . SER B 1 248 ? -18.109 -18.234 -33.594 1 96.62 248 SER B CA 1
ATOM 5769 C C . SER B 1 248 ? -18.641 -18.266 -32.156 1 96.62 248 SER B C 1
ATOM 5771 O O . SER B 1 248 ? -19.812 -18.531 -31.938 1 96.62 248 SER B O 1
ATOM 5773 N N . LEU B 1 249 ? -17.781 -17.969 -31.219 1 95.88 249 LEU B N 1
ATOM 5774 C CA . LEU B 1 249 ? -18.172 -18.047 -29.812 1 95.88 249 LEU B CA 1
ATOM 5775 C C . LEU B 1 249 ? -19.25 -17.047 -29.469 1 95.88 249 LEU B C 1
ATOM 5777 O O . LEU B 1 249 ? -20.031 -17.25 -28.547 1 95.88 249 LEU B O 1
ATOM 5781 N N . SER B 1 250 ? -19.312 -15.945 -30.219 1 93.56 250 SER B N 1
ATOM 5782 C CA . SER B 1 250 ? -20.281 -14.891 -29.953 1 93.56 250 SER B CA 1
ATOM 5783 C C . SER B 1 250 ? -21.609 -15.18 -30.656 1 93.56 250 SER B C 1
ATOM 5785 O O . SER B 1 250 ? -22.609 -14.5 -30.406 1 93.56 250 SER B O 1
ATOM 5787 N N . ASP B 1 251 ? -21.656 -16.203 -31.562 1 94.88 251 ASP B N 1
ATOM 5788 C CA . ASP B 1 251 ? -22.844 -16.516 -32.344 1 94.88 251 ASP B CA 1
ATOM 5789 C C . ASP B 1 251 ? -23.25 -17.969 -32.188 1 94.88 251 ASP B C 1
ATOM 5791 O O . ASP B 1 251 ? -22.844 -18.828 -32.969 1 94.88 251 ASP B O 1
ATOM 5795 N N . PRO B 1 252 ? -24.219 -18.219 -31.359 1 93.31 252 PRO B N 1
ATOM 5796 C CA . PRO B 1 252 ? -24.609 -19.594 -31.047 1 93.31 252 PRO B CA 1
ATOM 5797 C C . PRO B 1 252 ? -25.188 -20.344 -32.25 1 93.31 252 PRO B C 1
ATOM 5799 O O . PRO B 1 252 ? -25.234 -21.562 -32.25 1 93.31 252 PRO B O 1
ATOM 5802 N N . GLU B 1 253 ? -25.609 -19.688 -33.25 1 94.25 253 GLU B N 1
ATOM 5803 C CA . GLU B 1 253 ? -26.188 -20.312 -34.438 1 94.25 253 GLU B CA 1
ATOM 5804 C C . GLU B 1 253 ? -25.141 -21.078 -35.25 1 94.25 253 GLU B C 1
ATOM 5806 O O . GLU B 1 253 ? -25.469 -21.984 -36 1 94.25 253 GLU B O 1
ATOM 5811 N N . THR B 1 254 ? -23.922 -20.703 -35 1 96.12 254 THR B N 1
ATOM 5812 C CA . THR B 1 254 ? -22.828 -21.344 -35.719 1 96.12 254 THR B CA 1
ATOM 5813 C C . THR B 1 254 ? -22.359 -22.594 -35 1 96.12 254 THR B C 1
ATOM 5815 O O . THR B 1 254 ? -21.547 -23.359 -35.531 1 96.12 254 THR B O 1
ATOM 5818 N N . TRP B 1 255 ? -22.875 -22.875 -33.906 1 95.88 255 TRP B N 1
ATOM 5819 C CA . TRP B 1 255 ? -22.391 -23.984 -33.062 1 95.88 255 TRP B CA 1
ATOM 5820 C C . TRP B 1 255 ? -22.984 -25.312 -33.531 1 95.88 255 TRP B C 1
ATOM 5822 O O . TRP B 1 255 ? -24.141 -25.359 -33.969 1 95.88 255 TRP B O 1
ATOM 5832 N N . THR B 1 256 ? -22.25 -26.328 -33.5 1 95.19 256 THR B N 1
ATOM 5833 C CA . THR B 1 256 ? -22.766 -27.688 -33.656 1 95.19 256 THR B CA 1
ATOM 5834 C C . THR B 1 256 ? -23.078 -28.281 -32.281 1 95.19 256 THR B C 1
ATOM 5836 O O . THR B 1 256 ? -22.641 -27.766 -31.25 1 95.19 256 THR B O 1
ATOM 5839 N N . PRO B 1 257 ? -23.953 -29.344 -32.25 1 95.94 257 PRO B N 1
ATOM 5840 C CA . PRO B 1 257 ? -24.156 -30 -30.953 1 95.94 257 PRO B CA 1
ATOM 5841 C C . PRO B 1 257 ? -22.844 -30.438 -30.297 1 95.94 257 PRO B C 1
ATOM 5843 O O . PRO B 1 257 ? -21.922 -30.891 -30.984 1 95.94 257 PRO B O 1
ATOM 5846 N N . PRO B 1 258 ? -22.734 -30.234 -29.047 1 97.31 258 PRO B N 1
ATOM 5847 C CA . PRO B 1 258 ? -21.5 -30.625 -28.359 1 97.31 258 PRO B CA 1
ATOM 5848 C C . PRO B 1 258 ? -21.234 -32.125 -28.438 1 97.31 258 PRO B C 1
ATOM 5850 O O . PRO B 1 258 ? -22.172 -32.938 -28.453 1 97.31 258 PRO B O 1
ATOM 5853 N N . ASP B 1 259 ? -19.969 -32.469 -28.5 1 96.44 259 ASP B N 1
ATOM 5854 C CA . ASP B 1 259 ? -19.562 -33.875 -28.516 1 96.44 259 ASP B CA 1
ATOM 5855 C C . ASP B 1 259 ? -19.797 -34.5 -27.156 1 96.44 259 ASP B C 1
ATOM 5857 O O . ASP B 1 259 ? -20.078 -35.719 -27.078 1 96.44 259 ASP B O 1
ATOM 5861 N N . GLU B 1 260 ? -19.547 -33.781 -26.125 1 96.38 260 GLU B N 1
ATOM 5862 C CA . GLU B 1 260 ? -19.734 -34.219 -24.75 1 96.38 260 GLU B CA 1
ATOM 5863 C C . GLU B 1 260 ? -20.391 -33.156 -23.891 1 96.38 260 GLU B C 1
ATOM 5865 O O . GLU B 1 260 ? -20.109 -31.953 -24.078 1 96.38 260 GLU B O 1
ATOM 5870 N N . THR B 1 261 ? -21.297 -33.531 -23 1 96.38 261 THR B N 1
ATOM 5871 C CA . THR B 1 261 ? -21.938 -32.656 -22.031 1 96.38 261 THR B CA 1
ATOM 5872 C C . THR B 1 261 ? -21.953 -33.281 -20.641 1 96.38 261 THR B C 1
ATOM 5874 O O . THR B 1 261 ? -22.281 -34.438 -20.484 1 96.38 261 THR B O 1
ATOM 5877 N N . GLN B 1 262 ? -21.5 -32.5 -19.75 1 96 262 GLN B N 1
ATOM 5878 C CA . GLN B 1 262 ? -21.516 -32.969 -18.359 1 96 262 GLN B CA 1
ATOM 5879 C C . GLN B 1 262 ? -22.047 -31.859 -17.438 1 96 262 GLN B C 1
ATOM 5881 O O . GLN B 1 262 ? -21.812 -30.688 -17.656 1 96 262 GLN B O 1
ATOM 5886 N N . THR B 1 263 ? -22.828 -32.312 -16.406 1 93.75 263 THR B N 1
ATOM 5887 C CA . THR B 1 263 ? -23.344 -31.406 -15.398 1 93.75 263 THR B CA 1
ATOM 5888 C C . THR B 1 263 ? -22.719 -31.672 -14.039 1 93.75 263 THR B C 1
ATOM 5890 O O . THR B 1 263 ? -22.625 -32.844 -13.609 1 93.75 263 THR B O 1
ATOM 5893 N N . LEU B 1 264 ? -22.172 -30.594 -13.523 1 91.94 264 LEU B N 1
ATOM 5894 C CA . LEU B 1 264 ? -21.578 -30.688 -12.195 1 91.94 264 LEU B CA 1
ATOM 5895 C C . LEU B 1 264 ? -22.266 -29.75 -11.211 1 91.94 264 LEU B C 1
ATOM 5897 O O . LEU B 1 264 ? -22.938 -28.797 -11.625 1 91.94 264 LEU B O 1
ATOM 5901 N N . TRP B 1 265 ? -22.172 -30.125 -9.898 1 89.06 265 TRP B N 1
ATOM 5902 C CA . TRP B 1 265 ? -22.734 -29.297 -8.844 1 89.06 265 TRP B CA 1
ATOM 5903 C C . TRP B 1 265 ? -21.641 -28.781 -7.918 1 89.06 265 TRP B C 1
ATOM 5905 O O . TRP B 1 265 ? -20.734 -29.531 -7.531 1 89.06 265 TRP B O 1
ATOM 5915 N N . GLU B 1 266 ? -21.609 -27.469 -7.805 1 86.06 266 GLU B N 1
ATOM 5916 C CA . GLU B 1 266 ? -20.641 -26.828 -6.918 1 86.06 266 GLU B CA 1
ATOM 5917 C C . GLU B 1 266 ? -21.344 -26.047 -5.812 1 86.06 266 GLU B C 1
ATOM 5919 O O . GLU B 1 266 ? -22.453 -25.562 -6 1 86.06 266 GLU B O 1
ATOM 5924 N N . THR B 1 267 ? -20.734 -26.062 -4.562 1 83.75 267 THR B N 1
ATOM 5925 C CA . THR B 1 267 ? -21.234 -25.25 -3.457 1 83.75 267 THR B CA 1
ATOM 5926 C C . THR B 1 267 ? -20.344 -24.031 -3.229 1 83.75 267 THR B C 1
ATOM 5928 O O . THR B 1 267 ? -19.125 -24.172 -3.105 1 83.75 267 THR B O 1
ATOM 5931 N N . SER B 1 268 ? -20.953 -22.922 -3.281 1 74.88 268 SER B N 1
ATOM 5932 C CA . SER B 1 268 ? -20.188 -21.703 -3.043 1 74.88 268 SER B CA 1
ATOM 5933 C C . SER B 1 268 ? -19.719 -21.625 -1.595 1 74.88 268 SER B C 1
ATOM 5935 O O . SER B 1 268 ? -20.156 -22.406 -0.748 1 74.88 268 SER B O 1
ATOM 5937 N N . ARG B 1 269 ? -18.797 -20.703 -1.335 1 67.5 269 ARG B N 1
ATOM 5938 C CA . ARG B 1 269 ? -18.297 -20.469 0.017 1 67.5 269 ARG B CA 1
ATOM 5939 C C . ARG B 1 269 ? -19.453 -20.109 0.964 1 67.5 269 ARG B C 1
ATOM 5941 O O . ARG B 1 269 ? -19.375 -20.406 2.16 1 67.5 269 ARG B O 1
ATOM 5948 N N . ARG B 1 270 ? -20.5 -19.531 0.423 1 66.62 270 ARG B N 1
ATOM 5949 C CA . ARG B 1 270 ? -21.656 -19.109 1.221 1 66.62 270 ARG B CA 1
ATOM 5950 C C . ARG B 1 270 ? -22.688 -20.234 1.326 1 66.62 270 ARG B C 1
ATOM 5952 O O . ARG B 1 270 ? -23.781 -20.031 1.846 1 66.62 270 ARG B O 1
ATOM 5959 N N . GLY B 1 271 ? -22.422 -21.344 0.712 1 74.12 271 GLY B N 1
ATOM 5960 C CA . GLY B 1 271 ? -23.281 -22.516 0.85 1 74.12 271 GLY B CA 1
ATOM 5961 C C . GLY B 1 271 ? -24.312 -22.625 -0.262 1 74.12 271 GLY B C 1
ATOM 5962 O O . GLY B 1 271 ? -25.172 -23.5 -0.226 1 74.12 271 GLY B O 1
ATOM 5963 N N . LYS B 1 272 ? -24.234 -21.766 -1.188 1 81.44 272 LYS B N 1
ATOM 5964 C CA . LYS B 1 272 ? -25.188 -21.828 -2.295 1 81.44 272 LYS B CA 1
ATOM 5965 C C . LYS B 1 272 ? -24.75 -22.875 -3.324 1 81.44 272 LYS B C 1
ATOM 5967 O O . LYS B 1 272 ? -23.562 -23.016 -3.611 1 81.44 272 LYS B O 1
ATOM 5972 N N . LYS B 1 273 ? -25.75 -23.531 -3.74 1 86.5 273 LYS B N 1
ATOM 5973 C CA . LYS B 1 273 ? -25.469 -24.578 -4.734 1 86.5 273 LYS B CA 1
ATOM 5974 C C . LYS B 1 273 ? -25.562 -24.016 -6.148 1 86.5 273 LYS B C 1
ATOM 5976 O O . LYS B 1 273 ? -26.484 -23.25 -6.469 1 86.5 273 LYS B O 1
ATOM 5981 N N . HIS B 1 274 ? -24.578 -24.297 -6.902 1 90.19 274 HIS B N 1
ATOM 5982 C CA . HIS B 1 274 ? -24.516 -23.875 -8.297 1 90.19 274 HIS B CA 1
ATOM 5983 C C . HIS B 1 274 ? -24.438 -25.062 -9.234 1 90.19 274 HIS B C 1
ATOM 5985 O O . HIS B 1 274 ? -23.766 -26.047 -8.945 1 90.19 274 HIS B O 1
ATOM 5991 N N . ARG B 1 275 ? -25.297 -24.969 -10.234 1 92.5 275 ARG B N 1
ATOM 5992 C CA . ARG B 1 275 ? -25.203 -25.953 -11.297 1 92.5 275 ARG B CA 1
ATOM 5993 C C . ARG B 1 275 ? -24.25 -25.5 -12.391 1 92.5 275 ARG B C 1
ATOM 5995 O O . ARG B 1 275 ? -24.359 -24.391 -12.906 1 92.5 275 ARG B O 1
ATOM 6002 N N . VAL B 1 276 ? -23.266 -26.359 -12.695 1 94.19 276 VAL B N 1
ATOM 6003 C CA . VAL B 1 276 ? -22.297 -26.031 -13.727 1 94.19 276 VAL B CA 1
ATOM 6004 C C . VAL B 1 276 ? -22.469 -26.969 -14.922 1 94.19 276 VAL B C 1
ATOM 6006 O O . VAL B 1 276 ? -22.391 -28.188 -14.789 1 94.19 276 VAL B O 1
ATOM 6009 N N . GLU B 1 277 ? -22.766 -26.375 -16.047 1 95.69 277 GLU B N 1
ATOM 6010 C CA . GLU B 1 277 ? -22.859 -27.141 -17.297 1 95.69 277 GLU B CA 1
ATOM 6011 C C . GLU B 1 277 ? -21.562 -27.031 -18.094 1 95.69 277 GLU B C 1
ATOM 6013 O O . GLU B 1 277 ? -21.109 -25.922 -18.406 1 95.69 277 GLU B O 1
ATOM 6018 N N . VAL B 1 278 ? -20.969 -28.219 -18.391 1 97.38 278 VAL B N 1
ATOM 6019 C CA . VAL B 1 278 ? -19.719 -28.281 -19.141 1 97.38 278 VAL B CA 1
ATOM 6020 C C . VAL B 1 278 ? -19.953 -28.984 -20.484 1 97.38 278 VAL B C 1
ATOM 6022 O O . VAL B 1 278 ? -20.469 -30.109 -20.516 1 97.38 278 VAL B O 1
ATOM 6025 N N . GLN B 1 279 ? -19.625 -28.281 -21.578 1 97.69 279 GLN B N 1
ATOM 6026 C CA . GLN B 1 279 ? -19.75 -28.828 -22.922 1 97.69 279 GLN B CA 1
ATOM 6027 C C . GLN B 1 279 ? -18.406 -28.797 -23.656 1 97.69 279 GLN B C 1
ATOM 6029 O O . GLN B 1 279 ? -17.562 -27.953 -23.375 1 97.69 279 GLN B O 1
ATOM 6034 N N . SER B 1 280 ? -18.219 -29.781 -24.547 1 97.94 280 SER B N 1
ATOM 6035 C CA . SER B 1 280 ? -16.969 -29.781 -25.281 1 97.94 280 SER B CA 1
ATOM 6036 C C . SER B 1 280 ? -17.203 -30.047 -26.766 1 97.94 280 SER B C 1
ATOM 6038 O O . SER B 1 280 ? -18.172 -30.719 -27.125 1 97.94 280 SER B O 1
ATOM 6040 N N . TRP B 1 281 ? -16.484 -29.453 -27.672 1 97.69 281 TRP B N 1
ATOM 6041 C CA . TRP B 1 281 ? -16.375 -29.672 -29.109 1 97.69 281 TRP B CA 1
ATOM 6042 C C . TRP B 1 281 ? -14.977 -30.109 -29.5 1 97.69 281 TRP B C 1
ATOM 6044 O O . TRP B 1 281 ? -14.008 -29.375 -29.266 1 97.69 281 TRP B O 1
ATOM 6054 N N . HIS B 1 282 ? -14.812 -31.234 -30.094 1 96.81 282 HIS B N 1
ATOM 6055 C CA . HIS B 1 282 ? -13.5 -31.797 -30.406 1 96.81 282 HIS B CA 1
ATOM 6056 C C . HIS B 1 282 ? -13.031 -31.375 -31.781 1 96.81 282 HIS B C 1
ATOM 6058 O O . HIS B 1 282 ? -13.852 -31.094 -32.656 1 96.81 282 HIS B O 1
ATOM 6064 N N . ASN B 1 283 ? -11.734 -31.219 -31.906 1 95.94 283 ASN B N 1
ATOM 6065 C CA . ASN B 1 283 ? -11 -31.109 -33.156 1 95.94 283 ASN B CA 1
ATOM 6066 C C . ASN B 1 283 ? -11.367 -29.828 -33.938 1 95.94 283 ASN B C 1
ATOM 6068 O O . ASN B 1 283 ? -11.602 -29.859 -35.125 1 95.94 283 ASN B O 1
ATOM 6072 N N . LEU B 1 284 ? -11.516 -28.812 -33.188 1 96.88 284 LEU B N 1
ATOM 6073 C CA . LEU B 1 284 ? -11.641 -27.5 -33.812 1 96.88 284 LEU B CA 1
ATOM 6074 C C . LEU B 1 284 ? -10.273 -26.953 -34.219 1 96.88 284 LEU B C 1
ATOM 6076 O O . LEU B 1 284 ? -9.242 -27.438 -33.75 1 96.88 284 LEU B O 1
ATOM 6080 N N . LEU B 1 285 ? -10.273 -26.016 -35.188 1 95.62 285 LEU B N 1
ATOM 6081 C CA . LEU B 1 285 ? -9.039 -25.422 -35.688 1 95.62 285 LEU B CA 1
ATOM 6082 C C . LEU B 1 285 ? -9.047 -23.906 -35.5 1 95.62 285 LEU B C 1
ATOM 6084 O O . LEU B 1 285 ? -10.117 -23.312 -35.375 1 95.62 285 LEU B O 1
ATOM 6088 N N . MET B 1 286 ? -7.863 -23.359 -35.375 1 94.62 286 MET B N 1
ATOM 6089 C CA . MET B 1 286 ? -7.715 -21.906 -35.344 1 94.62 286 MET B CA 1
ATOM 6090 C C . MET B 1 286 ? -6.719 -21.453 -36.406 1 94.62 286 MET B C 1
ATOM 6092 O O . MET B 1 286 ? -5.816 -22.188 -36.781 1 94.62 286 MET B O 1
ATOM 6096 N N . ARG B 1 287 ? -6.926 -20.25 -36.844 1 89 287 ARG B N 1
ATOM 6097 C CA . ARG B 1 287 ? -6.02 -19.688 -37.844 1 89 287 ARG B CA 1
ATOM 6098 C C . ARG B 1 287 ? -4.742 -19.156 -37.188 1 89 287 ARG B C 1
ATOM 6100 O O . ARG B 1 287 ? -4.781 -18.625 -36.094 1 89 287 ARG B O 1
ATOM 6107 N N . GLY B 1 288 ? -3.744 -19.484 -37.906 1 82.44 288 GLY B N 1
ATOM 6108 C CA . GLY B 1 288 ? -2.471 -18.953 -37.438 1 82.44 288 GLY B CA 1
ATOM 6109 C C . GLY B 1 288 ? -2.172 -17.562 -37.969 1 82.44 288 GLY B C 1
ATOM 6110 O O . GLY B 1 288 ? -2.91 -17.047 -38.812 1 82.44 288 GLY B O 1
ATOM 6111 N N . LYS B 1 289 ? -1.329 -16.812 -37.281 1 74.44 289 LYS B N 1
ATOM 6112 C CA . LYS B 1 289 ? -0.861 -15.531 -37.812 1 74.44 289 LYS B CA 1
ATOM 6113 C C . LYS B 1 289 ? 0.254 -15.75 -38.844 1 74.44 289 LYS B C 1
ATOM 6115 O O . LYS B 1 289 ? 0.997 -16.734 -38.75 1 74.44 289 LYS B O 1
ATOM 6120 N N . ASN B 1 290 ? 0.176 -15.055 -39.938 1 65.81 290 ASN B N 1
ATOM 6121 C CA . ASN B 1 290 ? 1.188 -15.164 -40.969 1 65.81 290 ASN B CA 1
ATOM 6122 C C . ASN B 1 290 ? 2.445 -14.375 -40.625 1 65.81 290 ASN B C 1
ATOM 6124 O O . ASN B 1 290 ? 3.559 -14.789 -40.938 1 65.81 290 ASN B O 1
ATOM 6128 N N . LYS B 1 291 ? 2.357 -13.266 -39.938 1 68.06 291 LYS B N 1
ATOM 6129 C CA . LYS B 1 291 ? 3.486 -12.414 -39.562 1 68.06 291 LYS B CA 1
ATOM 6130 C C . LYS B 1 291 ? 3.672 -12.383 -38.062 1 68.06 291 LYS B C 1
ATOM 6132 O O . LYS B 1 291 ? 2.693 -12.398 -37.281 1 68.06 291 LYS B O 1
ATOM 6137 N N . PRO B 1 292 ? 4.859 -12.492 -37.781 1 67.44 292 PRO B N 1
ATOM 6138 C CA . PRO B 1 292 ? 6.133 -12.516 -38.5 1 67.44 292 PRO B CA 1
ATOM 6139 C C . PRO B 1 292 ? 6.477 -13.906 -39.031 1 67.44 292 PRO B C 1
ATOM 6141 O O . PRO B 1 292 ? 7.336 -14.039 -39.906 1 67.44 292 PRO B O 1
ATOM 6144 N N . GLN B 1 293 ? 5.957 -14.961 -38.438 1 74.75 293 GLN B N 1
ATOM 6145 C CA . GLN B 1 293 ? 6.188 -16.312 -38.938 1 74.75 293 GLN B CA 1
ATOM 6146 C C . GLN B 1 293 ? 4.867 -17.047 -39.156 1 74.75 293 GLN B C 1
ATOM 6148 O O . GLN B 1 293 ? 3.924 -16.875 -38.375 1 74.75 293 GLN B O 1
ATOM 6153 N N . ARG B 1 294 ? 4.793 -17.578 -40.25 1 81.44 294 ARG B N 1
ATOM 6154 C CA . ARG B 1 294 ? 3.605 -18.375 -40.531 1 81.44 294 ARG B CA 1
ATOM 6155 C C . ARG B 1 294 ? 3.51 -19.562 -39.562 1 81.44 294 ARG B C 1
ATOM 6157 O O . ARG B 1 294 ? 4.449 -20.359 -39.469 1 81.44 294 ARG B O 1
ATOM 6164 N N . LEU B 1 295 ? 2.482 -19.641 -38.812 1 88.75 295 LEU B N 1
ATOM 6165 C CA . LEU B 1 295 ? 2.246 -20.734 -37.875 1 88.75 295 LEU B CA 1
ATOM 6166 C C . LEU B 1 295 ? 1.225 -21.719 -38.438 1 88.75 295 LEU B C 1
ATOM 6168 O O . LEU B 1 295 ? 0.084 -21.344 -38.719 1 88.75 295 LEU B O 1
ATOM 6172 N N . PRO B 1 296 ? 1.595 -22.938 -38.688 1 89.31 296 PRO B N 1
ATOM 6173 C CA . PRO B 1 296 ? 0.672 -23.922 -39.25 1 89.31 296 PRO B CA 1
ATOM 6174 C C . PRO B 1 296 ? -0.312 -24.469 -38.219 1 89.31 296 PRO B C 1
ATOM 6176 O O . PRO B 1 296 ? -0.324 -25.672 -37.938 1 89.31 296 PRO B O 1
ATOM 6179 N N . MET B 1 297 ? -1.183 -23.656 -37.812 1 92.81 297 MET B N 1
ATOM 6180 C CA . MET B 1 297 ? -2.092 -24.031 -36.75 1 92.81 297 MET B CA 1
ATOM 6181 C C . MET B 1 297 ? -3.133 -25.031 -37.219 1 92.81 297 MET B C 1
ATOM 6183 O O . MET B 1 297 ? -3.775 -25.703 -36.406 1 92.81 297 MET B O 1
ATOM 6187 N N . HIS B 1 298 ? -3.305 -25.156 -38.562 1 90 298 HIS B N 1
ATOM 6188 C CA . HIS B 1 298 ? -4.25 -26.125 -39.125 1 90 298 HIS B CA 1
ATOM 6189 C C . HIS B 1 298 ? -3.836 -27.547 -38.812 1 90 298 HIS B C 1
ATOM 6191 O O . HIS B 1 298 ? -4.656 -28.469 -38.875 1 90 298 HIS B O 1
ATOM 6197 N N . LEU B 1 299 ? -2.631 -27.719 -38.438 1 91.69 299 LEU B N 1
ATOM 6198 C CA . LEU B 1 299 ? -2.102 -29.047 -38.125 1 91.69 299 LEU B CA 1
ATOM 6199 C C . LEU B 1 299 ? -2.383 -29.438 -36.688 1 91.69 299 LEU B C 1
ATOM 6201 O O . LEU B 1 299 ? -2.18 -30.594 -36.281 1 91.69 299 LEU B O 1
ATOM 6205 N N . TYR B 1 300 ? -2.873 -28.516 -35.938 1 94.69 300 TYR B N 1
ATOM 6206 C CA . TYR B 1 300 ? -2.996 -28.766 -34.5 1 94.69 300 TYR B CA 1
ATOM 6207 C C . TYR B 1 300 ? -4.426 -28.531 -34.031 1 94.69 300 TYR B C 1
ATOM 6209 O O . TYR B 1 300 ? -4.73 -27.484 -33.469 1 94.69 300 TYR B O 1
ATOM 6217 N N . PRO B 1 301 ? -5.293 -29.547 -34.219 1 95.81 301 PRO B N 1
ATOM 6218 C CA . PRO B 1 301 ? -6.664 -29.422 -33.719 1 95.81 301 PRO B CA 1
ATOM 6219 C C . PRO B 1 301 ? -6.727 -29.375 -32.188 1 95.81 301 PRO B C 1
ATOM 6221 O O . PRO B 1 301 ? -5.805 -29.844 -31.531 1 95.81 301 PRO B O 1
ATOM 6224 N N . PHE B 1 302 ? -7.719 -28.781 -31.672 1 97.75 302 PHE B N 1
ATOM 6225 C CA . PHE B 1 302 ? -7.855 -28.672 -30.234 1 97.75 302 PHE B CA 1
ATOM 6226 C C . PHE B 1 302 ? -9.289 -28.922 -29.797 1 97.75 302 PHE B C 1
ATOM 6228 O O . PHE B 1 302 ? -10.188 -29.047 -30.641 1 97.75 302 PHE B O 1
ATOM 6235 N N . THR B 1 303 ? -9.516 -29.188 -28.531 1 98.19 303 THR B N 1
ATOM 6236 C CA . THR B 1 303 ? -10.828 -29.344 -27.922 1 98.19 303 THR B CA 1
ATOM 6237 C C . THR B 1 303 ? -11.273 -28.031 -27.266 1 98.19 303 THR B C 1
ATOM 6239 O O . THR B 1 303 ? -10.5 -27.406 -26.531 1 98.19 303 THR B O 1
ATOM 6242 N N . LEU B 1 304 ? -12.422 -27.594 -27.625 1 98.19 304 LEU B N 1
ATOM 6243 C CA . LEU B 1 304 ? -13.031 -26.422 -27.031 1 98.19 304 LEU B CA 1
ATOM 6244 C C . LEU B 1 304 ? -14.008 -26.812 -25.922 1 98.19 304 LEU B C 1
ATOM 6246 O O . LEU B 1 304 ? -14.812 -27.734 -26.094 1 98.19 304 LEU B O 1
ATOM 6250 N N . VAL B 1 305 ? -13.867 -26.172 -24.781 1 98.19 305 VAL B N 1
ATOM 6251 C CA . VAL B 1 305 ? -14.727 -26.484 -23.641 1 98.19 305 VAL B CA 1
ATOM 6252 C C . VAL B 1 305 ? -15.461 -25.219 -23.188 1 98.19 305 VAL B C 1
ATOM 6254 O O . VAL B 1 305 ? -14.875 -24.141 -23.125 1 98.19 305 VAL B O 1
ATOM 6257 N N . ARG B 1 306 ? -16.719 -25.281 -22.969 1 97.44 306 ARG B N 1
ATOM 6258 C CA . ARG B 1 306 ? -17.562 -24.203 -22.484 1 97.44 306 ARG B CA 1
ATOM 6259 C C . ARG B 1 306 ? -18.125 -24.516 -21.094 1 97.44 306 ARG B C 1
ATOM 6261 O O . ARG B 1 306 ? -18.641 -25.609 -20.859 1 97.44 306 ARG B O 1
ATOM 6268 N N . MET B 1 307 ? -17.969 -23.625 -20.203 1 96.06 307 MET B N 1
ATOM 6269 C CA . MET B 1 307 ? -18.5 -23.781 -18.844 1 96.06 307 MET B CA 1
ATOM 6270 C C . MET B 1 307 ? -19.484 -22.672 -18.516 1 96.06 307 MET B C 1
ATOM 6272 O O . MET B 1 307 ? -19.141 -21.484 -18.625 1 96.06 307 MET B O 1
ATOM 6276 N N . VAL B 1 308 ? -20.703 -23 -18.078 1 94.94 308 VAL B N 1
ATOM 6277 C CA . VAL B 1 308 ? -21.719 -22.047 -17.656 1 94.94 308 VAL B CA 1
ATOM 6278 C C . VAL B 1 308 ? -22.219 -22.406 -16.266 1 94.94 308 VAL B C 1
ATOM 6280 O O . VAL B 1 308 ? -22.578 -23.562 -16 1 94.94 308 VAL B O 1
ATOM 6283 N N . ARG B 1 309 ? -22.203 -21.453 -15.438 1 92.19 309 ARG B N 1
ATOM 6284 C CA . ARG B 1 309 ? -22.688 -21.641 -14.078 1 92.19 309 ARG B CA 1
ATOM 6285 C C . ARG B 1 309 ? -24.078 -21.031 -13.914 1 92.19 309 ARG B C 1
ATOM 6287 O O . ARG B 1 309 ? -24.344 -19.922 -14.383 1 92.19 309 ARG B O 1
ATOM 6294 N N . TYR B 1 310 ? -24.906 -21.766 -13.273 1 92.5 310 TYR B N 1
ATOM 6295 C CA . TYR B 1 310 ? -26.281 -21.344 -13.016 1 92.5 310 TYR B CA 1
ATOM 6296 C C . TYR B 1 310 ? -26.547 -21.266 -11.523 1 92.5 310 TYR B C 1
ATOM 6298 O O . TYR B 1 310 ? -26.062 -22.094 -10.75 1 92.5 310 TYR B O 1
ATOM 6306 N N . ASP B 1 311 ? -27.297 -20.234 -11.156 1 88.88 311 ASP B N 1
ATOM 6307 C CA . ASP B 1 311 ? -27.719 -20.156 -9.766 1 88.88 311 ASP B CA 1
ATOM 6308 C C . ASP B 1 311 ? -28.844 -21.125 -9.469 1 88.88 311 ASP B C 1
ATOM 6310 O O . ASP B 1 311 ? -29.188 -21.969 -10.305 1 88.88 311 ASP B O 1
ATOM 6314 N N . GLU B 1 312 ? -29.344 -21.094 -8.25 1 85.75 312 GLU B N 1
ATOM 6315 C CA . GLU B 1 312 ? -30.375 -22.016 -7.801 1 85.75 312 GLU B CA 1
ATOM 6316 C C . GLU B 1 312 ? -31.656 -21.828 -8.602 1 85.75 312 GLU B C 1
ATOM 6318 O O . GLU B 1 312 ? -32.406 -22.781 -8.797 1 85.75 312 GLU B O 1
ATOM 6323 N N . GLU B 1 313 ? -31.828 -20.578 -9.141 1 87.81 313 GLU B N 1
ATOM 6324 C CA . GLU B 1 313 ? -33.031 -20.266 -9.898 1 87.81 313 GLU B CA 1
ATOM 6325 C C . GLU B 1 313 ? -32.875 -20.641 -11.367 1 87.81 313 GLU B C 1
ATOM 6327 O O . GLU B 1 313 ? -33.844 -20.594 -12.141 1 87.81 313 GLU B O 1
ATOM 6332 N N . GLY B 1 314 ? -31.734 -21.062 -11.758 1 86.81 314 GLY B N 1
ATOM 6333 C CA . GLY B 1 314 ? -31.5 -21.484 -13.133 1 86.81 314 GLY B CA 1
ATOM 6334 C C . GLY B 1 314 ? -30.953 -20.375 -14.008 1 86.81 314 GLY B C 1
ATOM 6335 O O . GLY B 1 314 ? -30.844 -20.531 -15.227 1 86.81 314 GLY B O 1
ATOM 6336 N N . ASN B 1 315 ? -30.688 -19.281 -13.359 1 89.62 315 ASN B N 1
ATOM 6337 C CA . ASN B 1 315 ? -30.125 -18.156 -14.117 1 89.62 315 ASN B CA 1
ATOM 6338 C C . ASN B 1 315 ? -28.594 -18.219 -14.133 1 89.62 315 ASN B C 1
ATOM 6340 O O . ASN B 1 315 ? -27.969 -18.641 -13.148 1 89.62 315 ASN B O 1
ATOM 6344 N N . PRO B 1 316 ? -28.109 -17.797 -15.336 1 88.44 316 PRO B N 1
ATOM 6345 C CA . PRO B 1 316 ? -26.641 -17.766 -15.398 1 88.44 316 PRO B CA 1
ATOM 6346 C C . PRO B 1 316 ? -26.031 -16.797 -14.391 1 88.44 316 PRO B C 1
ATOM 6348 O O . PRO B 1 316 ? -26.516 -15.664 -14.25 1 88.44 316 PRO B O 1
ATOM 6351 N N . LEU B 1 317 ? -25.094 -17.266 -13.664 1 85.88 317 LEU B N 1
ATOM 6352 C CA . LEU B 1 317 ? -24.422 -16.469 -12.641 1 85.88 317 LEU B CA 1
ATOM 6353 C C . LEU B 1 317 ? -23.578 -15.375 -13.281 1 85.88 317 LEU B C 1
ATOM 6355 O O . LEU B 1 317 ? -23.422 -14.289 -12.703 1 85.88 317 LEU B O 1
ATOM 6359 N N . TYR B 1 318 ? -23.031 -15.695 -14.492 1 86.5 318 TYR B N 1
ATOM 6360 C CA . TYR B 1 318 ? -22.156 -14.742 -15.172 1 86.5 318 TYR B CA 1
ATOM 6361 C C . TYR B 1 318 ? -22.703 -14.391 -16.547 1 86.5 318 TYR B C 1
ATOM 6363 O O . TYR B 1 318 ? -23.391 -15.195 -17.172 1 86.5 318 TYR B O 1
ATOM 6371 N N . LYS B 1 319 ? -22.344 -13.18 -16.953 1 84.38 319 LYS B N 1
ATOM 6372 C CA . LYS B 1 319 ? -22.844 -12.703 -18.25 1 84.38 319 LYS B CA 1
ATOM 6373 C C . LYS B 1 319 ? -22.266 -13.523 -19.391 1 84.38 319 LYS B C 1
ATOM 6375 O O . LYS B 1 319 ? -22.969 -13.836 -20.359 1 84.38 319 LYS B O 1
ATOM 6380 N N . ARG B 1 320 ? -21.031 -13.93 -19.234 1 89 320 ARG B N 1
ATOM 6381 C CA . ARG B 1 320 ? -20.375 -14.68 -20.297 1 89 320 ARG B CA 1
ATOM 6382 C C . ARG B 1 320 ? -19.875 -16.031 -19.797 1 89 320 ARG B C 1
ATOM 6384 O O . ARG B 1 320 ? -19.422 -16.141 -18.656 1 89 320 ARG B O 1
ATOM 6391 N N . PRO B 1 321 ? -20.047 -16.938 -20.609 1 93.19 321 PRO B N 1
ATOM 6392 C CA . PRO B 1 321 ? -19.516 -18.25 -20.234 1 93.19 321 PRO B CA 1
ATOM 6393 C C . PRO B 1 321 ? -17.984 -18.297 -20.25 1 93.19 321 PRO B C 1
ATOM 6395 O O . PRO B 1 321 ? -17.344 -17.438 -20.828 1 93.19 321 PRO B O 1
ATOM 6398 N N . LEU B 1 322 ? -17.484 -19.266 -19.547 1 95.38 322 LEU B N 1
ATOM 6399 C CA . LEU B 1 322 ? -16.047 -19.531 -19.578 1 95.38 322 LEU B CA 1
ATOM 6400 C C . LEU B 1 322 ? -15.688 -20.469 -20.719 1 95.38 322 LEU B C 1
ATOM 6402 O O . LEU B 1 322 ? -16.234 -21.578 -20.812 1 95.38 322 LEU B O 1
ATOM 6406 N N . TRP B 1 323 ? -14.836 -20.031 -21.641 1 97.62 323 TRP B N 1
ATOM 6407 C CA . TRP B 1 323 ? -14.359 -20.844 -22.75 1 97.62 323 TRP B CA 1
ATOM 6408 C C . TRP B 1 323 ? -12.914 -21.281 -22.531 1 97.62 323 TRP B C 1
ATOM 6410 O O . TRP B 1 323 ? -12.055 -20.453 -22.219 1 97.62 323 TRP B O 1
ATOM 6420 N N . LEU B 1 324 ? -12.648 -22.547 -22.688 1 98.25 324 LEU B N 1
ATOM 6421 C CA . LEU B 1 324 ? -11.305 -23.078 -22.547 1 98.25 324 LEU B CA 1
ATOM 6422 C C . LEU B 1 324 ? -10.859 -23.781 -23.828 1 98.25 324 LEU B C 1
ATOM 6424 O O . LEU B 1 324 ? -11.664 -24.438 -24.484 1 98.25 324 LEU B O 1
ATOM 6428 N N . LEU B 1 325 ? -9.656 -23.547 -24.188 1 98.12 325 LEU B N 1
ATOM 6429 C CA . LEU B 1 325 ? -9.008 -24.25 -25.281 1 98.12 325 LEU B CA 1
ATOM 6430 C C . LEU B 1 325 ? -8.039 -25.297 -24.766 1 98.12 325 LEU B C 1
ATOM 6432 O O . LEU B 1 325 ? -7.211 -25.016 -23.891 1 98.12 325 LEU B O 1
ATOM 6436 N N . VAL B 1 326 ? -8.18 -26.547 -25.219 1 98.62 326 VAL B N 1
ATOM 6437 C CA . VAL B 1 326 ? -7.32 -27.656 -24.812 1 98.62 326 VAL B CA 1
ATOM 6438 C C . VAL B 1 326 ? -6.551 -28.172 -26.031 1 98.62 326 VAL B C 1
ATOM 6440 O O . VAL B 1 326 ? -7.141 -28.766 -26.938 1 98.62 326 VAL B O 1
ATOM 6443 N N . MET B 1 327 ? -5.227 -28.016 -25.984 1 98.25 327 MET B N 1
ATOM 6444 C CA . MET B 1 327 ? -4.426 -28.391 -27.141 1 98.25 327 MET B CA 1
ATOM 6445 C C . MET B 1 327 ? -3.266 -29.281 -26.75 1 98.25 327 MET B C 1
ATOM 6447 O O . MET B 1 327 ? -2.631 -29.062 -25.719 1 98.25 327 MET B O 1
ATOM 6451 N N . GLY B 1 328 ? -2.975 -30.281 -27.5 1 97.81 328 GLY B N 1
ATOM 6452 C CA . GLY B 1 328 ? -1.895 -31.234 -27.312 1 97.81 328 GLY B CA 1
ATOM 6453 C C . GLY B 1 328 ? -2.197 -32.594 -27.891 1 97.81 328 GLY B C 1
ATOM 6454 O O . GLY B 1 328 ? -3.361 -32.969 -28.062 1 97.81 328 GLY B O 1
ATOM 6455 N N . ASP B 1 329 ? -1.225 -33.312 -28.125 1 96.38 329 ASP B N 1
ATOM 6456 C CA . ASP B 1 329 ? -1.382 -34.625 -28.75 1 96.38 329 ASP B CA 1
ATOM 6457 C C . ASP B 1 329 ? -2.146 -35.594 -27.844 1 96.38 329 ASP B C 1
ATOM 6459 O O . ASP B 1 329 ? -2.896 -36.438 -28.328 1 96.38 329 ASP B O 1
ATOM 6463 N N . ARG B 1 330 ? -1.991 -35.406 -26.578 1 97.38 330 ARG B N 1
ATOM 6464 C CA . ARG B 1 330 ? -2.584 -36.344 -25.609 1 97.38 330 ARG B CA 1
ATOM 6465 C C . ARG B 1 330 ? -3.807 -35.719 -24.938 1 97.38 330 ARG B C 1
ATOM 6467 O O . ARG B 1 330 ? -4.18 -36.125 -23.844 1 97.38 330 ARG B O 1
ATOM 6474 N N . ARG B 1 331 ? -4.438 -34.75 -25.609 1 97.56 331 ARG B N 1
ATOM 6475 C CA . ARG B 1 331 ? -5.57 -34.062 -25.031 1 97.56 331 ARG B CA 1
ATOM 6476 C C . ARG B 1 331 ? -6.746 -35 -24.797 1 97.56 331 ARG B C 1
ATOM 6478 O O . ARG B 1 331 ? -7.547 -34.781 -23.891 1 97.56 331 ARG B O 1
ATOM 6485 N N . ASP B 1 332 ? -6.824 -36.094 -25.562 1 96.38 332 ASP B N 1
ATOM 6486 C CA . ASP B 1 332 ? -7.949 -37 -25.484 1 96.38 332 ASP B CA 1
ATOM 6487 C C . ASP B 1 332 ? -7.875 -37.875 -24.219 1 96.38 332 ASP B C 1
ATOM 6489 O O . ASP B 1 332 ? -8.852 -38.5 -23.844 1 96.38 332 ASP B O 1
ATOM 6493 N N . GLU B 1 333 ? -6.758 -37.844 -23.609 1 97 333 GLU B N 1
ATOM 6494 C CA . GLU B 1 333 ? -6.594 -38.562 -22.359 1 97 333 GLU B CA 1
ATOM 6495 C C . GLU B 1 333 ? -7.195 -37.812 -21.172 1 97 333 GLU B C 1
ATOM 6497 O O . GLU B 1 333 ? -7.367 -38.375 -20.094 1 97 333 GLU B O 1
ATOM 6502 N N . LEU B 1 334 ? -7.57 -36.594 -21.359 1 97.5 334 LEU B N 1
ATOM 6503 C CA . LEU B 1 334 ? -8.156 -35.781 -20.312 1 97.5 334 LEU B CA 1
ATOM 6504 C C . LEU B 1 334 ? -9.68 -35.875 -20.344 1 97.5 334 LEU B C 1
ATOM 6506 O O . LEU B 1 334 ? -10.289 -35.719 -21.406 1 97.5 334 LEU B O 1
ATOM 6510 N N . THR B 1 335 ? -10.281 -36.156 -19.188 1 96.38 335 THR B N 1
ATOM 6511 C CA . THR B 1 335 ? -11.727 -36.062 -19.062 1 96.38 335 THR B CA 1
ATOM 6512 C C . THR B 1 335 ? -12.156 -34.594 -18.906 1 96.38 335 THR B C 1
ATOM 6514 O O . THR B 1 335 ? -11.328 -33.719 -18.641 1 96.38 335 THR B O 1
ATOM 6517 N N . LEU B 1 336 ? -13.438 -34.375 -19.094 1 96.5 336 LEU B N 1
ATOM 6518 C CA . LEU B 1 336 ? -13.969 -33.031 -18.891 1 96.5 336 LEU B CA 1
ATOM 6519 C C . LEU B 1 336 ? -13.719 -32.562 -17.469 1 96.5 336 LEU B C 1
ATOM 6521 O O . LEU B 1 336 ? -13.414 -31.375 -17.25 1 96.5 336 LEU B O 1
ATOM 6525 N N . MET B 1 337 ? -13.789 -33.438 -16.562 1 94.44 337 MET B N 1
ATOM 6526 C CA . MET B 1 337 ? -13.555 -33.062 -15.164 1 94.44 337 MET B CA 1
ATOM 6527 C C . MET B 1 337 ? -12.102 -32.688 -14.93 1 94.44 337 MET B C 1
ATOM 6529 O O . MET B 1 337 ? -11.805 -31.781 -14.164 1 94.44 337 MET B O 1
ATOM 6533 N N . HIS B 1 338 ? -11.188 -33.406 -15.602 1 96.62 338 HIS B N 1
ATOM 6534 C CA . HIS B 1 338 ? -9.773 -33.062 -15.516 1 96.62 338 HIS B CA 1
ATOM 6535 C C . HIS B 1 338 ? -9.531 -31.625 -15.977 1 96.62 338 HIS B C 1
ATOM 6537 O O . HIS B 1 338 ? -8.781 -30.891 -15.336 1 96.62 338 HIS B O 1
ATOM 6543 N N . ILE B 1 339 ? -10.195 -31.297 -17.047 1 97.62 339 ILE B N 1
ATOM 6544 C CA . ILE B 1 339 ? -9.992 -29.984 -17.672 1 97.62 339 ILE B CA 1
ATOM 6545 C C . ILE B 1 339 ? -10.531 -28.891 -16.766 1 97.62 339 ILE B C 1
ATOM 6547 O O . ILE B 1 339 ? -9.844 -27.906 -16.5 1 97.62 339 ILE B O 1
ATOM 6551 N N . VAL B 1 340 ? -11.695 -29.094 -16.234 1 95.19 340 VAL B N 1
ATOM 6552 C CA . VAL B 1 340 ? -12.359 -28.109 -15.391 1 95.19 340 VAL B CA 1
ATOM 6553 C C . VAL B 1 340 ? -11.555 -27.922 -14.102 1 95.19 340 VAL B C 1
ATOM 6555 O O . VAL B 1 340 ? -11.289 -26.797 -13.688 1 95.19 340 VAL B O 1
ATOM 6558 N N . ASP B 1 341 ? -11.109 -28.969 -13.5 1 94.94 341 ASP B N 1
ATOM 6559 C CA . ASP B 1 341 ? -10.375 -28.922 -12.234 1 94.94 341 ASP B CA 1
ATOM 6560 C C . ASP B 1 341 ? -9 -28.281 -12.422 1 94.94 341 ASP B C 1
ATOM 6562 O O . ASP B 1 341 ? -8.555 -27.5 -11.586 1 94.94 341 ASP B O 1
ATOM 6566 N N . ALA B 1 342 ? -8.359 -28.641 -13.508 1 97.06 342 ALA B N 1
ATOM 6567 C CA . ALA B 1 342 ? -7.035 -28.094 -13.789 1 97.06 342 ALA B CA 1
ATOM 6568 C C . ALA B 1 342 ? -7.094 -26.578 -13.922 1 97.06 342 ALA B C 1
ATOM 6570 O O . ALA B 1 342 ? -6.266 -25.859 -13.344 1 97.06 342 ALA B O 1
ATOM 6571 N N . TYR B 1 343 ? -8.078 -26.125 -14.641 1 97 343 TYR B N 1
ATOM 6572 C CA . TYR B 1 343 ? -8.164 -24.688 -14.844 1 97 343 TYR B CA 1
ATOM 6573 C C . TYR B 1 343 ? -8.57 -23.984 -13.555 1 97 343 TYR B C 1
ATOM 6575 O O . TYR B 1 343 ? -8.109 -22.875 -13.281 1 97 343 TYR B O 1
ATOM 6583 N N . ALA B 1 344 ? -9.469 -24.562 -12.781 1 93.44 344 ALA B N 1
ATOM 6584 C CA . ALA B 1 344 ? -9.898 -23.984 -11.508 1 93.44 344 ALA B CA 1
ATOM 6585 C C . ALA B 1 344 ? -8.719 -23.812 -10.562 1 93.44 344 ALA B C 1
ATOM 6587 O O . ALA B 1 344 ? -8.664 -22.844 -9.797 1 93.44 344 ALA B O 1
ATOM 6588 N N . GLU B 1 345 ? -7.754 -24.656 -10.602 1 95.5 345 GLU B N 1
ATOM 6589 C CA . GLU B 1 345 ? -6.598 -24.641 -9.711 1 95.5 345 GLU B CA 1
ATOM 6590 C C . GLU B 1 345 ? -5.66 -23.484 -10.047 1 95.5 345 GLU B C 1
ATOM 6592 O O . GLU B 1 345 ? -4.785 -23.125 -9.258 1 95.5 345 GLU B O 1
ATOM 6597 N N . ARG B 1 346 ? -5.863 -22.906 -11.203 1 94.5 346 ARG B N 1
ATOM 6598 C CA . ARG B 1 346 ? -5.035 -21.781 -11.602 1 94.5 346 ARG B CA 1
ATOM 6599 C C . ARG B 1 346 ? -5.137 -20.641 -10.586 1 94.5 346 ARG B C 1
ATOM 6601 O O . ARG B 1 346 ? -4.188 -19.875 -10.406 1 94.5 346 ARG B O 1
ATOM 6608 N N . PHE B 1 347 ? -6.25 -20.547 -9.914 1 92.69 347 PHE B N 1
ATOM 6609 C CA . PHE B 1 347 ? -6.504 -19.484 -8.953 1 92.69 347 PHE B CA 1
ATOM 6610 C C . PHE B 1 347 ? -5.523 -19.562 -7.789 1 92.69 347 PHE B C 1
ATOM 6612 O O . PHE B 1 347 ? -5.262 -18.547 -7.125 1 92.69 347 PHE B O 1
ATOM 6619 N N . ASP B 1 348 ? -4.945 -20.672 -7.547 1 95.25 348 ASP B N 1
ATOM 6620 C CA . ASP B 1 348 ? -3.986 -20.844 -6.457 1 95.25 348 ASP B CA 1
ATOM 6621 C C . ASP B 1 348 ? -2.725 -20.016 -6.707 1 95.25 348 ASP B C 1
ATOM 6623 O O . ASP B 1 348 ? -2.021 -19.656 -5.762 1 95.25 348 ASP B O 1
ATOM 6627 N N . LEU B 1 349 ? -2.424 -19.719 -7.965 1 96.56 349 LEU B N 1
ATOM 6628 C CA . LEU B 1 349 ? -1.289 -18.859 -8.273 1 96.56 349 LEU B CA 1
ATOM 6629 C C . LEU B 1 349 ? -1.508 -17.453 -7.715 1 96.56 349 LEU B C 1
ATOM 6631 O O . LEU B 1 349 ? -0.55 -16.766 -7.332 1 96.56 349 LEU B O 1
ATOM 6635 N N . GLU B 1 350 ? -2.754 -17.047 -7.695 1 94.94 350 GLU B N 1
ATOM 6636 C CA . GLU B 1 350 ? -3.072 -15.75 -7.117 1 94.94 350 GLU B CA 1
ATOM 6637 C C . GLU B 1 350 ? -2.773 -15.719 -5.621 1 94.94 350 GLU B C 1
ATOM 6639 O O . GLU B 1 350 ? -2.273 -14.719 -5.105 1 94.94 350 GLU B O 1
ATOM 6644 N N . HIS B 1 351 ? -3.082 -16.766 -4.969 1 96 351 HIS B N 1
ATOM 6645 C CA . HIS B 1 351 ? -2.762 -16.875 -3.551 1 96 351 HIS B CA 1
ATOM 6646 C C . HIS B 1 351 ? -1.255 -16.859 -3.322 1 96 351 HIS B C 1
ATOM 6648 O O . HIS B 1 351 ? -0.774 -16.234 -2.373 1 96 351 HIS B O 1
ATOM 6654 N N . PHE B 1 352 ? -0.596 -17.531 -4.223 1 97.88 352 PHE B N 1
ATOM 6655 C CA . PHE B 1 352 ? 0.859 -17.562 -4.133 1 97.88 352 PHE B CA 1
ATOM 6656 C C . PHE B 1 352 ? 1.443 -16.156 -4.262 1 97.88 352 PHE B C 1
ATOM 6658 O O . PHE B 1 352 ? 2.25 -15.742 -3.432 1 97.88 352 PHE B O 1
ATOM 6665 N N . PHE B 1 353 ? 1.035 -15.406 -5.262 1 97.69 353 PHE B N 1
ATOM 6666 C CA . PHE B 1 353 ? 1.55 -14.062 -5.48 1 97.69 353 PHE B CA 1
ATOM 6667 C C . PHE B 1 353 ? 1.15 -13.141 -4.336 1 97.69 353 PHE B C 1
ATOM 6669 O O . PHE B 1 353 ? 1.94 -12.289 -3.912 1 97.69 353 PHE B O 1
ATOM 6676 N N . ARG B 1 354 ? -0.069 -13.297 -3.887 1 96.44 354 ARG B N 1
ATOM 6677 C CA . ARG B 1 354 ? -0.519 -12.492 -2.758 1 96.44 354 ARG B CA 1
ATOM 6678 C C . ARG B 1 354 ? 0.355 -12.727 -1.531 1 96.44 354 ARG B C 1
ATOM 6680 O O . ARG B 1 354 ? 0.802 -11.773 -0.888 1 96.44 354 ARG B O 1
ATOM 6687 N N . PHE B 1 355 ? 0.585 -13.953 -1.191 1 97.44 355 PHE B N 1
ATOM 6688 C CA . PHE B 1 355 ? 1.446 -14.305 -0.068 1 97.44 355 PHE B CA 1
ATOM 6689 C C . PHE B 1 355 ? 2.861 -13.781 -0.287 1 97.44 355 PHE B C 1
ATOM 6691 O O . PHE B 1 355 ? 3.457 -13.195 0.617 1 97.44 355 PHE B O 1
ATOM 6698 N N . GLY B 1 356 ? 3.424 -14.055 -1.451 1 97.94 356 GLY B N 1
ATOM 6699 C CA . GLY B 1 356 ? 4.77 -13.602 -1.77 1 97.94 356 GLY B CA 1
ATOM 6700 C C . GLY B 1 356 ? 4.957 -12.109 -1.604 1 97.94 356 GLY B C 1
ATOM 6701 O O . GLY B 1 356 ? 5.957 -11.664 -1.035 1 97.94 356 GLY B O 1
ATOM 6702 N N . LYS B 1 357 ? 3.998 -11.398 -2.076 1 96.31 357 LYS B N 1
ATOM 6703 C CA . LYS B 1 357 ? 4.105 -9.945 -2.039 1 96.31 357 LYS B CA 1
ATOM 6704 C C . LYS B 1 357 ? 3.848 -9.406 -0.633 1 96.31 357 LYS B C 1
ATOM 6706 O O . LYS B 1 357 ? 4.535 -8.492 -0.177 1 96.31 357 LYS B O 1
ATOM 6711 N N . GLN B 1 358 ? 2.992 -10 0.133 1 94.81 358 GLN B N 1
ATOM 6712 C CA . GLN B 1 358 ? 2.578 -9.461 1.422 1 94.81 358 GLN B CA 1
ATOM 6713 C C . GLN B 1 358 ? 3.459 -9.984 2.551 1 94.81 358 GLN B C 1
ATOM 6715 O O . GLN B 1 358 ? 3.688 -9.289 3.543 1 94.81 358 GLN B O 1
ATOM 6720 N N . LYS B 1 359 ? 3.959 -11.234 2.352 1 96.81 359 LYS B N 1
ATOM 6721 C CA . LYS B 1 359 ? 4.566 -11.875 3.512 1 96.81 359 LYS B CA 1
ATOM 6722 C C . LYS B 1 359 ? 6.035 -12.195 3.258 1 96.81 359 LYS B C 1
ATOM 6724 O O . LYS B 1 359 ? 6.797 -12.438 4.195 1 96.81 359 LYS B O 1
ATOM 6729 N N . LEU B 1 360 ? 6.441 -12.148 2.018 1 98 360 LEU B N 1
ATOM 6730 C CA . LEU B 1 360 ? 7.836 -12.438 1.714 1 98 360 LEU B CA 1
ATOM 6731 C C . LEU B 1 360 ? 8.508 -11.234 1.058 1 98 360 LEU B C 1
ATOM 6733 O O . LEU B 1 360 ? 9.664 -11.32 0.634 1 98 360 LEU B O 1
ATOM 6737 N N . LEU B 1 361 ? 7.777 -10.133 0.895 1 97.56 361 LEU B N 1
ATOM 6738 C CA . LEU B 1 361 ? 8.289 -8.891 0.331 1 97.56 361 LEU B CA 1
ATOM 6739 C C . LEU B 1 361 ? 8.844 -9.117 -1.072 1 97.56 361 LEU B C 1
ATOM 6741 O O . LEU B 1 361 ? 9.891 -8.562 -1.43 1 97.56 361 LEU B O 1
ATOM 6745 N N . MET B 1 362 ? 8.141 -9.961 -1.843 1 97.69 362 MET B N 1
ATOM 6746 C CA . MET B 1 362 ? 8.555 -10.383 -3.176 1 97.69 362 MET B CA 1
ATOM 6747 C C . MET B 1 362 ? 8.773 -9.18 -4.09 1 97.69 362 MET B C 1
ATOM 6749 O O . MET B 1 362 ? 9.734 -9.148 -4.855 1 97.69 362 MET B O 1
ATOM 6753 N N . ALA B 1 363 ? 7.977 -8.141 -3.959 1 95.56 363 ALA B N 1
ATOM 6754 C CA . ALA B 1 363 ? 8.031 -6.996 -4.859 1 95.56 363 ALA B CA 1
ATOM 6755 C C . ALA B 1 363 ? 8.547 -5.754 -4.137 1 95.56 363 ALA B C 1
ATOM 6757 O O . ALA B 1 363 ? 8.258 -4.629 -4.543 1 95.56 363 ALA B O 1
ATOM 6758 N N . ASP B 1 364 ? 9.312 -5.902 -3.055 1 94.88 364 ASP B N 1
ATOM 6759 C CA . ASP B 1 364 ? 9.633 -4.738 -2.229 1 94.88 364 ASP B CA 1
ATOM 6760 C C . ASP B 1 364 ? 11.133 -4.48 -2.195 1 94.88 364 ASP B C 1
ATOM 6762 O O . ASP B 1 364 ? 11.594 -3.549 -1.533 1 94.88 364 ASP B O 1
ATOM 6766 N N . PHE B 1 365 ? 11.93 -5.297 -2.893 1 93.81 365 PHE B N 1
ATOM 6767 C CA . PHE B 1 365 ? 13.375 -5.074 -2.895 1 93.81 365 PHE B CA 1
ATOM 6768 C C . PHE B 1 365 ? 13.734 -3.885 -3.779 1 93.81 365 PHE B C 1
ATOM 6770 O O . PHE B 1 365 ? 13.469 -3.895 -4.98 1 93.81 365 PHE B O 1
ATOM 6777 N N . GLN B 1 366 ? 14.289 -2.84 -3.156 1 90.19 366 GLN B N 1
ATOM 6778 C CA . GLN B 1 366 ? 14.633 -1.62 -3.875 1 90.19 366 GLN B CA 1
ATOM 6779 C C . GLN B 1 366 ? 16.125 -1.601 -4.242 1 90.19 366 GLN B C 1
ATOM 6781 O O . GLN B 1 366 ? 16.969 -1.39 -3.381 1 90.19 366 GLN B O 1
ATOM 6786 N N . THR B 1 367 ? 16.422 -1.889 -5.434 1 92.12 367 THR B N 1
ATOM 6787 C CA . THR B 1 367 ? 17.781 -1.916 -5.969 1 92.12 367 THR B CA 1
ATOM 6788 C C . THR B 1 367 ? 17.844 -1.23 -7.332 1 92.12 367 THR B C 1
ATOM 6790 O O . THR B 1 367 ? 16.844 -1.215 -8.07 1 92.12 367 THR B O 1
ATOM 6793 N N . PRO B 1 368 ? 18.922 -0.548 -7.621 1 92.06 368 PRO B N 1
ATOM 6794 C CA . PRO B 1 368 ? 19.062 0.107 -8.922 1 92.06 368 PRO B CA 1
ATOM 6795 C C . PRO B 1 368 ? 19.562 -0.843 -10.008 1 92.06 368 PRO B C 1
ATOM 6797 O O . PRO B 1 368 ? 19.703 -0.44 -11.172 1 92.06 368 PRO B O 1
ATOM 6800 N N . ASP B 1 369 ? 19.812 -2.127 -9.656 1 93.81 369 ASP B N 1
ATOM 6801 C CA . ASP B 1 369 ? 20.375 -3.078 -10.609 1 93.81 369 ASP B CA 1
ATOM 6802 C C . ASP B 1 369 ? 19.391 -4.219 -10.891 1 93.81 369 ASP B C 1
ATOM 6804 O O . ASP B 1 369 ? 18.656 -4.637 -10 1 93.81 369 ASP B O 1
ATOM 6808 N N . LEU B 1 370 ? 19.469 -4.754 -12.078 1 94.94 370 LEU B N 1
ATOM 6809 C CA . LEU B 1 370 ? 18.547 -5.793 -12.516 1 94.94 370 LEU B CA 1
ATOM 6810 C C . LEU B 1 370 ? 18.859 -7.125 -11.844 1 94.94 370 LEU B C 1
ATOM 6812 O O . LEU B 1 370 ? 17.969 -7.77 -11.281 1 94.94 370 LEU B O 1
ATOM 6816 N N . GLU B 1 371 ? 20.094 -7.52 -11.812 1 95.62 371 GLU B N 1
ATOM 6817 C CA . GLU B 1 371 ? 20.484 -8.859 -11.375 1 95.62 371 GLU B CA 1
ATOM 6818 C C . GLU B 1 371 ? 20.125 -9.086 -9.914 1 95.62 371 GLU B C 1
ATOM 6820 O O . GLU B 1 371 ? 19.547 -10.125 -9.57 1 95.62 371 GLU B O 1
ATOM 6825 N N . PRO B 1 372 ? 20.438 -8.102 -9.039 1 96.19 372 PRO B N 1
ATOM 6826 C CA . PRO B 1 372 ? 20.031 -8.305 -7.645 1 96.19 372 PRO B CA 1
ATOM 6827 C C . PRO B 1 372 ? 18.531 -8.43 -7.484 1 96.19 372 PRO B C 1
ATOM 6829 O O . PRO B 1 372 ? 18.047 -9.188 -6.633 1 96.19 372 PRO B O 1
ATOM 6832 N N . GLU B 1 373 ? 17.766 -7.691 -8.258 1 96.62 373 GLU B N 1
ATOM 6833 C CA . GLU B 1 373 ? 16.312 -7.801 -8.195 1 96.62 373 GLU B CA 1
ATOM 6834 C C . GLU B 1 373 ? 15.844 -9.195 -8.609 1 96.62 373 GLU B C 1
ATOM 6836 O O . GLU B 1 373 ? 14.984 -9.781 -7.961 1 96.62 373 GLU B O 1
ATOM 6841 N N . GLU B 1 374 ? 16.406 -9.719 -9.703 1 97 374 GLU B N 1
ATOM 6842 C CA . GLU B 1 374 ? 16.078 -11.062 -10.18 1 97 374 GLU B CA 1
ATOM 6843 C C . GLU B 1 374 ? 16.438 -12.117 -9.141 1 97 374 GLU B C 1
ATOM 6845 O O . GLU B 1 374 ? 15.688 -13.062 -8.922 1 97 374 GLU B O 1
ATOM 6850 N N . ASN B 1 375 ? 17.562 -11.938 -8.531 1 97.38 375 ASN B N 1
ATOM 6851 C CA . ASN B 1 375 ? 18 -12.859 -7.488 1 97.38 375 ASN B CA 1
ATOM 6852 C C . ASN B 1 375 ? 17.047 -12.852 -6.293 1 97.38 375 ASN B C 1
ATOM 6854 O O . ASN B 1 375 ? 16.797 -13.891 -5.695 1 97.38 375 ASN B O 1
ATOM 6858 N N . TRP B 1 376 ? 16.609 -11.656 -5.945 1 97.94 376 TRP B N 1
ATOM 6859 C CA . TRP B 1 376 ? 15.656 -11.555 -4.844 1 97.94 376 TRP B CA 1
ATOM 6860 C C . TRP B 1 376 ? 14.391 -12.352 -5.145 1 97.94 376 TRP B C 1
ATOM 6862 O O . TRP B 1 376 ? 13.891 -13.078 -4.281 1 97.94 376 TRP B O 1
ATOM 6872 N N . TRP B 1 377 ? 13.875 -12.281 -6.355 1 98 377 TRP B N 1
ATOM 6873 C CA . TRP B 1 377 ? 12.695 -13.031 -6.754 1 98 377 TRP B CA 1
ATOM 6874 C C . TRP B 1 377 ? 12.945 -14.531 -6.648 1 98 377 TRP B C 1
ATOM 6876 O O . TRP B 1 377 ? 12.078 -15.281 -6.18 1 98 377 TRP B O 1
ATOM 6886 N N . GLN B 1 378 ? 14.07 -14.953 -7.047 1 97.38 378 GLN B N 1
ATOM 6887 C CA . GLN B 1 378 ? 14.43 -16.359 -6.91 1 97.38 378 GLN B CA 1
ATOM 6888 C C . GLN B 1 378 ? 14.43 -16.781 -5.445 1 97.38 378 GLN B C 1
ATOM 6890 O O . GLN B 1 378 ? 13.922 -17.859 -5.105 1 97.38 378 GLN B O 1
ATOM 6895 N N . LEU B 1 379 ? 14.977 -15.945 -4.609 1 97.88 379 LEU B N 1
ATOM 6896 C CA . LEU B 1 379 ? 15.07 -16.266 -3.188 1 97.88 379 LEU B CA 1
ATOM 6897 C C . LEU B 1 379 ? 13.688 -16.359 -2.559 1 97.88 379 LEU B C 1
ATOM 6899 O O . LEU B 1 379 ? 13.469 -17.188 -1.665 1 97.88 379 LEU B O 1
ATOM 6903 N N . THR B 1 380 ? 12.781 -15.469 -2.967 1 98.31 380 THR B N 1
ATOM 6904 C CA . THR B 1 380 ? 11.422 -15.531 -2.424 1 98.31 380 THR B CA 1
ATOM 6905 C C . THR B 1 380 ? 10.75 -16.844 -2.799 1 98.31 380 THR B C 1
ATOM 6907 O O . THR B 1 380 ? 9.992 -17.406 -2.004 1 98.31 380 THR B O 1
ATOM 6910 N N . HIS B 1 381 ? 11.008 -17.359 -4.047 1 98.5 381 HIS B N 1
ATOM 6911 C CA . HIS B 1 381 ? 10.469 -18.656 -4.461 1 98.5 381 HIS B CA 1
ATOM 6912 C C . HIS B 1 381 ? 11.062 -19.781 -3.631 1 98.5 381 HIS B C 1
ATOM 6914 O O . HIS B 1 381 ? 10.344 -20.719 -3.238 1 98.5 381 HIS B O 1
ATOM 6920 N N . ILE B 1 382 ? 12.312 -19.656 -3.342 1 98.31 382 ILE B N 1
ATOM 6921 C CA . ILE B 1 382 ? 12.992 -20.656 -2.527 1 98.31 382 ILE B CA 1
ATOM 6922 C C . ILE B 1 382 ? 12.438 -20.641 -1.106 1 98.31 382 ILE B C 1
ATOM 6924 O O . ILE B 1 382 ? 12.195 -21.688 -0.512 1 98.31 382 ILE B O 1
ATOM 6928 N N . ALA B 1 383 ? 12.258 -19.453 -0.571 1 98.62 383 ALA B N 1
ATOM 6929 C CA . ALA B 1 383 ? 11.68 -19.312 0.764 1 98.62 383 ALA B CA 1
ATOM 6930 C C . ALA B 1 383 ? 10.297 -19.953 0.83 1 98.62 383 ALA B C 1
ATOM 6932 O O . ALA B 1 383 ? 9.977 -20.656 1.794 1 98.62 383 ALA B O 1
ATOM 6933 N N . TYR B 1 384 ? 9.508 -19.734 -0.187 1 98.69 384 TYR B N 1
ATOM 6934 C CA . TYR B 1 384 ? 8.18 -20.344 -0.248 1 98.69 384 TYR B CA 1
ATOM 6935 C C . TYR B 1 384 ? 8.281 -21.859 -0.269 1 98.69 384 TYR B C 1
ATOM 6937 O O . TYR B 1 384 ? 7.516 -22.547 0.416 1 98.69 384 TYR B O 1
ATOM 6945 N N . ALA B 1 385 ? 9.195 -22.359 -1.069 1 98.31 385 ALA B N 1
ATOM 6946 C CA . ALA B 1 385 ? 9.406 -23.797 -1.134 1 98.31 385 ALA B CA 1
ATOM 6947 C C . ALA B 1 385 ? 9.812 -24.359 0.228 1 98.31 385 ALA B C 1
ATOM 6949 O O . ALA B 1 385 ? 9.375 -25.438 0.619 1 98.31 385 ALA B O 1
ATOM 6950 N N . GLN B 1 386 ? 10.68 -23.625 0.906 1 97.88 386 GLN B N 1
ATOM 6951 C CA . GLN B 1 386 ? 11.078 -24.062 2.242 1 97.88 386 GLN B CA 1
ATOM 6952 C C . GLN B 1 386 ? 9.875 -24.125 3.182 1 97.88 386 GLN B C 1
ATOM 6954 O O . GLN B 1 386 ? 9.758 -25.047 3.99 1 97.88 386 GLN B O 1
ATOM 6959 N N . LEU B 1 387 ? 9.031 -23.125 3.117 1 97.94 387 LEU B N 1
ATOM 6960 C CA . LEU B 1 387 ? 7.82 -23.156 3.928 1 97.94 387 LEU B CA 1
ATOM 6961 C C . LEU B 1 387 ? 6.965 -24.375 3.598 1 97.94 387 LEU B C 1
ATOM 6963 O O . LEU B 1 387 ? 6.418 -25 4.5 1 97.94 387 LEU B O 1
ATOM 6967 N N . TRP B 1 388 ? 6.84 -24.656 2.285 1 97.31 388 TRP B N 1
ATOM 6968 C CA . TRP B 1 388 ? 6.094 -25.844 1.872 1 97.31 388 TRP B CA 1
ATOM 6969 C C . TRP B 1 388 ? 6.711 -27.109 2.459 1 97.31 388 TRP B C 1
ATOM 6971 O O . TRP B 1 388 ? 5.992 -28 2.918 1 97.31 388 TRP B O 1
ATOM 6981 N N . MET B 1 389 ? 7.996 -27.203 2.469 1 96.38 389 MET B N 1
ATOM 6982 C CA . MET B 1 389 ? 8.695 -28.359 3.014 1 96.38 389 MET B CA 1
ATOM 6983 C C . MET B 1 389 ? 8.461 -28.484 4.516 1 96.38 389 MET B C 1
ATOM 6985 O O . MET B 1 389 ? 8.492 -29.594 5.062 1 96.38 389 MET B O 1
ATOM 6989 N N . ALA B 1 390 ? 8.172 -27.391 5.156 1 96.12 390 ALA B N 1
ATOM 6990 C CA . ALA B 1 390 ? 8.031 -27.359 6.609 1 96.12 390 ALA B CA 1
ATOM 6991 C C . ALA B 1 390 ? 6.582 -27.609 7.023 1 96.12 390 ALA B C 1
ATOM 6993 O O . ALA B 1 390 ? 6.277 -27.703 8.211 1 96.12 390 ALA B O 1
ATOM 6994 N N . ARG B 1 391 ? 5.648 -27.766 6.102 1 93.81 391 ARG B N 1
ATOM 6995 C CA . ARG B 1 391 ? 4.215 -27.781 6.371 1 93.81 391 ARG B CA 1
ATOM 6996 C C . ARG B 1 391 ? 3.834 -28.953 7.273 1 93.81 391 ARG B C 1
ATOM 6998 O O . ARG B 1 391 ? 2.875 -28.859 8.039 1 93.81 391 ARG B O 1
ATOM 7005 N N . HIS B 1 392 ? 4.625 -30.031 7.281 1 91.31 392 HIS B N 1
ATOM 7006 C CA . HIS B 1 392 ? 4.258 -31.219 8.047 1 91.31 392 HIS B CA 1
ATOM 7007 C C . HIS B 1 392 ? 4.715 -31.109 9.5 1 91.31 392 HIS B C 1
ATOM 7009 O O . HIS B 1 392 ? 4.258 -31.859 10.359 1 91.31 392 HIS B O 1
ATOM 7015 N N . VAL B 1 393 ? 5.562 -30.203 9.781 1 92.5 393 VAL B N 1
ATOM 7016 C CA . VAL B 1 393 ? 6.074 -30.062 11.141 1 92.5 393 VAL B CA 1
ATOM 7017 C C . VAL B 1 393 ? 5.551 -28.766 11.758 1 92.5 393 VAL B C 1
ATOM 7019 O O . VAL B 1 393 ? 5.891 -28.422 12.891 1 92.5 393 VAL B O 1
ATOM 7022 N N . ALA B 1 394 ? 4.723 -28.078 11.016 1 92.81 394 ALA B N 1
ATOM 7023 C CA . ALA B 1 394 ? 4.188 -26.797 11.492 1 92.81 394 ALA B CA 1
ATOM 7024 C C . ALA B 1 394 ? 2.885 -27.016 12.266 1 92.81 394 ALA B C 1
ATOM 7026 O O . ALA B 1 394 ? 2.172 -27.984 12.031 1 92.81 394 ALA B O 1
ATOM 7027 N N . GLU B 1 395 ? 2.625 -26.094 13.195 1 89.56 395 GLU B N 1
ATOM 7028 C CA . GLU B 1 395 ? 1.369 -26.047 13.938 1 89.56 395 GLU B CA 1
ATOM 7029 C C . GLU B 1 395 ? 0.553 -24.812 13.562 1 89.56 395 GLU B C 1
ATOM 7031 O O . GLU B 1 395 ? 1.115 -23.781 13.234 1 89.56 395 GLU B O 1
ATOM 7036 N N . ALA B 1 396 ? -0.738 -25.031 13.602 1 85.56 396 ALA B N 1
ATOM 7037 C CA . ALA B 1 396 ? -1.62 -23.906 13.344 1 85.56 396 ALA B CA 1
ATOM 7038 C C . ALA B 1 396 ? -1.697 -22.969 14.547 1 85.56 396 ALA B C 1
ATOM 7040 O O . ALA B 1 396 ? -2.18 -23.375 15.609 1 85.56 396 ALA B O 1
ATOM 7041 N N . LEU B 1 397 ? -1.136 -21.812 14.461 1 84.62 397 LEU B N 1
ATOM 7042 C CA . LEU B 1 397 ? -1.148 -20.828 15.531 1 84.62 397 LEU B CA 1
ATOM 7043 C C . LEU B 1 397 ? -2.027 -19.641 15.156 1 84.62 397 LEU B C 1
ATOM 7045 O O . LEU B 1 397 ? -1.522 -18.594 14.727 1 84.62 397 LEU B O 1
ATOM 7049 N N . PRO B 1 398 ? -3.316 -19.781 15.297 1 84.06 398 PRO B N 1
ATOM 7050 C CA . PRO B 1 398 ? -4.215 -18.688 14.93 1 84.06 398 PRO B CA 1
ATOM 7051 C C . PRO B 1 398 ? -4.086 -17.484 15.867 1 84.06 398 PRO B C 1
ATOM 7053 O O . PRO B 1 398 ? -3.787 -17.641 17.047 1 84.06 398 PRO B O 1
ATOM 7056 N N . ARG B 1 399 ? -4.312 -16.297 15.367 1 85.44 399 ARG B N 1
ATOM 7057 C CA . ARG B 1 399 ? -4.453 -15.109 16.188 1 85.44 399 ARG B CA 1
ATOM 7058 C C . ARG B 1 399 ? -5.734 -15.164 17.016 1 85.44 399 ARG B C 1
ATOM 7060 O O . ARG B 1 399 ? -6.645 -15.938 16.703 1 85.44 399 ARG B O 1
ATOM 7067 N N . PRO B 1 400 ? -5.758 -14.367 18.062 1 83.88 400 PRO B N 1
ATOM 7068 C CA . PRO B 1 400 ? -6.918 -14.438 18.969 1 83.88 400 PRO B CA 1
ATOM 7069 C C . PRO B 1 400 ? -8.234 -14.211 18.234 1 83.88 400 PRO B C 1
ATOM 7071 O O . PRO B 1 400 ? -9.234 -14.875 18.531 1 83.88 400 PRO B O 1
ATOM 7074 N N . TRP B 1 401 ? -8.25 -13.383 17.234 1 84.25 401 TRP B N 1
ATOM 7075 C CA . TRP B 1 401 ? -9.5 -13.062 16.562 1 84.25 401 TRP B CA 1
ATOM 7076 C C . TRP B 1 401 ? -9.766 -14.039 15.414 1 84.25 401 TRP B C 1
ATOM 7078 O O . TRP B 1 401 ? -10.82 -13.992 14.781 1 84.25 401 TRP B O 1
ATOM 7088 N N . GLU B 1 402 ? -8.773 -14.906 15.156 1 83.56 402 GLU B N 1
ATOM 7089 C CA . GLU B 1 402 ? -8.922 -15.898 14.094 1 83.56 402 GLU B CA 1
ATOM 7090 C C . GLU B 1 402 ? -9.352 -17.25 14.656 1 83.56 402 GLU B C 1
ATOM 7092 O O . GLU B 1 402 ? -9.805 -18.125 13.906 1 83.56 402 GLU B O 1
ATOM 7097 N N . ARG B 1 403 ? -9.234 -17.422 15.891 1 79.06 403 ARG B N 1
ATOM 7098 C CA . ARG B 1 403 ? -9.352 -18.719 16.562 1 79.06 403 ARG B CA 1
ATOM 7099 C C . ARG B 1 403 ? -10.711 -19.344 16.297 1 79.06 403 ARG B C 1
ATOM 7101 O O . ARG B 1 403 ? -10.812 -20.562 16.109 1 79.06 403 ARG B O 1
ATOM 7108 N N . ASN B 1 404 ? -11.664 -18.453 16.203 1 75.56 404 ASN B N 1
ATOM 7109 C CA . ASN B 1 404 ? -13.016 -19 16.125 1 75.56 404 ASN B CA 1
ATOM 7110 C C . ASN B 1 404 ? -13.531 -19.031 14.695 1 75.56 404 ASN B C 1
ATOM 7112 O O . ASN B 1 404 ? -14.672 -19.422 14.453 1 75.56 404 ASN B O 1
ATOM 7116 N N . LEU B 1 405 ? -12.672 -18.734 13.797 1 77.06 405 LEU B N 1
ATOM 7117 C CA . LEU B 1 405 ? -13.062 -18.828 12.398 1 77.06 405 LEU B CA 1
ATOM 7118 C C . LEU B 1 405 ? -13.109 -20.281 11.938 1 77.06 405 LEU B C 1
ATOM 7120 O O . LEU B 1 405 ? -12.266 -21.094 12.336 1 77.06 405 LEU B O 1
ATOM 7124 N N . PRO B 1 406 ? -14.094 -20.578 11.188 1 74.19 406 PRO B N 1
ATOM 7125 C CA . PRO B 1 406 ? -14.258 -21.969 10.734 1 74.19 406 PRO B CA 1
ATOM 7126 C C . PRO B 1 406 ? -13.008 -22.516 10.055 1 74.19 406 PRO B C 1
ATOM 7128 O O . PRO B 1 406 ? -12.633 -23.672 10.273 1 74.19 406 PRO B O 1
ATOM 7131 N N . VAL B 1 407 ? -12.453 -21.734 9.336 1 70.5 407 VAL B N 1
ATOM 7132 C CA . VAL B 1 407 ? -11.281 -22.172 8.594 1 70.5 407 VAL B CA 1
ATOM 7133 C C . VAL B 1 407 ? -10.164 -22.562 9.562 1 70.5 407 VAL B C 1
ATOM 7135 O O . VAL B 1 407 ? -9.445 -23.531 9.336 1 70.5 407 VAL B O 1
ATOM 7138 N N . MET B 1 408 ? -10.117 -21.844 10.625 1 75.75 408 MET B N 1
ATOM 7139 C CA . MET B 1 408 ? -9.062 -22.078 11.602 1 75.75 408 MET B CA 1
ATOM 7140 C C . MET B 1 408 ? -9.383 -23.312 12.453 1 75.75 408 MET B C 1
ATOM 7142 O O . MET B 1 408 ? -8.484 -24.031 12.883 1 75.75 408 MET B O 1
ATOM 7146 N N . LYS B 1 409 ? -10.602 -23.516 12.602 1 76 409 LYS B N 1
ATOM 7147 C CA . LYS B 1 409 ? -11.016 -24.672 13.383 1 76 409 LYS B CA 1
ATOM 7148 C C . LYS B 1 409 ? -10.641 -25.969 12.664 1 76 409 LYS B C 1
ATOM 7150 O O . LYS B 1 409 ? -10.391 -26.984 13.312 1 76 409 LYS B O 1
ATOM 7155 N N . GLN B 1 410 ? -10.586 -25.875 11.344 1 77.69 410 GLN B N 1
ATOM 7156 C CA . GLN B 1 410 ? -10.203 -27.047 10.562 1 77.69 410 GLN B CA 1
ATOM 7157 C C . GLN B 1 410 ? -8.695 -27.281 10.609 1 77.69 410 GLN B C 1
ATOM 7159 O O . GLN B 1 410 ? -8.219 -28.344 10.227 1 77.69 410 GLN B O 1
ATOM 7164 N N . ARG B 1 411 ? -7.957 -26.312 11.086 1 76.56 411 ARG B N 1
ATOM 7165 C CA . ARG B 1 411 ? -6.52 -26.391 11.32 1 76.56 411 ARG B CA 1
ATOM 7166 C C . ARG B 1 411 ? -5.77 -26.703 10.031 1 76.56 411 ARG B C 1
ATOM 7168 O O . ARG B 1 411 ? -4.832 -27.5 10.031 1 76.56 411 ARG B O 1
ATOM 7175 N N . ARG B 1 412 ? -6.328 -26.25 8.898 1 86.81 412 ARG B N 1
ATOM 7176 C CA . ARG B 1 412 ? -5.633 -26.438 7.633 1 86.81 412 ARG B CA 1
ATOM 7177 C C . ARG B 1 412 ? -4.449 -25.484 7.52 1 86.81 412 ARG B C 1
ATOM 7179 O O . ARG B 1 412 ? -4.613 -24.266 7.629 1 86.81 412 ARG B O 1
ATOM 7186 N N . LEU B 1 413 ? -3.277 -26.062 7.301 1 92.25 413 LEU B N 1
ATOM 7187 C CA . LEU B 1 413 ? -2.045 -25.281 7.309 1 92.25 413 LEU B CA 1
ATOM 7188 C C . LEU B 1 413 ? -1.854 -24.547 5.98 1 92.25 413 LEU B C 1
ATOM 7190 O O . LEU B 1 413 ? -1.635 -25.188 4.945 1 92.25 413 LEU B O 1
ATOM 7194 N N . SER B 1 414 ? -2.01 -23.219 6.02 1 94.06 414 SER B N 1
ATOM 7195 C CA . SER B 1 414 ? -1.71 -22.359 4.891 1 94.06 414 SER B CA 1
ATOM 7196 C C . SER B 1 414 ? -0.276 -21.844 4.953 1 94.06 414 SER B C 1
ATOM 7198 O O . SER B 1 414 ? 0.404 -22 5.969 1 94.06 414 SER B O 1
ATOM 7200 N N . PRO B 1 415 ? 0.267 -21.266 3.879 1 96.38 415 PRO B N 1
ATOM 7201 C CA . PRO B 1 415 ? 1.614 -20.688 3.93 1 96.38 415 PRO B CA 1
ATOM 7202 C C . PRO B 1 415 ? 1.788 -19.688 5.074 1 96.38 415 PRO B C 1
ATOM 7204 O O . PRO B 1 415 ? 2.824 -19.688 5.742 1 96.38 415 PRO B O 1
ATOM 7207 N N . THR B 1 416 ? 0.775 -18.938 5.352 1 94.62 416 THR B N 1
ATOM 7208 C CA . THR B 1 416 ? 0.826 -17.922 6.41 1 94.62 416 THR B CA 1
ATOM 7209 C C . THR B 1 416 ? 0.976 -18.594 7.777 1 94.62 416 THR B C 1
ATOM 7211 O O . THR B 1 416 ? 1.76 -18.141 8.609 1 94.62 416 THR B O 1
ATOM 7214 N N . LEU B 1 417 ? 0.227 -19.656 8 1 93.75 417 LEU B N 1
ATOM 7215 C CA . LEU B 1 417 ? 0.268 -20.344 9.289 1 93.75 417 LEU B CA 1
ATOM 7216 C C . LEU B 1 417 ? 1.607 -21.047 9.492 1 93.75 417 LEU B C 1
ATOM 7218 O O . LEU B 1 417 ? 2.139 -21.062 10.602 1 93.75 417 LEU B O 1
ATOM 7222 N N . VAL B 1 418 ? 2.117 -21.594 8.398 1 95.94 418 VAL B N 1
ATOM 7223 C CA . VAL B 1 418 ? 3.42 -22.25 8.492 1 95.94 418 VAL B CA 1
ATOM 7224 C C . VAL B 1 418 ? 4.492 -21.203 8.797 1 95.94 418 VAL B C 1
ATOM 7226 O O . VAL B 1 418 ? 5.371 -21.438 9.633 1 95.94 418 VAL B O 1
ATOM 7229 N N . GLN B 1 419 ? 4.449 -20.094 8.125 1 97 419 GLN B N 1
ATOM 7230 C CA . GLN B 1 419 ? 5.418 -19.031 8.367 1 97 419 GLN B CA 1
ATOM 7231 C C . GLN B 1 419 ? 5.363 -18.547 9.82 1 97 419 GLN B C 1
ATOM 7233 O O . GLN B 1 419 ? 6.398 -18.266 10.43 1 97 419 GLN B O 1
ATOM 7238 N N . ARG B 1 420 ? 4.207 -18.516 10.359 1 93.56 420 ARG B N 1
ATOM 7239 C CA . ARG B 1 420 ? 4.012 -18.047 11.727 1 93.56 420 ARG B CA 1
ATOM 7240 C C . ARG B 1 420 ? 4.707 -18.969 12.727 1 93.56 420 ARG B C 1
ATOM 7242 O O . ARG B 1 420 ? 5.172 -18.516 13.773 1 93.56 420 ARG B O 1
ATOM 7249 N N . ASP B 1 421 ? 4.77 -20.219 12.422 1 94.62 421 ASP B N 1
ATOM 7250 C CA . ASP B 1 421 ? 5.352 -21.203 13.336 1 94.62 421 ASP B CA 1
ATOM 7251 C C . ASP B 1 421 ? 6.801 -21.516 12.961 1 94.62 421 ASP B C 1
ATOM 7253 O O . ASP B 1 421 ? 7.453 -22.328 13.609 1 94.62 421 ASP B O 1
ATOM 7257 N N . PHE B 1 422 ? 7.277 -20.969 11.906 1 96.31 422 PHE B N 1
ATOM 7258 C CA . PHE B 1 422 ? 8.578 -21.359 11.391 1 96.31 422 PHE B CA 1
ATOM 7259 C C . PHE B 1 422 ? 9.688 -20.984 12.359 1 96.31 422 PHE B C 1
ATOM 7261 O O . PHE B 1 422 ? 10.727 -21.641 12.422 1 96.31 422 PHE B O 1
ATOM 7268 N N . GLY B 1 423 ? 9.5 -19.859 13.125 1 93.25 423 GLY B N 1
ATOM 7269 C CA . GLY B 1 423 ? 10.477 -19.5 14.141 1 93.25 423 GLY B CA 1
ATOM 7270 C C . GLY B 1 423 ? 10.75 -20.625 15.125 1 93.25 423 GLY B C 1
ATOM 7271 O O . GLY B 1 423 ? 11.906 -20.891 15.461 1 93.25 423 GLY B O 1
ATOM 7272 N N . ARG B 1 424 ? 9.734 -21.234 15.555 1 91.88 424 ARG B N 1
ATOM 7273 C CA . ARG B 1 424 ? 9.867 -22.375 16.453 1 91.88 424 ARG B CA 1
ATOM 7274 C C . ARG B 1 424 ? 10.562 -23.547 15.758 1 91.88 424 ARG B C 1
ATOM 7276 O O . ARG B 1 424 ? 11.414 -24.219 16.344 1 91.88 424 ARG B O 1
ATOM 7283 N N . ILE B 1 425 ? 10.234 -23.766 14.523 1 93.25 425 ILE B N 1
ATOM 7284 C CA . ILE B 1 425 ? 10.758 -24.891 13.758 1 93.25 425 ILE B CA 1
ATOM 7285 C C . ILE B 1 425 ? 12.266 -24.734 13.578 1 93.25 425 ILE B C 1
ATOM 7287 O O . ILE B 1 425 ? 13.031 -25.672 13.828 1 93.25 425 ILE B O 1
ATOM 7291 N N . ILE B 1 426 ? 12.641 -23.562 13.242 1 92.69 426 ILE B N 1
ATOM 7292 C CA . ILE B 1 426 ? 14.047 -23.344 12.93 1 92.69 426 ILE B CA 1
ATOM 7293 C C . ILE B 1 426 ? 14.875 -23.359 14.219 1 92.69 426 ILE B C 1
ATOM 7295 O O . ILE B 1 426 ? 16.047 -23.703 14.203 1 92.69 426 ILE B O 1
ATOM 7299 N N . GLN B 1 427 ? 14.281 -22.984 15.312 1 90.06 427 GLN B N 1
ATOM 7300 C CA . GLN B 1 427 ? 14.961 -23.062 16.594 1 90.06 427 GLN B CA 1
ATOM 7301 C C . GLN B 1 427 ? 15.297 -24.5 16.969 1 90.06 427 GLN B C 1
ATOM 7303 O O . GLN B 1 427 ? 16.328 -24.766 17.578 1 90.06 427 GLN B O 1
ATOM 7308 N N . GLN B 1 428 ? 14.5 -25.391 16.562 1 88.31 428 GLN B N 1
ATOM 7309 C CA . GLN B 1 428 ? 14.695 -26.812 16.859 1 88.31 428 GLN B CA 1
ATOM 7310 C C . GLN B 1 428 ? 15.594 -27.469 15.828 1 88.31 428 GLN B C 1
ATOM 7312 O O . GLN B 1 428 ? 16.438 -28.312 16.172 1 88.31 428 GLN B O 1
ATOM 7317 N N . LEU B 1 429 ? 15.438 -27.078 14.625 1 89.44 429 LEU B N 1
ATOM 7318 C CA . LEU B 1 429 ? 16.141 -27.703 13.531 1 89.44 429 LEU B CA 1
ATOM 7319 C C . LEU B 1 429 ? 17.578 -27.188 13.422 1 89.44 429 LEU B C 1
ATOM 7321 O O . LEU B 1 429 ? 18.484 -27.922 13.016 1 89.44 429 LEU B O 1
ATOM 7325 N N . GLY B 1 430 ? 17.766 -25.906 13.75 1 89 430 GLY B N 1
ATOM 7326 C CA . GLY B 1 430 ? 19.047 -25.281 13.531 1 89 430 GLY B CA 1
ATOM 7327 C C . GLY B 1 430 ? 19.266 -24.844 12.094 1 89 430 GLY B C 1
ATOM 7328 O O . GLY B 1 430 ? 18.312 -24.797 11.305 1 89 430 GLY B O 1
ATOM 7329 N N . THR B 1 431 ? 20.453 -24.422 11.797 1 91.69 431 THR B N 1
ATOM 7330 C CA . THR B 1 431 ? 20.797 -23.938 10.461 1 91.69 431 THR B CA 1
ATOM 7331 C C . THR B 1 431 ? 22.109 -24.547 9.977 1 91.69 431 THR B C 1
ATOM 7333 O O . THR B 1 431 ? 23 -24.812 10.781 1 91.69 431 THR B O 1
ATOM 7336 N N . PRO B 1 432 ? 22.125 -24.859 8.703 1 92.88 432 PRO B N 1
ATOM 7337 C CA . PRO B 1 432 ? 23.406 -25.328 8.156 1 92.88 432 PRO B CA 1
ATOM 7338 C C . PRO B 1 432 ? 24.422 -24.203 7.969 1 92.88 432 PRO B C 1
ATOM 7340 O O . PRO B 1 432 ? 25.594 -24.453 7.707 1 92.88 432 PRO B O 1
ATOM 7343 N N . ALA B 1 433 ? 23.984 -22.984 8.062 1 94.56 433 ALA B N 1
ATOM 7344 C CA . ALA B 1 433 ? 24.859 -21.828 7.863 1 94.56 433 ALA B CA 1
ATOM 7345 C C . ALA B 1 433 ? 25.859 -21.703 9 1 94.56 433 ALA B C 1
ATOM 7347 O O . ALA B 1 433 ? 25.531 -21.938 10.164 1 94.56 433 ALA B O 1
ATOM 7348 N N . GLN B 1 434 ? 27.031 -21.297 8.695 1 92.38 434 GLN B N 1
ATOM 7349 C CA . GLN B 1 434 ? 28.094 -21.094 9.688 1 92.38 434 GLN B CA 1
ATOM 7350 C C . GLN B 1 434 ? 28 -19.703 10.312 1 92.38 434 GLN B C 1
ATOM 7352 O O . GLN B 1 434 ? 27.578 -18.75 9.664 1 92.38 434 GLN B O 1
ATOM 7357 N N . PRO B 1 435 ? 28.391 -19.641 11.602 1 89.31 435 PRO B N 1
ATOM 7358 C CA . PRO B 1 435 ? 28.406 -18.312 12.242 1 89.31 435 PRO B CA 1
ATOM 7359 C C . PRO B 1 435 ? 29.422 -17.359 11.633 1 89.31 435 PRO B C 1
ATOM 7361 O O . PRO B 1 435 ? 30.453 -17.812 11.102 1 89.31 435 PRO B O 1
ATOM 7364 N N . PRO B 1 436 ? 29.062 -16.078 11.656 1 86.69 436 PRO B N 1
ATOM 7365 C CA . PRO B 1 436 ? 29.984 -15.117 11.062 1 86.69 436 PRO B CA 1
ATOM 7366 C C . PRO B 1 436 ? 31.328 -15.078 11.781 1 86.69 436 PRO B C 1
ATOM 7368 O O . PRO B 1 436 ? 31.391 -15.242 13 1 86.69 436 PRO B O 1
ATOM 7371 N N . LYS B 1 437 ? 32.375 -15.078 11.039 1 76.38 437 LYS B N 1
ATOM 7372 C CA . LYS B 1 437 ? 33.719 -14.867 11.594 1 76.38 437 LYS B CA 1
ATOM 7373 C C . LYS B 1 437 ? 34.125 -13.398 11.523 1 76.38 437 LYS B C 1
ATOM 7375 O O . LYS B 1 437 ? 34.125 -12.805 10.438 1 76.38 437 LYS B O 1
ATOM 7380 N N . PRO B 1 438 ? 34.125 -12.727 12.664 1 66.69 438 PRO B N 1
ATOM 7381 C CA . PRO B 1 438 ? 34.469 -11.297 12.625 1 66.69 438 PRO B CA 1
ATOM 7382 C C . PRO B 1 438 ? 35.719 -11 11.812 1 66.69 438 PRO B C 1
ATOM 7384 O O . PRO B 1 438 ? 36.719 -11.688 11.969 1 66.69 438 PRO B O 1
ATOM 7387 N N . ARG B 1 439 ? 35.594 -10.719 10.609 1 62.75 439 ARG B N 1
ATOM 7388 C CA . ARG B 1 439 ? 36.781 -10.242 9.906 1 62.75 439 ARG B CA 1
ATOM 7389 C C . ARG B 1 439 ? 37 -8.75 10.148 1 62.75 439 ARG B C 1
ATOM 7391 O O . ARG B 1 439 ? 36.062 -8.047 10.578 1 62.75 439 ARG B O 1
ATOM 7398 N N . GLY B 1 440 ? 38.188 -8.273 10.07 1 57.5 440 GLY B N 1
ATOM 7399 C CA . GLY B 1 440 ? 38.531 -6.871 10.203 1 57.5 440 GLY B CA 1
ATOM 7400 C C . GLY B 1 440 ? 37.688 -5.957 9.32 1 57.5 440 GLY B C 1
ATOM 7401 O O . GLY B 1 440 ? 37 -6.426 8.422 1 57.5 440 GLY B O 1
ATOM 7402 N N . ILE B 1 441 ? 37.312 -4.809 9.711 1 56.09 441 ILE B N 1
ATOM 7403 C CA . ILE B 1 441 ? 36.531 -3.771 9.031 1 56.09 441 ILE B CA 1
ATOM 7404 C C . ILE B 1 441 ? 37.219 -3.402 7.715 1 56.09 441 ILE B C 1
ATOM 7406 O O . ILE B 1 441 ? 38.406 -3.08 7.688 1 56.09 441 ILE B O 1
ATOM 7410 N N . SER B 1 442 ? 36.688 -3.953 6.559 1 58.28 442 SER B N 1
ATOM 7411 C CA . SER B 1 442 ? 37.25 -3.477 5.293 1 58.28 442 SER B CA 1
ATOM 7412 C C . SER B 1 442 ? 37.312 -1.954 5.258 1 58.28 442 SER B C 1
ATOM 7414 O O . SER B 1 442 ? 36.469 -1.273 5.855 1 58.28 442 SER B O 1
ATOM 7416 N N . PRO B 1 443 ? 38.406 -1.494 4.828 1 61.25 443 PRO B N 1
ATOM 7417 C CA . PRO B 1 443 ? 38.562 -0.038 4.82 1 61.25 443 PRO B CA 1
ATOM 7418 C C . PRO B 1 443 ? 37.5 0.669 3.967 1 61.25 443 PRO B C 1
ATOM 7420 O O . PRO B 1 443 ? 37.312 1.882 4.09 1 61.25 443 PRO B O 1
ATOM 7423 N N . GLY B 1 444 ? 36.344 0.089 3.826 1 60.78 444 GLY B N 1
ATOM 7424 C CA . GLY B 1 444 ? 35.344 0.719 2.988 1 60.78 444 GLY B CA 1
ATOM 7425 C C . GLY B 1 444 ? 35.938 1.65 1.945 1 60.78 444 GLY B C 1
ATOM 7426 O O . GLY B 1 444 ? 37.094 1.553 1.616 1 60.78 444 GLY B O 1
ATOM 7427 N N . ARG B 1 445 ? 35.188 2.363 1.22 1 63.75 445 ARG B N 1
ATOM 7428 C CA . ARG B 1 445 ? 35.656 3.352 0.248 1 63.75 445 ARG B CA 1
ATOM 7429 C C . ARG B 1 445 ? 36.438 4.457 0.928 1 63.75 445 ARG B C 1
ATOM 7431 O O . ARG B 1 445 ? 36.188 4.801 2.082 1 63.75 445 ARG B O 1
ATOM 7438 N N . ARG B 1 446 ? 37.406 4.75 0.22 1 63 446 ARG B N 1
ATOM 7439 C CA . ARG B 1 446 ? 38.219 5.852 0.743 1 63 446 ARG B CA 1
ATOM 7440 C C . ARG B 1 446 ? 37.344 7.074 1.015 1 63 446 ARG B C 1
ATOM 7442 O O . ARG B 1 446 ? 36.406 7.367 0.257 1 63 446 ARG B O 1
ATOM 7449 N N . LYS B 1 447 ? 37.531 7.652 2.059 1 70.31 447 LYS B N 1
ATOM 7450 C CA . LYS B 1 447 ? 36.812 8.859 2.445 1 70.31 447 LYS B CA 1
ATOM 7451 C C . LYS B 1 447 ? 36.844 9.898 1.333 1 70.31 447 LYS B C 1
ATOM 7453 O O . LYS B 1 447 ? 37.906 10.133 0.729 1 70.31 447 LYS B O 1
ATOM 7458 N N . GLY B 1 448 ? 35.719 10.281 0.892 1 67.75 448 GLY B N 1
ATOM 7459 C CA . GLY B 1 448 ? 35.625 11.32 -0.119 1 67.75 448 GLY B CA 1
ATOM 7460 C C . GLY B 1 448 ? 35.312 10.789 -1.501 1 67.75 448 GLY B C 1
ATOM 7461 O O . GLY B 1 448 ? 35.188 11.562 -2.453 1 67.75 448 GLY B O 1
ATOM 7462 N N . THR B 1 449 ? 35.438 9.484 -1.658 1 68 449 THR B N 1
ATOM 7463 C CA . THR B 1 449 ? 35.156 8.945 -2.982 1 68 449 THR B CA 1
ATOM 7464 C C . THR B 1 449 ? 33.719 9.25 -3.398 1 68 449 THR B C 1
ATOM 7466 O O . THR B 1 449 ? 32.781 8.953 -2.66 1 68 449 THR B O 1
ATOM 7469 N N . LYS B 1 450 ? 33.562 10.164 -4.398 1 72.19 450 LYS B N 1
ATOM 7470 C CA . LYS B 1 450 ? 32.25 10.477 -4.949 1 72.19 450 LYS B CA 1
ATOM 7471 C C . LYS B 1 450 ? 31.969 9.648 -6.203 1 72.19 450 LYS B C 1
ATOM 7473 O O . LYS B 1 450 ? 32.75 9.664 -7.148 1 72.19 450 LYS B O 1
ATOM 7478 N N . LEU B 1 451 ? 31.078 8.656 -6.094 1 70.12 451 LEU B N 1
ATOM 7479 C CA . LEU B 1 451 ? 30.656 7.902 -7.27 1 70.12 451 LEU B CA 1
ATOM 7480 C C . LEU B 1 451 ? 29.734 8.734 -8.156 1 70.12 451 LEU B C 1
ATOM 7482 O O . LEU B 1 451 ? 28.969 9.555 -7.656 1 70.12 451 LEU B O 1
ATOM 7486 N N . PRO B 1 452 ? 30.062 8.711 -9.461 1 73.31 452 PRO B N 1
ATOM 7487 C CA . PRO B 1 452 ? 29.141 9.422 -10.344 1 73.31 452 PRO B CA 1
ATOM 7488 C C . PRO B 1 452 ? 27.688 8.969 -10.18 1 73.31 452 PRO B C 1
ATOM 7490 O O . PRO B 1 452 ? 27.438 7.801 -9.852 1 73.31 452 PRO B O 1
ATOM 7493 N N . PRO B 1 453 ? 26.875 10.031 -10.195 1 76.38 453 PRO B N 1
ATOM 7494 C CA . PRO B 1 453 ? 25.453 9.672 -10.086 1 76.38 453 PRO B CA 1
ATOM 7495 C C . PRO B 1 453 ? 25.016 8.68 -11.156 1 76.38 453 P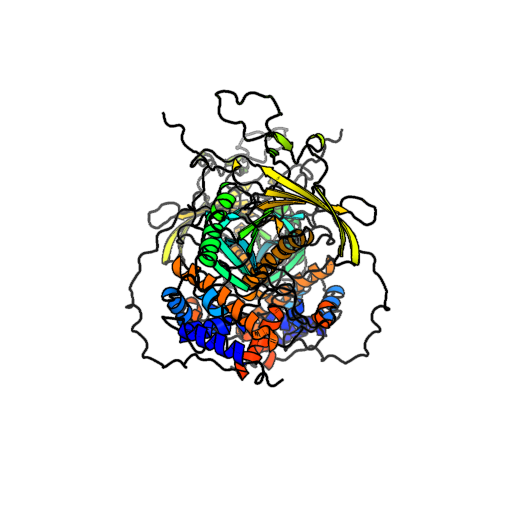RO B C 1
ATOM 7497 O O . PRO B 1 453 ? 25.5 8.742 -12.297 1 76.38 453 PRO B O 1
ATOM 7500 N N . ARG B 1 454 ? 24.391 7.738 -10.836 1 81.81 454 ARG B N 1
ATOM 7501 C CA . ARG B 1 454 ? 23.828 6.77 -11.773 1 81.81 454 ARG B CA 1
ATOM 7502 C C . ARG B 1 454 ? 22.938 7.457 -12.797 1 81.81 454 ARG B C 1
ATOM 7504 O O . ARG B 1 454 ? 22.172 8.367 -12.461 1 81.81 454 ARG B O 1
ATOM 7511 N N . PRO B 1 455 ? 23.078 7.035 -14.031 1 80.62 455 PRO B N 1
ATOM 7512 C CA . PRO B 1 455 ? 22.266 7.676 -15.078 1 80.62 455 PRO B CA 1
ATOM 7513 C C . PRO B 1 455 ? 20.797 7.309 -14.992 1 80.62 455 PRO B C 1
ATOM 7515 O O . PRO B 1 455 ? 20.453 6.164 -14.664 1 80.62 455 PRO B O 1
ATOM 7518 N N . ARG B 1 456 ? 19.969 8.312 -15.203 1 82 456 ARG B N 1
ATOM 7519 C CA . ARG B 1 456 ? 18.531 8.086 -15.258 1 82 456 ARG B CA 1
ATOM 7520 C C . ARG B 1 456 ? 18.141 7.273 -16.5 1 82 456 ARG B C 1
ATOM 7522 O O . ARG B 1 456 ? 18.75 7.422 -17.547 1 82 456 ARG B O 1
ATOM 7529 N N . GLN B 1 457 ? 17.25 6.297 -16.344 1 82.56 457 GLN B N 1
ATOM 7530 C CA . GLN B 1 457 ? 16.781 5.43 -17.406 1 82.56 457 GLN B CA 1
ATOM 7531 C C . GLN B 1 457 ? 15.367 5.809 -17.844 1 82.56 457 GLN B C 1
ATOM 7533 O O . GLN B 1 457 ? 14.531 6.16 -17.016 1 82.56 457 GLN B O 1
ATOM 7538 N N . LYS B 1 458 ? 15.102 5.805 -19.109 1 81.12 458 LYS B N 1
ATOM 7539 C CA . LYS B 1 458 ? 13.789 6.125 -19.641 1 81.12 458 LYS B CA 1
ATOM 7540 C C . LYS B 1 458 ? 12.812 4.965 -19.438 1 81.12 458 LYS B C 1
ATOM 7542 O O . LYS B 1 458 ? 13.219 3.803 -19.438 1 81.12 458 LYS B O 1
ATOM 7547 N N . VAL B 1 459 ? 11.617 5.34 -19.281 1 80.56 459 VAL B N 1
ATOM 7548 C CA . VAL B 1 459 ? 10.555 4.344 -19.219 1 80.56 459 VAL B CA 1
ATOM 7549 C C . VAL B 1 459 ? 10.234 3.842 -20.625 1 80.56 459 VAL B C 1
ATOM 7551 O O . VAL B 1 459 ? 10.023 4.641 -21.547 1 80.56 459 VAL B O 1
ATOM 7554 N N . VAL B 1 460 ? 10.219 2.562 -20.891 1 80.5 460 VAL B N 1
ATOM 7555 C CA . VAL B 1 460 ? 9.977 1.978 -22.203 1 80.5 460 VAL B CA 1
ATOM 7556 C C . VAL B 1 460 ? 8.477 1.84 -22.438 1 80.5 460 VAL B C 1
ATOM 7558 O O . VAL B 1 460 ? 7.773 1.202 -21.656 1 80.5 460 VAL B O 1
ATOM 7561 N N . VAL B 1 461 ? 7.957 2.574 -23.422 1 74.88 461 VAL B N 1
ATOM 7562 C CA . VAL B 1 461 ? 6.555 2.467 -23.812 1 74.88 461 VAL B CA 1
ATOM 7563 C C . VAL B 1 461 ? 6.441 1.718 -25.141 1 74.88 461 VAL B C 1
ATOM 7565 O O . VAL B 1 461 ? 7.047 2.119 -26.141 1 74.88 461 VAL B O 1
ATOM 7568 N N . LYS B 1 462 ? 5.809 0.567 -25.172 1 66.56 462 LYS B N 1
ATOM 7569 C CA . LYS B 1 462 ? 5.664 -0.23 -26.375 1 66.56 462 LYS B CA 1
ATOM 7570 C C . LYS B 1 462 ? 4.652 0.4 -27.344 1 66.56 462 LYS B C 1
ATOM 7572 O O . LYS B 1 462 ? 3.551 0.767 -26.922 1 66.56 462 LYS B O 1
ATOM 7577 N N . SER B 1 463 ? 5.09 1.351 -28.297 1 58.19 463 SER B N 1
ATOM 7578 C CA . SER B 1 463 ? 4.195 1.89 -29.312 1 58.19 463 SER B CA 1
ATOM 7579 C C . SER B 1 463 ? 3.984 0.893 -30.453 1 58.19 463 SER B C 1
ATOM 7581 O O . SER B 1 463 ? 4.867 0.08 -30.734 1 58.19 463 SER B O 1
ATOM 7583 N N . GLN B 1 464 ? 2.795 0.508 -30.781 1 47.56 464 GLN B N 1
ATOM 7584 C CA . GLN B 1 464 ? 2.402 -0.31 -31.922 1 47.56 464 GLN B CA 1
ATOM 7585 C C . GLN B 1 464 ? 3.008 0.225 -33.219 1 47.56 464 GLN B C 1
ATOM 7587 O O . GLN B 1 464 ? 2.811 -0.354 -34.281 1 47.56 464 GLN B O 1
ATOM 7592 N N . ASN B 1 465 ? 3.576 1.337 -33.5 1 41.22 465 ASN B N 1
ATOM 7593 C CA . ASN B 1 465 ? 3.705 1.704 -34.906 1 41.22 465 ASN B CA 1
ATOM 7594 C C . ASN B 1 465 ? 4.879 0.987 -35.562 1 41.22 465 ASN B C 1
ATOM 7596 O O . ASN B 1 465 ? 6.035 1.339 -35.312 1 41.22 465 ASN B O 1
ATOM 7600 N N . ALA B 1 466 ? 4.961 -0.378 -35.719 1 38.62 466 ALA B N 1
ATOM 7601 C CA . ALA B 1 466 ? 5.852 -0.822 -36.812 1 38.62 466 ALA B CA 1
ATOM 7602 C C . ALA B 1 466 ? 5.605 -0.032 -38.094 1 38.62 466 ALA B C 1
ATOM 7604 O O . ALA B 1 466 ? 4.492 -0.038 -38.625 1 38.62 466 ALA B O 1
ATOM 7605 N N . ALA B 1 467 ? 6.387 0.937 -38.406 1 30.56 467 ALA B N 1
ATOM 7606 C CA . ALA B 1 467 ? 6.402 1.645 -39.688 1 30.56 467 ALA B CA 1
ATOM 7607 C C . ALA B 1 467 ? 6.379 0.665 -40.875 1 30.56 467 ALA B C 1
ATOM 7609 O O . ALA B 1 467 ? 6.918 -0.441 -40.75 1 30.56 467 ALA B O 1
ATOM 7610 N N . LYS B 1 468 ? 5.586 0.993 -42.031 1 33.09 468 LYS B N 1
ATOM 7611 C CA . LYS B 1 468 ? 5.656 0.768 -43.469 1 33.09 468 LYS B CA 1
ATOM 7612 C C . LYS B 1 468 ? 7.07 1.005 -44 1 33.09 468 LYS B C 1
ATOM 7614 O O . LYS B 1 468 ? 7.594 2.115 -43.875 1 33.09 468 LYS B O 1
ATOM 7619 N N . ALA B 1 469 ? 7.965 0.225 -43.719 1 26.95 469 ALA B N 1
ATOM 7620 C CA . ALA B 1 469 ? 9.031 0.357 -44.719 1 26.95 469 ALA B CA 1
ATOM 7621 C C . ALA B 1 469 ? 8.461 0.616 -46.125 1 26.95 469 ALA B C 1
ATOM 7623 O O . ALA B 1 469 ? 7.695 -0.195 -46.625 1 26.95 469 ALA B O 1
ATOM 7624 N N . ALA B 1 470 ? 8.688 1.88 -46.438 1 22.66 470 ALA B N 1
ATOM 7625 C CA . ALA B 1 470 ? 8.93 2.148 -47.875 1 22.66 470 ALA B CA 1
ATOM 7626 C C . ALA B 1 470 ? 10.141 1.372 -48.375 1 22.66 470 ALA B C 1
ATOM 7628 O O . ALA B 1 470 ? 11.164 1.284 -47.688 1 22.66 470 ALA B O 1
#